Protein AF-0000000078673187 (afdb_homodimer)

Nearest PDB structures (foldseek):
  6vum-assembly1_A  TM=9.729E-01  e=5.147E-33  Homo sapiens
  6l47-assembly1_B  TM=9.658E-01  e=6.915E-33  Homo sapiens
  6l48-assembly1_B  TM=9.613E-01  e=2.951E-31  Homo sapiens
  7n6q-assembly1_A  TM=9.603E-01  e=3.105E-28  Homo sapiens
  6p2p-assembly1_B  TM=9.066E-01  e=2.370E-29  Homo sapiens

Foldseek 3Di:
DPDPDDFDFDDEPVVVVCVDVVVVVVVVVVVVVLVVLLVVQQVVCCVVVVDRDPCPVVVCQQCPPVVLLVVLLVQLVVCLLPVLQVLLLVLLVVCQVDPVCNPVSVVVSVVVSVVVLCVSLNVSLLCSCVVVVHHQNSLLSSLVLSVLSVLQSVLQCVVFVVQSNVDDDDDPGRGDGADSVQSVLSSLALASHDDSDADFAPAFDVVLLVVLVVLLVSLVSVLVSLCVPQPCVLQPPPDPDDCDPVSLVVQLLSLLVSLVSNVVSCLCNPQNSVNVNSCRVSRGRRNQQFDPLLLDLALLSNVCGSGVRVNSSCVVPQLVVVCVVVVNPCNPVSVLRSQLVVLVSVQVSNCSSLVARDSLSSCCSNPVVVVRPVVRDRVDNDVVSSVVVVVSSSSSSSVVSSVSSNLSVLCVQDPDPDPDPVSRNDRSSVPRD/DPDDDDFDFDDEPVVVVCVDVVVVVVVVVVVVVLVVLLVVQQVVCCVVVVDRDPCPVVVCQQCPPVVLLVVLLVQLVVCLLPVLQVLLLVLLVVCQVDPVCNPVSVVVSVVVSVVVLCVSLNVSLLCSCVVVVHHQNSLLSSLVLSVLSVLQSVLQCVVFVVQSVVDDDDDPGRGDGADSVQSVLSSLALASHDDSDADFAPAFDVVLLVVLVVLLVSLVSVLVSLCVPQPCVLQPCPDPDDCDPVSLVVQLLSLLVSLVSNVVSCLCNPQNSVNVNSCRVSRGRRNQQFDPLLLDLALLSNVCGSGVRVNSSCVVPQLVVVCVVVVNPCNPVSVLRSQLVVLVSVQVSNCSSLVARDSLSSCCSNPVVVVRPVVRDRVDNDVVSSVVVVVSSSSSSSVVSSVSSNLSVLCVQDPDPDPDPVSRNDRSSVPRD

Radius of gyration: 34.2 Å; Cα contacts (8 Å, |Δi|>4): 986; chains: 2; bounding box: 66×120×67 Å

Structure (mmCIF, N/CA/C/O backbone):
data_AF-0000000078673187-model_v1
#
loop_
_entity.id
_entity.type
_entity.pdbx_description
1 polymer O-acyltransferase
#
loop_
_atom_site.group_PDB
_atom_site.id
_atom_site.type_symbol
_atom_site.label_atom_id
_atom_site.label_alt_id
_atom_site.label_comp_id
_atom_site.label_asym_id
_atom_site.label_entity_id
_atom_site.label_seq_id
_atom_site.pdbx_PDB_ins_code
_atom_site.Cartn_x
_atom_site.Cartn_y
_atom_site.Cartn_z
_atom_site.occupancy
_atom_site.B_iso_or_equiv
_atom_site.auth_seq_id
_atom_site.auth_comp_id
_atom_site.auth_asym_id
_atom_site.auth_atom_id
_atom_site.pdbx_PDB_model_num
ATOM 1 N N . MET A 1 1 ? -19.969 -38.875 -0.044 1 35.66 1 MET A N 1
ATOM 2 C CA . MET A 1 1 ? -19.453 -37.531 0.221 1 35.66 1 MET A CA 1
ATOM 3 C C . MET A 1 1 ? -19.172 -36.781 -1.081 1 35.66 1 MET A C 1
ATOM 5 O O . MET A 1 1 ? -18.047 -36.812 -1.577 1 35.66 1 MET A O 1
ATOM 9 N N . ASP A 1 2 ? -19.844 -36.938 -2.135 1 49.53 2 ASP A N 1
ATOM 10 C CA . ASP A 1 2 ? -19.906 -36.812 -3.588 1 49.53 2 ASP A CA 1
ATOM 11 C C . ASP A 1 2 ? -19.766 -35.375 -4.035 1 49.53 2 ASP A C 1
ATOM 13 O O . ASP A 1 2 ? -20.328 -34.969 -5.055 1 49.53 2 ASP A O 1
ATOM 17 N N . ASN A 1 3 ? -19.406 -34.375 -3.15 1 65.19 3 ASN A N 1
ATOM 18 C CA . ASN A 1 3 ? -19.656 -33 -3.605 1 65.19 3 ASN A CA 1
ATOM 19 C C . ASN A 1 3 ? -18.594 -32.531 -4.578 1 65.19 3 ASN A C 1
ATOM 21 O O . ASN A 1 3 ? -17.453 -32.25 -4.176 1 65.19 3 ASN A O 1
ATOM 25 N N . ASP A 1 4 ? -18.625 -32.938 -5.879 1 81 4 ASP A N 1
ATOM 26 C CA . ASP A 1 4 ? -17.828 -32.469 -7.008 1 81 4 ASP A CA 1
ATOM 27 C C . ASP A 1 4 ? -17.891 -30.938 -7.137 1 81 4 ASP A C 1
ATOM 29 O O . ASP A 1 4 ? -18.828 -30.312 -6.637 1 81 4 ASP A O 1
ATOM 33 N N . LYS A 1 5 ? -16.844 -30.453 -7.637 1 87.25 5 LYS A N 1
ATOM 34 C CA . LYS A 1 5 ? -16.797 -29 -7.848 1 87.25 5 LYS A CA 1
ATOM 35 C C . LYS A 1 5 ? -17.891 -28.547 -8.805 1 87.25 5 LYS A C 1
ATOM 37 O O . LYS A 1 5 ? -18.078 -29.141 -9.867 1 87.25 5 LYS A O 1
ATOM 42 N N . VAL A 1 6 ? -18.641 -27.641 -8.375 1 90.38 6 VAL A N 1
ATOM 43 C CA . VAL A 1 6 ? -19.703 -27.062 -9.203 1 90.38 6 VAL A CA 1
ATOM 44 C C . VAL A 1 6 ? -19.281 -25.688 -9.703 1 90.38 6 VAL A C 1
ATOM 46 O O . VAL A 1 6 ? -18.922 -24.812 -8.914 1 90.38 6 VAL A O 1
ATOM 49 N N . PHE A 1 7 ? -19.25 -25.609 -11.047 1 94.75 7 PHE A N 1
ATOM 50 C CA . PHE A 1 7 ? -18.891 -24.344 -11.656 1 94.75 7 PHE A CA 1
ATOM 51 C C . PHE A 1 7 ? -20.109 -23.438 -11.82 1 94.75 7 PHE A C 1
ATOM 53 O O . PHE A 1 7 ? -21.172 -23.906 -12.227 1 94.75 7 PHE A O 1
ATOM 60 N N . MET A 1 8 ? -20 -22.25 -11.398 1 94.25 8 MET A N 1
ATOM 61 C CA . MET A 1 8 ? -21.078 -21.266 -11.508 1 94.25 8 MET A CA 1
ATOM 62 C C . MET A 1 8 ? -20.531 -19.922 -12 1 94.25 8 MET A C 1
ATOM 64 O O . MET A 1 8 ? -19.328 -19.641 -11.852 1 94.25 8 MET A O 1
ATOM 68 N N . ALA A 1 9 ? -21.422 -19.172 -12.531 1 94.62 9 ALA A N 1
ATOM 69 C CA . ALA A 1 9 ? -21.016 -17.844 -13.016 1 94.62 9 ALA A CA 1
ATOM 70 C C . ALA A 1 9 ? -20.734 -16.906 -11.852 1 94.62 9 ALA A C 1
ATOM 72 O O . ALA A 1 9 ? -21.609 -16.641 -11.031 1 94.62 9 ALA A O 1
ATOM 73 N N . ARG A 1 10 ? -19.609 -16.391 -11.75 1 95 10 ARG A N 1
ATOM 74 C CA . ARG A 1 10 ? -19.234 -15.438 -10.711 1 95 10 ARG A CA 1
ATOM 75 C C . ARG A 1 10 ? -18.031 -14.602 -11.148 1 95 10 ARG A C 1
ATOM 77 O O . ARG A 1 10 ? -17.156 -15.086 -11.859 1 95 10 ARG A O 1
ATOM 84 N N . PRO A 1 11 ? -18.016 -13.344 -10.703 1 94.19 11 PRO A N 1
ATOM 85 C CA . PRO A 1 11 ? -16.875 -12.484 -11.039 1 94.19 11 PRO A CA 1
ATOM 86 C C . PRO A 1 11 ? -15.68 -12.703 -10.117 1 94.19 11 PRO A C 1
ATOM 88 O O . PRO A 1 11 ? -15.805 -13.352 -9.078 1 94.19 11 PRO A O 1
ATOM 91 N N . SER A 1 12 ? -14.5 -12.25 -10.609 1 95.12 12 SER A N 1
ATOM 92 C CA . SER A 1 12 ? -13.32 -12.312 -9.766 1 95.12 12 SER A CA 1
ATOM 93 C C . SER A 1 12 ? -13.406 -11.328 -8.609 1 95.12 12 SER A C 1
ATOM 95 O O . SER A 1 12 ? -14.023 -10.266 -8.734 1 95.12 12 SER A O 1
ATOM 97 N N . VAL A 1 13 ? -12.836 -11.625 -7.52 1 95.06 13 VAL A N 1
ATOM 98 C CA . VAL A 1 13 ? -12.922 -10.852 -6.281 1 95.06 13 VAL A CA 1
ATOM 99 C C . VAL A 1 13 ? -12.383 -9.445 -6.508 1 95.06 13 VAL A C 1
ATOM 101 O O . VAL A 1 13 ? -13 -8.461 -6.098 1 95.06 13 VAL A O 1
ATOM 104 N N . LEU A 1 14 ? -11.312 -9.305 -7.172 1 94 14 LEU A N 1
ATOM 105 C CA . LEU A 1 14 ? -10.695 -7.996 -7.375 1 94 14 LEU A CA 1
ATOM 106 C C . LEU A 1 14 ? -11.531 -7.137 -8.312 1 94 14 LEU A C 1
ATOM 108 O O . LEU A 1 14 ? -11.562 -5.914 -8.18 1 94 14 LEU A O 1
ATOM 112 N N . ASP A 1 15 ? -12.188 -7.77 -9.273 1 94.44 15 ASP A N 1
ATOM 113 C CA . ASP A 1 15 ? -13.07 -7.004 -10.148 1 94.44 15 ASP A CA 1
ATOM 114 C C . ASP A 1 15 ? -14.203 -6.355 -9.359 1 94.44 15 ASP A C 1
ATOM 116 O O . ASP A 1 15 ? -14.602 -5.223 -9.648 1 94.44 15 ASP A O 1
ATOM 120 N N . GLU A 1 16 ? -14.664 -7.066 -8.359 1 93.69 16 GLU A N 1
ATOM 121 C CA . GLU A 1 16 ? -15.703 -6.527 -7.484 1 93.69 16 GLU A CA 1
ATOM 122 C C . GLU A 1 16 ? -15.141 -5.461 -6.551 1 93.69 16 GLU A C 1
ATOM 124 O O . GLU A 1 16 ? -15.781 -4.434 -6.316 1 93.69 16 GLU A O 1
ATOM 129 N N . LEU A 1 17 ? -14 -5.684 -6.066 1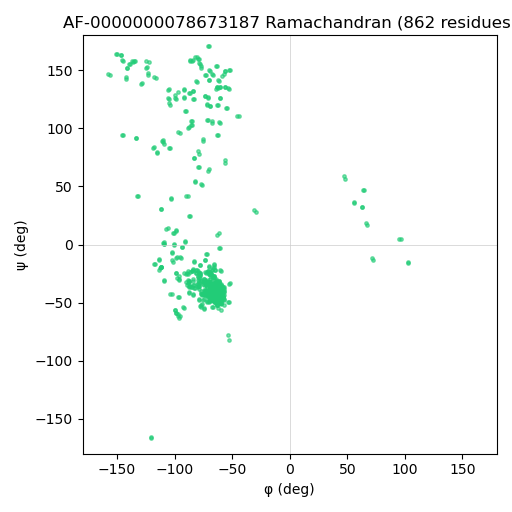 91.81 17 LEU A N 1
ATOM 130 C CA . LEU A 1 17 ? -13.383 -4.758 -5.121 1 91.81 17 LEU A CA 1
ATOM 131 C C . LEU A 1 17 ? -12.992 -3.457 -5.812 1 91.81 17 LEU A C 1
ATOM 133 O O . LEU A 1 17 ? -13.016 -2.389 -5.195 1 91.81 17 LEU A O 1
ATOM 137 N N . PHE A 1 18 ? -12.68 -3.516 -7.051 1 90.88 18 PHE A N 1
ATOM 138 C CA . PHE A 1 18 ? -12.258 -2.334 -7.793 1 90.88 18 PHE A CA 1
ATOM 139 C C . PHE A 1 18 ? -13.43 -1.396 -8.047 1 90.88 18 PHE A C 1
ATOM 141 O O . PHE A 1 18 ? -13.234 -0.247 -8.445 1 90.88 18 PHE A O 1
ATOM 148 N N . GLU A 1 19 ? -14.625 -1.847 -7.73 1 89.44 19 GLU A N 1
ATOM 149 C CA . GLU A 1 19 ? -15.789 -0.97 -7.82 1 89.44 19 GLU A CA 1
ATOM 150 C C . GLU A 1 19 ? -15.859 -0.024 -6.625 1 89.44 19 GLU A C 1
ATOM 152 O O . GLU A 1 19 ? -16.516 1.016 -6.688 1 89.44 19 GLU A O 1
ATOM 157 N N . ILE A 1 20 ? -15.125 -0.396 -5.617 1 88.5 20 ILE A N 1
ATOM 158 C CA . ILE A 1 20 ? -15.023 0.476 -4.449 1 88.5 20 ILE A CA 1
ATOM 159 C C . ILE A 1 20 ? -13.953 1.539 -4.691 1 88.5 20 ILE A C 1
ATOM 161 O O . ILE A 1 20 ? -12.797 1.214 -4.938 1 88.5 20 ILE A O 1
ATOM 165 N N . SER A 1 21 ? -14.312 2.764 -4.555 1 88.56 21 SER A N 1
ATOM 166 C CA . SER A 1 21 ? -13.445 3.877 -4.922 1 88.56 21 SER A CA 1
ATOM 167 C C . SER A 1 21 ? -12.156 3.873 -4.102 1 88.56 21 SER A C 1
ATOM 169 O O . SER A 1 21 ? -11.07 4.102 -4.641 1 88.56 21 SER A O 1
ATOM 171 N N . HIS A 1 22 ? -12.328 3.566 -2.865 1 89.44 22 HIS A N 1
ATOM 172 C CA . HIS A 1 22 ? -11.164 3.6 -1.983 1 89.44 22 HIS A CA 1
ATOM 173 C C . HIS A 1 22 ? -10.148 2.537 -2.375 1 89.44 22 HIS A C 1
ATOM 175 O O . HIS A 1 22 ? -8.938 2.748 -2.236 1 89.44 22 HIS A O 1
ATOM 181 N N . ILE A 1 23 ? -10.578 1.431 -2.924 1 89 23 ILE A N 1
ATOM 182 C CA . ILE A 1 23 ? -9.688 0.354 -3.342 1 89 23 ILE A CA 1
ATOM 183 C C . ILE A 1 23 ? -9.133 0.654 -4.73 1 89 23 ILE A C 1
ATOM 185 O O . ILE A 1 23 ? -7.973 0.349 -5.02 1 89 23 ILE A O 1
ATOM 189 N N . ARG A 1 24 ? -9.93 1.249 -5.504 1 90.44 24 ARG A N 1
ATOM 190 C CA . ARG A 1 24 ? -9.5 1.641 -6.84 1 90.44 24 ARG A CA 1
ATOM 191 C C . ARG A 1 24 ? -8.336 2.623 -6.773 1 90.44 24 ARG A C 1
ATOM 193 O O . ARG A 1 24 ? -7.453 2.604 -7.633 1 90.44 24 ARG A O 1
ATOM 200 N N . THR A 1 25 ? -8.336 3.387 -5.766 1 91.69 25 THR A N 1
ATOM 201 C CA . THR A 1 25 ? -7.262 4.359 -5.59 1 91.69 25 THR A CA 1
ATOM 202 C C . THR A 1 25 ? -5.922 3.658 -5.387 1 91.69 25 THR A C 1
ATOM 204 O O . THR A 1 25 ? -4.887 4.141 -5.848 1 91.69 25 THR A O 1
ATOM 207 N N . ILE A 1 26 ? -5.973 2.523 -4.75 1 88.75 26 ILE A N 1
ATOM 208 C CA . ILE A 1 26 ? -4.746 1.763 -4.555 1 88.75 26 ILE A CA 1
ATOM 209 C C . ILE A 1 26 ? -4.195 1.32 -5.91 1 88.75 26 ILE A C 1
ATOM 211 O O . ILE A 1 26 ? -2.986 1.394 -6.148 1 88.75 26 ILE A O 1
ATOM 215 N N . TYR A 1 27 ? -5.09 0.927 -6.738 1 89.88 27 TYR A N 1
ATOM 216 C CA . TYR A 1 27 ? -4.719 0.573 -8.102 1 89.88 27 TYR A CA 1
ATOM 217 C C . TYR A 1 27 ? -4.113 1.768 -8.836 1 89.88 27 TYR A C 1
ATOM 219 O O . TYR A 1 27 ? -3.098 1.635 -9.523 1 89.88 27 TYR A O 1
ATOM 227 N N . HIS A 1 28 ? -4.633 2.912 -8.641 1 91.75 28 HIS A N 1
ATOM 228 C CA . HIS A 1 28 ? -4.129 4.125 -9.273 1 91.75 28 HIS A CA 1
ATOM 229 C C . HIS A 1 28 ? -2.746 4.488 -8.75 1 91.75 28 HIS A C 1
ATOM 231 O O . HIS A 1 28 ? -1.896 4.969 -9.5 1 91.75 28 HIS A O 1
ATOM 237 N N . MET A 1 29 ? -2.584 4.25 -7.52 1 92.25 29 MET A N 1
ATOM 238 C CA . MET A 1 29 ? -1.275 4.523 -6.93 1 92.25 29 MET A CA 1
ATOM 239 C C . MET A 1 29 ? -0.202 3.635 -7.555 1 92.25 29 MET A C 1
ATOM 241 O O . MET A 1 29 ? 0.906 4.098 -7.832 1 92.25 29 MET A O 1
ATOM 245 N N . PHE A 1 30 ? -0.522 2.426 -7.812 1 89.44 30 PHE A N 1
ATOM 246 C CA . PHE A 1 30 ? 0.43 1.509 -8.43 1 89.44 30 PHE A CA 1
ATOM 247 C C . PHE A 1 30 ? 0.742 1.934 -9.859 1 89.44 30 PHE A C 1
ATOM 249 O O . PHE A 1 30 ? 1.886 1.828 -10.312 1 89.44 30 PHE A O 1
ATOM 256 N N . ILE A 1 31 ? -0.27 2.375 -10.531 1 90.81 31 ILE A N 1
ATOM 257 C CA . ILE A 1 31 ? -0.062 2.859 -11.898 1 90.81 31 ILE A CA 1
ATOM 258 C C . ILE A 1 31 ? 0.824 4.102 -11.867 1 90.81 31 ILE A C 1
ATOM 260 O O . ILE A 1 31 ? 1.714 4.254 -12.711 1 90.81 31 ILE A O 1
ATOM 264 N N . ALA A 1 32 ? 0.589 4.93 -10.922 1 92.69 32 ALA A N 1
ATOM 265 C CA . ALA A 1 32 ? 1.396 6.137 -10.781 1 92.69 32 ALA A CA 1
ATOM 266 C C . ALA A 1 32 ? 2.861 5.797 -10.523 1 92.69 32 ALA A C 1
ATOM 268 O O . ALA A 1 32 ? 3.76 6.418 -11.094 1 92.69 32 ALA A O 1
ATOM 269 N N . VAL A 1 33 ? 3.045 4.812 -9.719 1 90.19 33 VAL A N 1
ATOM 270 C CA . VAL A 1 33 ? 4.406 4.395 -9.406 1 90.19 33 VAL A CA 1
ATOM 271 C C . VAL A 1 33 ? 5.078 3.838 -10.656 1 90.19 33 VAL A C 1
ATOM 273 O O . VAL A 1 33 ? 6.266 4.082 -10.898 1 90.19 33 VAL A O 1
ATOM 276 N N . LEU A 1 34 ? 4.352 3.152 -11.406 1 89.38 34 LEU A N 1
ATOM 277 C CA . LEU A 1 34 ? 4.879 2.621 -12.656 1 89.38 34 LEU A CA 1
ATOM 278 C C . LEU A 1 34 ? 5.285 3.75 -13.602 1 89.38 34 LEU A C 1
ATOM 280 O O . LEU A 1 34 ? 6.348 3.695 -14.219 1 89.38 34 LEU A O 1
ATOM 284 N N . LEU A 1 35 ? 4.48 4.723 -13.664 1 88.62 35 LEU A N 1
ATOM 285 C CA . LEU A 1 35 ? 4.777 5.875 -14.508 1 88.62 35 LEU A CA 1
ATOM 286 C C . LEU A 1 35 ? 6.039 6.586 -14.039 1 88.62 35 LEU A C 1
ATOM 288 O O . LEU A 1 35 ? 6.859 7.008 -14.859 1 88.62 35 LEU A O 1
ATOM 292 N N . ILE A 1 36 ? 6.117 6.684 -12.82 1 89.62 36 ILE A N 1
ATOM 293 C CA . ILE A 1 36 ? 7.273 7.359 -12.25 1 89.62 36 ILE A CA 1
ATOM 294 C C . ILE A 1 36 ? 8.539 6.555 -12.539 1 89.62 36 ILE A C 1
ATOM 296 O O . ILE A 1 36 ? 9.586 7.125 -12.859 1 89.62 36 ILE A O 1
ATOM 300 N N . PHE A 1 37 ? 8.461 5.285 -12.438 1 84.38 37 PHE A N 1
ATOM 301 C CA . PHE A 1 37 ? 9.602 4.43 -12.758 1 84.38 37 PHE A CA 1
ATOM 302 C C . PHE A 1 37 ? 10 4.57 -14.219 1 84.38 37 PHE A C 1
ATOM 304 O O . PHE A 1 37 ? 11.188 4.59 -14.547 1 84.38 37 PHE A O 1
ATOM 311 N N . CYS A 1 38 ? 9.039 4.641 -15.039 1 84.75 38 CYS A N 1
ATOM 312 C CA . CYS A 1 38 ? 9.305 4.836 -16.469 1 84.75 38 CYS A CA 1
ATOM 313 C C . CYS A 1 38 ? 9.977 6.184 -16.719 1 84.75 38 CYS A C 1
ATOM 315 O O . CYS A 1 38 ? 10.961 6.266 -17.453 1 84.75 38 CYS A O 1
ATOM 317 N N . LEU A 1 39 ? 9.461 7.168 -16.062 1 83.44 39 LEU A N 1
ATOM 318 C CA . LEU A 1 39 ? 10.016 8.508 -16.219 1 83.44 39 LEU A CA 1
ATOM 319 C C . LEU A 1 39 ? 11.43 8.578 -15.648 1 83.44 39 LEU A C 1
ATOM 321 O O . LEU A 1 39 ? 12.297 9.25 -16.219 1 83.44 39 LEU A O 1
ATOM 325 N N . SER A 1 40 ? 11.578 7.934 -14.57 1 80.81 40 SER A N 1
ATOM 326 C CA . SER A 1 40 ? 12.906 7.914 -13.953 1 80.81 40 SER A CA 1
ATOM 327 C C . SER A 1 40 ? 13.93 7.266 -14.875 1 80.81 40 SER A C 1
ATOM 329 O O . SER A 1 40 ? 15.047 7.762 -15.016 1 80.81 40 SER A O 1
ATOM 331 N N . THR A 1 41 ? 13.609 6.242 -15.5 1 79.19 41 THR A N 1
ATOM 332 C CA . THR A 1 41 ? 14.516 5.543 -16.406 1 79.19 41 THR A CA 1
ATOM 333 C C . THR A 1 41 ? 14.789 6.383 -17.656 1 79.19 41 THR A C 1
ATOM 335 O O . THR A 1 41 ? 15.922 6.441 -18.125 1 79.19 41 THR A O 1
ATOM 338 N N . LEU A 1 42 ? 13.781 6.969 -18.109 1 82 42 LEU A N 1
ATOM 339 C CA . LEU A 1 42 ? 13.938 7.809 -19.281 1 82 42 LEU A CA 1
ATOM 340 C C . LEU A 1 42 ? 14.836 9.008 -18.984 1 82 42 LEU A C 1
ATOM 342 O O . LEU A 1 42 ? 15.672 9.375 -19.812 1 82 42 LEU A O 1
ATOM 346 N N . THR A 1 43 ? 14.672 9.547 -17.859 1 82.44 43 THR A N 1
ATOM 347 C CA . THR A 1 43 ? 15.445 10.727 -17.484 1 82.44 43 THR A CA 1
ATOM 348 C C . THR A 1 43 ? 16.906 10.367 -17.25 1 82.44 43 THR A C 1
ATOM 350 O O . THR A 1 43 ? 17.812 11.086 -17.688 1 82.44 43 THR A O 1
ATOM 353 N N . VAL A 1 44 ? 17.141 9.312 -16.578 1 78.44 44 VAL A N 1
ATOM 354 C CA . VAL A 1 44 ? 18.5 8.883 -16.297 1 78.44 44 VAL A CA 1
ATOM 355 C C . VAL A 1 44 ? 19.219 8.5 -17.594 1 78.44 44 VAL A C 1
ATOM 357 O O . VAL A 1 44 ? 20.391 8.828 -17.781 1 78.44 44 VAL A O 1
ATOM 360 N N . ASP A 1 45 ? 18.578 7.844 -18.469 1 77.69 45 ASP A N 1
ATOM 361 C CA . ASP A 1 45 ? 19.156 7.469 -19.766 1 77.69 45 ASP A CA 1
ATOM 362 C C . ASP A 1 45 ? 19.453 8.703 -20.609 1 77.69 45 ASP A C 1
ATOM 364 O O . ASP A 1 45 ? 20.453 8.742 -21.312 1 77.69 45 ASP A O 1
ATOM 368 N N . TYR A 1 46 ? 18.547 9.594 -20.516 1 81.12 46 TYR A N 1
ATOM 369 C CA . TYR A 1 46 ? 18.75 10.82 -21.281 1 81.12 46 TYR A CA 1
ATOM 370 C C . TYR A 1 46 ? 19.969 11.586 -20.781 1 81.12 46 TYR A C 1
ATOM 372 O O . TYR A 1 46 ? 20.734 12.148 -21.562 1 81.12 46 TYR A O 1
ATOM 380 N N . ILE A 1 47 ? 20.156 11.594 -19.547 1 80.56 47 ILE A N 1
ATOM 381 C CA . ILE A 1 47 ? 21.281 12.305 -18.953 1 80.56 47 ILE A CA 1
ATOM 382 C C . ILE A 1 47 ? 22.578 11.555 -19.234 1 80.56 47 ILE A C 1
ATOM 384 O O . ILE A 1 47 ? 23.609 12.172 -19.531 1 80.56 47 ILE A O 1
ATOM 388 N N . ASP A 1 48 ? 22.562 10.273 -19.172 1 75.81 48 ASP A N 1
ATOM 389 C CA . ASP A 1 48 ? 23.766 9.469 -19.359 1 75.81 48 ASP A CA 1
ATOM 390 C C . ASP A 1 48 ? 24.141 9.352 -20.828 1 75.81 48 ASP A C 1
ATOM 392 O O . ASP A 1 48 ? 25.297 9.5 -21.203 1 75.81 48 ASP A O 1
ATOM 396 N N . GLN A 1 49 ? 23.203 8.922 -21.625 1 73.31 49 GLN A N 1
ATOM 397 C CA . GLN A 1 49 ? 23.531 8.578 -23 1 73.31 49 GLN A CA 1
ATOM 398 C C . GLN A 1 49 ? 23.109 9.68 -23.969 1 73.31 49 GLN A C 1
ATOM 400 O O . GLN A 1 49 ? 23.531 9.703 -25.109 1 73.31 49 GLN A O 1
ATOM 405 N N . GLY A 1 50 ? 22.422 10.609 -23.406 1 68.12 50 GLY A N 1
ATOM 406 C CA . GLY A 1 50 ? 21.922 11.656 -24.281 1 68.12 50 GLY A CA 1
ATOM 407 C C . GLY A 1 50 ? 20.781 11.195 -25.172 1 68.12 50 GLY A C 1
ATOM 408 O O . GLY A 1 50 ? 20.266 11.977 -25.969 1 68.12 50 GLY A O 1
ATOM 409 N N . ARG A 1 51 ? 20.562 9.852 -25.25 1 65.25 51 ARG A N 1
ATOM 410 C CA . ARG A 1 51 ? 19.469 9.336 -26.062 1 65.25 51 ARG A CA 1
ATOM 411 C C . ARG A 1 51 ? 18.438 8.617 -25.203 1 65.25 51 ARG A C 1
ATOM 413 O O . ARG A 1 51 ? 18.75 8.133 -24.125 1 65.25 51 ARG A O 1
ATOM 420 N N . LEU A 1 52 ? 17.109 8.758 -25.578 1 63.41 52 LEU A N 1
ATOM 421 C CA . LEU A 1 52 ? 16 8.094 -24.922 1 63.41 52 LEU A CA 1
ATOM 422 C C . LEU A 1 52 ? 16.016 6.594 -25.203 1 63.41 52 LEU A C 1
ATOM 424 O O . LEU A 1 52 ? 15.492 6.141 -26.219 1 63.41 52 LEU A O 1
ATOM 428 N N . VAL A 1 53 ? 17 5.777 -24.781 1 61.19 53 VAL A N 1
ATOM 429 C CA . VAL A 1 53 ? 17 4.344 -25.047 1 61.19 53 VAL A CA 1
ATOM 430 C C . VAL A 1 53 ? 16.438 3.598 -23.844 1 61.19 53 VAL A C 1
ATOM 432 O O . VAL A 1 53 ? 17 3.678 -22.734 1 61.19 53 VAL A O 1
ATOM 435 N N . LEU A 1 54 ? 15.164 3.324 -24 1 62.47 54 LEU A N 1
ATOM 436 C CA . LEU A 1 54 ? 14.68 2.395 -22.984 1 62.47 54 LEU A CA 1
ATOM 437 C C . LEU A 1 54 ? 15.398 1.052 -23.094 1 62.47 54 LEU A C 1
ATOM 439 O O . LEU A 1 54 ? 15.25 0.344 -24.094 1 62.47 54 LEU A O 1
ATOM 443 N N . GLU A 1 55 ? 16.406 0.865 -22.375 1 67.12 55 GLU A N 1
ATOM 444 C CA . GLU A 1 55 ? 17.156 -0.385 -22.469 1 67.12 55 GLU A CA 1
ATOM 445 C C . GLU A 1 55 ? 16.406 -1.528 -21.781 1 67.12 55 GLU A C 1
ATOM 447 O O . GLU A 1 55 ? 16.453 -1.675 -20.562 1 67.12 55 GLU A O 1
ATOM 452 N N . PHE A 1 56 ? 15.609 -2.154 -22.641 1 76.19 56 PHE A N 1
ATOM 453 C CA . PHE A 1 56 ? 14.914 -3.346 -22.172 1 76.19 56 PHE A CA 1
ATOM 454 C C . PHE A 1 56 ? 15.75 -4.594 -22.422 1 76.19 56 PHE A C 1
ATOM 456 O O . PHE A 1 56 ? 15.219 -5.629 -22.828 1 76.19 56 PHE A O 1
ATOM 463 N N . ASP A 1 57 ? 17 -4.418 -22.156 1 78.19 57 ASP A N 1
ATOM 464 C CA . ASP A 1 57 ? 17.906 -5.52 -22.469 1 78.19 57 ASP A CA 1
ATOM 465 C C . ASP A 1 57 ? 17.609 -6.734 -21.578 1 78.19 57 ASP A C 1
ATOM 467 O O . ASP A 1 57 ? 17.594 -7.867 -22.062 1 78.19 57 ASP A O 1
ATOM 471 N N . LEU A 1 58 ? 17.344 -6.473 -20.438 1 79.31 58 LEU A N 1
ATOM 472 C CA . LEU A 1 58 ? 17.094 -7.582 -19.531 1 79.31 58 LEU A CA 1
ATOM 473 C C . LEU A 1 58 ? 15.805 -8.312 -19.891 1 79.31 58 LEU A C 1
ATOM 475 O O . LEU A 1 58 ? 15.734 -9.539 -19.797 1 79.31 58 LEU A O 1
ATOM 479 N N . LEU A 1 59 ? 14.906 -7.598 -20.344 1 81.94 59 LEU A N 1
ATOM 480 C CA . LEU A 1 59 ? 13.633 -8.203 -20.719 1 81.94 59 LEU A CA 1
ATOM 481 C C . LEU A 1 59 ? 13.789 -9.047 -21.984 1 81.94 59 LEU A C 1
ATOM 483 O O . LEU A 1 59 ? 13.25 -10.148 -22.062 1 81.94 59 LEU A O 1
ATOM 487 N N . PHE A 1 60 ? 14.508 -8.562 -22.906 1 84.44 60 PHE A N 1
ATOM 488 C CA . PHE A 1 60 ? 14.727 -9.297 -24.156 1 84.44 60 PHE A CA 1
ATOM 489 C C . PHE A 1 60 ? 15.602 -10.516 -23.906 1 84.44 60 PHE A C 1
ATOM 491 O O . PHE A 1 60 ? 15.422 -11.555 -24.547 1 84.44 60 PHE A O 1
ATOM 498 N N . TYR A 1 61 ? 16.453 -10.32 -22.984 1 85.56 61 TYR A N 1
ATOM 499 C CA . TYR A 1 61 ? 17.266 -11.469 -22.609 1 85.56 61 TYR A CA 1
ATOM 500 C C . TYR A 1 61 ? 16.422 -12.539 -21.938 1 85.56 61 TYR A C 1
ATOM 502 O O . TYR A 1 61 ? 16.531 -13.727 -22.266 1 85.56 61 TYR A O 1
ATOM 510 N N . ALA A 1 62 ? 15.617 -12.133 -21.078 1 88.31 62 ALA A N 1
ATOM 511 C CA . ALA A 1 62 ? 14.844 -13.086 -20.297 1 88.31 62 ALA A CA 1
ATOM 512 C C . ALA A 1 62 ? 13.898 -13.891 -21.188 1 88.31 62 ALA A C 1
ATOM 514 O O . ALA A 1 62 ? 13.711 -15.094 -20.969 1 88.31 62 ALA A O 1
ATOM 515 N N . PHE A 1 63 ? 13.375 -13.242 -22.25 1 91.12 63 PHE A N 1
ATOM 516 C CA . PHE A 1 63 ? 12.453 -13.906 -23.156 1 91.12 63 PHE A CA 1
ATOM 517 C C . PHE A 1 63 ? 13.156 -14.297 -24.453 1 91.12 63 PHE A C 1
ATOM 519 O O . PHE A 1 63 ? 12.562 -14.219 -25.531 1 91.12 63 PHE A O 1
ATOM 526 N N . GLY A 1 64 ? 14.336 -14.719 -24.328 1 91.62 64 GLY A N 1
ATOM 527 C CA . GLY A 1 64 ? 15.102 -15.109 -25.5 1 91.62 64 GLY A CA 1
ATOM 528 C C . GLY A 1 64 ? 14.727 -16.484 -26.016 1 91.62 64 GLY A C 1
ATOM 529 O O . GLY A 1 64 ? 14.078 -17.266 -25.328 1 91.62 64 GLY A O 1
ATOM 530 N N . LYS A 1 65 ? 14.984 -16.734 -27.281 1 95.06 65 LYS A N 1
ATOM 531 C CA . LYS A 1 65 ? 14.789 -18.031 -27.953 1 95.06 65 LYS A CA 1
ATOM 532 C C . LYS A 1 65 ? 13.32 -18.422 -27.969 1 95.06 65 LYS A C 1
ATOM 534 O O . LYS A 1 65 ? 12.977 -19.562 -27.641 1 95.06 65 LYS A O 1
ATOM 539 N N . LEU A 1 66 ? 12.523 -17.547 -28.312 1 93.19 66 LEU A N 1
ATOM 540 C CA . LEU A 1 66 ? 11.078 -17.75 -28.312 1 93.19 66 LEU A CA 1
ATOM 541 C C . LEU A 1 66 ? 10.672 -18.781 -29.359 1 93.19 66 LEU A C 1
ATOM 543 O O . LEU A 1 66 ? 9.648 -19.453 -29.234 1 93.19 66 LEU A O 1
ATOM 547 N N . GLY A 1 67 ? 11.508 -18.859 -30.391 1 95.5 67 GLY A N 1
ATOM 548 C CA . GLY A 1 67 ? 11.234 -19.875 -31.375 1 95.5 67 GLY A CA 1
ATOM 549 C C . GLY A 1 67 ? 11.273 -21.281 -30.812 1 95.5 67 GLY A C 1
ATOM 550 O O . GLY A 1 67 ? 10.383 -22.094 -31.094 1 95.5 67 GLY A O 1
ATOM 551 N N . THR A 1 68 ? 12.25 -21.516 -30.047 1 97.06 68 THR A N 1
ATOM 552 C CA . THR A 1 68 ? 12.391 -22.828 -29.406 1 97.06 68 THR A CA 1
ATOM 553 C C . THR A 1 68 ? 11.25 -23.078 -28.422 1 97.06 68 THR A C 1
ATOM 555 O O . THR A 1 68 ? 10.734 -24.188 -28.328 1 97.06 68 THR A O 1
ATOM 558 N N . VAL A 1 69 ? 10.883 -22.047 -27.75 1 97.31 69 VAL A N 1
ATOM 559 C CA . VAL A 1 69 ? 9.797 -22.156 -26.781 1 97.31 69 VAL A CA 1
ATOM 560 C C . VAL A 1 69 ? 8.492 -22.5 -27.5 1 97.31 69 VAL A C 1
ATOM 562 O O . VAL A 1 69 ? 7.734 -23.359 -27.031 1 97.31 69 VAL A O 1
ATOM 565 N N . THR A 1 70 ? 8.297 -21.922 -28.625 1 97.19 70 THR A N 1
ATOM 566 C CA . THR A 1 70 ? 7.051 -22.109 -29.359 1 97.19 70 THR A CA 1
ATOM 567 C C . THR A 1 70 ? 6.949 -23.531 -29.906 1 97.19 70 THR A C 1
ATOM 569 O O . THR A 1 70 ? 5.891 -24.156 -29.828 1 97.19 70 THR A O 1
ATOM 572 N N . TRP A 1 71 ? 7.984 -23.969 -30.438 1 96.56 71 TRP A N 1
ATOM 573 C CA . TRP A 1 71 ? 7.895 -25.312 -30.984 1 96.56 71 TRP A CA 1
ATOM 574 C C . TRP A 1 71 ? 7.824 -26.359 -29.875 1 96.56 71 TRP A C 1
ATOM 576 O O . TRP A 1 71 ? 7.121 -27.359 -29.984 1 96.56 71 TRP A O 1
ATOM 586 N N . ALA A 1 72 ? 8.602 -26.172 -28.781 1 97.75 72 ALA A N 1
ATOM 587 C CA . ALA A 1 72 ? 8.5 -27.078 -27.641 1 97.75 72 ALA A CA 1
ATOM 588 C C . ALA A 1 72 ? 7.078 -27.109 -27.094 1 97.75 72 ALA A C 1
ATOM 590 O O . ALA A 1 72 ? 6.547 -28.172 -26.781 1 97.75 72 ALA A O 1
ATOM 591 N N . TRP A 1 73 ? 6.535 -25.938 -27 1 97.81 73 TRP A N 1
ATOM 592 C CA . TRP A 1 73 ? 5.16 -25.828 -26.516 1 97.81 73 TRP A CA 1
ATOM 593 C C . TRP A 1 73 ? 4.199 -26.562 -27.453 1 97.81 73 TRP A C 1
ATOM 595 O O . TRP A 1 73 ? 3.277 -27.234 -27 1 97.81 73 TRP A O 1
ATOM 605 N N . ALA A 1 74 ? 4.422 -26.453 -28.75 1 98.06 74 ALA A N 1
ATOM 606 C CA . ALA A 1 74 ? 3.553 -27.078 -29.734 1 98.06 74 ALA A CA 1
ATOM 607 C C . ALA A 1 74 ? 3.609 -28.594 -29.625 1 98.06 74 ALA A C 1
ATOM 609 O O . ALA A 1 74 ? 2.588 -29.281 -29.766 1 98.06 74 ALA A O 1
ATOM 610 N N . VAL A 1 75 ? 4.75 -29.078 -29.391 1 97.94 75 VAL A N 1
ATOM 611 C CA . VAL A 1 75 ? 4.918 -30.531 -29.25 1 97.94 75 VAL A CA 1
ATOM 612 C C . VAL A 1 75 ? 4.203 -31 -27.984 1 97.94 75 VAL A C 1
ATOM 614 O O . VAL A 1 75 ? 3.475 -32 -28.016 1 97.94 75 VAL A O 1
ATOM 617 N N . MET A 1 76 ? 4.43 -30.312 -26.938 1 98.38 76 MET A N 1
ATOM 618 C CA . MET A 1 76 ? 3.777 -30.672 -25.688 1 98.38 76 MET A CA 1
ATOM 619 C C . MET A 1 76 ? 2.262 -30.578 -25.812 1 98.38 76 MET A C 1
ATOM 621 O O . MET A 1 76 ? 1.535 -31.438 -25.312 1 98.38 76 MET A O 1
ATOM 625 N N . PHE A 1 77 ? 1.827 -29.562 -26.484 1 98.25 77 PHE A N 1
ATOM 626 C CA . PHE A 1 77 ? 0.397 -29.344 -26.672 1 98.25 77 PHE A CA 1
ATOM 627 C C . PHE A 1 77 ? -0.211 -30.422 -27.547 1 98.25 77 PHE A C 1
ATOM 629 O O . PHE A 1 77 ? -1.28 -30.953 -27.25 1 98.25 77 PHE A O 1
ATOM 636 N N . ALA A 1 78 ? 0.443 -30.688 -28.656 1 97.94 78 ALA A N 1
ATOM 637 C CA . ALA A 1 78 ? -0.051 -31.719 -29.562 1 97.94 78 ALA A CA 1
ATOM 638 C C . ALA A 1 78 ? -0.154 -33.062 -28.859 1 97.94 78 ALA A C 1
ATOM 640 O O . ALA A 1 78 ? -1.132 -33.812 -29.047 1 97.94 78 ALA A O 1
ATOM 641 N N . TYR A 1 79 ? 0.801 -33.406 -28.156 1 97.94 79 TYR A N 1
ATOM 642 C CA . TYR A 1 79 ? 0.761 -34.625 -27.375 1 97.94 79 TYR A CA 1
ATOM 643 C C . TYR A 1 79 ? -0.418 -34.656 -26.422 1 97.94 79 TYR A C 1
ATOM 645 O O . TYR A 1 79 ? -1.179 -35.625 -26.359 1 97.94 79 TYR A O 1
ATOM 653 N N . THR A 1 80 ? -0.57 -33.562 -25.594 1 98.12 80 THR A N 1
ATOM 654 C CA . THR A 1 80 ? -1.596 -33.5 -24.562 1 98.12 80 THR A CA 1
ATOM 655 C C . THR A 1 80 ? -2.99 -33.531 -25.172 1 98.12 80 THR A C 1
ATOM 657 O O . THR A 1 80 ? -3.916 -34.094 -24.594 1 98.12 80 THR A O 1
ATOM 660 N N . LEU A 1 81 ? -3.107 -33.031 -26.344 1 97.75 81 LEU A N 1
ATOM 661 C CA . LEU A 1 81 ? -4.402 -32.969 -27.016 1 97.75 81 LEU A CA 1
ATOM 662 C C . LEU A 1 81 ? -4.762 -34.312 -27.609 1 97.75 81 LEU A C 1
ATOM 664 O O . LEU A 1 81 ? -5.906 -34.781 -27.5 1 97.75 81 LEU A O 1
ATOM 668 N N . LEU A 1 82 ? -3.807 -35.062 -28.172 1 97.56 82 LEU A N 1
ATOM 669 C CA . LEU A 1 82 ? -4.137 -36.188 -29.031 1 97.56 82 LEU A CA 1
ATOM 670 C C . LEU A 1 82 ? -3.922 -37.5 -28.297 1 97.56 82 LEU A C 1
ATOM 672 O O . LEU A 1 82 ? -4.781 -38.375 -28.328 1 97.56 82 LEU A O 1
ATOM 676 N N . VAL A 1 83 ? -2.906 -37.625 -27.609 1 96.88 83 VAL A N 1
ATOM 677 C CA . VAL A 1 83 ? -2.488 -38.938 -27.125 1 96.88 83 VAL A CA 1
ATOM 678 C C . VAL A 1 83 ? -3.41 -39.375 -25.984 1 96.88 83 VAL A C 1
ATOM 680 O O . VAL A 1 83 ? -3.992 -40.469 -26.047 1 96.88 83 VAL A O 1
ATOM 683 N N . PRO A 1 84 ? -3.557 -38.594 -24.969 1 96.19 84 PRO A N 1
ATOM 684 C CA . PRO A 1 84 ? -4.473 -39.031 -23.922 1 96.19 84 PRO A CA 1
ATOM 685 C C . PRO A 1 84 ? -5.902 -39.219 -24.438 1 96.19 84 PRO A C 1
ATOM 687 O O . PRO A 1 84 ? -6.586 -40.156 -24.016 1 96.19 84 PRO A O 1
ATOM 690 N N . TYR A 1 85 ? -6.383 -38.406 -25.281 1 95.81 85 TYR A N 1
ATOM 691 C CA . TYR A 1 85 ? -7.746 -38.469 -25.797 1 95.81 85 TYR A CA 1
ATOM 692 C C . TYR A 1 85 ? -7.969 -39.75 -26.578 1 95.81 85 TYR A C 1
ATOM 694 O O . TYR A 1 85 ? -8.906 -40.5 -26.297 1 95.81 85 TYR A O 1
ATOM 702 N N . TYR A 1 86 ? -7.09 -40.031 -27.531 1 95 86 TYR A N 1
ATOM 703 C CA . TYR A 1 86 ? -7.289 -41.188 -28.391 1 95 86 TYR A CA 1
ATOM 704 C C . TYR A 1 86 ? -6.957 -42.5 -27.656 1 95 86 TYR A C 1
ATOM 706 O O . TYR A 1 86 ? -7.531 -43.531 -27.969 1 95 86 TYR A O 1
ATOM 714 N N . THR A 1 87 ? -6.039 -42.438 -26.75 1 95 87 THR A N 1
ATOM 715 C CA . THR A 1 87 ? -5.789 -43.594 -25.922 1 95 87 THR A CA 1
ATOM 716 C C . THR A 1 87 ? -7.031 -43.969 -25.109 1 95 87 THR A C 1
ATOM 718 O O . THR A 1 87 ? -7.391 -45.125 -25 1 95 87 THR A O 1
ATOM 721 N N . MET A 1 88 ? -7.672 -43 -24.516 1 93.12 88 MET A N 1
ATOM 722 C CA . MET A 1 88 ? -8.891 -43.25 -23.734 1 93.12 88 MET A CA 1
ATOM 723 C C . MET A 1 88 ? -10.023 -43.719 -24.641 1 93.12 88 MET A C 1
ATOM 725 O O . MET A 1 88 ? -10.836 -44.562 -24.219 1 93.12 88 MET A O 1
ATOM 729 N N . LEU A 1 89 ? -10.086 -43.156 -25.797 1 91.12 89 LEU A N 1
ATOM 730 C CA . LEU A 1 89 ? -11.102 -43.594 -26.75 1 91.12 89 LEU A CA 1
ATOM 731 C C . LEU A 1 89 ? -10.922 -45.062 -27.125 1 91.12 89 LEU A C 1
ATOM 733 O O . LEU A 1 89 ? -11.891 -45.812 -27.172 1 91.12 89 LEU A O 1
ATOM 737 N N . LEU A 1 90 ? -9.688 -45.438 -27.391 1 90.69 90 LEU A N 1
ATOM 738 C CA . LEU A 1 90 ? -9.375 -46.812 -27.75 1 90.69 90 LEU A CA 1
ATOM 739 C C . LEU A 1 90 ? -9.617 -47.75 -26.562 1 90.69 90 LEU A C 1
ATOM 741 O O . LEU A 1 90 ? -10.203 -48.812 -26.719 1 90.69 90 LEU A O 1
ATOM 745 N N . TRP A 1 91 ? -9.125 -47.375 -25.453 1 92.25 91 TRP A N 1
ATOM 746 C CA . TRP A 1 91 ? -9.328 -48.156 -24.25 1 92.25 91 TRP A CA 1
ATOM 747 C C . TRP A 1 91 ? -10.812 -48.344 -23.953 1 92.25 91 TRP A C 1
ATOM 749 O O . TRP A 1 91 ? -11.25 -49.438 -23.609 1 92.25 91 TRP A O 1
ATOM 759 N N . GLY A 1 92 ? -11.602 -47.312 -24.016 1 88.56 92 GLY A N 1
ATOM 760 C CA . GLY A 1 92 ? -13.031 -47.406 -23.766 1 88.56 92 GLY A CA 1
ATOM 761 C C . GLY A 1 92 ? -13.75 -48.344 -24.719 1 88.56 92 GLY A C 1
ATOM 762 O O . GLY A 1 92 ? -14.695 -49.031 -24.328 1 88.56 92 GLY A O 1
ATOM 763 N N . SER A 1 93 ? -13.305 -48.375 -25.984 1 86.06 93 SER A N 1
ATOM 764 C CA . SER A 1 93 ? -13.922 -49.281 -26.969 1 86.06 93 SER A CA 1
ATOM 765 C C . SER A 1 93 ? -13.586 -50.719 -26.688 1 86.06 93 SER A C 1
ATOM 767 O O . SER A 1 93 ? -14.406 -51.625 -26.922 1 86.06 93 SER A O 1
ATOM 769 N N . LEU A 1 94 ? -12.391 -51 -26.172 1 87.12 94 LEU A N 1
ATOM 770 C CA . LEU A 1 94 ? -11.922 -52.344 -25.938 1 87.12 94 LEU A CA 1
ATOM 771 C C . LEU A 1 94 ? -12.367 -52.844 -24.562 1 87.12 94 LEU A C 1
ATOM 773 O O . LEU A 1 94 ? -12.469 -54.062 -24.328 1 87.12 94 LEU A O 1
ATOM 777 N N . TYR A 1 95 ? -12.625 -51.969 -23.688 1 87.75 95 TYR A N 1
ATOM 778 C CA . TYR A 1 95 ? -12.938 -52.281 -22.297 1 87.75 95 TYR A CA 1
ATOM 779 C C . TYR A 1 95 ? -14.18 -53.156 -22.203 1 87.75 95 TYR A C 1
ATOM 781 O O . TYR A 1 95 ? -14.227 -54.125 -21.422 1 87.75 95 TYR A O 1
ATOM 789 N N . HIS A 1 96 ? -15.188 -52.906 -23.031 1 83.75 96 HIS A N 1
ATOM 790 C CA . HIS A 1 96 ? -16.438 -53.656 -22.938 1 83.75 96 HIS A CA 1
ATOM 791 C C . HIS A 1 96 ? -16.438 -54.844 -23.922 1 83.75 96 HIS A C 1
ATOM 793 O O . HIS A 1 96 ? -17.281 -55.719 -23.797 1 83.75 96 HIS A O 1
ATOM 799 N N . ARG A 1 97 ? -15.508 -54.906 -24.797 1 83.25 97 ARG A N 1
ATOM 800 C CA . ARG A 1 97 ? -15.445 -56 -25.766 1 83.25 97 ARG A CA 1
ATOM 801 C C . ARG A 1 97 ? -14.766 -57.219 -25.156 1 83.25 97 ARG A C 1
ATOM 803 O O . ARG A 1 97 ? -15.094 -58.344 -25.516 1 83.25 97 ARG A O 1
ATOM 810 N N . PHE A 1 98 ? -13.758 -56.938 -24.359 1 82.25 98 PHE A N 1
ATOM 811 C CA . PHE A 1 98 ? -13.039 -58.031 -23.766 1 82.25 98 PHE A CA 1
ATOM 812 C C . PHE A 1 98 ? -13.32 -58.125 -22.266 1 82.25 98 PHE A C 1
ATOM 814 O O . PHE A 1 98 ? -12.539 -57.625 -21.453 1 82.25 98 PHE A O 1
ATOM 821 N N . PRO A 1 99 ? -14.359 -58.812 -21.875 1 76.12 99 PRO A N 1
ATOM 822 C CA . PRO A 1 99 ? -14.766 -58.844 -20.469 1 76.12 99 PRO A CA 1
ATOM 823 C C . PRO A 1 99 ? -13.805 -59.625 -19.578 1 76.12 99 PRO A C 1
ATOM 825 O O . PRO A 1 99 ? -13.719 -59.375 -18.375 1 76.12 99 PRO A O 1
ATOM 828 N N . GLN A 1 100 ? -13.078 -60.531 -20.078 1 82.81 100 GLN A N 1
ATOM 829 C CA . GLN A 1 100 ? -12.266 -61.438 -19.266 1 82.81 100 GLN A CA 1
ATOM 830 C C . GLN A 1 100 ? -10.938 -60.781 -18.891 1 82.81 100 GLN A C 1
ATOM 832 O O . GLN A 1 100 ? -10.289 -61.188 -17.922 1 82.81 100 GLN A O 1
ATOM 837 N N . SER A 1 101 ? -10.602 -59.688 -19.547 1 86.56 101 SER A N 1
ATOM 838 C CA . SER A 1 101 ? -9.273 -59.125 -19.297 1 86.56 101 SER A CA 1
ATOM 839 C C . SER A 1 101 ? -9.352 -57.625 -19.062 1 86.56 101 SER A C 1
ATOM 841 O O . SER A 1 101 ? -8.484 -56.875 -19.516 1 86.56 101 SER A O 1
ATOM 843 N N . LYS A 1 102 ? -10.312 -57.188 -18.328 1 87.31 102 LYS A N 1
ATOM 844 C CA . LYS A 1 102 ? -10.508 -55.75 -18.094 1 87.31 102 LYS A CA 1
ATOM 845 C C . LYS A 1 102 ? -9.344 -55.156 -17.312 1 87.31 102 LYS A C 1
ATOM 847 O O . LYS A 1 102 ? -8.844 -54.094 -17.656 1 87.31 102 LYS A O 1
ATOM 852 N N . LEU A 1 103 ? -8.891 -55.844 -16.375 1 88.19 103 LEU A N 1
ATOM 853 C CA . LEU A 1 103 ? -7.801 -55.375 -15.531 1 88.19 103 LEU A CA 1
ATOM 854 C C . LEU A 1 103 ? -6.488 -55.344 -16.297 1 88.19 103 LEU A C 1
ATOM 856 O O . LEU A 1 103 ? -5.734 -54.375 -16.203 1 88.19 103 LEU A O 1
ATOM 860 N N . GLY A 1 104 ? -6.285 -56.375 -17 1 89.38 104 GLY A N 1
ATOM 861 C CA . GLY A 1 104 ? -5.07 -56.406 -17.797 1 89.38 104 GLY A CA 1
ATOM 862 C C . GLY A 1 104 ? -5.012 -55.344 -18.859 1 89.38 104 GLY A C 1
ATOM 863 O O . GLY A 1 104 ? -3.961 -54.75 -19.078 1 89.38 104 GLY A O 1
ATOM 864 N N . LEU A 1 105 ? -6.102 -55.156 -19.484 1 91.19 105 LEU A N 1
ATOM 865 C CA . LEU A 1 105 ? -6.191 -54.125 -20.516 1 91.19 105 LEU A CA 1
ATOM 866 C C . LEU A 1 105 ? -5.977 -52.719 -19.922 1 91.19 105 LEU A C 1
ATOM 868 O O . LEU A 1 105 ? -5.242 -51.906 -20.484 1 91.19 105 LEU A O 1
ATOM 872 N N . SER A 1 106 ? -6.605 -52.438 -18.844 1 91.62 106 SER A N 1
ATOM 873 C CA . SER A 1 106 ? -6.496 -51.125 -18.203 1 91.62 106 SER A CA 1
ATOM 874 C C . SER A 1 106 ? -5.086 -50.906 -17.672 1 91.62 106 SER A C 1
ATOM 876 O O . SER A 1 106 ? -4.555 -49.781 -17.797 1 91.62 106 SER A O 1
ATOM 878 N N . LEU A 1 107 ? -4.438 -51.875 -17.172 1 92.69 107 LEU A N 1
ATOM 879 C CA . LEU A 1 107 ? -3.088 -51.719 -16.641 1 92.69 107 LEU A CA 1
ATOM 880 C C . LEU A 1 107 ? -2.074 -51.531 -17.75 1 92.69 107 LEU A C 1
ATOM 882 O O . LEU A 1 107 ? -1.143 -50.75 -17.625 1 92.69 107 LEU A O 1
ATOM 886 N N . SER A 1 108 ? -2.316 -52.312 -18.75 1 92.56 108 SER A N 1
ATOM 887 C CA . SER A 1 108 ? -1.385 -52.188 -19.875 1 92.56 108 SER A CA 1
ATOM 888 C C . SER A 1 108 ? -1.51 -50.812 -20.562 1 92.56 108 SER A C 1
ATOM 890 O O . SER A 1 108 ? -0.503 -50.188 -20.875 1 92.56 108 SER A O 1
ATOM 892 N N . THR A 1 109 ? -2.701 -50.375 -20.766 1 92.75 109 THR A N 1
ATOM 893 C CA . THR A 1 109 ? -2.928 -49.062 -21.391 1 92.75 109 THR A CA 1
ATOM 894 C C . THR A 1 109 ? -2.445 -47.938 -20.484 1 92.75 109 THR A C 1
ATOM 896 O O . THR A 1 109 ? -1.868 -46.969 -20.953 1 92.75 109 THR A O 1
ATOM 899 N N . GLY A 1 110 ? -2.684 -48.062 -19.234 1 93.56 110 GLY A N 1
ATOM 900 C CA . GLY A 1 110 ? -2.232 -47.094 -18.266 1 93.56 110 GLY A CA 1
ATOM 901 C C . GLY A 1 110 ? -0.723 -46.969 -18.188 1 93.56 110 GLY A C 1
ATOM 902 O O . GLY A 1 110 ? -0.181 -45.875 -18.109 1 93.56 110 GLY A O 1
ATOM 903 N N . LEU A 1 111 ? -0.086 -48.062 -18.203 1 94.81 111 LEU A N 1
ATOM 904 C CA . LEU A 1 111 ? 1.372 -48.094 -18.141 1 94.81 111 LEU A CA 1
ATOM 905 C C . LEU A 1 111 ? 1.979 -47.5 -19.406 1 94.81 111 LEU A C 1
ATOM 907 O O . LEU A 1 111 ? 2.982 -46.781 -19.344 1 94.81 111 LEU A O 1
ATOM 911 N N . LEU A 1 112 ? 1.375 -47.844 -20.469 1 93.62 112 LEU A N 1
ATOM 912 C CA . LEU A 1 112 ? 1.86 -47.312 -21.734 1 93.62 112 LEU A CA 1
ATOM 913 C C . LEU A 1 112 ? 1.669 -45.781 -21.781 1 93.62 112 LEU A C 1
ATOM 915 O O . LEU A 1 112 ? 2.568 -45.062 -22.203 1 93.62 112 LEU A O 1
ATOM 919 N N . LEU A 1 113 ? 0.516 -45.375 -21.391 1 95.25 113 LEU A N 1
ATOM 920 C CA . LEU A 1 113 ? 0.24 -43.938 -21.359 1 95.25 113 LEU A CA 1
ATOM 921 C C . LEU A 1 113 ? 1.187 -43.219 -20.406 1 95.25 113 LEU A C 1
ATOM 923 O O . LEU A 1 113 ? 1.664 -42.125 -20.719 1 95.25 113 LEU A O 1
ATOM 927 N N . SER A 1 114 ? 1.42 -43.812 -19.312 1 95.31 114 SER A N 1
ATOM 928 C CA . SER A 1 114 ? 2.33 -43.188 -18.344 1 95.31 114 SER A CA 1
ATOM 929 C C . SER A 1 114 ? 3.75 -43.125 -18.906 1 95.31 114 SER A C 1
ATOM 931 O O . SER A 1 114 ? 4.457 -42.125 -18.672 1 95.31 114 SER A O 1
ATOM 933 N N . ALA A 1 115 ? 4.188 -44.125 -19.562 1 95.69 115 ALA A N 1
ATOM 934 C CA . ALA A 1 115 ? 5.523 -44.156 -20.156 1 95.69 115 ALA A CA 1
ATOM 935 C C . ALA A 1 115 ? 5.676 -43.062 -21.203 1 95.69 115 ALA A C 1
ATOM 937 O O . ALA A 1 115 ? 6.684 -42.344 -21.234 1 95.69 115 ALA A O 1
ATOM 938 N N . VAL A 1 116 ? 4.707 -42.938 -22.031 1 95.94 116 VAL A N 1
ATOM 939 C CA . VAL A 1 116 ? 4.762 -41.938 -23.078 1 95.94 116 VAL A CA 1
ATOM 940 C C . VAL A 1 116 ? 4.688 -40.531 -22.453 1 95.94 116 VAL A C 1
ATOM 942 O O . VAL A 1 116 ? 5.359 -39.594 -22.922 1 95.94 116 VAL A O 1
ATOM 945 N N . GLN A 1 117 ? 3.879 -40.406 -21.547 1 96.12 117 GLN A N 1
ATOM 946 C CA . GLN A 1 117 ? 3.748 -39.125 -20.859 1 96.12 117 GLN A CA 1
ATOM 947 C C . GLN A 1 117 ? 5.062 -38.719 -20.203 1 96.12 117 GLN A C 1
ATOM 949 O O . GLN A 1 117 ? 5.438 -37.531 -20.234 1 96.12 117 GLN A O 1
ATOM 954 N N . ILE A 1 118 ? 5.727 -39.625 -19.594 1 96 118 ILE A N 1
ATOM 955 C CA . ILE A 1 118 ? 7 -39.344 -18.938 1 96 118 ILE A CA 1
ATOM 956 C C . ILE A 1 118 ? 8.023 -38.906 -19.984 1 96 118 ILE A C 1
ATOM 958 O O . ILE A 1 118 ? 8.852 -38.031 -19.703 1 96 118 ILE A O 1
ATOM 962 N N . CYS A 1 119 ? 7.914 -39.438 -21.094 1 95.75 119 CYS A N 1
ATOM 963 C CA . CYS A 1 119 ? 8.852 -39.062 -22.156 1 95.75 119 CYS A CA 1
ATOM 964 C C . CYS A 1 119 ? 8.547 -37.688 -22.719 1 95.75 119 CYS A C 1
ATOM 966 O O . CYS A 1 119 ? 9.43 -36.844 -22.812 1 95.75 119 CYS A O 1
ATOM 968 N N . VAL A 1 120 ? 7.297 -37.438 -23.016 1 96.88 120 VAL A N 1
ATOM 969 C CA . VAL A 1 120 ? 6.941 -36.25 -23.781 1 96.88 120 VAL A CA 1
ATOM 970 C C . VAL A 1 120 ? 6.738 -35.062 -22.812 1 96.88 120 VAL A C 1
ATOM 972 O O . VAL A 1 120 ? 7.141 -33.938 -23.109 1 96.88 120 VAL A O 1
ATOM 975 N N . LEU A 1 121 ? 6.109 -35.281 -21.703 1 97.25 121 LEU A N 1
ATOM 976 C CA . LEU A 1 121 ? 5.828 -34.188 -20.781 1 97.25 121 LEU A CA 1
ATOM 977 C C . LEU A 1 121 ? 6.809 -34.219 -19.609 1 97.25 121 LEU A C 1
ATOM 979 O O . LEU A 1 121 ? 6.91 -33.219 -18.875 1 97.25 121 LEU A O 1
ATOM 983 N N . GLY A 1 122 ? 7.492 -35.25 -19.453 1 95.81 122 GLY A N 1
ATOM 984 C CA . GLY A 1 122 ? 8.453 -35.3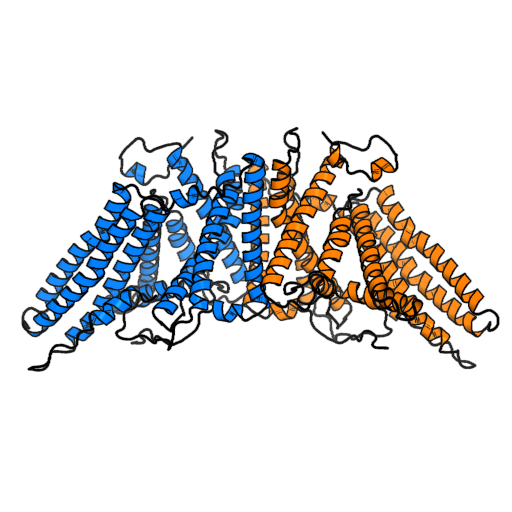44 -18.375 1 95.81 122 GLY A CA 1
ATOM 985 C C . GLY A 1 122 ? 9.875 -35 -18.797 1 95.81 122 GLY A C 1
ATOM 986 O O . GLY A 1 122 ? 10.391 -33.938 -18.484 1 95.81 122 GLY A O 1
ATOM 987 N N . GLN A 1 123 ? 10.461 -35.781 -19.719 1 96.56 123 GLN A N 1
ATOM 988 C CA . GLN A 1 123 ? 11.859 -35.656 -20.094 1 96.56 123 GLN A CA 1
ATOM 989 C C . GLN A 1 123 ? 12.039 -34.625 -21.203 1 96.56 123 GLN A C 1
ATOM 991 O O . GLN A 1 123 ? 13.039 -33.906 -21.219 1 96.56 123 GLN A O 1
ATOM 996 N N . PHE A 1 124 ? 11.156 -34.562 -22.078 1 97.56 124 PHE A N 1
ATOM 997 C CA . PHE A 1 124 ? 11.297 -33.688 -23.25 1 97.56 124 PHE A CA 1
ATOM 998 C C . PHE A 1 124 ? 11.438 -32.25 -22.828 1 97.56 124 PHE A C 1
ATOM 1000 O O . PHE A 1 124 ? 12.383 -31.562 -23.234 1 97.56 124 PHE A O 1
ATOM 1007 N N . PRO A 1 125 ? 10.531 -31.688 -22.078 1 97.5 125 PRO A N 1
ATOM 1008 C CA . PRO A 1 125 ? 10.68 -30.281 -21.688 1 97.5 125 PRO A CA 1
ATOM 1009 C C . PRO A 1 125 ? 11.977 -30.016 -20.922 1 97.5 125 PRO A C 1
ATOM 1011 O O . PRO A 1 125 ? 12.586 -28.969 -21.094 1 97.5 125 PRO A O 1
ATOM 1014 N N . VAL A 1 126 ? 12.391 -30.875 -20.094 1 96.5 126 VAL A N 1
ATOM 1015 C CA . VAL A 1 126 ? 13.633 -30.734 -19.344 1 96.5 126 VAL A CA 1
ATOM 1016 C C . VAL A 1 126 ? 14.82 -30.719 -20.312 1 96.5 126 VAL A C 1
ATOM 1018 O O . VAL A 1 126 ? 15.734 -29.906 -20.172 1 96.5 126 VAL A O 1
ATOM 1021 N N . HIS A 1 127 ? 14.75 -31.609 -21.25 1 96.38 127 HIS A N 1
ATOM 1022 C CA . HIS A 1 127 ? 15.812 -31.672 -22.25 1 96.38 127 HIS A CA 1
ATOM 1023 C C . HIS A 1 127 ? 15.875 -30.375 -23.062 1 96.38 127 HIS A C 1
ATOM 1025 O O . HIS A 1 127 ? 16.953 -29.875 -23.344 1 96.38 127 HIS A O 1
ATOM 1031 N N . VAL A 1 128 ? 14.727 -29.875 -23.453 1 96.81 128 VAL A N 1
ATOM 1032 C CA . VAL A 1 128 ? 14.664 -28.656 -24.25 1 96.81 128 VAL A CA 1
ATOM 1033 C C . VAL A 1 128 ? 15.25 -27.5 -23.453 1 96.81 128 VAL A C 1
ATOM 1035 O O . VAL A 1 128 ? 16.047 -26.703 -23.984 1 96.81 128 VAL A O 1
ATOM 1038 N N . VAL A 1 129 ? 14.891 -27.391 -22.219 1 96.31 129 VAL A N 1
ATOM 1039 C CA . VAL A 1 129 ? 15.305 -26.266 -21.391 1 96.31 129 VAL A CA 1
ATOM 1040 C C . VAL A 1 129 ? 16.812 -26.312 -21.141 1 96.31 129 VAL A C 1
ATOM 1042 O O . VAL A 1 129 ? 17.484 -25.297 -21.172 1 96.31 129 VAL A O 1
ATOM 1045 N N . VAL A 1 130 ? 17.375 -27.484 -20.922 1 93.19 130 VAL A N 1
ATOM 1046 C CA . VAL A 1 130 ? 18.781 -27.641 -20.578 1 93.19 130 VAL A CA 1
ATOM 1047 C C . VAL A 1 130 ? 19.625 -27.641 -21.844 1 93.19 130 VAL A C 1
ATOM 1049 O O . VAL A 1 130 ? 20.656 -26.969 -21.891 1 93.19 130 VAL A O 1
ATOM 1052 N N . HIS A 1 131 ? 19.188 -28.328 -22.844 1 94.5 131 HIS A N 1
ATOM 1053 C CA . HIS A 1 131 ? 19.969 -28.484 -24.062 1 94.5 131 HIS A CA 1
ATOM 1054 C C . HIS A 1 131 ? 20.062 -27.172 -24.828 1 94.5 131 HIS A C 1
ATOM 1056 O O . HIS A 1 131 ? 21.125 -26.844 -25.359 1 94.5 131 HIS A O 1
ATOM 1062 N N . TYR A 1 132 ? 19.016 -26.5 -24.922 1 95.5 132 TYR A N 1
ATOM 1063 C CA . TYR A 1 132 ? 19 -25.25 -25.688 1 95.5 132 TYR A CA 1
ATOM 1064 C C . TYR A 1 132 ? 19.328 -24.062 -24.797 1 95.5 132 TYR A C 1
ATOM 1066 O O . TYR A 1 132 ? 19.297 -22.922 -25.25 1 95.5 132 TYR A O 1
ATOM 1074 N N . GLN A 1 133 ? 19.609 -24.234 -23.547 1 93 133 GLN A N 1
ATOM 1075 C CA . GLN A 1 133 ? 19.984 -23.188 -22.609 1 93 133 GLN A CA 1
ATOM 1076 C C . GLN A 1 133 ? 19.047 -21.984 -22.719 1 93 133 GLN A C 1
ATOM 1078 O O . GLN A 1 133 ? 19.516 -20.859 -22.891 1 93 133 GLN A O 1
ATOM 1083 N N . LEU A 1 134 ? 17.875 -22.25 -22.516 1 95.31 134 LEU A N 1
ATOM 1084 C CA . LEU A 1 134 ? 16.875 -21.172 -22.578 1 95.31 134 LEU A CA 1
ATOM 1085 C C . LEU A 1 134 ? 17.078 -20.188 -21.422 1 95.31 134 LEU A C 1
ATOM 1087 O O . LEU A 1 134 ? 17.547 -20.562 -20.359 1 95.31 134 LEU A O 1
ATOM 1091 N N . PRO A 1 135 ? 16.781 -18.922 -21.703 1 94.75 135 PRO A N 1
ATOM 1092 C CA . PRO A 1 135 ? 16.844 -17.938 -20.609 1 94.75 135 PRO A CA 1
ATOM 1093 C C . PRO A 1 135 ? 15.719 -18.109 -19.594 1 94.75 135 PRO A C 1
ATOM 1095 O O . PRO A 1 135 ? 14.789 -18.891 -19.828 1 94.75 135 PRO A O 1
ATOM 1098 N N . PRO A 1 136 ? 15.797 -17.406 -18.516 1 92.81 136 PRO A N 1
ATOM 1099 C CA . PRO A 1 136 ? 14.953 -17.719 -17.359 1 92.81 136 PRO A CA 1
ATOM 1100 C C . PRO A 1 136 ? 13.461 -17.609 -17.656 1 92.81 136 PRO A C 1
ATOM 1102 O O . PRO A 1 136 ? 12.703 -18.547 -17.375 1 92.81 136 PRO A O 1
ATOM 1105 N N . ALA A 1 137 ? 13.008 -16.547 -18.234 1 94.31 137 ALA A N 1
ATOM 1106 C CA . ALA A 1 137 ? 11.586 -16.406 -18.5 1 94.31 137 ALA A CA 1
ATOM 1107 C C . ALA A 1 137 ? 11.094 -17.469 -19.469 1 94.31 137 ALA A C 1
ATOM 1109 O O . ALA A 1 137 ? 9.992 -18 -19.312 1 94.31 137 ALA A O 1
ATOM 1110 N N . SER A 1 138 ? 11.852 -17.828 -20.469 1 96.88 138 SER A N 1
ATOM 1111 C CA . SER A 1 138 ? 11.516 -18.875 -21.422 1 96.88 138 SER A CA 1
ATOM 1112 C C . SER A 1 138 ? 11.477 -20.25 -20.75 1 96.88 138 SER A C 1
ATOM 1114 O O . SER A 1 138 ? 10.625 -21.078 -21.062 1 96.88 138 SER A O 1
ATOM 1116 N N . ARG A 1 139 ? 12.398 -20.422 -19.875 1 97.25 139 ARG A N 1
ATOM 1117 C CA . ARG A 1 139 ? 12.398 -21.672 -19.109 1 97.25 139 ARG A CA 1
ATOM 1118 C C . ARG A 1 139 ? 11.109 -21.812 -18.312 1 97.25 139 ARG A C 1
ATOM 1120 O O . ARG A 1 139 ? 1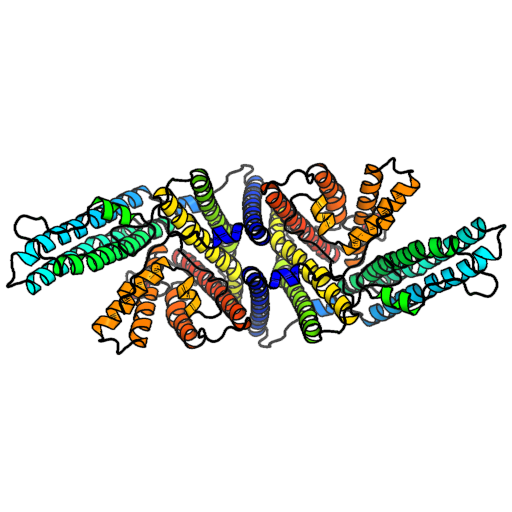0.508 -22.891 -18.281 1 97.25 139 ARG A O 1
ATOM 1127 N N . PHE A 1 140 ? 10.75 -20.75 -17.734 1 96.38 140 PHE A N 1
ATOM 1128 C CA . PHE A 1 140 ? 9.555 -20.781 -16.906 1 96.38 140 PHE A CA 1
ATOM 1129 C C . PHE A 1 140 ? 8.32 -21.078 -17.75 1 96.38 140 PHE A C 1
ATOM 1131 O O . PHE A 1 140 ? 7.418 -21.797 -17.312 1 96.38 140 PHE A O 1
ATOM 1138 N N . ILE A 1 141 ? 8.242 -20.562 -18.875 1 96.75 141 ILE A N 1
ATOM 1139 C CA . ILE A 1 141 ? 7.09 -20.781 -19.75 1 96.75 141 ILE A CA 1
ATOM 1140 C C . ILE A 1 141 ? 6.969 -22.266 -20.062 1 96.75 141 ILE A C 1
ATOM 1142 O O . ILE A 1 141 ? 5.895 -22.859 -19.906 1 96.75 141 ILE A O 1
ATOM 1146 N N . VAL A 1 142 ? 8.07 -22.844 -20.422 1 97.81 142 VAL A N 1
ATOM 1147 C CA . VAL A 1 142 ? 8.07 -24.25 -20.828 1 97.81 142 VAL A CA 1
ATOM 1148 C C . VAL A 1 142 ? 7.73 -25.141 -19.641 1 97.81 142 VAL A C 1
ATOM 1150 O O . VAL A 1 142 ? 6.887 -26.031 -19.734 1 97.81 142 VAL A O 1
ATOM 1153 N N . ILE A 1 143 ? 8.297 -24.812 -18.547 1 97.88 143 ILE A N 1
ATOM 1154 C CA . ILE A 1 143 ? 8.164 -25.672 -17.375 1 97.88 143 ILE A CA 1
ATOM 1155 C C . ILE A 1 143 ? 6.77 -25.531 -16.781 1 97.88 143 ILE A C 1
ATOM 1157 O O . ILE A 1 143 ? 6.152 -26.516 -16.359 1 97.88 143 ILE A O 1
ATOM 1161 N N . LEU A 1 144 ? 6.285 -24.359 -16.703 1 97.44 144 LEU A N 1
ATOM 1162 C CA . LEU A 1 144 ? 4.949 -24.156 -16.172 1 97.44 144 LEU A CA 1
ATOM 1163 C C . LEU A 1 144 ? 3.893 -24.781 -17.078 1 97.44 144 LEU A C 1
ATOM 1165 O O . LEU A 1 144 ? 2.893 -25.312 -16.594 1 97.44 144 LEU A O 1
ATOM 1169 N N . GLU A 1 145 ? 4.082 -24.688 -18.328 1 97.88 145 GLU A N 1
ATOM 1170 C CA . GLU A 1 145 ? 3.162 -25.344 -19.266 1 97.88 145 GLU A CA 1
ATOM 1171 C C . GLU A 1 145 ? 3.232 -26.859 -19.141 1 97.88 145 GLU A C 1
ATOM 1173 O O . GLU A 1 145 ? 2.219 -27.547 -19.281 1 97.88 145 GLU A O 1
ATOM 1178 N N . GLN A 1 146 ? 4.453 -27.344 -18.953 1 98.31 146 GLN A N 1
ATOM 1179 C CA . GLN A 1 146 ? 4.625 -28.766 -18.672 1 98.31 146 GLN A CA 1
ATOM 1180 C C . GLN A 1 146 ? 3.754 -29.203 -17.516 1 98.31 146 GLN A C 1
ATOM 1182 O O . GLN A 1 146 ? 3.021 -30.188 -17.609 1 98.31 146 GLN A O 1
ATOM 1187 N N . ILE A 1 147 ? 3.844 -28.453 -16.484 1 97.81 147 ILE A N 1
ATOM 1188 C CA . ILE A 1 147 ? 3.119 -28.797 -15.258 1 97.81 147 ILE A CA 1
ATOM 1189 C C . ILE A 1 147 ? 1.617 -28.672 -15.5 1 97.81 147 ILE A C 1
ATOM 1191 O O . ILE A 1 147 ? 0.847 -29.547 -15.102 1 97.81 147 ILE A O 1
ATOM 1195 N N . ARG A 1 148 ? 1.22 -27.656 -16.125 1 98 148 ARG A N 1
ATOM 1196 C CA . ARG A 1 148 ? -0.191 -27.438 -16.438 1 98 148 ARG A CA 1
ATOM 1197 C C . ARG A 1 148 ? -0.745 -28.594 -17.266 1 98 148 ARG A C 1
ATOM 1199 O O . ARG A 1 148 ? -1.818 -29.125 -16.969 1 98 148 ARG A O 1
ATOM 1206 N N . PHE A 1 149 ? -0.022 -29.047 -18.297 1 98.5 149 PHE A N 1
ATOM 1207 C CA . PHE A 1 149 ? -0.476 -30.109 -19.203 1 98.5 149 PHE A CA 1
ATOM 1208 C C . PHE A 1 149 ? -0.568 -31.438 -18.469 1 98.5 149 PHE A C 1
ATOM 1210 O O . PHE A 1 149 ? -1.484 -32.219 -18.703 1 98.5 149 PHE A O 1
ATOM 1217 N N . VAL A 1 150 ? 0.375 -31.656 -17.609 1 97.69 150 VAL A N 1
ATOM 1218 C CA . VAL A 1 150 ? 0.337 -32.875 -16.828 1 97.69 150 VAL A CA 1
ATOM 1219 C C . VAL A 1 150 ? -0.909 -32.875 -15.945 1 97.69 150 VAL A C 1
ATOM 1221 O O . VAL A 1 150 ? -1.616 -33.906 -15.867 1 97.69 150 VAL A O 1
ATOM 1224 N N . MET A 1 151 ? -1.194 -31.812 -15.305 1 97.81 151 MET A N 1
ATOM 1225 C CA . MET A 1 151 ? -2.344 -31.703 -14.406 1 97.81 151 MET A CA 1
ATOM 1226 C C . MET A 1 151 ? -3.65 -31.844 -15.188 1 97.81 151 MET A C 1
ATOM 1228 O O . MET A 1 151 ? -4.555 -32.562 -14.766 1 97.81 151 MET A O 1
ATOM 1232 N N . LYS A 1 152 ? -3.76 -31.25 -16.297 1 97.88 152 LYS A N 1
ATOM 1233 C CA . LYS A 1 152 ? -5 -31.266 -17.062 1 97.88 152 LYS A CA 1
ATOM 1234 C C . LYS A 1 152 ? -5.227 -32.656 -17.688 1 97.88 152 LYS A C 1
ATOM 1236 O O . LYS A 1 152 ? -6.359 -33.125 -17.75 1 97.88 152 LYS A O 1
ATOM 1241 N N . SER A 1 153 ? -4.152 -33.25 -18.219 1 97.06 153 SER A N 1
ATOM 1242 C CA . SER A 1 153 ? -4.293 -34.594 -18.781 1 97.06 153 SER A CA 1
ATOM 1243 C C . SER A 1 153 ? -4.758 -35.594 -17.734 1 97.06 153 SER A C 1
ATOM 1245 O O . SER A 1 153 ? -5.605 -36.438 -18.016 1 97.06 153 SER A O 1
ATOM 1247 N N . TYR A 1 154 ? -4.168 -35.438 -16.594 1 95.94 154 TYR A N 1
ATOM 1248 C CA . TYR A 1 154 ? -4.582 -36.312 -15.5 1 95.94 154 TYR A CA 1
ATOM 1249 C C . TYR A 1 154 ? -6.055 -36.125 -15.164 1 95.94 154 TYR A C 1
ATOM 1251 O O . TYR A 1 154 ? -6.789 -37.094 -14.945 1 95.94 154 TYR A O 1
ATOM 1259 N N . SER A 1 155 ? -6.461 -34.906 -15.023 1 97 155 SER A N 1
ATOM 1260 C CA . SER A 1 155 ? -7.848 -34.594 -14.703 1 97 155 SER A CA 1
ATOM 1261 C C . SER A 1 155 ? -8.805 -35.188 -15.734 1 97 155 SER A C 1
ATOM 1263 O O . SER A 1 155 ? -9.844 -35.75 -15.367 1 97 155 SER A O 1
ATOM 1265 N N . PHE A 1 156 ? -8.461 -35.125 -16.953 1 96.62 156 PHE A N 1
ATOM 1266 C CA . PHE A 1 156 ? -9.297 -35.656 -18.031 1 96.62 156 PHE A CA 1
ATOM 1267 C C . PHE A 1 156 ? -9.461 -37.156 -17.906 1 96.62 156 PHE A C 1
ATOM 1269 O O . PHE A 1 156 ? -10.578 -37.656 -17.969 1 96.62 156 PHE A O 1
ATOM 1276 N N . VAL A 1 157 ? -8.375 -37.875 -17.719 1 94.62 157 VAL A N 1
ATOM 1277 C CA . VAL A 1 157 ? -8.391 -39.312 -17.609 1 94.62 157 VAL A CA 1
ATOM 1278 C C . VAL A 1 157 ? -9.172 -39.75 -16.375 1 94.62 157 VAL A C 1
ATOM 1280 O O . VAL A 1 157 ? -10 -40.656 -16.422 1 94.62 157 VAL A O 1
ATOM 1283 N N . ARG A 1 158 ? -8.938 -39.062 -15.312 1 93.56 158 ARG A N 1
ATOM 1284 C CA . ARG A 1 158 ? -9.539 -39.406 -14.031 1 93.56 158 ARG A CA 1
ATOM 1285 C C . ARG A 1 158 ? -11.047 -39.188 -14.055 1 93.56 158 ARG A C 1
ATOM 1287 O O . ARG A 1 158 ? -11.797 -39.938 -13.414 1 93.56 158 ARG A O 1
ATOM 1294 N N . GLU A 1 159 ? -11.516 -38.219 -14.711 1 93.88 159 GLU A N 1
ATOM 1295 C CA . GLU A 1 159 ? -12.938 -37.875 -14.734 1 93.88 159 GLU A CA 1
ATOM 1296 C C . GLU A 1 159 ? -13.672 -38.719 -15.789 1 93.88 159 GLU A C 1
ATOM 1298 O O . GLU A 1 159 ? -14.844 -39.031 -15.625 1 93.88 159 GLU A O 1
ATOM 1303 N N . THR A 1 160 ? -13.055 -39.094 -16.859 1 93.31 160 THR A N 1
ATOM 1304 C CA . THR A 1 160 ? -13.695 -39.781 -17.984 1 93.31 160 THR A CA 1
ATOM 1305 C C . THR A 1 160 ? -13.688 -41.281 -17.797 1 93.31 160 THR A C 1
ATOM 1307 O O . THR A 1 160 ? -14.641 -41.969 -18.172 1 93.31 160 THR A O 1
ATOM 1310 N N . ALA A 1 161 ? -12.711 -41.906 -17.172 1 91.31 161 ALA A N 1
ATOM 1311 C CA . ALA A 1 161 ? -12.547 -43.344 -17.031 1 91.31 161 ALA A CA 1
ATOM 1312 C C . ALA A 1 161 ? -13.727 -43.969 -16.297 1 91.31 161 ALA A C 1
ATOM 1314 O O . ALA A 1 161 ? -14.312 -44.938 -16.766 1 91.31 161 ALA A O 1
ATOM 1315 N N . PRO A 1 162 ? -14.07 -43.375 -15.172 1 89.69 162 PRO A N 1
ATOM 1316 C CA . PRO A 1 162 ? -15.203 -44 -14.461 1 89.69 162 PRO A CA 1
ATOM 1317 C C . PRO A 1 162 ? -16.5 -43.906 -15.258 1 89.69 162 PRO A C 1
ATOM 1319 O O . PRO A 1 162 ? -17.359 -44.812 -15.148 1 89.69 162 PRO A O 1
ATOM 1322 N N . ILE A 1 163 ? -16.641 -42.906 -15.945 1 88.5 163 ILE A N 1
ATOM 1323 C CA . ILE A 1 163 ? -17.859 -42.719 -16.75 1 88.5 163 ILE A CA 1
ATOM 1324 C C . ILE A 1 163 ? -17.906 -43.812 -17.844 1 88.5 163 ILE A C 1
ATOM 1326 O O . ILE A 1 163 ? -18.953 -44.375 -18.109 1 88.5 163 ILE A O 1
ATOM 1330 N N . VAL A 1 164 ? -16.797 -44.062 -18.469 1 87.31 164 VAL A N 1
ATOM 1331 C CA . VAL A 1 164 ? -16.703 -45.062 -19.531 1 87.31 164 VAL A CA 1
ATOM 1332 C C . VAL A 1 164 ? -16.906 -46.469 -18.922 1 87.31 164 VAL A C 1
ATOM 1334 O O . VAL A 1 164 ? -17.594 -47.312 -19.531 1 87.31 164 VAL A O 1
ATOM 1337 N N . MET A 1 165 ? -16.391 -46.75 -17.781 1 87.56 165 MET A N 1
ATOM 1338 C CA . MET A 1 165 ? -16.5 -48.062 -17.141 1 87.56 165 MET A CA 1
ATOM 1339 C C . MET A 1 165 ? -17.938 -48.344 -16.734 1 87.56 165 MET A C 1
ATOM 1341 O O . MET A 1 165 ? -18.391 -49.5 -16.797 1 87.56 165 MET A O 1
ATOM 1345 N N . LYS A 1 166 ? -18.656 -47.375 -16.344 1 87.25 166 LYS A N 1
ATOM 1346 C CA . LYS A 1 166 ? -20 -47.562 -15.836 1 87.25 166 LYS A CA 1
ATOM 1347 C C . LYS A 1 166 ? -21.016 -47.625 -16.969 1 87.25 166 LYS A C 1
ATOM 1349 O O . LYS A 1 166 ? -22.125 -48.156 -16.781 1 87.25 166 LYS A O 1
ATOM 1354 N N . ASN A 1 167 ? -20.688 -47.125 -18.062 1 84.25 167 ASN A N 1
ATOM 1355 C CA . ASN A 1 167 ? -21.656 -47.062 -19.156 1 84.25 167 ASN A CA 1
ATOM 1356 C C . ASN A 1 167 ? -21.297 -48 -20.297 1 84.25 167 ASN A C 1
ATOM 1358 O O . ASN A 1 167 ? -20.656 -47.594 -21.266 1 84.25 167 ASN A O 1
ATOM 1362 N N . PRO A 1 168 ? -21.75 -49.188 -20.219 1 78.44 168 PRO A N 1
ATOM 1363 C CA . PRO A 1 168 ? -21.5 -50.094 -21.328 1 78.44 168 PRO A CA 1
ATOM 1364 C C . PRO A 1 168 ? -22.297 -49.75 -22.594 1 78.44 168 PRO A C 1
ATOM 1366 O O . PRO A 1 168 ? -23.453 -49.312 -22.484 1 78.44 168 PRO A O 1
ATOM 1369 N N . PRO A 1 169 ? -21.516 -49.625 -23.703 1 74.88 169 PRO A N 1
ATOM 1370 C CA . PRO A 1 169 ? -22.234 -49.281 -24.938 1 74.88 169 PRO A CA 1
ATOM 1371 C C . PRO A 1 169 ? -23.375 -50.25 -25.25 1 74.88 169 PRO A C 1
ATOM 1373 O O . PRO A 1 169 ? -23.219 -51.469 -25.047 1 74.88 169 PRO A O 1
ATOM 1376 N N . LYS A 1 170 ? -24.672 -49.656 -25.266 1 71.56 170 LYS A N 1
ATOM 1377 C CA . LYS A 1 170 ? -25.812 -50.469 -25.688 1 71.56 170 LYS A CA 1
ATOM 1378 C C . LYS A 1 170 ? -25.609 -51 -27.109 1 71.56 170 LYS A C 1
ATOM 1380 O O . LYS A 1 170 ? -24.828 -50.438 -27.875 1 71.56 170 LYS A O 1
ATOM 1385 N N . GLU A 1 171 ? -26.094 -52.219 -27.375 1 66.06 171 GLU A N 1
ATOM 1386 C CA . GLU A 1 171 ? -26.016 -52.844 -28.688 1 66.06 171 GLU A CA 1
ATOM 1387 C C . GLU A 1 171 ? -26.375 -51.844 -29.797 1 66.06 171 GLU A C 1
ATOM 1389 O O . GLU A 1 171 ? -27.453 -51.25 -29.781 1 66.06 171 GLU A O 1
ATOM 1394 N N . GLY A 1 172 ? -25.469 -51.281 -30.766 1 63.53 172 GLY A N 1
ATOM 1395 C CA . GLY A 1 172 ? -25.672 -50.406 -31.906 1 63.53 172 GLY A CA 1
ATOM 1396 C C . GLY A 1 172 ? -25.281 -48.969 -31.641 1 63.53 172 GLY A C 1
ATOM 1397 O O . GLY A 1 172 ? -25.203 -48.156 -32.562 1 63.53 172 GLY A O 1
ATOM 1398 N N . GLU A 1 173 ? -25.109 -48.594 -30.266 1 64.25 173 GLU A N 1
ATOM 1399 C CA . GLU A 1 173 ? -24.844 -47.188 -29.969 1 64.25 173 GLU A CA 1
ATOM 1400 C C . GLU A 1 173 ? -23.375 -46.969 -29.578 1 64.25 173 GLU A C 1
ATOM 1402 O O . GLU A 1 173 ? -22.734 -47.875 -29.031 1 64.25 173 GLU A O 1
ATOM 1407 N N . SER A 1 174 ? -22.766 -46 -30.125 1 64.06 174 SER A N 1
ATOM 1408 C CA . SER A 1 174 ? -21.406 -45.656 -29.766 1 64.06 174 SER A CA 1
ATOM 1409 C C . SER A 1 174 ? -21.312 -45.219 -28.312 1 64.06 174 SER A C 1
ATOM 1411 O O . SER A 1 174 ? -22.234 -44.625 -27.766 1 64.06 174 SER A O 1
ATOM 1413 N N . PRO A 1 175 ? -20.312 -45.719 -27.625 1 70 175 PRO A N 1
ATOM 1414 C CA . PRO A 1 175 ? -20.141 -45.344 -26.219 1 70 175 PRO A CA 1
ATOM 1415 C C . PRO A 1 175 ? -20.094 -43.812 -26.016 1 70 175 PRO A C 1
ATOM 1417 O O . PRO A 1 175 ? -19.594 -43.094 -26.875 1 70 175 PRO A O 1
ATOM 1420 N N . ARG A 1 176 ? -20.828 -43.375 -25.016 1 77.62 176 ARG A N 1
ATOM 1421 C CA . ARG A 1 176 ? -20.828 -41.969 -24.672 1 77.62 176 ARG A CA 1
ATOM 1422 C C . ARG A 1 176 ? -19.438 -41.5 -24.266 1 77.62 176 ARG A C 1
ATOM 1424 O O . ARG A 1 176 ? -18.875 -42 -23.281 1 77.62 176 ARG A O 1
ATOM 1431 N N . PHE A 1 177 ? -18.719 -40.75 -25.109 1 87.88 177 PHE A N 1
ATOM 1432 C CA . PHE A 1 177 ? -17.375 -40.219 -24.875 1 87.88 177 PHE A CA 1
ATOM 1433 C C . PHE A 1 177 ? -17.344 -38.719 -25.172 1 87.88 177 PHE A C 1
ATOM 1435 O O . PHE A 1 177 ? -18.031 -38.25 -26.078 1 87.88 177 PHE A O 1
ATOM 1442 N N . PRO A 1 178 ? -16.656 -37.969 -24.312 1 90.12 178 PRO A N 1
ATOM 1443 C CA . PRO A 1 178 ? -16.562 -36.531 -24.562 1 90.12 178 PRO A CA 1
ATOM 1444 C C . PRO A 1 178 ? -15.984 -36.219 -25.938 1 90.12 178 PRO A C 1
ATOM 1446 O O . PRO A 1 178 ? -15.172 -36.969 -26.469 1 90.12 178 PRO A O 1
ATOM 1449 N N . THR A 1 179 ? -16.406 -35.125 -26.5 1 92.44 179 THR A N 1
ATOM 1450 C CA . THR A 1 179 ? -15.945 -34.719 -27.828 1 92.44 179 THR A CA 1
ATOM 1451 C C . THR A 1 179 ? -14.539 -34.125 -27.75 1 92.44 179 THR A C 1
ATOM 1453 O O . THR A 1 179 ? -14.125 -33.656 -26.688 1 92.44 179 THR A O 1
ATOM 1456 N N . LEU A 1 180 ? -13.859 -34.281 -28.844 1 94.31 180 LEU A N 1
ATOM 1457 C CA . LEU A 1 180 ? -12.523 -33.719 -28.906 1 94.31 180 LEU A CA 1
ATOM 1458 C C . LEU A 1 180 ? -12.57 -32.188 -28.734 1 94.31 180 LEU A C 1
ATOM 1460 O O . LEU A 1 180 ? -11.664 -31.609 -28.141 1 94.31 180 LEU A O 1
ATOM 1464 N N . SER A 1 181 ? -13.602 -31.625 -29.188 1 93.44 181 SER A N 1
ATOM 1465 C CA . SER A 1 181 ? -13.773 -30.172 -29.047 1 93.44 181 SER A CA 1
ATOM 1466 C C . SER A 1 181 ? -13.914 -29.781 -27.594 1 93.44 181 SER A C 1
ATOM 1468 O O . SER A 1 181 ? -13.352 -28.766 -27.156 1 93.44 181 SER A O 1
ATOM 1470 N N . SER A 1 182 ? -14.641 -30.547 -26.922 1 93.88 182 SER A N 1
ATOM 1471 C CA . SER A 1 182 ? -14.805 -30.266 -25.5 1 93.88 182 SER A CA 1
ATOM 1472 C C . SER A 1 182 ? -13.477 -30.375 -24.766 1 93.88 182 SER A C 1
ATOM 1474 O O . SER A 1 182 ? -13.18 -29.578 -23.875 1 93.88 182 SER A O 1
ATOM 1476 N N . TYR A 1 183 ? -12.703 -31.375 -25.109 1 96.44 183 TYR A N 1
ATOM 1477 C CA . TYR A 1 183 ? -11.398 -31.562 -24.5 1 96.44 183 TYR A CA 1
ATOM 1478 C C . TYR A 1 183 ? -10.445 -30.438 -24.875 1 96.44 183 TYR A C 1
ATOM 1480 O O . TYR A 1 183 ? -9.672 -29.953 -24.031 1 96.44 183 TYR A O 1
ATOM 1488 N N . LEU A 1 184 ? -10.508 -30.062 -26.109 1 96.25 184 LEU A N 1
ATOM 1489 C CA . LEU A 1 184 ? -9.68 -28.953 -26.578 1 96.25 184 LEU A CA 1
ATOM 1490 C C . LEU A 1 184 ? -10.008 -27.672 -25.812 1 96.25 184 LEU A C 1
ATOM 1492 O O . LEU A 1 184 ? -9.102 -26.938 -25.391 1 96.25 184 LEU A O 1
ATOM 1496 N N . HIS A 1 185 ? -11.273 -27.391 -25.625 1 95.38 185 HIS A N 1
ATOM 1497 C CA . HIS A 1 185 ? -11.672 -26.219 -24.859 1 95.38 185 HIS A CA 1
ATOM 1498 C C . HIS A 1 185 ? -11.156 -26.297 -23.422 1 95.38 185 HIS A C 1
ATOM 1500 O O . HIS A 1 185 ? -10.688 -25.312 -22.875 1 95.38 185 HIS A O 1
ATOM 1506 N N . PHE A 1 186 ? -11.242 -27.438 -22.844 1 97.06 186 PHE A N 1
ATOM 1507 C CA . PHE A 1 186 ? -10.781 -27.641 -21.484 1 97.06 186 PHE A CA 1
ATOM 1508 C C . PHE A 1 186 ? -9.305 -27.281 -21.344 1 97.06 186 PHE A C 1
ATOM 1510 O O . PHE A 1 186 ? -8.891 -26.719 -20.328 1 97.06 186 PHE A O 1
ATOM 1517 N N . LEU A 1 187 ? -8.531 -27.594 -22.359 1 97.38 187 LEU A N 1
ATOM 1518 C CA . LEU A 1 187 ? -7.098 -27.359 -22.297 1 97.38 187 LEU A CA 1
ATOM 1519 C C . LEU A 1 187 ? -6.801 -25.859 -22.234 1 97.38 187 LEU A C 1
ATOM 1521 O O . LEU A 1 187 ? -5.738 -25.453 -21.75 1 97.38 187 LEU A O 1
ATOM 1525 N N . PHE A 1 188 ? -7.75 -25 -22.578 1 96.81 188 PHE A N 1
ATOM 1526 C CA . PHE A 1 188 ? -7.496 -23.562 -22.578 1 96.81 188 PHE A CA 1
ATOM 1527 C C . PHE A 1 188 ? -8.297 -22.875 -21.484 1 96.81 188 PHE A C 1
ATOM 1529 O O . PHE A 1 188 ? -8 -21.734 -21.125 1 96.81 188 PHE A O 1
ATOM 1536 N N . PHE A 1 189 ? -9.336 -23.516 -20.984 1 97 189 PHE A N 1
ATOM 1537 C CA . PHE A 1 189 ? -10.109 -22.938 -19.891 1 97 189 PHE A CA 1
ATOM 1538 C C . PHE A 1 189 ? -9.242 -22.75 -18.656 1 97 189 PHE A C 1
ATOM 1540 O O . PHE A 1 189 ? -8.375 -23.578 -18.359 1 97 189 PHE A O 1
ATOM 1547 N N . PRO A 1 190 ? -9.391 -21.703 -17.938 1 96.75 190 PRO A N 1
ATOM 1548 C CA . PRO A 1 190 ? -8.586 -21.469 -16.734 1 96.75 190 PRO A CA 1
ATOM 1549 C C . PRO A 1 190 ? -9.039 -22.312 -15.539 1 96.75 190 PRO A C 1
ATOM 1551 O O . PRO A 1 190 ? -9.375 -21.766 -14.484 1 96.75 190 PRO A O 1
ATOM 1554 N N . THR A 1 191 ? -9.172 -23.469 -15.695 1 97.31 191 THR A N 1
ATOM 1555 C CA . THR A 1 191 ? -9.453 -24.453 -14.656 1 97.31 191 THR A CA 1
ATOM 1556 C C . THR A 1 191 ? -8.633 -25.719 -14.867 1 97.31 191 THR A C 1
ATOM 1558 O O . THR A 1 191 ? -8.117 -25.953 -15.961 1 97.31 191 THR A O 1
ATOM 1561 N N . LEU A 1 192 ? -8.398 -26.438 -13.852 1 98.06 192 LEU A N 1
ATOM 1562 C CA . LEU A 1 192 ? -7.621 -27.672 -13.938 1 98.06 192 LEU A CA 1
ATOM 1563 C C . LEU A 1 192 ? -8.516 -28.891 -13.719 1 98.06 192 LEU A C 1
ATOM 1565 O O . LEU A 1 192 ? -8.039 -30.031 -13.758 1 98.06 192 LEU A O 1
ATOM 1569 N N . ILE A 1 193 ? -9.773 -28.641 -13.531 1 97.25 193 ILE A N 1
ATOM 1570 C CA . ILE A 1 193 ? -10.734 -29.719 -13.328 1 97.25 193 ILE A CA 1
ATOM 1571 C C . ILE A 1 193 ? -11.57 -29.922 -14.586 1 97.25 193 ILE A C 1
ATOM 1573 O O . ILE A 1 193 ? -12.219 -28.984 -15.062 1 97.25 193 ILE A O 1
ATOM 1577 N N . TYR A 1 194 ? -11.594 -31.109 -15.078 1 96.62 194 TYR A N 1
ATOM 1578 C CA . TYR A 1 194 ? -12.305 -31.391 -16.328 1 96.62 194 TYR A CA 1
ATOM 1579 C C . TYR A 1 194 ? -13.781 -31.625 -16.062 1 96.62 194 TYR A C 1
ATOM 1581 O O . TYR A 1 194 ? -14.148 -32.344 -15.125 1 96.62 194 TYR A O 1
ATOM 1589 N N . ARG A 1 195 ? -14.555 -30.984 -16.828 1 94 195 ARG A N 1
ATOM 1590 C CA . ARG A 1 195 ? -15.992 -31.219 -16.969 1 94 195 ARG A CA 1
ATOM 1591 C C . ARG A 1 195 ? -16.406 -31.188 -18.438 1 94 195 ARG A C 1
ATOM 1593 O O . ARG A 1 195 ? -15.703 -30.641 -19.281 1 94 195 ARG A O 1
ATOM 1600 N N . GLU A 1 196 ? -17.438 -31.766 -18.734 1 90.19 196 GLU A N 1
ATOM 1601 C CA . GLU A 1 196 ? -17.906 -31.812 -20.109 1 90.19 196 GLU A CA 1
ATOM 1602 C C . GLU A 1 196 ? -18.453 -30.453 -20.547 1 90.19 196 GLU A C 1
ATOM 1604 O O . GLU A 1 196 ? -18.359 -30.094 -21.719 1 90.19 196 GLU A O 1
ATOM 1609 N N . SER A 1 197 ? -18.984 -29.828 -19.594 1 91.62 197 SER A N 1
ATOM 1610 C CA . SER A 1 197 ? -19.531 -28.516 -19.891 1 91.62 197 SER A CA 1
ATOM 1611 C C . SER A 1 197 ? -19.297 -27.531 -18.75 1 91.62 197 SER A C 1
ATOM 1613 O O . SER A 1 197 ? -19.312 -27.938 -17.578 1 91.62 197 SER A O 1
ATOM 1615 N N . TYR A 1 198 ? -19.016 -26.266 -19.188 1 94.94 198 TYR A N 1
ATOM 1616 C CA . TYR A 1 198 ? -18.781 -25.188 -18.219 1 94.94 198 TYR A CA 1
ATOM 1617 C C . TYR A 1 198 ? -19.734 -24.031 -18.469 1 94.94 198 TYR A C 1
ATOM 1619 O O . TYR A 1 198 ? -20.219 -23.844 -19.594 1 94.94 198 TYR A O 1
ATOM 1627 N N . PRO A 1 199 ? -20.016 -23.312 -17.422 1 95.81 199 PRO A N 1
ATOM 1628 C CA . PRO A 1 199 ? -20.812 -22.109 -17.656 1 95.81 199 PRO A CA 1
ATOM 1629 C C . PRO A 1 199 ? -20.078 -21.094 -18.547 1 95.81 199 PRO A C 1
ATOM 1631 O O . PRO A 1 199 ? -18.891 -20.844 -18.359 1 95.81 199 PRO A O 1
ATOM 1634 N N . ARG A 1 200 ? -20.844 -20.547 -19.516 1 95.94 200 ARG A N 1
ATOM 1635 C CA . ARG A 1 200 ? -20.25 -19.625 -20.469 1 95.94 200 ARG A CA 1
ATOM 1636 C C . ARG A 1 200 ? -20.953 -18.281 -20.469 1 95.94 200 ARG A C 1
ATOM 1638 O O . ARG A 1 200 ? -22.172 -18.219 -20.25 1 95.94 200 ARG A O 1
ATOM 1645 N N . ASN A 1 201 ? -20.219 -17.219 -20.719 1 95.81 201 ASN A N 1
ATOM 1646 C CA . ASN A 1 201 ? -20.797 -15.883 -20.891 1 95.81 201 ASN A CA 1
ATOM 1647 C C . ASN A 1 201 ? -21.375 -15.703 -22.281 1 95.81 201 ASN A C 1
ATOM 1649 O O . ASN A 1 201 ? -21.031 -16.438 -23.219 1 95.81 201 ASN A O 1
ATOM 1653 N N . SER A 1 202 ? -22.266 -14.758 -22.484 1 94.75 202 SER A N 1
ATOM 1654 C CA . SER A 1 202 ? -22.984 -14.562 -23.734 1 94.75 202 SER A CA 1
ATOM 1655 C C . SER A 1 202 ? -22.094 -13.938 -24.797 1 94.75 202 SER A C 1
ATOM 1657 O O . SER A 1 202 ? -22.25 -14.219 -25.984 1 94.75 202 SER A O 1
ATOM 1659 N N . HIS A 1 203 ? -21.219 -13.078 -24.281 1 95.44 203 HIS A N 1
ATOM 1660 C CA . HIS A 1 203 ? -20.359 -12.391 -25.25 1 95.44 203 HIS A CA 1
ATOM 1661 C C . HIS A 1 203 ? -19 -12.047 -24.641 1 95.44 203 HIS A C 1
ATOM 1663 O O . HIS A 1 203 ? -18.828 -12.125 -23.422 1 95.44 203 HIS A O 1
ATOM 1669 N N . ILE A 1 204 ? -18.062 -11.734 -25.531 1 97.38 204 ILE A N 1
ATOM 1670 C CA . ILE A 1 204 ? -16.719 -11.312 -25.125 1 97.38 204 ILE A CA 1
ATOM 1671 C C . ILE A 1 204 ? -16.688 -9.789 -25 1 97.38 204 ILE A C 1
ATOM 1673 O O . ILE A 1 204 ? -17.094 -9.078 -25.922 1 97.38 204 ILE A O 1
ATOM 1677 N N . ARG A 1 205 ? -16.297 -9.188 -23.969 1 96.19 205 ARG A N 1
ATOM 1678 C CA . ARG A 1 205 ? -16.062 -7.758 -23.781 1 96.19 205 ARG A CA 1
ATOM 1679 C C . ARG A 1 205 ? -14.656 -7.371 -24.234 1 96.19 205 ARG A C 1
ATOM 1681 O O . ARG A 1 205 ? -13.695 -7.465 -23.469 1 96.19 205 ARG A O 1
ATOM 1688 N N . TRP A 1 206 ? -14.508 -6.824 -25.297 1 96.94 206 TRP A N 1
ATOM 1689 C CA . TRP A 1 206 ? -13.203 -6.59 -25.922 1 96.94 206 TRP A CA 1
ATOM 1690 C C . TRP A 1 206 ? -12.453 -5.469 -25.219 1 96.94 206 TRP A C 1
ATOM 1692 O O . TRP A 1 206 ? -11.227 -5.473 -25.172 1 96.94 206 TRP A O 1
ATOM 1702 N N . ASN A 1 207 ? -13.148 -4.5 -24.688 1 96 207 ASN A N 1
ATOM 1703 C CA . ASN A 1 207 ? -12.477 -3.484 -23.891 1 96 207 ASN A CA 1
ATOM 1704 C C . ASN A 1 207 ? -11.789 -4.098 -22.672 1 96 207 ASN A C 1
ATOM 1706 O O . ASN A 1 207 ? -10.672 -3.707 -22.312 1 96 207 ASN A O 1
ATOM 1710 N N . TYR A 1 208 ? -12.5 -4.992 -22.078 1 95.94 208 TYR A N 1
ATOM 1711 C CA . TYR A 1 208 ? -11.93 -5.703 -20.953 1 95.94 208 TYR A CA 1
ATOM 1712 C C . TYR A 1 208 ? -10.688 -6.484 -21.359 1 95.94 208 TYR A C 1
ATOM 1714 O O . TYR A 1 208 ? -9.703 -6.527 -20.625 1 95.94 208 TYR A O 1
ATOM 1722 N N . VAL A 1 209 ? -10.727 -7.062 -22.547 1 97.75 209 VAL A N 1
ATOM 1723 C CA . VAL A 1 209 ? -9.609 -7.848 -23.062 1 97.75 209 VAL A CA 1
ATOM 1724 C C . VAL A 1 209 ? -8.406 -6.938 -23.297 1 97.75 209 VAL A C 1
ATOM 1726 O O . VAL A 1 209 ? -7.293 -7.242 -22.875 1 97.75 209 VAL A O 1
ATOM 1729 N N . PHE A 1 210 ? -8.656 -5.836 -23.875 1 97.12 210 PHE A N 1
ATOM 1730 C CA . PHE A 1 210 ? -7.566 -4.918 -24.203 1 97.12 210 PHE A CA 1
ATOM 1731 C C . PHE A 1 210 ? -6.941 -4.352 -22.938 1 97.12 210 PHE A C 1
ATOM 1733 O O . PHE A 1 210 ? -5.719 -4.27 -22.828 1 97.12 210 PHE A O 1
ATOM 1740 N N . VAL A 1 211 ? -7.781 -4.02 -22.016 1 94.75 211 VAL A N 1
ATOM 1741 C CA . VAL A 1 211 ? -7.289 -3.449 -20.766 1 94.75 211 VAL A CA 1
ATOM 1742 C C . VAL A 1 211 ? -6.5 -4.504 -19.984 1 94.75 211 VAL A C 1
ATOM 1744 O O . VAL A 1 211 ? -5.453 -4.207 -19.406 1 94.75 211 VAL A O 1
ATOM 1747 N N . THR A 1 212 ? -7.027 -5.656 -19.984 1 97.31 212 THR A N 1
ATOM 1748 C CA . THR A 1 212 ? -6.371 -6.738 -19.266 1 97.31 212 THR A CA 1
ATOM 1749 C C . THR A 1 212 ? -5.02 -7.07 -19.891 1 97.31 212 THR A C 1
ATOM 1751 O O . THR A 1 212 ? -4.043 -7.32 -19.172 1 97.31 212 THR A O 1
ATOM 1754 N N . VAL A 1 213 ? -4.926 -7.043 -21.141 1 97.69 213 VAL A N 1
ATOM 1755 C CA . VAL A 1 213 ? -3.662 -7.285 -21.828 1 97.69 213 VAL A CA 1
ATOM 1756 C C . VAL A 1 213 ? -2.674 -6.168 -21.516 1 97.69 213 VAL A C 1
ATOM 1758 O O . VAL A 1 213 ? -1.495 -6.43 -21.266 1 97.69 213 VAL A O 1
ATOM 1761 N N . ALA A 1 214 ? -3.16 -4.992 -21.5 1 95.12 214 ALA A N 1
ATOM 1762 C CA . ALA A 1 214 ? -2.318 -3.852 -21.141 1 95.12 214 ALA A CA 1
ATOM 1763 C C . ALA A 1 214 ? -1.795 -3.977 -19.719 1 95.12 214 ALA A C 1
ATOM 1765 O O . ALA A 1 214 ? -0.647 -3.625 -19.438 1 95.12 214 ALA A O 1
ATOM 1766 N N . MET A 1 215 ? -2.646 -4.48 -18.906 1 95.5 215 MET A N 1
ATOM 1767 C CA . MET A 1 215 ? -2.246 -4.668 -17.516 1 95.5 215 MET A CA 1
ATOM 1768 C C . MET A 1 215 ? -1.155 -5.727 -17.406 1 95.5 215 MET A C 1
ATOM 1770 O O . MET A 1 215 ? -0.24 -5.594 -16.594 1 95.5 215 MET A O 1
ATOM 1774 N N . ILE A 1 216 ? -1.23 -6.715 -18.156 1 96.38 216 ILE A N 1
ATOM 1775 C CA . ILE A 1 216 ? -0.222 -7.77 -18.141 1 96.38 216 ILE A CA 1
ATOM 1776 C C . ILE A 1 216 ? 1.124 -7.199 -18.594 1 96.38 216 ILE A C 1
ATOM 1778 O O . ILE A 1 216 ? 2.148 -7.434 -17.938 1 96.38 216 ILE A O 1
ATOM 1782 N N . PHE A 1 217 ? 1.127 -6.461 -19.609 1 93.94 217 PHE A N 1
ATOM 1783 C CA . PHE A 1 217 ? 2.354 -5.828 -20.078 1 93.94 217 PHE A CA 1
ATOM 1784 C C . PHE A 1 217 ? 2.883 -4.836 -19.062 1 93.94 217 PHE A C 1
ATOM 1786 O O . PHE A 1 217 ? 4.094 -4.75 -18.828 1 93.94 217 PHE A O 1
ATOM 1793 N N . GLY A 1 218 ? 1.949 -4.102 -18.5 1 91.94 218 GLY A N 1
ATOM 1794 C CA . GLY A 1 218 ? 2.355 -3.189 -17.438 1 91.94 218 GLY A CA 1
ATOM 1795 C C . GLY A 1 218 ? 3.033 -3.889 -16.281 1 91.94 218 GLY A C 1
ATOM 1796 O O . GLY A 1 218 ? 4.023 -3.387 -15.734 1 91.94 218 GLY A O 1
ATOM 1797 N N . CYS A 1 219 ? 2.496 -5.031 -15.914 1 94.31 219 CYS A N 1
ATOM 1798 C CA . CYS A 1 219 ? 3.076 -5.801 -14.82 1 94.31 219 CYS A CA 1
ATOM 1799 C C . CYS A 1 219 ? 4.461 -6.312 -15.195 1 94.31 219 CYS A C 1
ATOM 1801 O O . CYS A 1 219 ? 5.352 -6.379 -14.344 1 94.31 219 CYS A O 1
ATOM 1803 N N . LEU A 1 220 ? 4.633 -6.676 -16.438 1 92.56 220 LEU A N 1
ATOM 1804 C CA . LEU A 1 220 ? 5.938 -7.141 -16.891 1 92.56 220 LEU A CA 1
ATOM 1805 C C . LEU A 1 220 ? 6.977 -6.023 -16.797 1 92.56 220 LEU A C 1
ATOM 1807 O O . LEU A 1 220 ? 8.094 -6.254 -16.328 1 92.56 220 LEU A O 1
ATOM 1811 N N . PHE A 1 221 ? 6.578 -4.898 -17.141 1 89.38 221 PHE A N 1
ATOM 1812 C CA . PHE A 1 221 ? 7.473 -3.752 -17.062 1 89.38 221 PHE A CA 1
ATOM 1813 C C . PHE A 1 221 ? 7.77 -3.404 -15.602 1 89.38 221 PHE A C 1
ATOM 1815 O O . PHE A 1 221 ? 8.906 -3.061 -15.266 1 89.38 221 PHE A O 1
ATOM 1822 N N . TYR A 1 222 ? 6.734 -3.449 -14.875 1 90.12 222 TYR A N 1
ATOM 1823 C CA . TYR A 1 222 ? 6.898 -3.188 -13.445 1 90.12 222 TYR A CA 1
ATOM 1824 C C . TYR A 1 222 ? 7.891 -4.16 -12.82 1 90.12 222 TYR A C 1
ATOM 1826 O O . TYR A 1 222 ? 8.75 -3.762 -12.039 1 90.12 222 TYR A O 1
ATOM 1834 N N . GLY A 1 223 ? 7.703 -5.418 -13.18 1 90.69 223 GLY A N 1
ATOM 1835 C CA . GLY A 1 223 ? 8.641 -6.418 -12.695 1 90.69 223 GLY A CA 1
ATOM 1836 C C . GLY A 1 223 ? 10.07 -6.156 -13.141 1 90.69 223 GLY A C 1
ATOM 1837 O O . GLY A 1 223 ? 11.008 -6.324 -12.367 1 90.69 223 GLY A O 1
ATOM 1838 N N . TYR A 1 224 ? 10.211 -5.727 -14.32 1 90.12 224 TYR A N 1
ATOM 1839 C CA . TYR A 1 224 ? 11.516 -5.371 -14.859 1 90.12 224 TYR A CA 1
ATOM 1840 C C . TYR A 1 224 ? 12.156 -4.242 -14.062 1 90.12 224 TYR A C 1
ATOM 1842 O O . TYR A 1 224 ? 13.328 -4.32 -13.695 1 90.12 224 TYR A O 1
ATOM 1850 N N . PHE A 1 225 ? 11.43 -3.285 -13.742 1 86.56 225 PHE A N 1
ATOM 1851 C CA . PHE A 1 225 ? 11.945 -2.129 -13.016 1 86.56 225 PHE A CA 1
ATOM 1852 C C . PHE A 1 225 ? 12.328 -2.51 -11.594 1 86.56 225 PHE A C 1
ATOM 1854 O O . PHE A 1 225 ? 13.336 -2.027 -11.07 1 86.56 225 PHE A O 1
ATOM 1861 N N . ILE A 1 226 ? 11.539 -3.289 -11.031 1 88.81 226 ILE A N 1
ATOM 1862 C CA . ILE A 1 226 ? 11.844 -3.725 -9.672 1 88.81 226 ILE A CA 1
ATOM 1863 C C . ILE A 1 226 ? 13.18 -4.465 -9.648 1 88.81 226 ILE A C 1
ATOM 1865 O O . ILE A 1 226 ? 14.016 -4.219 -8.781 1 88.81 226 ILE A O 1
ATOM 1869 N N . LEU A 1 227 ? 13.383 -5.285 -10.625 1 88.44 227 LEU A N 1
ATOM 1870 C CA . LEU A 1 227 ? 14.609 -6.082 -10.672 1 88.44 227 LEU A CA 1
ATOM 1871 C C . LEU A 1 227 ? 15.82 -5.199 -10.953 1 88.44 227 LEU A C 1
ATOM 1873 O O . LEU A 1 227 ? 16.844 -5.301 -10.281 1 88.44 227 LEU A O 1
ATOM 1877 N N . VAL A 1 228 ? 15.695 -4.316 -11.836 1 84.62 228 VAL A N 1
ATOM 1878 C CA . VAL A 1 228 ? 16.828 -3.523 -12.305 1 84.62 228 VAL A CA 1
ATOM 1879 C C . VAL A 1 228 ? 17.141 -2.416 -11.297 1 84.62 228 VAL A C 1
ATOM 1881 O O . VAL A 1 228 ? 18.297 -2.113 -11.039 1 84.62 228 VAL A O 1
ATOM 1884 N N . ARG A 1 229 ? 16.125 -1.896 -10.711 1 79.69 229 ARG A N 1
ATOM 1885 C CA . ARG A 1 229 ? 16.344 -0.699 -9.906 1 79.69 229 ARG A CA 1
ATOM 1886 C C . ARG A 1 229 ? 16.484 -1.053 -8.43 1 79.69 229 ARG A C 1
ATOM 1888 O O . ARG A 1 229 ? 17.172 -0.348 -7.68 1 79.69 229 ARG A O 1
ATOM 1895 N N . LEU A 1 230 ? 15.852 -2.115 -8.039 1 83.12 230 LEU A N 1
ATOM 1896 C CA . LEU A 1 230 ? 15.859 -2.4 -6.609 1 83.12 230 LEU A CA 1
ATOM 1897 C C . LEU A 1 230 ? 16.734 -3.615 -6.305 1 83.12 230 LEU A C 1
ATOM 1899 O O . LEU A 1 230 ? 17.359 -3.686 -5.242 1 83.12 230 LEU A O 1
ATOM 1903 N N . CYS A 1 231 ? 16.828 -4.527 -7.152 1 86.44 231 CYS A N 1
ATOM 1904 C CA . CYS A 1 231 ? 17.531 -5.766 -6.84 1 86.44 231 CYS A CA 1
ATOM 1905 C C . CYS A 1 231 ? 18.969 -5.723 -7.348 1 86.44 231 CYS A C 1
ATOM 1907 O O . CYS A 1 231 ? 19.906 -6.027 -6.605 1 86.44 231 CYS A O 1
ATOM 1909 N N . VAL A 1 232 ? 19.25 -5.297 -8.531 1 84.5 232 VAL A N 1
ATOM 1910 C CA . VAL A 1 232 ? 20.562 -5.367 -9.172 1 84.5 232 VAL A CA 1
ATOM 1911 C C . VAL A 1 232 ? 21.562 -4.508 -8.398 1 84.5 232 VAL A C 1
ATOM 1913 O O . VAL A 1 232 ? 22.672 -4.949 -8.109 1 84.5 232 VAL A O 1
ATOM 1916 N N . PRO A 1 233 ? 21.172 -3.309 -7.984 1 77.94 233 PRO A N 1
ATOM 1917 C CA . PRO A 1 233 ? 22.156 -2.486 -7.273 1 77.94 233 PRO A CA 1
ATOM 1918 C C . PRO A 1 233 ? 22.578 -3.09 -5.938 1 77.94 233 PRO A C 1
ATOM 1920 O O . PRO A 1 233 ? 23.688 -2.848 -5.465 1 77.94 233 PRO A O 1
ATOM 1923 N N . VAL A 1 234 ? 21.812 -3.928 -5.379 1 79 234 VAL A N 1
ATOM 1924 C CA . VAL A 1 234 ? 22.094 -4.5 -4.062 1 79 234 VAL A CA 1
ATOM 1925 C C . VAL A 1 234 ? 22.969 -5.738 -4.215 1 79 234 VAL A C 1
ATOM 1927 O O . VAL A 1 234 ? 23.844 -5.996 -3.383 1 79 234 VAL A O 1
ATOM 1930 N N . PHE A 1 235 ? 22.828 -6.449 -5.277 1 82.56 235 PHE A N 1
ATOM 1931 C CA . PHE A 1 235 ? 23.438 -7.77 -5.32 1 82.56 235 PHE A CA 1
ATOM 1932 C C . PHE A 1 235 ? 24.562 -7.809 -6.359 1 82.56 235 PHE A C 1
ATOM 1934 O O . PHE A 1 235 ? 25.375 -8.727 -6.359 1 82.56 235 PHE A O 1
ATOM 1941 N N . ARG A 1 236 ? 24.578 -6.754 -7.199 1 76.06 236 ARG A N 1
ATOM 1942 C CA . ARG A 1 236 ? 25.656 -6.75 -8.188 1 76.06 236 ARG A CA 1
ATOM 1943 C C . ARG A 1 236 ? 27.016 -6.527 -7.52 1 76.06 236 ARG A C 1
ATOM 1945 O O . ARG A 1 236 ? 27.156 -5.641 -6.676 1 76.06 236 ARG A O 1
ATOM 1952 N N . PRO A 1 237 ? 27.953 -7.578 -7.68 1 64.81 237 PRO A N 1
ATOM 1953 C CA . PRO A 1 237 ? 29.25 -7.539 -7.004 1 64.81 237 PRO A CA 1
ATOM 1954 C C . PRO A 1 237 ? 30.047 -6.285 -7.34 1 64.81 237 PRO A C 1
ATOM 1956 O O . PRO A 1 237 ? 30.297 -6 -8.516 1 64.81 237 PRO A O 1
ATOM 1959 N N . GLU A 1 238 ? 29.672 -5.188 -6.852 1 60.12 238 GLU A N 1
ATOM 1960 C CA . GLU A 1 238 ? 30.766 -4.258 -7.156 1 60.12 238 GLU A CA 1
ATOM 1961 C C . GLU A 1 238 ? 32.094 -4.805 -6.688 1 60.12 238 GLU A C 1
ATOM 1963 O O . GLU A 1 238 ? 33.094 -4.793 -7.438 1 60.12 238 GLU A O 1
ATOM 1968 N N . THR A 1 239 ? 32.406 -4.605 -5.277 1 53.56 239 THR A N 1
ATOM 1969 C CA . THR A 1 239 ? 33.75 -4.859 -4.727 1 53.56 239 THR A CA 1
ATOM 1970 C C . THR A 1 239 ? 33.812 -6.246 -4.098 1 53.56 239 THR A C 1
ATOM 1972 O O . THR A 1 239 ? 32.781 -6.805 -3.693 1 53.56 239 THR A O 1
ATOM 1975 N N . ASN A 1 240 ? 34.812 -7.059 -4.406 1 54.88 240 ASN A N 1
ATOM 1976 C CA . ASN A 1 240 ? 35.375 -8.281 -3.857 1 54.88 240 ASN A CA 1
ATOM 1977 C C . ASN A 1 240 ? 35.219 -8.352 -2.342 1 54.88 240 ASN A C 1
ATOM 1979 O O . ASN A 1 240 ? 36.156 -8.734 -1.629 1 54.88 240 ASN A O 1
ATOM 1983 N N . GLN A 1 241 ? 34.188 -7.754 -1.833 1 58.75 241 GLN A N 1
ATOM 1984 C CA . GLN A 1 241 ? 34.188 -7.832 -0.376 1 58.75 241 GLN A CA 1
ATOM 1985 C C . GLN A 1 241 ? 33.406 -9.062 0.106 1 58.75 241 GLN A C 1
ATOM 1987 O O . GLN A 1 241 ? 32.406 -9.43 -0.477 1 58.75 241 GLN A O 1
ATOM 1992 N N . PRO A 1 242 ? 34.031 -9.758 1.03 1 61.84 242 PRO A N 1
ATOM 1993 C CA . PRO A 1 242 ? 33.406 -10.953 1.606 1 61.84 242 PRO A CA 1
ATOM 1994 C C . PRO A 1 242 ? 32.031 -10.672 2.203 1 61.84 242 PRO A C 1
ATOM 1996 O O . PRO A 1 242 ? 31.797 -9.594 2.762 1 61.84 242 PRO A O 1
ATOM 1999 N N . VAL A 1 243 ? 31.078 -11.547 1.921 1 70.75 243 VAL A N 1
ATOM 2000 C CA . VAL A 1 243 ? 29.734 -11.445 2.471 1 70.75 243 VAL A CA 1
ATOM 2001 C C . VAL A 1 243 ? 29.781 -11.688 3.979 1 70.75 243 VAL A C 1
ATOM 2003 O O . VAL A 1 243 ? 30.156 -12.766 4.434 1 70.75 243 VAL A O 1
ATOM 2006 N N . THR A 1 244 ? 29.625 -10.633 4.832 1 76.81 244 THR A N 1
ATOM 2007 C CA . THR A 1 244 ? 29.531 -10.734 6.285 1 76.81 244 THR A CA 1
ATOM 2008 C C . THR A 1 244 ? 28.094 -11.016 6.711 1 76.81 244 THR A C 1
ATOM 2010 O O . THR A 1 244 ? 27.172 -10.906 5.902 1 76.81 244 THR A O 1
ATOM 2013 N N . THR A 1 245 ? 27.938 -11.555 7.887 1 79.06 245 THR A N 1
ATOM 2014 C CA . THR A 1 245 ? 26.609 -11.82 8.438 1 79.06 245 THR A CA 1
ATOM 2015 C C . THR A 1 245 ? 25.781 -10.539 8.508 1 79.06 245 THR A C 1
ATOM 2017 O O . THR A 1 245 ? 24.578 -10.555 8.242 1 79.06 245 THR A O 1
ATOM 2020 N N . ARG A 1 246 ? 26.469 -9.516 8.805 1 80.38 246 ARG A N 1
ATOM 2021 C CA . ARG A 1 246 ? 25.797 -8.219 8.867 1 80.38 246 ARG A CA 1
ATOM 2022 C C . ARG A 1 246 ? 25.266 -7.816 7.5 1 80.38 246 ARG A C 1
ATOM 2024 O O . ARG A 1 246 ? 24.109 -7.398 7.379 1 80.38 246 ARG A O 1
ATOM 2031 N N . SER A 1 247 ? 26.047 -8.016 6.57 1 79.5 247 SER A N 1
ATOM 2032 C CA . SER A 1 247 ? 25.656 -7.641 5.219 1 79.5 247 SER A CA 1
ATOM 2033 C C . SER A 1 247 ? 24.516 -8.523 4.711 1 79.5 247 SER A C 1
ATOM 2035 O O . SER A 1 247 ? 23.656 -8.062 3.961 1 79.5 247 SER A O 1
ATOM 2037 N N . MET A 1 248 ? 24.547 -9.727 5.16 1 83.06 248 MET A N 1
ATOM 2038 C CA . MET A 1 248 ? 23.5 -10.648 4.742 1 83.06 248 MET A CA 1
ATOM 2039 C C . MET A 1 248 ? 22.156 -10.258 5.348 1 83.06 248 MET A C 1
ATOM 2041 O O . MET A 1 248 ? 21.125 -10.266 4.656 1 83.06 248 MET A O 1
ATOM 2045 N N . VAL A 1 249 ? 22.219 -9.891 6.578 1 82.62 249 VAL A N 1
ATOM 2046 C CA . VAL A 1 249 ? 20.984 -9.492 7.262 1 82.62 249 VAL A CA 1
ATOM 2047 C C . VAL A 1 249 ? 20.438 -8.219 6.625 1 82.62 249 VAL A C 1
ATOM 2049 O O . VAL A 1 249 ? 19.234 -8.125 6.371 1 82.62 249 VAL A O 1
ATOM 2052 N N . LEU A 1 250 ? 21.266 -7.348 6.324 1 82.06 250 LEU A N 1
ATOM 2053 C CA . LEU A 1 250 ? 20.844 -6.105 5.688 1 82.06 250 LEU A CA 1
ATOM 2054 C C . LEU A 1 250 ? 20.297 -6.363 4.289 1 82.06 250 LEU A C 1
ATOM 2056 O O . LEU A 1 250 ? 19.328 -5.727 3.865 1 82.06 250 LEU A O 1
ATOM 2060 N N . ALA A 1 251 ? 20.875 -7.277 3.689 1 86.5 251 ALA A N 1
ATOM 2061 C CA . ALA A 1 251 ? 20.422 -7.621 2.344 1 86.5 251 ALA A CA 1
ATOM 2062 C C . ALA A 1 251 ? 19.031 -8.234 2.375 1 86.5 251 ALA A C 1
ATOM 2064 O O . ALA A 1 251 ? 18.203 -7.969 1.499 1 86.5 251 ALA A O 1
ATOM 2065 N N . VAL A 1 252 ? 18.812 -9.023 3.322 1 89.12 252 VAL A N 1
ATOM 2066 C CA . VAL A 1 252 ? 17.5 -9.641 3.461 1 89.12 252 VAL A CA 1
ATOM 2067 C C . VAL A 1 252 ? 16.438 -8.555 3.703 1 89.12 252 VAL A C 1
ATOM 2069 O O . VAL A 1 252 ? 15.391 -8.562 3.068 1 89.12 252 VAL A O 1
ATOM 2072 N N . PHE A 1 253 ? 16.75 -7.676 4.512 1 86 253 PHE A N 1
ATOM 2073 C CA . PHE A 1 253 ? 15.789 -6.629 4.848 1 86 253 PHE A CA 1
ATOM 2074 C C . PHE A 1 253 ? 15.562 -5.703 3.66 1 86 253 PHE A C 1
ATOM 2076 O O . PHE A 1 253 ? 14.438 -5.254 3.418 1 86 253 PHE A O 1
ATOM 2083 N N . ASN A 1 254 ? 16.578 -5.469 2.957 1 84.94 254 ASN A N 1
ATOM 2084 C CA . ASN A 1 254 ? 16.453 -4.629 1.772 1 84.94 254 ASN A CA 1
ATOM 2085 C C . ASN A 1 254 ? 15.672 -5.332 0.667 1 84.94 254 ASN A C 1
ATOM 2087 O O . ASN A 1 254 ? 15.156 -4.684 -0.244 1 84.94 254 ASN A O 1
ATOM 2091 N N . SER A 1 255 ? 15.602 -6.617 0.795 1 92.25 255 SER A N 1
ATOM 2092 C CA . SER A 1 255 ? 14.961 -7.402 -0.251 1 92.25 255 SER A CA 1
ATOM 2093 C C . SER A 1 255 ? 13.484 -7.641 0.065 1 92.25 255 SER A C 1
ATOM 2095 O O . SER A 1 255 ? 12.758 -8.227 -0.741 1 92.25 255 SER A O 1
ATOM 2097 N N . ILE A 1 256 ? 13.047 -7.16 1.192 1 92.69 256 ILE A N 1
ATOM 2098 C CA . ILE A 1 256 ? 11.664 -7.395 1.596 1 92.69 256 ILE A CA 1
ATOM 2099 C C . ILE A 1 256 ? 10.727 -6.633 0.668 1 92.69 256 ILE A C 1
ATOM 2101 O O . ILE A 1 256 ? 9.75 -7.195 0.167 1 92.69 256 ILE A O 1
ATOM 2105 N N . LEU A 1 257 ? 11.109 -5.402 0.389 1 88.19 257 LEU A N 1
ATOM 2106 C CA . LEU A 1 257 ? 10.227 -4.57 -0.425 1 88.19 257 LEU A CA 1
ATOM 2107 C C . LEU A 1 257 ? 10.133 -5.109 -1.847 1 88.19 257 LEU A C 1
ATOM 2109 O O . LEU A 1 257 ? 9.031 -5.387 -2.336 1 88.19 257 LEU A O 1
ATOM 2113 N N . PRO A 1 258 ? 11.227 -5.301 -2.488 1 91.94 258 PRO A N 1
ATOM 2114 C CA . PRO A 1 258 ? 11.109 -5.891 -3.824 1 91.94 258 PRO A CA 1
ATOM 2115 C C . PRO A 1 258 ? 10.438 -7.262 -3.809 1 91.94 258 PRO A C 1
ATOM 2117 O O . PRO A 1 258 ? 9.711 -7.605 -4.742 1 91.94 258 PRO A O 1
ATOM 2120 N N . GLY A 1 259 ? 10.695 -7.984 -2.783 1 94.44 259 GLY A N 1
ATOM 2121 C CA . GLY A 1 259 ? 10.102 -9.305 -2.686 1 94.44 259 GLY A CA 1
ATOM 2122 C C . GLY A 1 259 ? 8.586 -9.273 -2.625 1 94.44 259 GLY A C 1
ATOM 2123 O O . GLY A 1 259 ? 7.914 -10 -3.359 1 94.44 259 GLY A O 1
ATOM 2124 N N . ILE A 1 260 ? 8.039 -8.453 -1.761 1 94.31 260 ILE A N 1
ATOM 2125 C CA . ILE A 1 260 ? 6.59 -8.383 -1.624 1 94.31 260 ILE A CA 1
ATOM 2126 C C . ILE A 1 260 ? 5.98 -7.801 -2.895 1 94.31 260 ILE A C 1
ATOM 2128 O O . ILE A 1 260 ? 4.879 -8.188 -3.299 1 94.31 260 ILE A O 1
ATOM 2132 N N . MET A 1 261 ? 6.641 -6.863 -3.5 1 93.19 261 MET A N 1
ATOM 2133 C CA . MET A 1 261 ? 6.148 -6.285 -4.75 1 93.19 261 MET A CA 1
ATOM 2134 C C . MET A 1 261 ? 6.082 -7.344 -5.848 1 93.19 261 MET A C 1
ATOM 2136 O O . MET A 1 261 ? 5.121 -7.387 -6.613 1 93.19 261 MET A O 1
ATOM 2140 N N . LEU A 1 262 ? 7.051 -8.125 -5.867 1 94.69 262 LEU A N 1
ATOM 2141 C CA . LEU A 1 262 ? 7.07 -9.18 -6.875 1 94.69 262 LEU A CA 1
ATOM 2142 C C . LEU A 1 262 ? 5.969 -10.203 -6.617 1 94.69 262 LEU A C 1
ATOM 2144 O O . LEU A 1 262 ? 5.34 -10.695 -7.555 1 94.69 262 LEU A O 1
ATOM 2148 N N . LEU A 1 263 ? 5.797 -10.523 -5.363 1 95.12 263 LEU A N 1
ATOM 2149 C CA . LEU A 1 263 ? 4.715 -11.438 -5.02 1 95.12 263 LEU A CA 1
ATOM 2150 C C . LEU A 1 263 ? 3.369 -10.883 -5.469 1 95.12 263 LEU A C 1
ATOM 2152 O O . LEU A 1 263 ? 2.57 -11.594 -6.082 1 95.12 263 LEU A O 1
ATOM 2156 N N . LEU A 1 264 ? 3.098 -9.664 -5.184 1 94.62 264 LEU A N 1
ATOM 2157 C CA . LEU A 1 264 ? 1.829 -9.031 -5.535 1 94.62 264 LEU A CA 1
ATOM 2158 C C . LEU A 1 264 ? 1.678 -8.922 -7.047 1 94.62 264 LEU A C 1
ATOM 2160 O O . LEU A 1 264 ? 0.579 -9.094 -7.578 1 94.62 264 LEU A O 1
ATOM 2164 N N . LEU A 1 265 ? 2.756 -8.664 -7.664 1 95 265 LEU A N 1
ATOM 2165 C CA . LEU A 1 265 ? 2.727 -8.555 -9.117 1 95 265 LEU A CA 1
ATOM 2166 C C . LEU A 1 265 ? 2.434 -9.906 -9.758 1 95 265 LEU A C 1
ATOM 2168 O O . LEU A 1 265 ? 1.673 -9.984 -10.727 1 95 265 LEU A O 1
ATOM 2172 N N . CYS A 1 266 ? 3.066 -10.898 -9.25 1 94.81 266 CYS A N 1
ATOM 2173 C CA . CYS A 1 266 ? 2.816 -12.242 -9.75 1 94.81 266 CYS A CA 1
ATOM 2174 C C . CYS A 1 266 ? 1.359 -12.641 -9.547 1 94.81 266 CYS A C 1
ATOM 2176 O O . CYS A 1 266 ? 0.732 -13.203 -10.445 1 94.81 266 CYS A O 1
ATOM 2178 N N . PHE A 1 267 ? 0.836 -12.336 -8.414 1 96.62 267 PHE A N 1
ATOM 2179 C CA . PHE A 1 267 ? -0.569 -12.602 -8.125 1 96.62 267 PHE A CA 1
ATOM 2180 C C . PHE A 1 267 ? -1.471 -11.852 -9.102 1 96.62 267 PHE A C 1
ATOM 2182 O O . PHE A 1 267 ? -2.377 -12.445 -9.695 1 96.62 267 PHE A O 1
ATOM 2189 N N . PHE A 1 268 ? -1.216 -10.625 -9.234 1 96.88 268 PHE A N 1
ATOM 2190 C CA . PHE A 1 268 ? -2.072 -9.773 -10.055 1 96.88 268 PHE A CA 1
ATOM 2191 C C . PHE A 1 268 ? -1.939 -10.133 -11.531 1 96.88 268 PHE A C 1
ATOM 2193 O O . PHE A 1 268 ? -2.939 -10.227 -12.242 1 96.88 268 PHE A O 1
ATOM 2200 N N . ALA A 1 269 ? -0.822 -10.367 -11.977 1 96.56 269 ALA A N 1
ATOM 2201 C CA . ALA A 1 269 ? -0.576 -10.633 -13.391 1 96.56 269 ALA A CA 1
ATOM 2202 C C . ALA A 1 269 ? -1.058 -12.031 -13.773 1 96.56 269 ALA A C 1
ATOM 2204 O O . ALA A 1 269 ? -1.751 -12.195 -14.781 1 96.56 269 ALA A O 1
ATOM 2205 N N . PHE A 1 270 ? -0.777 -12.961 -12.961 1 95.75 270 PHE A N 1
ATOM 2206 C CA . PHE A 1 270 ? -1.05 -14.344 -13.336 1 95.75 270 PHE A CA 1
ATOM 2207 C C . PHE A 1 270 ? -2.436 -14.766 -12.867 1 95.75 270 PHE A C 1
ATOM 2209 O O . PHE A 1 270 ? -3.268 -15.188 -13.68 1 95.75 270 PHE A O 1
ATOM 2216 N N . LEU A 1 271 ? -2.703 -14.609 -11.586 1 95.94 271 LEU A N 1
ATOM 2217 C CA . LEU A 1 271 ? -3.939 -15.164 -11.039 1 95.94 271 LEU A CA 1
ATOM 2218 C C . LEU A 1 271 ? -5.125 -14.258 -11.352 1 95.94 271 LEU A C 1
ATOM 2220 O O . LEU A 1 271 ? -6.258 -14.727 -11.477 1 95.94 271 LEU A O 1
ATOM 2224 N N . HIS A 1 272 ? -4.82 -13.039 -11.492 1 96.94 272 HIS A N 1
ATOM 2225 C CA . HIS A 1 272 ? -5.941 -12.156 -11.781 1 96.94 272 HIS A CA 1
ATOM 2226 C C . HIS A 1 272 ? -6.035 -11.859 -13.273 1 96.94 272 HIS A C 1
ATOM 2228 O O . HIS A 1 272 ? -7.027 -12.219 -13.922 1 96.94 272 HIS A O 1
ATOM 2234 N N . CYS A 1 273 ? -5.039 -11.312 -13.859 1 97.69 273 CYS A N 1
ATOM 2235 C CA . CYS A 1 273 ? -5.125 -10.82 -15.234 1 97.69 273 CYS A CA 1
ATOM 2236 C C . CYS A 1 273 ? -5.074 -11.977 -16.234 1 97.69 273 CYS A C 1
ATOM 2238 O O . CYS A 1 273 ? -5.93 -12.078 -17.109 1 97.69 273 CYS A O 1
ATOM 2240 N N . TRP A 1 274 ? -4.129 -12.812 -16.125 1 97.56 274 TRP A N 1
ATOM 2241 C CA . TRP A 1 274 ? -3.932 -13.891 -17.094 1 97.56 274 TRP A CA 1
ATOM 2242 C C . TRP A 1 274 ? -5.137 -14.82 -17.125 1 97.56 274 TRP A C 1
ATOM 2244 O O . TRP A 1 274 ? -5.66 -15.141 -18.188 1 97.56 274 TRP A O 1
ATOM 2254 N N . LEU A 1 275 ? -5.59 -15.258 -15.984 1 98.12 275 LEU A N 1
ATOM 2255 C CA . LEU A 1 275 ? -6.723 -16.172 -15.922 1 98.12 275 LEU A CA 1
ATOM 2256 C C . LEU A 1 275 ? -8.008 -15.484 -16.375 1 98.12 275 LEU A C 1
ATOM 2258 O O . LEU A 1 275 ? -8.828 -16.094 -17.062 1 98.12 275 LEU A O 1
ATOM 2262 N N . ASN A 1 276 ? -8.148 -14.242 -16.016 1 98 276 ASN A N 1
ATOM 2263 C CA . ASN A 1 276 ? -9.336 -13.516 -16.453 1 98 276 ASN A CA 1
ATOM 2264 C C . ASN A 1 276 ? -9.32 -13.258 -17.953 1 98 276 ASN A C 1
ATOM 2266 O O . ASN A 1 276 ? -10.375 -13.242 -18.609 1 98 276 ASN A O 1
ATOM 2270 N N . LEU A 1 277 ? -8.172 -13.031 -18.469 1 97.94 277 LEU A N 1
ATOM 2271 C CA . LEU A 1 277 ? -8.047 -12.82 -19.906 1 97.94 277 LEU A CA 1
ATOM 2272 C C . LEU A 1 277 ? -8.531 -14.047 -20.672 1 97.94 277 LEU A C 1
ATOM 2274 O O . LEU A 1 277 ? -9.359 -13.93 -21.578 1 97.94 277 LEU A O 1
ATOM 2278 N N . PHE A 1 278 ? -8.078 -15.219 -20.312 1 97.56 278 PHE A N 1
ATOM 2279 C CA . PHE A 1 278 ? -8.477 -16.438 -20.984 1 97.56 278 PHE A CA 1
ATOM 2280 C C . PHE A 1 278 ? -9.938 -16.766 -20.719 1 97.56 278 PHE A C 1
ATOM 2282 O O . PHE A 1 278 ? -10.633 -17.297 -21.578 1 97.56 278 PHE A O 1
ATOM 2289 N N . ALA A 1 279 ? -10.32 -16.469 -19.5 1 98 279 ALA A N 1
ATOM 2290 C CA . ALA A 1 279 ? -11.734 -16.672 -19.203 1 98 279 ALA A CA 1
ATOM 2291 C C . ALA A 1 279 ? -12.617 -15.828 -20.094 1 98 279 ALA A C 1
ATOM 2293 O O . ALA A 1 279 ? -13.656 -16.281 -20.578 1 98 279 ALA A O 1
ATOM 2294 N N . GLU A 1 280 ? -12.18 -14.633 -20.344 1 97.69 280 GLU A N 1
ATOM 2295 C CA . GLU A 1 280 ? -12.961 -13.727 -21.188 1 97.69 280 GLU A CA 1
ATOM 2296 C C . GLU A 1 280 ? -12.93 -14.172 -22.641 1 97.69 280 GLU A C 1
ATOM 2298 O O . GLU A 1 280 ? -13.969 -14.188 -23.312 1 97.69 280 GLU A O 1
ATOM 2303 N N . LEU A 1 281 ? -11.797 -14.516 -23.125 1 97.44 281 LEU A N 1
ATOM 2304 C CA . LEU A 1 281 ? -11.633 -14.914 -24.516 1 97.44 281 LEU A CA 1
ATOM 2305 C C . LEU A 1 281 ? -12.422 -16.188 -24.812 1 97.44 281 LEU A C 1
ATOM 2307 O O . LEU A 1 281 ? -12.945 -16.359 -25.922 1 97.44 281 LEU A O 1
ATOM 2311 N N . LEU A 1 282 ? -12.555 -17.125 -23.812 1 97.06 282 LEU A N 1
ATOM 2312 C CA . LEU A 1 282 ? -13.234 -18.406 -24 1 97.06 282 LEU A CA 1
ATOM 2313 C C . LEU A 1 282 ? -14.648 -18.359 -23.438 1 97.06 282 LEU A C 1
ATOM 2315 O O . LEU A 1 282 ? -15.336 -19.375 -23.406 1 97.06 282 LEU A O 1
ATOM 2319 N N . ARG A 1 283 ? -15.008 -17.266 -22.922 1 97.19 283 ARG A N 1
ATOM 2320 C CA . ARG A 1 283 ? -16.328 -17.047 -22.359 1 97.19 283 ARG A CA 1
ATOM 2321 C C . ARG A 1 283 ? -16.594 -17.969 -21.172 1 97.19 283 ARG A C 1
ATOM 2323 O O . ARG A 1 283 ? -17.688 -18.484 -21.016 1 97.19 283 ARG A O 1
ATOM 2330 N N . PHE A 1 284 ? -15.539 -18.25 -20.484 1 97 284 PHE A N 1
ATOM 2331 C CA . PHE A 1 284 ? -15.641 -19.016 -19.234 1 97 284 PHE A CA 1
ATOM 2332 C C . PHE A 1 284 ? -16.219 -18.156 -18.125 1 97 284 PHE A C 1
ATOM 2334 O O . PHE A 1 284 ? -15.664 -17.109 -17.781 1 97 284 PHE A O 1
ATOM 2341 N N . ALA A 1 285 ? -17.203 -18.5 -17.422 1 97 285 ALA A N 1
ATOM 2342 C CA . ALA A 1 285 ? -17.984 -17.609 -16.562 1 97 285 ALA A CA 1
ATOM 2343 C C . ALA A 1 285 ? -17.531 -17.719 -15.109 1 97 285 ALA A C 1
ATOM 2345 O O . ALA A 1 285 ? -17.797 -16.828 -14.297 1 97 285 ALA A O 1
ATOM 2346 N N . ASP A 1 286 ? -16.953 -18.812 -14.719 1 96.62 286 ASP A N 1
ATOM 2347 C CA . ASP A 1 286 ? -16.531 -18.984 -13.328 1 96.62 286 ASP A CA 1
ATOM 2348 C C . ASP A 1 286 ? -15.156 -18.391 -13.102 1 96.62 286 ASP A C 1
ATOM 2350 O O . ASP A 1 286 ? -14.141 -19.031 -13.375 1 96.62 286 ASP A O 1
ATOM 2354 N N . ARG A 1 287 ? -15.094 -17.234 -12.422 1 96.62 287 ARG A N 1
ATOM 2355 C CA . ARG A 1 287 ? -13.82 -16.531 -12.281 1 96.62 287 ARG A CA 1
ATOM 2356 C C . ARG A 1 287 ? -13.344 -16.562 -10.836 1 96.62 287 ARG A C 1
ATOM 2358 O O . ARG A 1 287 ? -12.758 -15.594 -10.344 1 96.62 287 ARG A O 1
ATOM 2365 N N . MET A 1 288 ? -13.664 -17.562 -10.133 1 96.06 288 MET A N 1
ATOM 2366 C CA . MET A 1 288 ? -13.148 -17.734 -8.781 1 96.06 288 MET A CA 1
ATOM 2367 C C . MET A 1 288 ? -11.758 -18.359 -8.805 1 96.06 288 MET A C 1
ATOM 2369 O O . MET A 1 288 ? -11.578 -19.5 -8.375 1 96.06 288 MET A O 1
ATOM 2373 N N . PHE A 1 289 ? -10.828 -17.594 -9.156 1 97.62 289 PHE A N 1
ATOM 2374 C CA . PHE A 1 289 ? -9.461 -18.078 -9.281 1 97.62 289 PHE A CA 1
ATOM 2375 C C . PHE A 1 289 ? -8.727 -17.953 -7.953 1 97.62 289 PHE A C 1
ATOM 2377 O O . PHE A 1 289 ? -7.758 -18.688 -7.711 1 97.62 289 PHE A O 1
ATOM 2384 N N . TYR A 1 290 ? -9.102 -16.984 -7.203 1 97.38 290 TYR A N 1
ATOM 2385 C CA . TYR A 1 290 ? -8.57 -16.703 -5.871 1 97.38 290 TYR A CA 1
ATOM 2386 C C . TYR A 1 290 ? -9.648 -16.125 -4.969 1 97.38 290 TYR A C 1
ATOM 2388 O O . TYR A 1 290 ? -10.734 -15.766 -5.438 1 97.38 290 TYR A O 1
ATOM 2396 N N . LYS A 1 291 ? -9.406 -16.156 -3.762 1 96.5 291 LYS A N 1
ATOM 2397 C CA . LYS A 1 291 ? -10.281 -15.523 -2.781 1 96.5 291 LYS A CA 1
ATOM 2398 C C . LYS A 1 291 ? -9.531 -14.469 -1.979 1 96.5 291 LYS A C 1
ATOM 2400 O O . LYS A 1 291 ? -8.523 -13.93 -2.439 1 96.5 291 LYS A O 1
ATOM 2405 N N . ASP A 1 292 ? -10.047 -13.984 -0.896 1 94.12 292 ASP A N 1
ATOM 2406 C CA . ASP A 1 292 ? -9.461 -12.875 -0.145 1 94.12 292 ASP A CA 1
ATOM 2407 C C . ASP A 1 292 ? -8.297 -13.359 0.718 1 94.12 292 ASP A C 1
ATOM 2409 O O . ASP A 1 292 ? -8.32 -13.203 1.941 1 94.12 292 ASP A O 1
ATOM 2413 N N . TRP A 1 293 ? -7.238 -13.781 0.075 1 95.12 293 TRP A N 1
ATOM 2414 C CA . TRP A 1 293 ? -6.09 -14.352 0.776 1 95.12 293 TRP A CA 1
ATOM 2415 C C . TRP A 1 293 ? -5.387 -13.289 1.617 1 95.12 293 TRP A C 1
ATOM 2417 O O . TRP A 1 293 ? -4.703 -13.609 2.59 1 95.12 293 TRP A O 1
ATOM 2427 N N . TRP A 1 294 ? -5.535 -12.008 1.327 1 94.19 294 TRP A N 1
ATOM 2428 C CA . TRP A 1 294 ? -4.859 -10.938 2.053 1 94.19 294 TRP A CA 1
ATOM 2429 C C . TRP A 1 294 ? -5.488 -10.734 3.428 1 94.19 294 TRP A C 1
ATOM 2431 O O . TRP A 1 294 ? -4.898 -10.086 4.297 1 94.19 294 TRP A O 1
ATOM 2441 N N . ASN A 1 295 ? -6.684 -11.32 3.676 1 93.44 295 ASN A N 1
ATOM 2442 C CA . ASN A 1 295 ? -7.344 -11.234 4.973 1 93.44 295 ASN A CA 1
ATOM 2443 C C . ASN A 1 295 ? -7.141 -12.5 5.797 1 93.44 295 ASN A C 1
ATOM 2445 O O . ASN A 1 295 ? -7.734 -12.656 6.863 1 93.44 295 ASN A O 1
ATOM 2449 N N . SER A 1 296 ? -6.281 -13.336 5.316 1 91.75 296 SER A N 1
ATOM 2450 C CA . SER A 1 296 ? -6.109 -14.625 5.988 1 91.75 296 SER A CA 1
ATOM 2451 C C . SER A 1 296 ? -5.426 -14.445 7.344 1 91.75 296 SER A C 1
ATOM 2453 O O . SER A 1 296 ? -4.523 -13.625 7.488 1 91.75 296 SER A O 1
ATOM 2455 N N . THR A 1 297 ? -5.914 -15.258 8.352 1 89.62 297 THR A N 1
ATOM 2456 C CA . THR A 1 297 ? -5.352 -15.203 9.695 1 89.62 297 THR A CA 1
ATOM 2457 C C . THR A 1 297 ? -4.551 -16.469 9.992 1 89.62 297 THR A C 1
ATOM 2459 O O . THR A 1 297 ? -4.059 -16.641 11.109 1 89.62 297 THR A O 1
ATOM 2462 N N . SER A 1 298 ? -4.488 -17.375 9.023 1 88 298 SER A N 1
ATOM 2463 C CA . SER A 1 298 ? -3.717 -18.594 9.133 1 88 298 SER A CA 1
ATOM 2464 C C . SER A 1 298 ? -3.113 -19 7.793 1 88 298 SER A C 1
ATOM 2466 O O . SER A 1 298 ? -3.611 -18.594 6.738 1 88 298 SER A O 1
ATOM 2468 N N . PHE A 1 299 ? -2.078 -19.797 7.879 1 86.56 299 PHE A N 1
ATOM 2469 C CA . PHE A 1 299 ? -1.423 -20.25 6.656 1 86.56 299 PHE A CA 1
ATOM 2470 C C . PHE A 1 299 ? -2.283 -21.266 5.922 1 86.56 299 PHE A C 1
ATOM 2472 O O . PHE A 1 299 ? -2.266 -21.328 4.691 1 86.56 299 PHE A O 1
ATOM 2479 N N . SER A 1 300 ? -3.02 -22 6.672 1 85.75 300 SER A N 1
ATOM 2480 C CA . SER A 1 300 ? -3.916 -22.953 6.035 1 85.75 300 SER A CA 1
ATOM 2481 C C . SER A 1 300 ? -4.945 -22.25 5.156 1 85.75 300 SER A C 1
ATOM 2483 O O . SER A 1 300 ? -5.191 -22.672 4.023 1 85.75 300 SER A O 1
ATOM 2485 N N . ASN A 1 301 ? -5.434 -21.188 5.738 1 90.06 301 ASN A N 1
ATOM 2486 C CA . ASN A 1 301 ? -6.387 -20.406 4.961 1 90.06 301 ASN A CA 1
ATOM 2487 C C . ASN A 1 301 ? -5.719 -19.719 3.773 1 90.06 301 ASN A C 1
ATOM 2489 O O . ASN A 1 301 ? -6.312 -19.625 2.697 1 90.06 301 ASN A O 1
ATOM 2493 N N . TYR A 1 302 ? -4.594 -19.312 4.008 1 91.12 302 TYR A N 1
ATOM 2494 C CA . TYR A 1 302 ? -3.84 -18.672 2.938 1 91.12 302 TYR A CA 1
ATOM 2495 C C . TYR A 1 302 ? -3.625 -19.625 1.768 1 91.12 302 TYR A C 1
ATOM 2497 O O . TYR A 1 302 ? -3.855 -19.25 0.612 1 91.12 302 TYR A O 1
ATOM 2505 N N . TYR A 1 303 ? -3.25 -20.812 1.974 1 88.81 303 TYR A N 1
ATOM 2506 C CA . TYR A 1 303 ? -2.961 -21.797 0.928 1 88.81 303 TYR A CA 1
ATOM 2507 C C . TYR A 1 303 ? -4.234 -22.203 0.194 1 88.81 303 TYR A C 1
ATOM 2509 O O . TYR A 1 303 ? -4.199 -22.5 -1.002 1 88.81 303 TYR A O 1
ATOM 2517 N N . ARG A 1 304 ? -5.301 -22.062 0.873 1 90.25 304 ARG A N 1
ATOM 2518 C CA . ARG A 1 304 ? -6.574 -22.453 0.277 1 90.25 304 ARG A CA 1
ATOM 2519 C C . ARG A 1 304 ? -7.148 -21.328 -0.579 1 90.25 304 ARG A C 1
ATOM 2521 O O . ARG A 1 304 ? -7.914 -21.594 -1.512 1 90.25 304 ARG A O 1
ATOM 2528 N N . THR A 1 305 ? -6.703 -20.141 -0.278 1 94.44 305 THR A N 1
ATOM 2529 C CA . THR A 1 305 ? -7.418 -19.031 -0.896 1 94.44 305 THR A CA 1
ATOM 2530 C C . THR A 1 305 ? -6.531 -18.297 -1.908 1 94.44 305 THR A C 1
ATOM 2532 O O . THR A 1 305 ? -7.031 -17.594 -2.783 1 94.44 305 THR A O 1
ATOM 2535 N N . TRP A 1 306 ? -5.27 -18.422 -1.826 1 94 306 TRP A N 1
ATOM 2536 C CA . TRP A 1 306 ? -4.355 -17.688 -2.691 1 94 306 TRP A CA 1
ATOM 2537 C C . TRP A 1 306 ? -4.457 -18.172 -4.133 1 94 306 TRP A C 1
ATOM 2539 O O . TRP A 1 306 ? -4.516 -17.359 -5.062 1 94 306 TRP A O 1
ATOM 2549 N N . ASN A 1 307 ? -4.488 -19.391 -4.34 1 95.75 307 ASN A N 1
ATOM 2550 C CA . ASN A 1 307 ? -4.617 -20.047 -5.641 1 95.75 307 ASN A CA 1
ATOM 2551 C C . ASN A 1 307 ? -5.656 -21.172 -5.605 1 95.75 307 ASN A C 1
ATOM 2553 O O . ASN A 1 307 ? -5.312 -22.328 -5.379 1 95.75 307 ASN A O 1
ATOM 2557 N N . VAL A 1 308 ? -6.883 -20.812 -5.93 1 97 308 VAL A N 1
ATOM 2558 C CA . VAL A 1 308 ? -8 -21.734 -5.812 1 97 308 VAL A CA 1
ATOM 2559 C C . VAL A 1 308 ? -7.941 -22.766 -6.941 1 97 308 VAL A C 1
ATOM 2561 O O . VAL A 1 308 ? -8.32 -23.922 -6.754 1 97 308 VAL A O 1
ATOM 2564 N N . VAL A 1 309 ? -7.414 -22.391 -8.047 1 96.88 309 VAL A N 1
ATOM 2565 C CA . VAL A 1 309 ? -7.359 -23.266 -9.219 1 96.88 309 VAL A CA 1
ATOM 2566 C C . VAL A 1 309 ? -6.5 -24.484 -8.914 1 96.88 309 VAL A C 1
ATOM 2568 O O . VAL A 1 309 ? -6.938 -25.625 -9.102 1 96.88 309 VAL A O 1
ATOM 2571 N N . VAL A 1 310 ? -5.301 -24.266 -8.438 1 96.56 310 VAL A N 1
ATOM 2572 C CA . VAL A 1 310 ? -4.387 -25.359 -8.141 1 96.56 310 VAL A CA 1
ATOM 2573 C C . VAL A 1 310 ? -4.855 -26.094 -6.887 1 96.56 310 VAL A C 1
ATOM 2575 O O . VAL A 1 310 ? -4.738 -27.312 -6.793 1 96.56 310 VAL A O 1
ATOM 2578 N N . HIS A 1 311 ? -5.402 -25.359 -5.977 1 94.81 311 HIS A N 1
ATOM 2579 C CA . HIS A 1 311 ? -5.898 -25.969 -4.754 1 94.81 311 HIS A CA 1
ATOM 2580 C C . HIS A 1 311 ? -7.008 -26.984 -5.055 1 94.81 311 HIS A C 1
ATOM 2582 O O . HIS A 1 311 ? -7.043 -28.062 -4.469 1 94.81 311 HIS A O 1
ATOM 2588 N N . ASP A 1 312 ? -7.906 -26.625 -5.898 1 96.06 312 ASP A N 1
ATOM 2589 C CA . ASP A 1 312 ? -9.008 -27.516 -6.266 1 96.06 312 ASP A CA 1
ATOM 2590 C C . ASP A 1 312 ? -8.484 -28.812 -6.871 1 96.06 312 ASP A C 1
ATOM 2592 O O . ASP A 1 312 ? -8.977 -29.891 -6.551 1 96.06 312 ASP A O 1
ATOM 2596 N N . TRP A 1 313 ? -7.551 -28.672 -7.715 1 97.12 313 TRP A N 1
ATOM 2597 C CA . TRP A 1 313 ? -6.984 -29.859 -8.352 1 97.12 313 TRP A CA 1
ATOM 2598 C C . TRP A 1 313 ? -6.344 -30.781 -7.316 1 97.12 313 TRP A C 1
ATOM 2600 O O . TRP A 1 313 ? -6.559 -32 -7.332 1 97.12 313 TRP A O 1
ATOM 2610 N N . LEU A 1 314 ? -5.559 -30.203 -6.406 1 95.69 314 LEU A N 1
ATOM 2611 C CA . LEU A 1 314 ? -4.883 -30.984 -5.375 1 95.69 314 LEU A CA 1
ATOM 2612 C C . LEU A 1 314 ? -5.887 -31.578 -4.398 1 95.69 314 LEU A C 1
ATOM 2614 O O . LEU A 1 314 ? -5.68 -32.688 -3.885 1 95.69 314 LEU A O 1
ATOM 2618 N N . PHE A 1 315 ? -6.91 -30.844 -4.176 1 94 315 PHE A N 1
ATOM 2619 C CA . PHE A 1 315 ? -7.938 -31.328 -3.26 1 94 315 PHE A CA 1
ATOM 2620 C C . PHE A 1 315 ? -8.695 -32.5 -3.863 1 94 315 PHE A C 1
ATOM 2622 O O . PHE A 1 315 ? -8.844 -33.531 -3.23 1 94 315 PHE A O 1
ATOM 2629 N N . TYR A 1 316 ? -9.141 -32.438 -5.078 1 93.69 316 TYR A N 1
ATOM 2630 C CA . TYR A 1 316 ? -10.008 -33.438 -5.691 1 93.69 316 TYR A CA 1
ATOM 2631 C C . TYR A 1 316 ? -9.211 -34.625 -6.156 1 93.69 316 TYR A C 1
ATOM 2633 O O . TYR A 1 316 ? -9.695 -35.781 -6.082 1 93.69 316 TYR A O 1
ATOM 2641 N N . TYR A 1 317 ? -7.992 -34.406 -6.605 1 94.06 317 TYR A N 1
ATOM 2642 C CA . TYR A 1 317 ? -7.258 -35.531 -7.207 1 94.06 317 TYR A CA 1
ATOM 2643 C C . TYR A 1 317 ? -6.082 -35.938 -6.328 1 94.06 317 TYR A C 1
ATOM 2645 O O . TYR A 1 317 ? -5.535 -37.031 -6.492 1 94.06 317 TYR A O 1
ATOM 2653 N N . GLY A 1 318 ? -5.645 -35.125 -5.465 1 92.75 318 GLY A N 1
ATOM 2654 C CA . GLY A 1 318 ? -4.586 -35.469 -4.531 1 92.75 318 GLY A CA 1
ATOM 2655 C C . GLY A 1 318 ? -5.105 -35.938 -3.184 1 92.75 318 GLY A C 1
ATOM 2656 O O . GLY A 1 318 ? -4.957 -37.094 -2.826 1 92.75 318 GLY A O 1
ATOM 2657 N N . TYR A 1 319 ? -5.781 -35.094 -2.566 1 92.81 319 TYR A N 1
ATOM 2658 C CA . TYR A 1 319 ? -6.258 -35.344 -1.213 1 92.81 319 TYR A CA 1
ATOM 2659 C C . TYR A 1 319 ? -7.348 -36.406 -1.216 1 92.81 319 TYR A C 1
ATOM 2661 O O . TYR A 1 319 ? -7.238 -37.406 -0.509 1 92.81 319 TYR A O 1
ATOM 2669 N N . ARG A 1 320 ? -8.336 -36.312 -2.059 1 91.12 320 ARG A N 1
ATOM 2670 C CA . ARG A 1 320 ? -9.477 -37.219 -2.084 1 91.12 320 ARG A CA 1
ATOM 2671 C C . ARG A 1 320 ? -9.062 -38.594 -2.568 1 91.12 320 ARG A C 1
ATOM 2673 O O . ARG A 1 320 ? -9.547 -39.625 -2.057 1 91.12 320 ARG A O 1
ATOM 2680 N N . ASP A 1 321 ? -8.258 -38.656 -3.58 1 90.44 321 ASP A N 1
ATOM 2681 C CA . ASP A 1 321 ? -7.797 -39.938 -4.086 1 90.44 321 ASP A CA 1
ATOM 2682 C C . ASP A 1 321 ? -6.949 -40.656 -3.043 1 90.44 321 ASP A C 1
ATOM 2684 O O . ASP A 1 321 ? -7.047 -41.875 -2.9 1 90.44 321 ASP A O 1
ATOM 2688 N N . PHE A 1 322 ? -6.125 -39.875 -2.383 1 91.12 322 PHE A N 1
ATOM 2689 C CA . PHE A 1 322 ? -5.336 -40.469 -1.314 1 91.12 322 PHE A CA 1
ATOM 2690 C C . PHE A 1 322 ? -6.238 -40.969 -0.203 1 91.12 322 PHE A C 1
ATOM 2692 O O . PHE A 1 322 ? -6 -42.062 0.335 1 91.12 322 PHE A O 1
ATOM 2699 N N . LEU A 1 323 ? -7.246 -40.281 0.128 1 90.56 323 LEU A N 1
ATOM 2700 C CA . LEU A 1 323 ? -8.188 -40.688 1.165 1 90.56 323 LEU A CA 1
ATOM 2701 C C . LEU A 1 323 ? -8.984 -41.906 0.723 1 90.56 323 LEU A C 1
ATOM 2703 O O . LEU A 1 323 ? -9.281 -42.781 1.535 1 90.56 323 LEU A O 1
ATOM 2707 N N . TRP A 1 324 ? -9.328 -41.906 -0.493 1 88.19 324 TRP A N 1
ATOM 2708 C CA . TRP A 1 324 ? -10.062 -43.031 -1.039 1 88.19 324 TRP A CA 1
ATOM 2709 C C . TRP A 1 324 ? -9.211 -44.312 -0.995 1 88.19 324 TRP A C 1
ATOM 2711 O O . TRP A 1 324 ? -9.695 -45.375 -0.619 1 88.19 324 TRP A O 1
ATOM 2721 N N . LEU A 1 325 ? -7.969 -44.219 -1.342 1 87.81 325 LEU A N 1
ATOM 2722 C CA . LEU A 1 325 ? -7.062 -45.375 -1.377 1 87.81 325 LEU A CA 1
ATOM 2723 C C . LEU A 1 325 ? -6.754 -45.875 0.033 1 87.81 325 LEU A C 1
ATOM 2725 O O . LEU A 1 325 ? -6.504 -47.062 0.24 1 87.81 325 LEU A O 1
ATOM 2729 N N . SER A 1 326 ? -6.863 -44.938 0.998 1 89.5 326 SER A N 1
ATOM 2730 C CA . SER A 1 326 ? -6.539 -45.312 2.373 1 89.5 326 SER A CA 1
ATOM 2731 C C . SER A 1 326 ? -7.801 -45.625 3.17 1 89.5 326 SER A C 1
ATOM 2733 O O . SER A 1 326 ? -7.746 -45.781 4.391 1 89.5 326 SER A O 1
ATOM 2735 N N . ASN A 1 327 ? -8.906 -45.781 2.625 1 87.75 327 ASN A N 1
ATOM 2736 C CA . ASN A 1 327 ? -10.188 -46.062 3.268 1 87.75 327 ASN A CA 1
ATOM 2737 C C . ASN A 1 327 ? -10.516 -45 4.324 1 87.75 327 ASN A C 1
ATOM 2739 O O . ASN A 1 327 ? -10.938 -45.344 5.43 1 87.75 327 ASN A O 1
ATOM 2743 N N . ARG A 1 328 ? -10.164 -43.688 4.094 1 80.94 328 ARG A N 1
ATOM 2744 C CA . ARG A 1 328 ? -10.523 -42.469 4.848 1 80.94 328 ARG A CA 1
ATOM 2745 C C . ARG A 1 328 ? -9.891 -42.5 6.234 1 80.94 328 ARG A C 1
ATOM 2747 O O . ARG A 1 328 ? -10.398 -41.875 7.16 1 80.94 328 ARG A O 1
ATOM 2754 N N . ARG A 1 329 ? -8.891 -43.25 6.57 1 81.56 329 ARG A N 1
ATOM 2755 C CA . ARG A 1 329 ? -8.359 -43.406 7.926 1 81.56 329 ARG A CA 1
ATOM 2756 C C . ARG A 1 329 ? -7.242 -42.406 8.18 1 81.56 329 ARG A C 1
ATOM 2758 O O . ARG A 1 329 ? -7.047 -41.938 9.312 1 81.56 329 ARG A O 1
ATOM 2765 N N . PHE A 1 330 ? -6.598 -41.969 7.062 1 87.06 330 PHE A N 1
ATOM 2766 C CA . PHE A 1 330 ? -5.414 -41.156 7.285 1 87.06 330 PHE A CA 1
ATOM 2767 C C . PHE A 1 330 ? -5.598 -39.75 6.699 1 87.06 330 PHE A C 1
ATOM 2769 O O . PHE A 1 330 ? -4.969 -39.406 5.695 1 87.06 330 PHE A O 1
ATOM 2776 N N . ARG A 1 331 ? -6.215 -38.812 7.379 1 86.88 331 ARG A N 1
ATOM 2777 C CA . ARG A 1 331 ? -6.488 -37.469 6.906 1 86.88 331 ARG A CA 1
ATOM 2778 C C . ARG A 1 331 ? -5.23 -36.625 6.953 1 86.88 331 ARG A C 1
ATOM 2780 O O . ARG A 1 331 ? -4.941 -35.875 6.008 1 86.88 331 ARG A O 1
ATOM 2787 N N . THR A 1 332 ? -4.488 -36.75 8.047 1 85.94 332 THR A N 1
ATOM 2788 C CA . THR A 1 332 ? -3.27 -35.969 8.219 1 85.94 332 THR A CA 1
ATOM 2789 C C . THR A 1 332 ? -2.217 -36.375 7.191 1 85.94 332 THR A C 1
ATOM 2791 O O . THR A 1 332 ? -1.504 -35.5 6.656 1 85.94 332 THR A O 1
ATOM 2794 N N . ALA A 1 333 ? -2.154 -37.562 6.965 1 88.06 333 ALA A N 1
ATOM 2795 C CA . ALA A 1 333 ? -1.198 -38.062 5.973 1 88.06 333 ALA A CA 1
ATOM 2796 C C . ALA A 1 333 ? -1.56 -37.562 4.578 1 88.06 333 ALA A C 1
ATOM 2798 O O . ALA A 1 333 ? -0.676 -37.281 3.768 1 88.06 333 ALA A O 1
ATOM 2799 N N . ALA A 1 334 ? -2.799 -37.531 4.258 1 90.81 334 ALA A N 1
ATOM 2800 C CA . ALA A 1 334 ? -3.256 -37 2.969 1 90.81 334 ALA A CA 1
ATOM 2801 C C . ALA A 1 334 ? -2.889 -35.531 2.799 1 90.81 334 ALA A C 1
ATOM 2803 O O . ALA A 1 334 ? -2.395 -35.125 1.745 1 90.81 334 ALA A O 1
ATOM 2804 N N . MET A 1 335 ? -3.105 -34.844 3.85 1 87.5 335 MET A N 1
ATOM 2805 C CA . MET A 1 335 ? -2.781 -33.406 3.805 1 87.5 335 MET A CA 1
ATOM 2806 C C . MET A 1 335 ? -1.281 -33.219 3.641 1 87.5 335 MET A C 1
ATOM 2808 O O . MET A 1 335 ? -0.852 -32.375 2.84 1 87.5 335 MET A O 1
ATOM 2812 N N . LEU A 1 336 ? -0.542 -33.938 4.395 1 86.31 336 LEU A N 1
ATOM 2813 C CA . LEU A 1 336 ? 0.911 -33.812 4.328 1 86.31 336 LEU A CA 1
ATOM 2814 C C . LEU A 1 336 ? 1.425 -34.219 2.949 1 86.31 336 LEU A C 1
ATOM 2816 O O . LEU A 1 336 ? 2.379 -33.625 2.441 1 86.31 336 LEU A O 1
ATOM 2820 N N . SER A 1 337 ? 0.799 -35.156 2.393 1 89.06 337 SER A N 1
ATOM 2821 C CA . SER A 1 337 ? 1.207 -35.594 1.058 1 89.06 337 SER A CA 1
ATOM 2822 C C . SER A 1 337 ? 0.975 -34.5 0.028 1 89.06 337 SER A C 1
ATOM 2824 O O . SER A 1 337 ? 1.801 -34.281 -0.863 1 89.06 337 SER A O 1
ATOM 2826 N N . VAL A 1 338 ? -0.107 -33.844 0.122 1 90.5 338 VAL A N 1
ATOM 2827 C CA . VAL A 1 338 ? -0.418 -32.75 -0.792 1 90.5 338 VAL A CA 1
ATOM 2828 C C . VAL A 1 338 ? 0.602 -31.609 -0.62 1 90.5 338 VAL A C 1
ATOM 2830 O O . VAL A 1 338 ? 1.062 -31.031 -1.603 1 90.5 338 VAL A O 1
ATOM 2833 N N . PHE A 1 339 ? 1.043 -31.375 0.575 1 88.06 339 PHE A N 1
ATOM 2834 C CA . PHE A 1 339 ? 2.023 -30.328 0.856 1 88.06 339 PHE A CA 1
ATOM 2835 C C . PHE A 1 339 ? 3.387 -30.703 0.288 1 88.06 339 PHE A C 1
ATOM 2837 O O . PHE A 1 339 ? 4.078 -29.859 -0.281 1 88.06 339 PHE A O 1
ATOM 2844 N N . ILE A 1 340 ? 3.662 -31.891 0.455 1 88.06 340 ILE A N 1
ATOM 2845 C CA . ILE A 1 340 ? 4.969 -32.344 -0.001 1 88.06 340 ILE A CA 1
ATOM 2846 C C . ILE A 1 340 ? 5.02 -32.344 -1.526 1 88.06 340 ILE A C 1
ATOM 2848 O O . ILE A 1 340 ? 6.008 -31.891 -2.113 1 88.06 340 ILE A O 1
ATOM 2852 N N . VAL A 1 341 ? 3.992 -32.812 -2.145 1 91.06 341 VAL A N 1
ATOM 2853 C CA . VAL A 1 341 ? 3.943 -32.812 -3.604 1 91.06 341 VAL A CA 1
ATOM 2854 C C . VAL A 1 341 ? 3.998 -31.375 -4.117 1 91.06 341 VAL A C 1
ATOM 2856 O O . VAL A 1 341 ? 4.715 -31.078 -5.078 1 91.06 341 VAL A O 1
ATOM 2859 N N . SER A 1 342 ? 3.254 -30.562 -3.484 1 91.38 342 SER A N 1
ATOM 2860 C CA . SER A 1 342 ? 3.252 -29.141 -3.869 1 91.38 342 SER A CA 1
ATOM 2861 C C . SER A 1 342 ? 4.637 -28.531 -3.705 1 91.38 342 SER A C 1
ATOM 2863 O O . SER A 1 342 ? 5.102 -27.797 -4.582 1 91.38 342 SER A O 1
ATOM 2865 N N . ALA A 1 343 ? 5.297 -28.781 -2.625 1 90.56 343 ALA A N 1
ATOM 2866 C CA . ALA A 1 343 ? 6.629 -28.234 -2.367 1 90.56 343 ALA A CA 1
ATOM 2867 C C . ALA A 1 343 ? 7.633 -28.734 -3.404 1 90.56 343 ALA A C 1
ATOM 2869 O O . ALA A 1 343 ? 8.469 -27.969 -3.885 1 90.56 343 ALA A O 1
ATOM 2870 N N . ILE A 1 344 ? 7.5 -29.953 -3.75 1 91.81 344 ILE A N 1
ATOM 2871 C CA . ILE A 1 344 ? 8.414 -30.562 -4.707 1 91.81 344 ILE A CA 1
ATOM 2872 C C . ILE A 1 344 ? 8.211 -29.938 -6.09 1 91.81 344 ILE A C 1
ATOM 2874 O O . ILE A 1 344 ? 9.172 -29.625 -6.789 1 91.81 344 ILE A O 1
ATOM 2878 N N . VAL A 1 345 ? 7.016 -29.766 -6.434 1 94.06 345 VAL A N 1
ATOM 2879 C CA . VAL A 1 345 ? 6.719 -29.203 -7.75 1 94.06 345 VAL A CA 1
ATOM 2880 C C . VAL A 1 345 ? 7.184 -27.75 -7.816 1 94.06 345 VAL A C 1
ATOM 2882 O O . VAL A 1 345 ? 7.688 -27.297 -8.852 1 94.06 345 VAL A O 1
ATOM 2885 N N . HIS A 1 346 ? 7.023 -27.062 -6.758 1 92.44 346 HIS A N 1
ATOM 2886 C CA . HIS A 1 346 ? 7.504 -25.688 -6.734 1 92.44 346 HIS A CA 1
ATOM 2887 C C . HIS A 1 346 ? 9.023 -25.625 -6.855 1 92.44 346 HIS A C 1
ATOM 2889 O O . HIS A 1 346 ? 9.562 -24.781 -7.574 1 92.44 346 HIS A O 1
ATOM 2895 N N . GLU A 1 347 ? 9.641 -26.453 -6.168 1 91.5 347 GLU A N 1
ATOM 2896 C CA . GLU A 1 347 ? 11.102 -26.516 -6.258 1 91.5 347 GLU A CA 1
ATOM 2897 C C . GLU A 1 347 ? 11.555 -26.906 -7.656 1 91.5 347 GLU A C 1
ATOM 2899 O O . GLU A 1 347 ? 12.531 -26.359 -8.18 1 91.5 347 GLU A O 1
ATOM 2904 N N . TYR A 1 348 ? 10.859 -27.812 -8.18 1 93.88 348 TYR A N 1
ATOM 2905 C CA . TYR A 1 348 ? 11.156 -28.234 -9.539 1 93.88 348 TYR A CA 1
ATOM 2906 C C . TYR A 1 348 ? 11.008 -27.078 -10.516 1 93.88 348 TYR A C 1
ATOM 2908 O O . TYR A 1 348 ? 11.883 -26.828 -11.344 1 93.88 348 TYR A O 1
ATOM 2916 N N . ALA A 1 349 ? 9.953 -26.391 -10.375 1 94.88 349 ALA A N 1
ATOM 2917 C CA . ALA A 1 349 ? 9.68 -25.281 -11.273 1 94.88 349 ALA A CA 1
ATOM 2918 C C . ALA A 1 349 ? 10.742 -24.188 -11.125 1 94.88 349 ALA A C 1
ATOM 2920 O O . ALA A 1 349 ? 11.234 -23.656 -12.125 1 94.88 349 ALA A O 1
ATOM 2921 N N . LEU A 1 350 ? 11.102 -23.906 -9.906 1 93.62 350 LEU A N 1
ATOM 2922 C CA . LEU A 1 350 ? 12.062 -22.844 -9.664 1 93.62 350 LEU A CA 1
ATOM 2923 C C . LEU A 1 350 ? 13.469 -23.266 -10.07 1 93.62 350 LEU A C 1
ATOM 2925 O O . LEU A 1 350 ? 14.227 -22.484 -10.641 1 93.62 350 LEU A O 1
ATOM 2929 N N . SER A 1 351 ? 13.781 -24.516 -9.773 1 92.44 351 SER A N 1
ATOM 2930 C CA . SER A 1 351 ? 15.102 -25.016 -10.125 1 92.44 351 SER A CA 1
ATOM 2931 C C . SER A 1 351 ? 15.297 -25.047 -11.641 1 92.44 351 SER A C 1
ATOM 2933 O O . SER A 1 351 ? 16.344 -24.656 -12.148 1 92.44 351 SER A O 1
ATOM 2935 N N . MET A 1 352 ? 14.312 -25.5 -12.312 1 93.69 352 MET A N 1
ATOM 2936 C CA . MET A 1 352 ? 14.406 -25.562 -13.766 1 93.69 352 MET A CA 1
ATOM 2937 C C . MET A 1 352 ? 14.281 -24.172 -14.375 1 93.69 352 MET A C 1
ATOM 2939 O O . MET A 1 352 ? 14.883 -23.891 -15.414 1 93.69 352 MET A O 1
ATOM 2943 N N . GLY A 1 353 ? 13.531 -23.344 -13.75 1 93.06 353 GLY A N 1
ATOM 2944 C CA . GLY A 1 353 ? 13.344 -21.984 -14.266 1 93.06 353 GLY A CA 1
ATOM 2945 C C . GLY A 1 353 ? 14.594 -21.141 -14.156 1 93.06 353 GLY A C 1
ATOM 2946 O O . GLY A 1 353 ? 14.945 -20.422 -15.094 1 93.06 353 GLY A O 1
ATOM 2947 N N . PHE A 1 354 ? 15.258 -21.188 -13.055 1 91.56 354 PHE A N 1
ATOM 2948 C CA . PHE A 1 354 ? 16.453 -20.375 -12.836 1 91.56 354 PHE A CA 1
ATOM 2949 C C . PHE A 1 354 ? 17.703 -21.094 -13.32 1 91.56 354 PHE A C 1
ATOM 2951 O O . PHE A 1 354 ? 18.719 -20.469 -13.602 1 91.56 354 PHE A O 1
ATOM 2958 N N . GLY A 1 355 ? 17.656 -22.391 -13.359 1 88.25 355 GLY A N 1
ATOM 2959 C CA . GLY A 1 355 ? 18.781 -23.172 -13.867 1 88.25 355 GLY A CA 1
ATOM 2960 C C . GLY A 1 355 ? 19.719 -23.656 -12.773 1 88.25 355 GLY A C 1
ATOM 2961 O O . GLY A 1 355 ? 20.812 -24.141 -13.062 1 88.25 355 GLY A O 1
ATOM 2962 N N . PHE A 1 356 ? 19.328 -23.391 -11.531 1 88.38 356 PHE A N 1
ATOM 2963 C CA . PHE A 1 356 ? 20.141 -23.891 -10.422 1 88.38 356 PHE A CA 1
ATOM 2964 C C . PHE A 1 356 ? 19.25 -24.375 -9.281 1 88.38 356 PHE A C 1
ATOM 2966 O O . PHE A 1 356 ? 18.109 -23.922 -9.141 1 88.38 356 PHE A O 1
ATOM 2973 N N . PHE A 1 357 ? 19.797 -25.297 -8.586 1 86.88 357 PHE A N 1
ATOM 2974 C CA . PHE A 1 357 ? 19.062 -25.875 -7.469 1 86.88 357 PHE A CA 1
ATOM 2975 C C . PHE A 1 357 ? 19.344 -25.109 -6.18 1 86.88 357 PHE A C 1
ATOM 2977 O O . PHE A 1 357 ? 20.5 -24.969 -5.777 1 86.88 357 PHE A O 1
ATOM 2984 N N . TYR A 1 358 ? 18.391 -24.469 -5.621 1 88 358 TYR A N 1
ATOM 2985 C CA . TYR A 1 358 ? 18.438 -23.766 -4.348 1 88 358 TYR A CA 1
ATOM 2986 C C . TYR A 1 358 ? 17.109 -23.875 -3.611 1 88 358 TYR A C 1
ATOM 2988 O O . TYR A 1 358 ? 16.219 -23.031 -3.795 1 88 358 TYR A O 1
ATOM 2996 N N . PRO A 1 359 ? 16.984 -24.844 -2.723 1 86.81 359 PRO A N 1
ATOM 2997 C CA . PRO A 1 359 ? 15.672 -25.219 -2.197 1 86.81 359 PRO A CA 1
ATOM 2998 C C . PRO A 1 359 ? 15.211 -24.297 -1.061 1 86.81 359 PRO A C 1
ATOM 3000 O O . PRO A 1 359 ? 14.758 -24.797 -0.022 1 86.81 359 PRO A O 1
ATOM 3003 N N . VAL A 1 360 ? 15.203 -23.078 -1.318 1 85.5 360 VAL A N 1
ATOM 3004 C CA . VAL A 1 360 ? 14.727 -22.125 -0.31 1 85.5 360 VAL A CA 1
ATOM 3005 C C . VAL A 1 360 ? 13.211 -22.25 -0.166 1 85.5 360 VAL A C 1
ATOM 3007 O O . VAL A 1 360 ? 12.695 -22.391 0.946 1 85.5 360 VAL A O 1
ATOM 3010 N N . MET A 1 361 ? 12.555 -22.25 -1.237 1 84.25 361 MET A N 1
ATOM 3011 C CA . MET A 1 361 ? 11.102 -22.312 -1.2 1 84.25 361 MET A CA 1
ATOM 3012 C C . MET A 1 361 ? 10.625 -23.641 -0.613 1 84.25 361 MET A C 1
ATOM 3014 O O . MET A 1 361 ? 9.625 -23.688 0.097 1 84.25 361 MET A O 1
ATOM 3018 N N . PHE A 1 362 ? 11.367 -24.609 -0.912 1 84.75 362 PHE A N 1
ATOM 3019 C CA . PHE A 1 362 ? 11.023 -25.922 -0.376 1 84.75 362 PHE A CA 1
ATOM 3020 C C . PHE A 1 362 ? 11.125 -25.938 1.145 1 84.75 362 PHE A C 1
ATOM 3022 O O . PHE A 1 362 ? 10.203 -26.391 1.829 1 84.75 362 PHE A O 1
ATOM 3029 N N . CYS A 1 363 ? 12.164 -25.359 1.594 1 82.25 363 CYS A N 1
ATOM 3030 C CA . CYS A 1 363 ? 12.367 -25.328 3.037 1 82.25 363 CYS A CA 1
ATOM 3031 C C . CYS A 1 363 ? 11.352 -24.422 3.717 1 82.25 363 CYS A C 1
ATOM 3033 O O . CYS A 1 363 ? 10.797 -24.781 4.762 1 82.25 363 CYS A O 1
ATOM 3035 N N . LEU A 1 364 ? 11.086 -23.391 3.08 1 82.62 364 LEU A N 1
ATOM 3036 C CA . LEU A 1 364 ? 10.141 -22.453 3.674 1 82.62 364 LEU A CA 1
ATOM 3037 C C . LEU A 1 364 ? 8.727 -23.016 3.654 1 82.62 364 LEU A C 1
ATOM 3039 O O . LEU A 1 364 ? 7.992 -22.906 4.641 1 82.62 364 LEU A O 1
ATOM 3043 N N . PHE A 1 365 ? 8.398 -23.594 2.607 1 79.06 365 PHE A N 1
ATOM 3044 C CA . PHE A 1 365 ? 7.051 -24.125 2.449 1 79.06 365 PHE A CA 1
ATOM 3045 C C . PHE A 1 365 ? 6.891 -25.422 3.23 1 79.06 365 PHE A C 1
ATOM 3047 O O . PHE A 1 365 ? 5.902 -25.609 3.943 1 79.06 365 PHE A O 1
ATOM 3054 N N . ALA A 1 366 ? 7.871 -26.266 3.17 1 75.62 366 ALA A N 1
ATOM 3055 C CA . ALA A 1 366 ? 7.758 -27.609 3.758 1 75.62 366 ALA A CA 1
ATOM 3056 C C . ALA A 1 366 ? 7.961 -27.562 5.27 1 75.62 366 ALA A C 1
ATOM 3058 O O . ALA A 1 366 ? 7.32 -28.297 6.012 1 75.62 366 ALA A O 1
ATOM 3059 N N . VAL A 1 367 ? 8.773 -26.625 5.688 1 76.69 367 VAL A N 1
ATOM 3060 C CA . VAL A 1 367 ? 9.055 -26.594 7.117 1 76.69 367 VAL A CA 1
ATOM 3061 C C . VAL A 1 367 ? 8.195 -25.516 7.789 1 76.69 367 VAL A C 1
ATOM 3063 O O . VAL A 1 367 ? 7.234 -25.844 8.492 1 76.69 367 VAL A O 1
ATOM 3066 N N . PHE A 1 368 ? 8.336 -24.391 7.301 1 74.38 368 PHE A N 1
ATOM 3067 C CA . PHE A 1 368 ? 7.641 -23.312 7.973 1 74.38 368 PHE A CA 1
ATOM 3068 C C . PHE A 1 368 ? 6.164 -23.297 7.602 1 74.38 368 PHE A C 1
ATOM 3070 O O . PHE A 1 368 ? 5.309 -23.016 8.445 1 74.38 368 PHE A O 1
ATOM 3077 N N . GLY A 1 369 ? 5.934 -23.672 6.445 1 73.31 369 GLY A N 1
ATOM 3078 C CA . GLY A 1 369 ? 4.543 -23.719 6.031 1 73.31 369 GLY A CA 1
ATOM 3079 C C . GLY A 1 369 ? 3.742 -24.797 6.754 1 73.31 369 GLY A C 1
ATOM 3080 O O . GLY A 1 369 ? 2.619 -24.547 7.195 1 73.31 369 GLY A O 1
ATOM 3081 N N . VAL A 1 370 ? 4.406 -25.875 6.922 1 75.38 370 VAL A N 1
ATOM 3082 C CA . VAL A 1 370 ? 3.719 -26.984 7.582 1 75.38 370 VAL A CA 1
ATOM 3083 C C . VAL A 1 370 ? 3.584 -26.688 9.078 1 75.38 370 VAL A C 1
ATOM 3085 O O . VAL A 1 370 ? 2.518 -26.891 9.664 1 75.38 370 VAL A O 1
ATOM 3088 N N . VAL A 1 371 ? 4.621 -26.156 9.641 1 74.06 371 VAL A N 1
ATOM 3089 C CA . VAL A 1 371 ? 4.605 -25.844 11.07 1 74.06 371 VAL A CA 1
ATOM 3090 C C . VAL A 1 371 ? 3.535 -24.797 11.359 1 74.06 371 VAL A C 1
ATOM 3092 O O . VAL A 1 371 ? 2.752 -24.953 12.297 1 74.06 371 VAL A O 1
ATOM 3095 N N . PHE A 1 372 ? 3.443 -23.938 10.469 1 73.81 372 PHE A N 1
ATOM 3096 C CA . PHE A 1 372 ? 2.506 -22.844 10.703 1 73.81 372 PHE A CA 1
ATOM 3097 C C . PHE A 1 372 ? 1.083 -23.266 10.359 1 73.81 372 PHE A C 1
ATOM 3099 O O . PHE A 1 372 ? 0.118 -22.703 10.875 1 73.81 372 PHE A O 1
ATOM 3106 N N . ASN A 1 373 ? 1.013 -24.203 9.531 1 71.31 373 ASN A N 1
ATOM 3107 C CA . ASN A 1 373 ? -0.305 -24.75 9.211 1 71.31 373 ASN A CA 1
ATOM 3108 C C . ASN A 1 373 ? -0.934 -25.438 10.414 1 71.31 373 ASN A C 1
ATOM 3110 O O . ASN A 1 373 ? -2.145 -25.359 10.617 1 71.31 373 ASN A O 1
ATOM 3114 N N . PHE A 1 374 ? -0.075 -25.891 11.195 1 68.38 374 PHE A N 1
ATOM 3115 C CA . PHE A 1 374 ? -0.578 -26.641 12.344 1 68.38 374 PHE A CA 1
ATOM 3116 C C . PHE A 1 374 ? -0.675 -25.75 13.57 1 68.38 374 PHE A C 1
ATOM 3118 O O . PHE A 1 374 ? -1.52 -25.984 14.445 1 68.38 374 PHE A O 1
ATOM 3125 N N . THR A 1 375 ? 0.186 -24.766 13.617 1 65.88 375 THR A N 1
ATOM 3126 C CA . THR A 1 375 ? 0.208 -23.938 14.82 1 65.88 375 THR A CA 1
ATOM 3127 C C . THR A 1 375 ? -0.8 -22.797 14.719 1 65.88 375 THR A C 1
ATOM 3129 O O . THR A 1 375 ? -1.391 -22.391 15.719 1 65.88 375 THR A O 1
ATOM 3132 N N . LEU A 1 376 ? -0.882 -22.359 13.508 1 65.5 376 LEU A N 1
ATOM 3133 C CA . LEU A 1 376 ? -1.796 -21.234 13.297 1 65.5 376 LEU A CA 1
ATOM 3134 C C . LEU A 1 376 ? -3.084 -21.703 12.625 1 65.5 376 LEU A C 1
ATOM 3136 O O . LEU A 1 376 ? -3.197 -21.672 11.398 1 65.5 376 LEU A O 1
ATOM 3140 N N . THR A 1 377 ? -3.955 -22.188 13.445 1 65.75 377 THR A N 1
ATOM 3141 C CA . THR A 1 377 ? -5.18 -22.812 12.953 1 65.75 377 THR A CA 1
ATOM 3142 C C . THR A 1 377 ? -6.266 -21.766 12.727 1 65.75 377 THR A C 1
ATOM 3144 O O . THR A 1 377 ? -6.16 -20.641 13.219 1 65.75 377 THR A O 1
ATOM 3147 N N . ASP A 1 378 ? -7.211 -22.031 11.938 1 68.44 378 ASP A N 1
ATOM 3148 C CA . ASP A 1 378 ? -8.312 -21.172 11.508 1 68.44 378 ASP A CA 1
ATOM 3149 C C . ASP A 1 378 ? -9.164 -20.734 12.703 1 68.44 378 ASP A C 1
ATOM 3151 O O . ASP A 1 378 ? -9.992 -19.828 12.578 1 68.44 378 ASP A O 1
ATOM 3155 N N . LYS A 1 379 ? -8.836 -21.203 13.766 1 72.5 379 LYS A N 1
ATOM 3156 C CA . LYS A 1 379 ? -9.641 -20.844 14.93 1 72.5 379 LYS A CA 1
ATOM 3157 C C . LYS A 1 379 ? -9.234 -19.469 15.469 1 72.5 379 LYS A C 1
ATOM 3159 O O . LYS A 1 379 ? -10.031 -18.797 16.125 1 72.5 379 LYS A O 1
ATOM 3164 N N . ARG A 1 380 ? -8.109 -19.156 15.125 1 68.31 380 ARG A N 1
ATOM 3165 C CA . ARG A 1 380 ? -7.633 -17.875 15.609 1 68.31 380 ARG A CA 1
ATOM 3166 C C . ARG A 1 380 ? -8.023 -16.75 14.648 1 68.31 380 ARG A C 1
ATOM 3168 O O . ARG A 1 380 ? -7.41 -16.594 13.594 1 68.31 380 ARG A O 1
ATOM 3175 N N . GLN A 1 381 ? -9.016 -16.078 14.969 1 76.31 381 GLN A N 1
ATOM 3176 C CA . GLN A 1 381 ? -9.562 -15.07 14.062 1 76.31 381 GLN A CA 1
ATOM 3177 C C . GLN A 1 381 ? -9.219 -13.656 14.531 1 76.31 381 GLN A C 1
ATOM 3179 O O . GLN A 1 381 ? -9.68 -12.68 13.945 1 76.31 381 GLN A O 1
ATOM 3184 N N . SER A 1 382 ? -8.305 -13.609 15.43 1 82.38 382 SER A N 1
ATOM 3185 C CA . SER A 1 382 ? -7.945 -12.281 15.906 1 82.38 382 SER A CA 1
ATOM 3186 C C . SER A 1 382 ? -7.129 -11.523 14.867 1 82.38 382 SER A C 1
ATOM 3188 O O . SER A 1 382 ? -6.375 -12.125 14.102 1 82.38 382 SER A O 1
ATOM 3190 N N . PRO A 1 383 ? -7.316 -10.219 14.797 1 86.19 383 PRO A N 1
ATOM 3191 C CA . PRO A 1 383 ? -6.605 -9.391 13.82 1 86.19 383 PRO A CA 1
ATOM 3192 C C . PRO A 1 383 ? -5.09 -9.461 13.977 1 86.19 383 PRO A C 1
ATOM 3194 O O . PRO A 1 383 ? -4.352 -9.203 13.023 1 86.19 383 PRO A O 1
ATOM 3197 N N . VAL A 1 384 ? -4.664 -9.812 15.109 1 88.06 384 VAL A N 1
ATOM 3198 C CA . VAL A 1 384 ? -3.227 -9.883 15.359 1 88.06 384 VAL A CA 1
ATOM 3199 C C . VAL A 1 384 ? -2.602 -10.977 14.5 1 88.06 384 VAL A C 1
ATOM 3201 O O . VAL A 1 384 ? -1.462 -10.844 14.047 1 88.06 384 VAL A O 1
ATOM 3204 N N . PHE A 1 385 ? -3.395 -11.945 14.172 1 89.81 385 PHE A N 1
ATOM 3205 C CA . PHE A 1 385 ? -2.869 -13.055 13.391 1 89.81 385 PHE A CA 1
ATOM 3206 C C . PHE A 1 385 ? -2.74 -12.68 11.922 1 89.81 385 PHE A C 1
ATOM 3208 O O . PHE A 1 385 ? -1.937 -13.266 11.195 1 89.81 385 PHE A O 1
ATOM 3215 N N . ASN A 1 386 ? -3.553 -11.742 11.516 1 92.5 386 ASN A N 1
ATOM 3216 C CA . ASN A 1 386 ? -3.361 -11.219 10.164 1 92.5 386 ASN A CA 1
ATOM 3217 C C . ASN A 1 386 ? -2.068 -10.414 10.047 1 92.5 386 ASN A C 1
ATOM 3219 O O . ASN A 1 386 ? -1.387 -10.477 9.023 1 92.5 386 ASN A O 1
ATOM 3223 N N . VAL A 1 387 ? -1.729 -9.742 11.117 1 93.12 387 VAL A N 1
ATOM 3224 C CA . VAL A 1 387 ? -0.482 -8.984 11.141 1 93.12 387 VAL A CA 1
ATOM 3225 C C . VAL A 1 387 ? 0.706 -9.945 11.094 1 93.12 387 VAL A C 1
ATOM 3227 O O . VAL A 1 387 ? 1.666 -9.719 10.352 1 93.12 387 VAL A O 1
ATOM 3230 N N . ILE A 1 388 ? 0.557 -10.969 11.797 1 89.62 388 ILE A N 1
ATOM 3231 C CA . ILE A 1 388 ? 1.627 -11.953 11.852 1 89.62 388 ILE A CA 1
ATOM 3232 C C . ILE A 1 388 ? 1.769 -12.633 10.484 1 89.62 388 ILE A C 1
ATOM 3234 O O . ILE A 1 388 ? 2.885 -12.883 10.023 1 89.62 388 ILE A O 1
ATOM 3238 N N . MET A 1 389 ? 0.675 -12.906 9.883 1 91.31 389 MET A N 1
ATOM 3239 C CA . MET A 1 389 ? 0.702 -13.523 8.555 1 91.31 389 MET A CA 1
ATOM 3240 C C . MET A 1 389 ? 1.443 -12.633 7.562 1 91.31 389 MET A C 1
ATOM 3242 O O . MET A 1 389 ? 2.287 -13.117 6.801 1 91.31 389 MET A O 1
ATOM 3246 N N . TRP A 1 390 ? 1.18 -11.375 7.609 1 93.94 390 TRP A N 1
ATOM 3247 C CA . TRP A 1 390 ? 1.824 -10.453 6.676 1 93.94 390 TRP A CA 1
ATOM 3248 C C . TRP A 1 390 ? 3.297 -10.266 7.027 1 93.94 390 TRP A C 1
ATOM 3250 O O . TRP A 1 390 ? 4.141 -10.141 6.137 1 93.94 390 TRP A O 1
ATOM 3260 N N . ALA A 1 391 ? 3.605 -10.25 8.312 1 93.31 391 ALA A N 1
ATOM 3261 C CA . ALA A 1 391 ? 5.012 -10.172 8.703 1 93.31 391 ALA A CA 1
ATOM 3262 C C . ALA A 1 391 ? 5.797 -11.375 8.18 1 93.31 391 ALA A C 1
ATOM 3264 O O . ALA A 1 391 ? 6.91 -11.219 7.676 1 93.31 391 ALA A O 1
ATOM 3265 N N . CYS A 1 392 ? 5.16 -12.5 8.219 1 91.19 392 CYS A N 1
ATOM 3266 C CA . CYS A 1 392 ? 5.801 -13.711 7.734 1 91.19 392 CYS A CA 1
ATOM 3267 C C . CYS A 1 392 ? 5.945 -13.68 6.215 1 91.19 392 CYS A C 1
ATOM 3269 O O . CYS A 1 392 ? 6.965 -14.109 5.676 1 91.19 392 CYS A O 1
ATOM 3271 N N . LEU A 1 393 ? 4.969 -13.227 5.57 1 92.88 393 LEU A N 1
ATOM 3272 C CA . LEU A 1 393 ? 5.031 -13.125 4.117 1 92.88 393 LEU A CA 1
ATOM 3273 C C . LEU A 1 393 ? 6.109 -12.133 3.684 1 92.88 393 LEU A C 1
ATOM 3275 O O . LEU A 1 393 ? 6.832 -12.383 2.717 1 92.88 393 LEU A O 1
ATOM 3279 N N . PHE A 1 394 ? 6.227 -11.031 4.449 1 94.62 394 PHE A N 1
ATOM 3280 C CA . PHE A 1 394 ? 7.242 -10.031 4.148 1 94.62 394 PHE A CA 1
ATOM 3281 C C . PHE A 1 394 ? 8.641 -10.617 4.316 1 94.62 394 PHE A C 1
ATOM 3283 O O . PHE A 1 394 ? 9.461 -10.555 3.395 1 94.62 394 PHE A O 1
ATOM 3290 N N . VAL A 1 395 ? 8.836 -11.234 5.414 1 92.25 395 VAL A N 1
ATOM 3291 C CA . VAL A 1 395 ? 10.148 -11.797 5.703 1 92.25 395 VAL A CA 1
ATOM 3292 C C . VAL A 1 395 ? 10.438 -12.953 4.75 1 92.25 395 VAL A C 1
ATOM 3294 O O . VAL A 1 395 ? 11.547 -13.078 4.234 1 92.25 395 VAL A O 1
ATOM 3297 N N . GLY A 1 396 ? 9.461 -13.781 4.516 1 92 396 GLY A N 1
ATOM 3298 C CA . GLY A 1 396 ? 9.633 -14.906 3.607 1 92 396 GLY A CA 1
ATOM 3299 C C . GLY A 1 396 ? 10.016 -14.477 2.203 1 92 396 GLY A C 1
ATOM 3300 O O . GLY A 1 396 ? 10.914 -15.062 1.595 1 92 396 GLY A O 1
ATOM 3301 N N . GLN A 1 397 ? 9.336 -13.492 1.694 1 94 397 GLN A N 1
ATOM 3302 C CA . GLN A 1 397 ? 9.641 -13.016 0.352 1 94 397 GLN A CA 1
ATOM 3303 C C . GLN A 1 397 ? 11.023 -12.359 0.304 1 94 397 GLN A C 1
ATOM 3305 O O . GLN A 1 397 ? 11.719 -12.445 -0.706 1 94 397 GLN A O 1
ATOM 3310 N N . GLY A 1 398 ? 11.375 -11.648 1.385 1 93 398 GLY A N 1
ATOM 3311 C CA . GLY A 1 398 ? 12.711 -11.07 1.451 1 93 398 GLY A CA 1
ATOM 3312 C C . GLY A 1 398 ? 13.812 -12.109 1.415 1 93 398 GLY A C 1
ATOM 3313 O O . GLY A 1 398 ? 14.797 -11.945 0.69 1 93 398 GLY A O 1
ATOM 3314 N N . VAL A 1 399 ? 13.586 -13.141 2.141 1 92.25 399 VAL A N 1
ATOM 3315 C CA . VAL A 1 399 ? 14.57 -14.219 2.193 1 92.25 399 VAL A CA 1
ATOM 3316 C C . VAL A 1 399 ? 14.688 -14.883 0.823 1 92.25 399 VAL A C 1
ATOM 3318 O O . VAL A 1 399 ? 15.789 -15.164 0.353 1 92.25 399 VAL A O 1
ATOM 3321 N N . GLN A 1 400 ? 13.617 -15.062 0.187 1 92.94 400 GLN A N 1
ATOM 3322 C CA . GLN A 1 400 ? 13.609 -15.711 -1.122 1 92.94 400 GLN A CA 1
ATOM 3323 C C . GLN A 1 400 ? 14.352 -14.859 -2.154 1 92.94 400 GLN A C 1
ATOM 3325 O O . GLN A 1 400 ? 15.25 -15.352 -2.844 1 92.94 400 GLN A O 1
ATOM 3330 N N . VAL A 1 401 ? 14.008 -13.641 -2.195 1 93.44 401 VAL A N 1
ATOM 3331 C CA . VAL A 1 401 ? 14.609 -12.773 -3.205 1 93.44 401 VAL A CA 1
ATOM 3332 C C . VAL A 1 401 ? 16.094 -12.586 -2.916 1 93.44 401 VAL A C 1
ATOM 3334 O O . VAL A 1 401 ? 16.922 -12.609 -3.834 1 93.44 401 VAL A O 1
ATOM 3337 N N . CYS A 1 402 ? 16.453 -12.453 -1.694 1 92.5 402 CYS A N 1
ATOM 3338 C CA . CYS A 1 402 ? 17.844 -12.266 -1.314 1 92.5 402 CYS A CA 1
ATOM 3339 C C . CYS A 1 402 ? 18.672 -13.484 -1.668 1 92.5 402 CYS A C 1
ATOM 3341 O O . CYS A 1 402 ? 19.688 -13.375 -2.352 1 92.5 402 CYS A O 1
ATOM 3343 N N . LEU A 1 403 ? 18.188 -14.648 -1.31 1 91.19 403 LEU A N 1
ATOM 3344 C CA . LEU A 1 403 ? 18.969 -15.867 -1.485 1 91.19 403 LEU A CA 1
ATOM 3345 C C . LEU A 1 403 ? 19.031 -16.266 -2.955 1 91.19 403 LEU A C 1
ATOM 3347 O O . LEU A 1 403 ? 20.078 -16.703 -3.445 1 91.19 403 LEU A O 1
ATOM 3351 N N . TYR A 1 404 ? 18 -16.141 -3.668 1 92.19 404 TYR A N 1
ATOM 3352 C CA . TYR A 1 404 ? 18.016 -16.484 -5.082 1 92.19 404 TYR A CA 1
ATOM 3353 C C . TYR A 1 404 ? 18.875 -15.523 -5.883 1 92.19 404 TYR A C 1
ATOM 3355 O O . TYR A 1 404 ? 19.578 -15.93 -6.812 1 92.19 404 TYR A O 1
ATOM 3363 N N . CYS A 1 405 ? 18.828 -14.273 -5.547 1 90.44 405 CYS A N 1
ATOM 3364 C CA . CYS A 1 405 ? 19.656 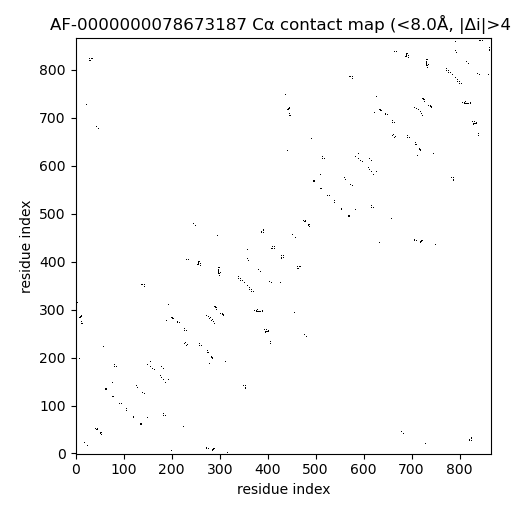-13.305 -6.254 1 90.44 405 CYS A CA 1
ATOM 3365 C C . CYS A 1 405 ? 21.141 -13.539 -5.945 1 90.44 405 CYS A C 1
ATOM 3367 O O . CYS A 1 405 ? 21.984 -13.445 -6.84 1 90.44 405 CYS A O 1
ATOM 3369 N N . GLN A 1 406 ? 21.391 -13.836 -4.727 1 88.56 406 GLN A N 1
ATOM 3370 C CA . GLN A 1 406 ? 22.781 -14.117 -4.355 1 88.56 406 GLN A CA 1
ATOM 3371 C C . GLN A 1 406 ? 23.297 -15.352 -5.082 1 88.56 406 GLN A C 1
ATOM 3373 O O . GLN A 1 406 ? 24.438 -15.375 -5.539 1 88.56 406 GLN A O 1
ATOM 3378 N N . GLU A 1 407 ? 22.453 -16.344 -5.137 1 89 407 GLU A N 1
ATOM 3379 C CA . GLU A 1 407 ? 22.859 -17.562 -5.82 1 89 407 GLU A CA 1
ATOM 3380 C C . GLU A 1 407 ? 23.031 -17.328 -7.316 1 89 407 GLU A C 1
ATOM 3382 O O . GLU A 1 407 ? 23.938 -17.891 -7.934 1 89 407 GLU A O 1
ATOM 3387 N N . TRP A 1 408 ? 22.219 -16.547 -7.871 1 87.94 408 TRP A N 1
ATOM 3388 C CA . TRP A 1 408 ? 22.312 -16.234 -9.289 1 87.94 408 TRP A CA 1
ATOM 3389 C C . TRP A 1 408 ? 23.672 -15.602 -9.609 1 87.94 408 TRP A C 1
ATOM 3391 O O . TRP A 1 408 ? 24.344 -15.992 -10.562 1 87.94 408 TRP A O 1
ATOM 3401 N N . TYR A 1 409 ? 24.156 -14.695 -8.844 1 87.44 409 TYR A N 1
ATOM 3402 C CA . TYR A 1 409 ? 25.422 -14.008 -9.094 1 87.44 409 TYR A CA 1
ATOM 3403 C C . TYR A 1 409 ? 26.609 -14.883 -8.703 1 87.44 409 TYR A C 1
ATOM 3405 O O . TYR A 1 409 ? 27.672 -14.781 -9.297 1 87.44 409 TYR A O 1
ATOM 3413 N N . ALA A 1 410 ? 26.312 -15.75 -7.707 1 86.06 410 ALA A N 1
ATOM 3414 C CA . ALA A 1 410 ? 27.359 -16.688 -7.332 1 86.06 410 ALA A CA 1
ATOM 3415 C C . ALA A 1 410 ? 27.641 -17.688 -8.461 1 86.06 410 ALA A C 1
ATOM 3417 O O . ALA A 1 410 ? 28.797 -18.078 -8.68 1 86.06 410 ALA A O 1
ATOM 3418 N N . GLN A 1 411 ? 26.562 -18.047 -9.164 1 86.25 411 GLN A N 1
ATOM 3419 C CA . GLN A 1 411 ? 26.719 -18.984 -10.281 1 86.25 411 GLN A CA 1
ATOM 3420 C C . GLN A 1 411 ? 27.469 -18.344 -11.438 1 86.25 411 GLN A C 1
ATOM 3422 O O . GLN A 1 411 ? 28.188 -19.016 -12.172 1 86.25 411 GLN A O 1
ATOM 3427 N N . ILE A 1 412 ? 27.453 -17.047 -11.523 1 83.06 412 ILE A N 1
ATOM 3428 C CA . ILE A 1 412 ? 28.125 -16.328 -12.586 1 83.06 412 ILE A CA 1
ATOM 3429 C C . ILE A 1 412 ? 29.594 -16.094 -12.203 1 83.06 412 ILE A C 1
ATOM 3431 O O . ILE A 1 412 ? 30.484 -16.234 -13.039 1 83.06 412 ILE A O 1
ATOM 3435 N N . ARG A 1 413 ? 29.844 -15.859 -11.008 1 83.06 413 ARG A N 1
ATOM 3436 C CA . ARG A 1 413 ? 31.188 -15.539 -10.539 1 83.06 413 ARG A CA 1
ATOM 3437 C C . ARG A 1 413 ? 32.031 -16.797 -10.414 1 83.06 413 ARG A C 1
ATOM 3439 O O . ARG A 1 413 ? 33.219 -16.797 -10.758 1 83.06 413 ARG A O 1
ATOM 3446 N N . CYS A 1 414 ? 31.391 -17.797 -9.766 1 83.38 414 CYS A N 1
ATOM 3447 C CA . CYS A 1 414 ? 32.094 -19.062 -9.555 1 83.38 414 CYS A CA 1
ATOM 3448 C C . CYS A 1 414 ? 31.422 -20.188 -10.312 1 83.38 414 CYS A C 1
ATOM 3450 O O . CYS A 1 414 ? 30.719 -21.016 -9.727 1 83.38 414 CYS A O 1
ATOM 3452 N N . PRO A 1 415 ? 31.75 -20.203 -11.617 1 79.56 415 PRO A N 1
ATOM 3453 C CA . PRO A 1 415 ? 31.078 -21.25 -12.406 1 79.56 415 PRO A CA 1
ATOM 3454 C C . PRO A 1 415 ? 31.484 -22.656 -11.961 1 79.56 415 PRO A C 1
ATOM 3456 O O . PRO A 1 415 ? 32.531 -22.844 -11.367 1 79.56 415 PRO A O 1
ATOM 3459 N N . ARG A 1 416 ? 30.625 -23.547 -12.18 1 76.81 416 ARG A N 1
ATOM 3460 C CA . ARG A 1 416 ? 30.828 -24.953 -11.805 1 76.81 416 ARG A CA 1
ATOM 3461 C C . ARG A 1 416 ? 32 -25.547 -12.539 1 76.81 416 ARG A C 1
ATOM 3463 O O . ARG A 1 416 ? 32.219 -25.281 -13.727 1 76.81 416 ARG A O 1
ATOM 3470 N N . THR A 1 417 ? 33 -26 -11.734 1 69.19 417 THR A N 1
ATOM 3471 C CA . THR A 1 417 ? 34.188 -26.609 -12.328 1 69.19 417 THR A CA 1
ATOM 3472 C C . THR A 1 417 ? 33.906 -28.062 -12.711 1 69.19 417 THR A C 1
ATOM 3474 O O . THR A 1 417 ? 34.5 -28.578 -13.656 1 69.19 417 THR A O 1
ATOM 3477 N N . GLY A 1 418 ? 33.062 -28.734 -11.812 1 65.5 418 GLY A N 1
ATOM 3478 C CA . GLY A 1 418 ? 32.938 -30.156 -12.086 1 65.5 418 GLY A CA 1
ATOM 3479 C C . GLY A 1 418 ? 31.5 -30.609 -12.32 1 65.5 418 GLY A C 1
ATOM 3480 O O . GLY A 1 418 ? 30.578 -29.797 -12.203 1 65.5 418 GLY A O 1
ATOM 3481 N N . ASN A 1 419 ? 31.281 -31.75 -13.031 1 66.06 419 ASN A N 1
ATOM 3482 C CA . ASN A 1 419 ? 30 -32.344 -13.383 1 66.06 419 ASN A CA 1
ATOM 3483 C C . ASN A 1 419 ? 29.5 -33.281 -12.289 1 66.06 419 ASN A C 1
ATOM 3485 O O . ASN A 1 419 ? 28.719 -34.219 -12.555 1 66.06 419 ASN A O 1
ATOM 3489 N N . SER A 1 420 ? 29.953 -33.062 -11.031 1 71.81 420 SER A N 1
ATOM 3490 C CA . SER A 1 420 ? 29.469 -33.969 -10 1 71.81 420 SER A CA 1
ATOM 3491 C C . SER A 1 420 ? 28.078 -33.594 -9.523 1 71.81 420 SER A C 1
ATOM 3493 O O . SER A 1 420 ? 27.703 -32.438 -9.547 1 71.81 420 SER A O 1
ATOM 3495 N N . PHE A 1 421 ? 27.234 -34.562 -9.297 1 76.81 421 PHE A N 1
ATOM 3496 C CA . PHE A 1 421 ? 25.875 -34.438 -8.82 1 76.81 421 PHE A CA 1
ATOM 3497 C C . PHE A 1 421 ? 25.812 -33.594 -7.547 1 76.81 421 PHE A C 1
ATOM 3499 O O . PHE A 1 421 ? 24.906 -32.781 -7.367 1 76.81 421 PHE A O 1
ATOM 3506 N N . LEU A 1 422 ? 26.828 -33.719 -6.793 1 75.44 422 LEU A N 1
ATOM 3507 C CA . LEU A 1 422 ? 26.844 -32.969 -5.527 1 75.44 422 LEU A CA 1
ATOM 3508 C C . LEU A 1 422 ? 27.047 -31.484 -5.758 1 75.44 422 LEU A C 1
ATOM 3510 O O . LEU A 1 422 ? 26.516 -30.656 -5.023 1 75.44 422 LEU A O 1
ATOM 3514 N N . GLU A 1 423 ? 27.734 -31.234 -6.73 1 76.81 423 GLU A N 1
ATOM 3515 C CA . GLU A 1 423 ? 27.984 -29.828 -7.039 1 76.81 423 GLU A CA 1
ATOM 3516 C C . GLU A 1 423 ? 26.719 -29.156 -7.566 1 76.81 423 GLU A C 1
ATOM 3518 O O . GLU A 1 423 ? 26.531 -27.938 -7.41 1 76.81 423 GLU A O 1
ATOM 3523 N N . LEU A 1 424 ? 25.906 -30.047 -8.062 1 75.88 424 LEU A N 1
ATOM 3524 C CA . LEU A 1 424 ? 24.672 -29.5 -8.602 1 75.88 424 LEU A CA 1
ATOM 3525 C C . LEU A 1 424 ? 23.672 -29.203 -7.484 1 75.88 424 LEU A C 1
ATOM 3527 O O . LEU A 1 424 ? 22.859 -28.281 -7.609 1 75.88 424 LEU A O 1
ATOM 3531 N N . LEU A 1 425 ? 23.875 -29.891 -6.402 1 79 425 LEU A N 1
ATOM 3532 C CA . LEU A 1 425 ? 22.906 -29.766 -5.32 1 79 425 LEU A CA 1
ATOM 3533 C C . LEU A 1 425 ? 23.391 -28.781 -4.262 1 79 425 LEU A C 1
ATOM 3535 O O . LEU A 1 425 ? 22.609 -28.344 -3.408 1 79 425 LEU A O 1
ATOM 3539 N N . THR A 1 426 ? 24.656 -28.406 -4.379 1 79.12 426 THR A N 1
ATOM 3540 C CA . THR A 1 426 ? 25.203 -27.484 -3.389 1 79.12 426 THR A CA 1
ATOM 3541 C C . THR A 1 426 ? 25.203 -26.047 -3.924 1 79.12 426 THR A C 1
ATOM 3543 O O . THR A 1 426 ? 25.75 -25.781 -4.992 1 79.12 426 THR A O 1
ATOM 3546 N N . PRO A 1 427 ? 24.562 -25.203 -3.105 1 81.62 427 PRO A N 1
ATOM 3547 C CA . PRO A 1 427 ? 24.562 -23.797 -3.527 1 81.62 427 PRO A CA 1
ATOM 3548 C C . PRO A 1 427 ? 25.969 -23.219 -3.643 1 81.62 427 PRO A C 1
ATOM 3550 O O . PRO A 1 427 ? 26.812 -23.438 -2.77 1 81.62 427 PRO A O 1
ATOM 3553 N N . ARG A 1 428 ? 26.234 -22.531 -4.625 1 82.06 428 ARG A N 1
ATOM 3554 C CA . ARG A 1 428 ? 27.531 -21.922 -4.891 1 82.06 428 ARG A CA 1
ATOM 3555 C C . ARG A 1 428 ? 27.781 -20.734 -3.975 1 82.06 428 ARG A C 1
ATOM 3557 O O . ARG A 1 428 ? 28.922 -20.391 -3.693 1 82.06 428 ARG A O 1
ATOM 3564 N N . SER A 1 429 ? 26.734 -20.172 -3.504 1 81.19 429 SER A N 1
ATOM 3565 C CA . SER A 1 429 ? 26.844 -18.969 -2.674 1 81.19 429 SER A CA 1
ATOM 3566 C C . SER A 1 429 ? 27.531 -19.281 -1.344 1 81.19 429 SER A C 1
ATOM 3568 O O . SER A 1 429 ? 28.078 -18.391 -0.696 1 81.19 429 SER A O 1
ATOM 3570 N N . TRP A 1 430 ? 27.5 -20.547 -1.027 1 79.44 430 TRP A N 1
ATOM 3571 C CA . TRP A 1 430 ? 28.109 -20.938 0.241 1 79.44 430 TRP A CA 1
ATOM 3572 C C . TRP A 1 430 ? 29.625 -21 0.13 1 79.44 430 TRP A C 1
ATOM 3574 O O . TRP A 1 430 ? 30.328 -20.812 1.123 1 79.44 430 TRP A O 1
ATOM 3584 N N . THR A 1 431 ? 30.078 -21.203 -1.066 1 75.56 431 THR A N 1
ATOM 3585 C CA . THR A 1 431 ? 31.516 -21.422 -1.212 1 75.56 431 THR A CA 1
ATOM 3586 C C . THR A 1 431 ? 32.156 -20.312 -2.047 1 75.56 431 THR A C 1
ATOM 3588 O O . THR A 1 431 ? 33.375 -20.203 -2.092 1 75.56 431 THR A O 1
ATOM 3591 N N . CYS A 1 432 ? 31.359 -19.594 -2.742 1 75.81 432 CYS A N 1
ATOM 3592 C CA . CYS A 1 432 ? 31.922 -18.594 -3.646 1 75.81 432 CYS A CA 1
ATOM 3593 C C . CYS A 1 432 ? 32.5 -17.422 -2.865 1 75.81 432 CYS A C 1
ATOM 3595 O O . CYS A 1 432 ? 31.812 -16.781 -2.072 1 75.81 432 CYS A O 1
ATOM 3597 N N . ARG A 1 433 ? 33.969 -17.312 -2.807 1 63.47 433 ARG A N 1
ATOM 3598 C CA . ARG A 1 433 ? 34.719 -16.219 -2.191 1 63.47 433 ARG A CA 1
ATOM 3599 C C . ARG A 1 433 ? 35.188 -15.234 -3.244 1 63.47 433 ARG A C 1
ATOM 3601 O O . ARG A 1 433 ? 35.531 -15.625 -4.359 1 63.47 433 ARG A O 1
ATOM 3608 N N . MET B 1 1 ? -25.984 35.031 2.574 1 35.47 1 MET B N 1
ATOM 3609 C CA . MET B 1 1 ? -25.234 33.812 2.236 1 35.47 1 MET B CA 1
ATOM 3610 C C . MET B 1 1 ? -24.703 33.125 3.494 1 35.47 1 MET B C 1
ATOM 3612 O O . MET B 1 1 ? -23.547 33.312 3.869 1 35.47 1 MET B O 1
ATOM 3616 N N . ASP B 1 2 ? -25.312 33.188 4.598 1 48.97 2 ASP B N 1
ATOM 3617 C CA . ASP B 1 2 ? -25.188 33.094 6.051 1 48.97 2 ASP B CA 1
ATOM 3618 C C . ASP B 1 2 ? -24.75 31.672 6.469 1 48.97 2 ASP B C 1
ATOM 3620 O O . ASP B 1 2 ? -25.078 31.219 7.566 1 48.97 2 ASP B O 1
ATOM 3624 N N . ASN B 1 3 ? -24.359 30.719 5.551 1 65.31 3 ASN B N 1
ATOM 3625 C CA . ASN B 1 3 ? -24.344 29.359 6.055 1 65.31 3 ASN B CA 1
ATOM 3626 C C . ASN B 1 3 ? -23.078 29.078 6.871 1 65.31 3 ASN B C 1
ATOM 3628 O O . ASN B 1 3 ? -22 28.953 6.312 1 65.31 3 ASN B O 1
ATOM 3632 N N . ASP B 1 4 ? -23 29.484 8.164 1 80.88 4 ASP B N 1
ATOM 3633 C CA . ASP B 1 4 ? -22 29.172 9.172 1 80.88 4 ASP B CA 1
ATOM 3634 C C . ASP B 1 4 ? -21.797 27.656 9.297 1 80.88 4 ASP B C 1
ATOM 3636 O O . ASP B 1 4 ? -22.688 26.875 8.922 1 80.88 4 ASP B O 1
ATOM 3640 N N . LYS B 1 5 ? -20.625 27.359 9.656 1 87.44 5 LYS B N 1
ATOM 3641 C CA . LYS B 1 5 ? -20.312 25.953 9.844 1 87.44 5 LYS B CA 1
ATOM 3642 C C . LYS B 1 5 ? -21.188 25.328 10.93 1 87.44 5 LYS B C 1
ATOM 3644 O O . LYS B 1 5 ? -21.328 25.906 12.016 1 87.44 5 LYS B O 1
ATOM 3649 N N . VAL B 1 6 ? -21.812 24.297 10.594 1 90.31 6 VAL B N 1
ATOM 3650 C CA . VAL B 1 6 ? -22.641 23.578 11.547 1 90.31 6 VAL B CA 1
ATOM 3651 C C . VAL B 1 6 ? -21.938 22.297 11.977 1 90.31 6 VAL B C 1
ATOM 3653 O O . VAL B 1 6 ? -21.531 21.484 11.133 1 90.31 6 VAL B O 1
ATOM 3656 N N . PHE B 1 7 ? -21.734 22.234 13.297 1 94.75 7 PHE B N 1
ATOM 3657 C CA . PHE B 1 7 ? -21.078 21.047 13.844 1 94.75 7 PHE B CA 1
ATOM 3658 C C . PHE B 1 7 ? -22.109 19.969 14.156 1 94.75 7 PHE B C 1
ATOM 3660 O O . PHE B 1 7 ? -23.172 20.25 14.703 1 94.75 7 PHE B O 1
ATOM 3667 N N . MET B 1 8 ? -21.859 18.797 13.703 1 94.25 8 MET B N 1
ATOM 3668 C CA . MET B 1 8 ? -22.719 17.641 13.945 1 94.25 8 MET B CA 1
ATOM 3669 C C . MET B 1 8 ? -21.906 16.422 14.344 1 94.25 8 MET B C 1
ATOM 3671 O O . MET B 1 8 ? -20.703 16.344 14.039 1 94.25 8 MET B O 1
ATOM 3675 N N . ALA B 1 9 ? -22.562 15.531 14.977 1 94.62 9 ALA B N 1
ATOM 3676 C CA . ALA B 1 9 ? -21.891 14.305 15.391 1 94.62 9 ALA B CA 1
ATOM 3677 C C . ALA B 1 9 ? -21.609 13.398 14.195 1 94.62 9 ALA B C 1
ATOM 3679 O O . ALA B 1 9 ? -22.531 12.992 13.492 1 94.62 9 ALA B O 1
ATOM 3680 N N . ARG B 1 10 ? -20.438 13.102 13.938 1 95 10 ARG B N 1
ATOM 3681 C CA . ARG B 1 10 ? -20.047 12.211 12.844 1 95 10 ARG B CA 1
ATOM 3682 C C . ARG B 1 10 ? -18.672 11.586 13.117 1 95 10 ARG B C 1
ATOM 3684 O O . ARG B 1 10 ? -17.812 12.219 13.719 1 95 10 ARG B O 1
ATOM 3691 N N . PRO B 1 11 ? -18.516 10.344 12.664 1 94.12 11 PRO B N 1
ATOM 3692 C CA . PRO B 1 11 ? -17.219 9.68 12.836 1 94.12 11 PRO B CA 1
ATOM 3693 C C . PRO B 1 11 ? -16.188 10.094 11.773 1 94.12 11 PRO B C 1
ATOM 3695 O O . PRO B 1 11 ? -16.562 10.711 10.766 1 94.12 11 PRO B O 1
ATOM 3698 N N . SER B 1 12 ? -14.914 9.844 12.102 1 95.06 12 SER B N 1
ATOM 3699 C CA . SER B 1 12 ? -13.875 10.102 11.109 1 95.06 12 SER B CA 1
ATOM 3700 C C . SER B 1 12 ? -13.945 9.102 9.961 1 95.06 12 SER B C 1
ATOM 3702 O O . SER B 1 12 ? -14.359 7.957 10.156 1 95.06 12 SER B O 1
ATOM 3704 N N . VAL B 1 13 ? -13.562 9.492 8.82 1 95.06 13 VAL B N 1
ATOM 3705 C CA . VAL B 1 13 ? -13.68 8.703 7.59 1 95.06 13 VAL B CA 1
ATOM 3706 C C . VAL B 1 13 ? -12.883 7.41 7.73 1 95.06 13 VAL B C 1
ATOM 3708 O O . VAL B 1 13 ? -13.375 6.332 7.387 1 95.06 13 VAL B O 1
ATOM 3711 N N . LEU B 1 14 ? -11.734 7.441 8.242 1 94 14 LEU B N 1
ATOM 3712 C CA . LEU B 1 14 ? -10.883 6.262 8.352 1 94 14 LEU B CA 1
ATOM 3713 C C . LEU B 1 14 ? -11.438 5.281 9.375 1 94 14 LEU B C 1
ATOM 3715 O O . LEU B 1 14 ? -11.289 4.066 9.227 1 94 14 LEU B O 1
ATOM 3719 N N . ASP B 1 15 ? -12.055 5.812 10.43 1 94.44 15 ASP B N 1
ATOM 3720 C CA . ASP B 1 15 ? -12.672 4.918 11.398 1 94.44 15 ASP B CA 1
ATOM 3721 C C . ASP B 1 15 ? -13.773 4.082 10.758 1 94.44 15 ASP B C 1
ATOM 3723 O O . ASP B 1 15 ? -13.938 2.904 11.078 1 94.44 15 ASP B O 1
ATOM 3727 N N . GLU B 1 16 ? -14.484 4.695 9.836 1 93.75 16 GLU B N 1
ATOM 3728 C CA . GLU B 1 16 ? -15.523 3.979 9.102 1 93.75 16 GLU B CA 1
ATOM 3729 C C . GLU B 1 16 ? -14.922 3.012 8.086 1 93.75 16 GLU B C 1
ATOM 3731 O O . GLU B 1 16 ? -15.398 1.887 7.93 1 93.75 16 GLU B O 1
ATOM 3736 N N . LEU B 1 17 ? -13.891 3.418 7.449 1 91.81 17 LEU B N 1
ATOM 3737 C CA . LEU B 1 17 ? -13.258 2.602 6.422 1 91.81 17 LEU B CA 1
ATOM 3738 C C . LEU B 1 17 ? -12.57 1.39 7.039 1 91.81 17 LEU B C 1
ATOM 3740 O O . LEU B 1 17 ? -12.5 0.326 6.418 1 91.81 17 LEU B O 1
ATOM 3744 N N . PHE B 1 18 ? -12.117 1.51 8.227 1 90.88 18 PHE B N 1
ATOM 3745 C CA . PHE B 1 18 ? -11.398 0.425 8.891 1 90.88 18 PHE B CA 1
ATOM 3746 C C . PHE B 1 18 ? -12.359 -0.692 9.281 1 90.88 18 PHE B C 1
ATOM 3748 O O . PHE B 1 18 ? -11.922 -1.788 9.648 1 90.88 18 PHE B O 1
ATOM 3755 N N . GLU B 1 19 ? -13.648 -0.453 9.133 1 89.5 19 GLU B N 1
ATOM 3756 C CA . GLU B 1 19 ? -14.625 -1.511 9.367 1 89.5 19 GLU B CA 1
ATOM 3757 C C . GLU B 1 19 ? -14.695 -2.471 8.188 1 89.5 19 GLU B C 1
ATOM 3759 O O . GLU B 1 19 ? -15.156 -3.605 8.328 1 89.5 19 GLU B O 1
ATOM 3764 N N . ILE B 1 20 ? -14.172 -1.989 7.09 1 88.5 20 ILE B N 1
ATOM 3765 C CA . ILE B 1 20 ? -14.078 -2.846 5.914 1 88.5 20 ILE B CA 1
ATOM 3766 C C . ILE B 1 20 ? -12.828 -3.713 5.996 1 88.5 20 ILE B C 1
ATOM 3768 O O . ILE B 1 20 ? -11.711 -3.195 6.09 1 88.5 20 ILE B O 1
ATOM 3772 N N . SER B 1 21 ? -12.984 -4.98 5.891 1 88.5 21 SER B N 1
ATOM 3773 C CA . SER B 1 21 ? -11.898 -5.93 6.129 1 88.5 21 SER B CA 1
ATOM 3774 C C . SER B 1 21 ? -10.75 -5.715 5.148 1 88.5 21 SER B C 1
ATOM 3776 O O . SER B 1 21 ? -9.586 -5.742 5.539 1 88.5 21 SER B O 1
ATOM 3778 N N . HIS B 1 22 ? -11.141 -5.465 3.947 1 89.31 22 HIS B N 1
ATOM 3779 C CA . HIS B 1 22 ? -10.117 -5.309 2.922 1 89.31 22 HIS B CA 1
ATOM 3780 C C . HIS B 1 22 ? -9.25 -4.082 3.189 1 89.31 22 HIS B C 1
ATOM 3782 O O . HIS B 1 22 ? -8.047 -4.09 2.9 1 89.31 22 HIS B O 1
ATOM 3788 N N . ILE B 1 23 ? -9.797 -3.061 3.805 1 89 23 ILE B N 1
ATOM 3789 C CA . ILE B 1 23 ? -9.055 -1.843 4.113 1 89 23 ILE B CA 1
ATOM 3790 C C . ILE B 1 23 ? -8.273 -2.025 5.41 1 89 23 ILE B C 1
ATOM 3792 O O . ILE B 1 23 ? -7.156 -1.525 5.551 1 89 23 ILE B O 1
ATOM 3796 N N . ARG B 1 24 ? -8.852 -2.74 6.277 1 90.44 24 ARG B N 1
ATOM 3797 C CA . ARG B 1 24 ? -8.188 -3.037 7.539 1 90.44 24 ARG B CA 1
ATOM 3798 C C . ARG B 1 24 ? -6.891 -3.809 7.309 1 90.44 24 ARG B C 1
ATOM 3800 O O . ARG B 1 24 ? -5.914 -3.627 8.039 1 90.44 24 ARG B O 1
ATOM 3807 N N . THR B 1 25 ? -6.895 -4.57 6.301 1 91.69 25 THR B N 1
ATOM 3808 C CA . THR B 1 25 ? -5.703 -5.348 5.973 1 91.69 25 THR B CA 1
ATOM 3809 C C . THR B 1 25 ? -4.543 -4.43 5.605 1 91.69 25 THR B C 1
ATOM 3811 O O . THR B 1 25 ? -3.387 -4.727 5.922 1 91.69 25 THR B O 1
ATOM 3814 N N . ILE B 1 26 ? -4.863 -3.328 5 1 88.69 26 ILE B N 1
ATOM 3815 C CA . ILE B 1 26 ? -3.818 -2.369 4.656 1 88.69 26 ILE B CA 1
ATOM 3816 C C . ILE B 1 26 ? -3.178 -1.825 5.93 1 88.69 26 ILE B C 1
ATOM 3818 O O . ILE B 1 26 ? -1.955 -1.688 6.012 1 88.69 26 ILE B O 1
ATOM 3822 N N . TYR B 1 27 ? -4.016 -1.582 6.883 1 89.81 27 TYR B N 1
ATOM 3823 C CA . TYR B 1 27 ? -3.531 -1.155 8.195 1 89.81 27 TYR B CA 1
ATOM 3824 C C . TYR B 1 27 ? -2.643 -2.221 8.82 1 89.81 27 TYR B C 1
ATOM 3826 O O . TYR B 1 27 ? -1.584 -1.91 9.375 1 89.81 27 TYR B O 1
ATOM 3834 N N . HIS B 1 28 ? -2.979 -3.438 8.68 1 91.88 28 HIS B N 1
ATOM 3835 C CA . HIS B 1 28 ? -2.195 -4.539 9.227 1 91.88 28 HIS B CA 1
ATOM 3836 C C . HIS B 1 28 ? -0.852 -4.664 8.516 1 91.88 28 HIS B C 1
ATOM 3838 O O . HIS B 1 28 ? 0.16 -4.988 9.141 1 91.88 28 HIS B O 1
ATOM 3844 N N . MET B 1 29 ? -0.891 -4.422 7.281 1 92.25 29 MET B N 1
ATOM 3845 C CA . MET B 1 29 ? 0.355 -4.473 6.523 1 92.25 29 MET B CA 1
ATOM 3846 C C . MET B 1 29 ? 1.334 -3.412 7.008 1 92.25 29 MET B C 1
ATOM 3848 O O . MET B 1 29 ? 2.531 -3.674 7.129 1 92.25 29 MET B O 1
ATOM 3852 N N . PHE B 1 30 ? 0.848 -2.266 7.324 1 89.5 30 PHE B N 1
ATOM 3853 C CA . PHE B 1 30 ? 1.703 -1.194 7.824 1 89.5 30 PHE B CA 1
ATOM 3854 C C . PHE B 1 30 ? 2.27 -1.546 9.195 1 89.5 30 PHE B C 1
ATOM 3856 O O . PHE B 1 30 ? 3.428 -1.243 9.484 1 89.5 30 PHE B O 1
ATOM 3863 N N . ILE B 1 31 ? 1.449 -2.146 9.992 1 90.88 31 ILE B N 1
ATOM 3864 C CA . ILE B 1 31 ? 1.913 -2.572 11.305 1 90.88 31 ILE B CA 1
ATOM 3865 C C . ILE B 1 31 ? 2.986 -3.648 11.156 1 90.88 31 ILE B C 1
ATOM 3867 O O . ILE B 1 31 ? 3.99 -3.641 11.867 1 90.88 31 ILE B O 1
ATOM 3871 N N . ALA B 1 32 ? 2.77 -4.508 10.227 1 92.75 32 ALA B N 1
ATOM 3872 C CA . ALA B 1 32 ? 3.744 -5.566 9.969 1 92.75 32 ALA B CA 1
ATOM 3873 C C . ALA B 1 32 ? 5.082 -4.98 9.531 1 92.75 32 ALA B C 1
ATOM 3875 O O . ALA B 1 32 ? 6.141 -5.438 9.977 1 92.75 32 ALA B O 1
ATOM 3876 N N . VAL B 1 33 ? 4.996 -3.988 8.719 1 90.19 33 VAL B N 1
ATOM 3877 C CA . VAL B 1 33 ? 6.215 -3.346 8.234 1 90.19 33 VAL B CA 1
ATOM 3878 C C . VAL B 1 33 ? 6.938 -2.676 9.398 1 90.19 33 VAL B C 1
ATOM 3880 O O . VAL B 1 33 ? 8.172 -2.711 9.477 1 90.19 33 VAL B O 1
ATOM 3883 N N . LEU B 1 34 ? 6.207 -2.115 10.258 1 89.44 34 LEU B N 1
ATOM 3884 C CA . LEU B 1 34 ? 6.793 -1.496 11.438 1 89.44 34 LEU B CA 1
ATOM 3885 C C . LEU B 1 34 ? 7.5 -2.535 12.305 1 89.44 34 LEU B C 1
ATOM 3887 O O . LEU B 1 34 ? 8.609 -2.297 12.781 1 89.44 34 LEU B O 1
ATOM 3891 N N . LEU B 1 35 ? 6.891 -3.633 12.445 1 88.69 35 LEU B N 1
ATOM 3892 C CA . LEU B 1 35 ? 7.48 -4.711 13.234 1 88.69 35 LEU B CA 1
ATOM 3893 C C . LEU B 1 35 ? 8.773 -5.203 12.594 1 88.69 35 LEU B C 1
ATOM 3895 O O . LEU B 1 35 ? 9.758 -5.473 13.297 1 88.69 35 LEU B O 1
ATOM 3899 N N . ILE B 1 36 ? 8.719 -5.293 11.375 1 89.62 36 ILE B N 1
ATOM 3900 C CA . ILE B 1 36 ? 9.891 -5.766 10.648 1 89.62 36 ILE B CA 1
ATOM 3901 C C . ILE B 1 36 ? 11.023 -4.758 10.789 1 89.62 36 ILE B C 1
ATOM 3903 O O . ILE B 1 36 ? 12.188 -5.141 10.961 1 89.62 36 ILE B O 1
ATOM 3907 N N . PHE B 1 37 ? 10.719 -3.525 10.711 1 84.31 37 PHE B N 1
ATOM 3908 C CA . PHE B 1 37 ? 11.734 -2.488 10.883 1 84.31 37 PHE B CA 1
ATOM 3909 C C . PHE B 1 37 ? 12.328 -2.545 12.289 1 84.31 37 PHE B C 1
ATOM 3911 O O . PHE B 1 37 ? 13.531 -2.359 12.461 1 84.31 37 PHE B O 1
ATOM 3918 N N . CYS B 1 38 ? 11.516 -2.77 13.219 1 84.69 38 CYS B N 1
ATOM 3919 C CA . CYS B 1 38 ? 11.984 -2.904 14.594 1 84.69 38 CYS B CA 1
ATOM 3920 C C . CYS B 1 38 ? 12.898 -4.113 14.742 1 84.69 38 CYS B C 1
ATOM 3922 O O . CYS B 1 38 ? 13.969 -4.02 15.344 1 84.69 38 CYS B O 1
ATOM 3924 N N . LEU B 1 39 ? 12.477 -5.176 14.141 1 83.44 39 LEU B N 1
ATOM 3925 C CA . LEU B 1 39 ? 13.266 -6.402 14.211 1 83.44 39 LEU B CA 1
ATOM 3926 C C . LEU B 1 39 ? 14.586 -6.238 13.469 1 83.44 39 LEU B C 1
ATOM 3928 O O . LEU B 1 39 ? 15.617 -6.75 13.914 1 83.44 39 LEU B O 1
ATOM 3932 N N . SER B 1 40 ? 14.484 -5.594 12.383 1 80.75 40 SER B N 1
ATOM 3933 C CA . SER B 1 40 ? 15.695 -5.355 11.602 1 80.75 40 SER B CA 1
ATOM 3934 C C . SER B 1 40 ? 16.703 -4.535 12.391 1 80.75 40 SER B C 1
ATOM 3936 O O . SER B 1 40 ? 17.906 -4.836 12.375 1 80.75 40 SER B O 1
ATOM 3938 N N . THR B 1 41 ? 16.297 -3.572 13.062 1 79 41 THR B N 1
ATOM 3939 C CA . THR B 1 41 ? 17.188 -2.723 13.852 1 79 41 THR B CA 1
ATOM 3940 C C . THR B 1 41 ? 17.766 -3.49 15.039 1 79 41 THR B C 1
ATOM 3942 O O . THR B 1 41 ? 18.938 -3.357 15.359 1 79 41 THR B O 1
ATOM 3945 N N . LEU B 1 42 ? 16.938 -4.234 15.625 1 81.94 42 LEU B N 1
ATOM 3946 C CA . LEU B 1 42 ? 17.391 -5.023 16.766 1 81.94 42 LEU B CA 1
ATOM 3947 C C . LEU B 1 42 ? 18.422 -6.055 16.344 1 81.94 42 LEU B C 1
ATOM 3949 O O . LEU B 1 42 ? 19.422 -6.27 17.031 1 81.94 42 LEU B O 1
ATOM 3953 N N . THR B 1 43 ? 18.219 -6.625 15.227 1 82.31 43 THR B N 1
ATOM 3954 C CA . THR B 1 43 ? 19.125 -7.664 14.742 1 82.31 43 THR B CA 1
ATOM 3955 C C . THR B 1 43 ? 20.453 -7.059 14.312 1 82.31 43 THR B C 1
ATOM 3957 O O . THR B 1 43 ? 21.516 -7.613 14.617 1 82.31 43 THR B O 1
ATOM 3960 N N . VAL B 1 44 ? 20.422 -5.988 13.641 1 78.31 44 VAL B N 1
ATOM 3961 C CA . VAL B 1 44 ? 21.641 -5.336 13.18 1 78.31 44 VAL B CA 1
ATOM 3962 C C . VAL B 1 44 ? 22.438 -4.828 14.375 1 78.31 44 VAL B C 1
ATOM 3964 O O . VAL B 1 44 ? 23.672 -4.949 14.414 1 78.31 44 VAL B O 1
ATOM 3967 N N . ASP B 1 45 ? 21.828 -4.281 15.336 1 77.62 45 ASP B N 1
ATOM 3968 C CA . ASP B 1 45 ? 22.484 -3.797 16.547 1 77.62 45 ASP B CA 1
ATOM 3969 C C . ASP B 1 45 ? 23.109 -4.953 17.328 1 77.62 45 ASP B C 1
ATOM 3971 O O . ASP B 1 45 ? 24.188 -4.82 17.891 1 77.62 45 ASP B O 1
ATOM 3975 N N . TYR B 1 46 ? 22.359 -5.984 17.359 1 80.94 46 TYR B N 1
ATOM 3976 C CA . TYR B 1 46 ? 22.875 -7.148 18.078 1 80.94 46 TYR B CA 1
ATOM 3977 C C . TYR B 1 46 ? 24.125 -7.703 17.391 1 80.94 46 TYR B C 1
ATOM 3979 O O . TYR B 1 46 ? 25.062 -8.117 18.062 1 80.94 46 TYR B O 1
ATOM 3987 N N . ILE B 1 47 ? 24.141 -7.688 16.141 1 80.44 47 ILE B N 1
ATOM 3988 C CA . ILE B 1 47 ? 25.281 -8.203 15.391 1 80.44 47 ILE B CA 1
ATOM 3989 C C . ILE B 1 47 ? 26.453 -7.242 15.516 1 80.44 47 ILE B C 1
ATOM 3991 O O . ILE B 1 47 ? 27.594 -7.672 15.664 1 80.44 47 ILE B O 1
ATOM 3995 N N . ASP B 1 48 ? 26.203 -5.98 15.461 1 75.69 48 ASP B N 1
ATOM 3996 C CA . ASP B 1 48 ? 27.281 -4.988 15.477 1 75.69 48 ASP B CA 1
ATOM 3997 C C . ASP B 1 48 ? 27.812 -4.781 16.891 1 75.69 48 ASP B C 1
ATOM 3999 O O . ASP B 1 48 ? 29.016 -4.73 17.109 1 75.69 48 ASP B O 1
ATOM 4003 N N . GLN B 1 49 ? 26.938 -4.508 17.812 1 73.19 49 GLN B N 1
ATOM 4004 C CA . GLN B 1 49 ? 27.391 -4.094 19.141 1 73.19 49 GLN B CA 1
ATOM 4005 C C . GLN B 1 49 ? 27.281 -5.242 20.141 1 73.19 49 GLN B C 1
ATOM 4007 O O . GLN B 1 49 ? 27.859 -5.18 21.234 1 73.19 49 GLN B O 1
ATOM 4012 N N . GLY B 1 50 ? 26.703 -6.281 19.672 1 68.12 50 GLY B N 1
ATOM 4013 C CA . GLY B 1 50 ? 26.5 -7.387 20.594 1 68.12 50 GLY B CA 1
ATOM 4014 C C . GLY B 1 50 ? 25.438 -7.109 21.641 1 68.12 50 GLY B C 1
ATOM 4015 O O . GLY B 1 50 ? 25.156 -7.957 22.484 1 68.12 50 GLY B O 1
ATOM 4016 N N . ARG B 1 51 ? 25 -5.82 21.75 1 65.06 51 ARG B N 1
ATOM 4017 C CA . ARG B 1 51 ? 23.953 -5.484 22.703 1 65.06 51 ARG B CA 1
ATOM 4018 C C . ARG B 1 51 ? 22.719 -4.953 22 1 65.06 51 ARG B C 1
ATOM 4020 O O . ARG B 1 51 ? 22.812 -4.434 20.875 1 65.06 51 ARG B O 1
ATOM 4027 N N . LEU B 1 52 ? 21.516 -5.297 22.531 1 63.44 52 LEU B N 1
ATOM 4028 C CA . LEU B 1 52 ? 20.219 -4.836 22.016 1 63.44 52 LEU B CA 1
ATOM 4029 C C . LEU B 1 52 ? 20.016 -3.352 22.312 1 63.44 52 LEU B C 1
ATOM 4031 O O . LEU B 1 52 ? 19.531 -2.988 23.391 1 63.44 52 LEU B O 1
ATOM 4035 N N . VAL B 1 53 ? 20.797 -2.4 21.797 1 60.62 53 VAL B N 1
ATOM 4036 C CA . VAL B 1 53 ? 20.594 -0.983 22.078 1 60.62 53 VAL B CA 1
ATOM 4037 C C . VAL B 1 53 ? 19.75 -0.354 20.969 1 60.62 53 VAL B C 1
ATOM 4039 O O . VAL B 1 53 ? 20.156 -0.349 19.797 1 60.62 53 VAL B O 1
ATOM 4042 N N . LEU B 1 54 ? 18.484 -0.308 21.297 1 61.94 54 LEU B N 1
ATOM 4043 C CA . LEU B 1 54 ? 17.719 0.516 20.375 1 61.94 54 LEU B CA 1
ATOM 4044 C C . LEU B 1 54 ? 18.203 1.963 20.406 1 61.94 54 LEU B C 1
ATOM 4046 O O . LEU B 1 54 ? 18.062 2.648 21.422 1 61.94 54 LEU B O 1
ATOM 4050 N N . GLU B 1 55 ? 19.047 2.311 19.578 1 66.69 55 GLU B N 1
ATOM 4051 C CA . GLU B 1 55 ? 19.578 3.67 19.594 1 66.69 55 GLU B CA 1
ATOM 4052 C C . GLU B 1 55 ? 18.578 4.664 19.031 1 66.69 55 GLU B C 1
ATOM 4054 O O . GLU B 1 55 ? 18.453 4.828 17.812 1 66.69 55 GLU B O 1
ATOM 4059 N N . PHE B 1 56 ? 17.781 5.129 19.969 1 76.19 56 PHE B N 1
ATOM 4060 C CA . PHE B 1 56 ? 16.828 6.18 19.609 1 76.19 56 PHE B CA 1
ATOM 4061 C C . PHE B 1 56 ? 17.469 7.555 19.781 1 76.19 56 PHE B C 1
ATOM 4063 O O . PHE B 1 56 ? 16.828 8.484 20.266 1 76.19 56 PHE B O 1
ATOM 4070 N N . ASP B 1 57 ? 18.688 7.598 19.359 1 78 57 ASP B N 1
ATOM 4071 C CA . ASP B 1 57 ? 19.422 8.844 19.562 1 78 57 ASP B CA 1
ATOM 4072 C C . ASP B 1 57 ? 18.812 9.977 18.734 1 78 57 ASP B C 1
ATOM 4074 O O . ASP B 1 57 ? 18.672 11.102 19.234 1 78 57 ASP B O 1
ATOM 4078 N N . LEU B 1 58 ? 18.453 9.656 17.641 1 79.38 58 LEU B N 1
ATOM 4079 C CA . LEU B 1 58 ? 17.906 10.695 16.781 1 79.38 58 LEU B CA 1
ATOM 4080 C C . LEU B 1 58 ? 16.562 11.203 17.328 1 79.38 58 LEU B C 1
ATOM 4082 O O . LEU B 1 58 ? 16.266 12.398 17.234 1 79.38 58 LEU B O 1
ATOM 4086 N N . LEU B 1 59 ? 15.867 10.344 17.875 1 82 59 LEU B N 1
ATOM 4087 C CA . LEU B 1 59 ? 14.57 10.734 18.438 1 82 59 LEU B CA 1
ATOM 4088 C C . LEU B 1 59 ? 14.75 11.602 19.672 1 82 59 LEU B C 1
ATOM 4090 O O . LEU B 1 59 ? 14.047 12.602 19.844 1 82 59 LEU B O 1
ATOM 4094 N N . PHE B 1 60 ? 15.648 11.266 20.484 1 84.5 60 PHE B N 1
ATOM 4095 C CA . PHE B 1 60 ? 15.906 12.031 21.703 1 84.5 60 PHE B CA 1
ATOM 4096 C C . PHE B 1 60 ? 16.531 13.383 21.359 1 84.5 60 PHE B C 1
ATOM 4098 O O . PHE B 1 60 ? 16.266 14.383 22.031 1 84.5 60 PHE B O 1
ATOM 4105 N N . TYR B 1 61 ? 17.266 13.32 20.328 1 85.56 61 TYR B N 1
ATOM 4106 C CA . TYR B 1 61 ? 17.828 14.586 19.859 1 85.56 61 TYR B CA 1
ATOM 4107 C C . TYR B 1 61 ? 16.734 15.492 19.312 1 85.56 61 TYR B C 1
ATOM 4109 O O . TYR B 1 61 ? 16.672 16.672 19.641 1 85.56 61 TYR B O 1
ATOM 4117 N N . ALA B 1 62 ? 15.906 14.945 18.562 1 88.38 62 ALA B N 1
ATOM 4118 C CA . ALA B 1 62 ? 14.883 15.75 17.891 1 88.38 62 ALA B CA 1
ATOM 4119 C C . ALA B 1 62 ? 13.945 16.391 18.906 1 88.38 62 ALA B C 1
ATOM 4121 O O . ALA B 1 62 ? 13.523 17.531 18.75 1 88.38 62 ALA B O 1
ATOM 4122 N N . PHE B 1 63 ? 13.68 15.672 20.016 1 91.25 63 PHE B N 1
ATOM 4123 C CA . PHE B 1 63 ? 12.781 16.188 21.047 1 91.25 63 PHE B CA 1
ATOM 4124 C C . PHE B 1 63 ? 13.57 16.688 22.234 1 91.25 63 PHE B C 1
ATOM 4126 O O . PHE B 1 63 ? 13.141 16.531 23.391 1 91.25 63 PHE B O 1
ATOM 4133 N N . GLY B 1 64 ? 14.641 17.312 21.969 1 91.75 64 GLY B N 1
ATOM 4134 C CA . GLY B 1 64 ? 15.477 17.844 23.031 1 91.75 64 GLY B CA 1
ATOM 4135 C C . GLY B 1 64 ? 14.953 19.141 23.625 1 91.75 64 GLY B C 1
ATOM 4136 O O . GLY B 1 64 ? 14.102 19.797 23.016 1 91.75 64 GLY B O 1
ATOM 4137 N N . LYS B 1 65 ? 15.312 19.438 24.844 1 95.06 65 LYS B N 1
ATOM 4138 C CA . LYS B 1 65 ? 15 20.688 25.547 1 95.06 65 LYS B CA 1
ATOM 4139 C C . LYS B 1 65 ? 13.5 20.828 25.766 1 95.06 65 LYS B C 1
ATOM 4141 O O . LYS B 1 65 ? 12.93 21.891 25.484 1 95.06 65 LYS B O 1
ATOM 4146 N N . LEU B 1 66 ? 12.906 19.844 26.203 1 93.12 66 LEU B N 1
ATOM 4147 C CA . LEU B 1 66 ? 11.461 19.797 26.391 1 93.12 66 LEU B CA 1
ATOM 4148 C C . LEU B 1 66 ? 11.039 20.766 27.5 1 93.12 66 LEU B C 1
ATOM 4150 O O . LEU B 1 66 ? 9.906 21.25 27.5 1 93.12 66 LEU B O 1
ATOM 4154 N N . GLY B 1 67 ? 11.977 20.984 28.406 1 95.56 67 GLY B N 1
ATOM 4155 C CA . GLY B 1 67 ? 11.672 21.969 29.438 1 95.56 67 GLY B CA 1
ATOM 4156 C C . GLY B 1 67 ? 11.391 23.344 28.891 1 95.56 67 GLY B C 1
ATOM 4157 O O . GLY B 1 67 ? 10.43 24 29.297 1 95.56 67 GLY B O 1
ATOM 4158 N N . THR B 1 68 ? 12.203 23.734 27.984 1 97.06 68 THR B N 1
ATOM 4159 C CA . THR B 1 68 ? 12.031 25.047 27.359 1 97.06 68 THR B CA 1
ATOM 4160 C C . THR B 1 68 ? 10.75 25.078 26.531 1 97.06 68 THR B C 1
ATOM 4162 O O . THR B 1 68 ? 10.047 26.094 26.516 1 97.06 68 THR B O 1
ATOM 4165 N N . VAL B 1 69 ? 10.484 23.984 25.906 1 97.38 69 VAL B N 1
ATOM 4166 C CA . VAL B 1 69 ? 9.273 23.906 25.078 1 97.38 69 VAL B CA 1
ATOM 4167 C C . VAL B 1 69 ? 8.039 24.047 25.969 1 97.38 69 VAL B C 1
ATOM 4169 O O . VAL B 1 69 ? 7.09 24.75 25.609 1 97.38 69 VAL B O 1
ATOM 4172 N N . THR B 1 70 ? 8.094 23.453 27.109 1 97.25 70 THR B N 1
ATOM 4173 C CA . THR B 1 70 ? 6.938 23.438 28.016 1 97.25 70 THR B CA 1
ATOM 4174 C C . THR B 1 70 ? 6.668 24.828 28.578 1 97.25 70 THR B C 1
ATOM 4176 O O . THR B 1 70 ? 5.516 25.266 28.641 1 97.25 70 THR B O 1
ATOM 4179 N N . TRP B 1 71 ? 7.664 25.438 28.969 1 96.56 71 TRP B N 1
ATOM 4180 C CA . TRP B 1 71 ? 7.414 26.766 29.547 1 96.56 71 TRP B CA 1
ATOM 4181 C C . TRP B 1 71 ? 7.035 27.766 28.453 1 96.56 71 TRP B C 1
ATOM 4183 O O . TRP B 1 71 ? 6.191 28.625 28.672 1 96.56 71 TRP B O 1
ATOM 4193 N N . ALA B 1 72 ? 7.691 27.703 27.266 1 97.81 72 ALA B N 1
ATOM 4194 C CA . ALA B 1 72 ? 7.293 28.562 26.156 1 97.81 72 ALA B CA 1
ATOM 4195 C C . ALA B 1 72 ? 5.824 28.344 25.797 1 97.81 72 ALA B C 1
ATOM 4197 O O . ALA B 1 72 ? 5.09 29.297 25.562 1 97.81 72 ALA B O 1
ATOM 4198 N N . TRP B 1 73 ? 5.484 27.094 25.766 1 97.88 73 TRP B N 1
ATOM 4199 C CA . TRP B 1 73 ? 4.098 26.75 25.469 1 97.88 73 TRP B CA 1
ATOM 4200 C C . TRP B 1 73 ? 3.154 27.312 26.516 1 97.88 73 TRP B C 1
ATOM 4202 O O . TRP B 1 73 ? 2.076 27.812 26.188 1 97.88 73 TRP B O 1
ATOM 4212 N N . ALA B 1 74 ? 3.553 27.266 27.781 1 98.06 74 ALA B N 1
ATOM 4213 C CA . ALA B 1 74 ? 2.723 27.75 28.875 1 98.06 74 ALA B CA 1
ATOM 4214 C C . ALA B 1 74 ? 2.508 29.266 28.781 1 98.06 74 ALA B C 1
ATOM 4216 O O . ALA B 1 74 ? 1.414 29.75 29.062 1 98.06 74 ALA B O 1
ATOM 4217 N N . VAL B 1 75 ? 3.51 29.922 28.406 1 98 75 VAL B N 1
ATOM 4218 C CA . VAL B 1 75 ? 3.412 31.375 28.25 1 98 75 VAL B CA 1
ATOM 4219 C C . VAL B 1 75 ? 2.471 31.703 27.094 1 98 75 VAL B C 1
ATOM 4221 O O . VAL B 1 75 ? 1.596 32.562 27.219 1 98 75 VAL B O 1
ATOM 4224 N N . MET B 1 76 ? 2.672 31.047 26.016 1 98.44 76 MET B N 1
ATOM 4225 C CA . MET B 1 76 ? 1.811 31.281 24.859 1 98.44 76 MET B CA 1
ATOM 4226 C C . MET B 1 76 ? 0.361 30.938 25.172 1 98.44 76 MET B C 1
ATOM 4228 O O . MET B 1 76 ? -0.558 31.656 24.781 1 98.44 76 MET B O 1
ATOM 4232 N N . PHE B 1 77 ? 0.2 29.859 25.906 1 98.25 77 PHE B N 1
ATOM 4233 C CA . PHE B 1 77 ? -1.138 29.406 26.266 1 98.25 77 PHE B CA 1
ATOM 4234 C C . PHE B 1 77 ? -1.799 30.375 27.234 1 98.25 77 PHE B C 1
ATOM 4236 O O . PHE B 1 77 ? -2.973 30.719 27.078 1 98.25 77 PHE B O 1
ATOM 4243 N N . ALA B 1 78 ? -1.062 30.781 28.25 1 97.94 78 ALA B N 1
ATOM 4244 C CA . ALA B 1 78 ? -1.599 31.719 29.219 1 97.94 78 ALA B CA 1
ATOM 4245 C C . ALA B 1 78 ? -2.02 33.031 28.547 1 97.94 78 ALA B C 1
ATOM 4247 O O . ALA B 1 78 ? -3.072 33.594 28.875 1 97.94 78 ALA B O 1
ATOM 4248 N N . TYR B 1 79 ? -1.232 33.5 27.719 1 98 79 TYR B N 1
ATOM 4249 C CA . TYR B 1 79 ? -1.582 34.719 26.969 1 98 79 TYR B CA 1
ATOM 4250 C C . TYR B 1 79 ? -2.859 34.5 26.156 1 98 79 TYR B C 1
ATOM 4252 O O . TYR B 1 79 ? -3.775 35.312 26.203 1 98 79 TYR B O 1
ATOM 4260 N N . THR B 1 80 ? -2.928 33.406 25.359 1 98.12 80 THR B N 1
ATOM 4261 C CA . THR B 1 80 ? -4.051 33.156 24.469 1 98.12 80 THR B CA 1
ATOM 4262 C C . THR B 1 80 ? -5.344 32.969 25.25 1 98.12 80 THR B C 1
ATOM 4264 O O . THR B 1 80 ? -6.418 33.344 24.797 1 98.12 80 THR B O 1
ATOM 4267 N N . LEU B 1 81 ? -5.215 32.438 26.438 1 97.81 81 LEU B N 1
ATOM 4268 C CA . LEU B 1 81 ? -6.387 32.188 27.266 1 97.81 81 LEU B CA 1
ATOM 4269 C C . LEU B 1 81 ? -6.891 33.469 27.906 1 97.81 81 LEU B C 1
ATOM 4271 O O . LEU B 1 81 ? -8.102 33.719 27.953 1 97.81 81 LEU B O 1
ATOM 4275 N N . LEU B 1 82 ? -6.004 34.344 28.359 1 97.56 82 LEU B N 1
ATOM 4276 C CA . LEU B 1 82 ? -6.406 35.438 29.25 1 97.56 82 LEU B CA 1
ATOM 4277 C C . LEU B 1 82 ? -6.512 36.75 28.516 1 97.56 82 LEU B C 1
ATOM 4279 O O . LEU B 1 82 ? -7.492 37.469 28.672 1 97.56 82 LEU B O 1
ATOM 4283 N N . VAL B 1 83 ? -5.629 37.031 27.703 1 96.94 83 VAL B N 1
ATOM 4284 C CA . VAL B 1 83 ? -5.508 38.406 27.172 1 96.94 83 VAL B CA 1
ATOM 4285 C C . VAL B 1 83 ? -6.629 38.656 26.172 1 96.94 83 VAL B C 1
ATOM 4287 O O . VAL B 1 83 ? -7.371 39.656 26.312 1 96.94 83 VAL B O 1
ATOM 4290 N N . PRO B 1 84 ? -6.77 37.844 25.172 1 96.25 84 PRO B N 1
ATOM 4291 C CA . PRO B 1 84 ? -7.875 38.125 24.25 1 96.25 84 PRO B CA 1
ATOM 4292 C C . PRO B 1 84 ? -9.242 38.062 24.938 1 96.25 84 PRO B C 1
ATOM 4294 O O . PRO B 1 84 ? -10.117 38.875 24.641 1 96.25 84 PRO B O 1
ATOM 4297 N N . TYR B 1 85 ? -9.461 37.188 25.859 1 95.81 85 TYR B N 1
ATOM 4298 C CA . TYR B 1 85 ? -10.742 37.031 26.547 1 95.81 85 TYR B CA 1
ATOM 4299 C C . TYR B 1 85 ? -11.078 38.25 27.359 1 95.81 85 TYR B C 1
ATOM 4301 O O . TYR B 1 85 ? -12.156 38.844 27.219 1 95.81 85 TYR B O 1
ATOM 4309 N N . TYR B 1 86 ? -10.141 38.719 28.172 1 95.12 86 TYR B N 1
ATOM 4310 C CA . TYR B 1 86 ? -10.414 39.844 29.078 1 95.12 86 TYR B CA 1
ATOM 4311 C C . TYR B 1 86 ? -10.406 41.156 28.312 1 95.12 86 TYR B C 1
ATOM 4313 O O . TYR B 1 86 ? -11.102 42.094 28.688 1 95.12 86 TYR B O 1
ATOM 4321 N N . THR B 1 87 ? -9.609 41.219 27.281 1 95.12 87 THR B N 1
ATOM 4322 C CA . THR B 1 87 ? -9.68 42.406 26.438 1 95.12 87 THR B CA 1
ATOM 4323 C C . THR B 1 87 ? -11.055 42.562 25.797 1 95.12 87 THR B C 1
ATOM 4325 O O . THR B 1 87 ? -11.625 43.656 25.75 1 95.12 87 THR B O 1
ATOM 4328 N N . MET B 1 88 ? -11.602 41.5 25.281 1 93.25 88 MET B N 1
ATOM 4329 C CA . MET B 1 88 ? -12.93 41.5 24.672 1 93.25 88 MET B CA 1
ATOM 4330 C C . MET B 1 88 ? -14 41.812 25.719 1 93.25 88 MET B C 1
ATOM 4332 O O . MET B 1 88 ? -14.992 42.469 25.422 1 93.25 88 MET B O 1
ATOM 4336 N N . LEU B 1 89 ? -13.812 41.281 26.891 1 91.12 89 LEU B N 1
ATOM 4337 C CA . LEU B 1 89 ? -14.758 41.531 27.969 1 91.12 89 LEU B CA 1
ATOM 4338 C C . LEU B 1 89 ? -14.781 43 28.328 1 91.12 89 LEU B C 1
ATOM 4340 O O . LEU B 1 89 ? -15.852 43.594 28.516 1 91.12 89 LEU B O 1
ATOM 4344 N N . LEU B 1 90 ? -13.609 43.562 28.422 1 90.75 90 LEU B N 1
ATOM 4345 C CA . LEU B 1 90 ? -13.492 45 28.75 1 90.75 90 LEU B CA 1
ATOM 4346 C C . LEU B 1 90 ? -14.039 45.844 27.609 1 90.75 90 LEU B C 1
ATOM 4348 O O . LEU B 1 90 ? -14.773 46.812 27.844 1 90.75 90 LEU B O 1
ATOM 4352 N N . TRP B 1 91 ? -13.641 45.531 26.453 1 92.44 91 TRP B N 1
ATOM 4353 C CA . TRP B 1 91 ? -14.125 46.25 25.281 1 92.44 91 TRP B CA 1
ATOM 4354 C C . TRP B 1 91 ? -15.648 46.188 25.188 1 92.44 91 TRP B C 1
ATOM 4356 O O . TRP B 1 91 ? -16.297 47.188 24.906 1 92.44 91 TRP B O 1
ATOM 4366 N N . GLY B 1 92 ? -16.234 45.031 25.344 1 88.69 92 GLY B N 1
ATOM 4367 C CA . GLY B 1 92 ? -17.672 44.875 25.281 1 88.69 92 GLY B CA 1
ATOM 4368 C C . GLY B 1 92 ? -18.422 45.688 26.328 1 88.69 92 GLY B C 1
ATOM 4369 O O . GLY B 1 92 ? -19.516 46.188 26.062 1 88.69 92 GLY B O 1
ATOM 4370 N N . SER B 1 93 ? -17.812 45.844 27.516 1 86.12 93 SER B N 1
ATOM 4371 C CA . SER B 1 93 ? -18.438 46.594 28.594 1 86.12 93 SER B CA 1
ATOM 4372 C C . SER B 1 93 ? -18.391 48.094 28.281 1 86.12 93 SER B C 1
ATOM 4374 O O . SER B 1 93 ? -19.328 48.844 28.641 1 86.12 93 SER B O 1
ATOM 4376 N N . LEU B 1 94 ? -17.344 48.562 27.609 1 87.38 94 LEU B N 1
ATOM 4377 C CA . LEU B 1 94 ? -17.156 49.969 27.328 1 87.38 94 LEU B CA 1
ATOM 4378 C C . LEU B 1 94 ? -17.844 50.375 26.016 1 87.38 94 LEU B C 1
ATOM 4380 O O . LEU B 1 94 ? -18.188 51.531 25.828 1 87.38 94 LEU B O 1
ATOM 4384 N N . TYR B 1 95 ? -18.062 49.438 25.172 1 87.94 95 TYR B N 1
ATOM 4385 C CA . TYR B 1 95 ? -18.594 49.688 23.844 1 87.94 95 TYR B CA 1
ATOM 4386 C C . TYR B 1 95 ? -19.969 50.344 23.922 1 87.94 95 TYR B C 1
ATOM 4388 O O . TYR B 1 95 ? -20.266 51.281 23.172 1 87.94 95 TYR B O 1
ATOM 4396 N N . HIS B 1 96 ? -20.797 49.938 24.859 1 83.94 96 HIS B N 1
ATOM 4397 C CA . HIS B 1 96 ? -22.156 50.469 24.953 1 83.94 96 HIS B CA 1
ATOM 4398 C C . HIS B 1 96 ? -22.25 51.625 25.922 1 83.94 96 HIS B C 1
ATOM 4400 O O . HIS B 1 96 ? -23.219 52.375 25.906 1 83.94 96 HIS B O 1
ATOM 4406 N N . ARG B 1 97 ? -21.234 51.844 26.688 1 83.25 97 ARG B N 1
ATOM 4407 C CA . ARG B 1 97 ? -21.234 52.938 27.641 1 83.25 97 ARG B CA 1
ATOM 4408 C C . ARG B 1 97 ? -20.859 54.25 26.969 1 83.25 97 ARG B C 1
ATOM 4410 O O . ARG B 1 97 ? -21.312 55.312 27.391 1 83.25 97 ARG B O 1
ATOM 4417 N N . PHE B 1 98 ? -19.938 54.125 26.047 1 82.69 98 PHE B N 1
ATOM 4418 C CA . PHE B 1 98 ? -19.5 55.344 25.359 1 82.69 98 PHE B CA 1
ATOM 4419 C C . PHE B 1 98 ? -19.969 55.344 23.922 1 82.69 98 PHE B C 1
ATOM 4421 O O . PHE B 1 98 ? -19.219 55 23 1 82.69 98 PHE B O 1
ATOM 4428 N N . PRO B 1 99 ? -21.156 55.844 23.672 1 76.62 99 PRO B N 1
ATOM 4429 C CA . PRO B 1 99 ? -21.734 55.781 22.328 1 76.62 99 PRO B CA 1
ATOM 4430 C C . PRO B 1 99 ? -21.047 56.719 21.344 1 76.62 99 PRO B C 1
ATOM 4432 O O . PRO B 1 99 ? -21.062 56.469 20.141 1 76.62 99 PRO B O 1
ATOM 4435 N N . GLN B 1 100 ? -20.438 57.719 21.75 1 83.12 100 GLN B N 1
ATOM 4436 C CA . GLN B 1 100 ? -19.906 58.75 20.844 1 83.12 100 GLN B CA 1
ATOM 4437 C C . GLN B 1 100 ? -18.547 58.312 20.297 1 83.12 100 GLN B C 1
ATOM 4439 O O . GLN B 1 100 ? -18.094 58.812 19.266 1 83.12 100 GLN B O 1
ATOM 4444 N N . SER B 1 101 ? -17.953 57.312 20.922 1 86.81 101 SER B N 1
ATOM 4445 C CA . SER B 1 101 ? -16.594 57 20.5 1 86.81 101 SER B CA 1
ATOM 4446 C C . SER B 1 101 ? -16.438 55.5 20.25 1 86.81 101 SER B C 1
ATOM 4448 O O . SER B 1 101 ? -15.406 54.906 20.594 1 86.81 101 SER B O 1
ATOM 4450 N N . LYS B 1 102 ? -17.391 54.906 19.641 1 87.44 102 LYS B N 1
ATOM 4451 C CA . LYS B 1 102 ? -17.359 53.469 19.422 1 87.44 102 LYS B CA 1
ATOM 4452 C C . LYS B 1 102 ? -16.219 53.062 18.484 1 87.44 102 LYS B C 1
ATOM 4454 O O . LYS B 1 102 ? -15.508 52.094 18.75 1 87.44 102 LYS B O 1
ATOM 4459 N N . LEU B 1 103 ? -16.016 53.812 17.5 1 88.31 103 LEU B N 1
ATOM 4460 C CA . LEU B 1 103 ? -14.984 53.531 16.516 1 88.31 103 LEU B CA 1
ATOM 4461 C C . LEU B 1 103 ? -13.594 53.719 17.125 1 88.31 103 LEU B C 1
ATOM 4463 O O . LEU B 1 103 ? -12.703 52.906 16.906 1 88.31 103 LEU B O 1
ATOM 4467 N N . GLY B 1 104 ? -13.477 54.781 17.781 1 89.5 104 GLY B N 1
ATOM 4468 C CA . GLY B 1 104 ? -12.195 55.031 18.422 1 89.5 104 GLY B CA 1
ATOM 4469 C C . GLY B 1 104 ? -11.82 54 19.453 1 89.5 104 GLY B C 1
ATOM 4470 O O . GLY B 1 104 ? -10.664 53.594 19.547 1 89.5 104 GLY B O 1
ATOM 4471 N N . LEU B 1 105 ? -12.773 53.625 20.219 1 91.31 105 LEU B N 1
ATOM 4472 C CA . LEU B 1 105 ? -12.555 52.594 21.234 1 91.31 105 LEU B CA 1
ATOM 4473 C C . LEU B 1 105 ? -12.188 51.281 20.609 1 91.31 105 LEU B C 1
ATOM 4475 O O . LEU B 1 105 ? -11.266 50.594 21.062 1 91.31 105 LEU B O 1
ATOM 4479 N N . SER B 1 106 ? -12.898 50.875 19.609 1 91.69 106 SER B N 1
ATOM 4480 C CA . SER B 1 106 ? -12.648 49.594 18.938 1 91.69 106 SER B CA 1
ATOM 4481 C C . SER B 1 106 ? -11.297 49.594 18.234 1 91.69 106 SER B C 1
ATOM 4483 O O . SER B 1 106 ? -10.578 48.594 18.281 1 91.69 106 SER B O 1
ATOM 4485 N N . LEU B 1 107 ? -10.891 50.656 17.672 1 92.75 107 LEU B N 1
ATOM 4486 C CA . LEU B 1 107 ? -9.617 50.75 16.969 1 92.75 107 LEU B CA 1
ATOM 4487 C C . LEU B 1 107 ? -8.453 50.75 17.953 1 92.75 107 LEU B C 1
ATOM 4489 O O . LEU B 1 107 ? -7.426 50.125 17.688 1 92.75 107 LEU B O 1
ATOM 4493 N N . SER B 1 108 ? -8.695 51.469 18.984 1 92.69 108 SER B N 1
ATOM 4494 C CA . SER B 1 108 ? -7.621 51.531 19.969 1 92.69 108 SER B CA 1
ATOM 4495 C C . SER B 1 108 ? -7.422 50.188 20.656 1 92.69 108 SER B C 1
ATOM 4497 O O . SER B 1 108 ? -6.289 49.719 20.828 1 92.69 108 SER B O 1
ATOM 4499 N N . THR B 1 109 ? -8.484 49.531 21 1 92.88 109 THR B N 1
ATOM 4500 C CA . THR B 1 109 ? -8.398 48.219 21.641 1 92.88 109 THR B CA 1
ATOM 4501 C C . THR B 1 109 ? -7.855 47.188 20.656 1 92.88 109 THR B C 1
ATOM 4503 O O . THR B 1 109 ? -7.062 46.312 21.047 1 92.88 109 THR B O 1
ATOM 4506 N N . GLY B 1 110 ? -8.266 47.25 19.453 1 93.62 110 GLY B N 1
ATOM 4507 C CA . GLY B 1 110 ? -7.785 46.344 18.438 1 93.62 110 GLY B CA 1
ATOM 4508 C C . GLY B 1 110 ? -6.297 46.469 18.156 1 93.62 110 GLY B C 1
ATOM 4509 O O . GLY B 1 110 ? -5.59 45.469 18 1 93.62 110 GLY B O 1
ATOM 4510 N N . LEU B 1 111 ? -5.852 47.656 18.094 1 94.88 111 LEU B N 1
ATOM 4511 C CA . LEU B 1 111 ? -4.441 47.938 17.844 1 94.88 111 LEU B CA 1
ATOM 4512 C C . LEU B 1 111 ? -3.582 47.469 19.016 1 94.88 111 LEU B C 1
ATOM 4514 O O . LEU B 1 111 ? -2.486 46.938 18.812 1 94.88 111 LEU B O 1
ATOM 4518 N N . LEU B 1 112 ? -4.098 47.75 20.156 1 93.62 112 LEU B N 1
ATOM 4519 C CA . LEU B 1 112 ? -3.367 47.312 21.344 1 93.62 112 LEU B CA 1
ATOM 4520 C C . LEU B 1 112 ? -3.289 45.781 21.406 1 93.62 112 LEU B C 1
ATOM 4522 O O 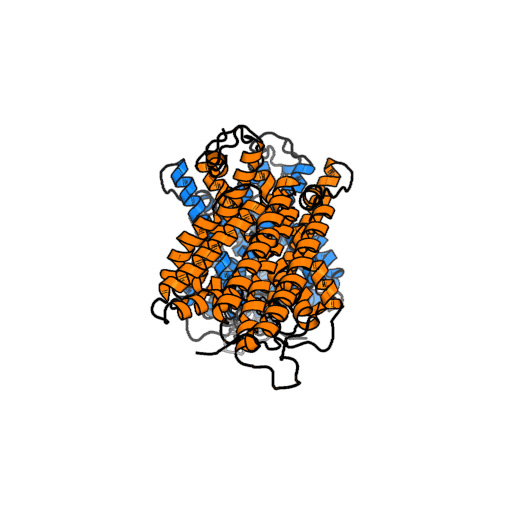. LEU B 1 112 ? -2.232 45.219 21.703 1 93.62 112 LEU B O 1
ATOM 4526 N N . LEU B 1 113 ? -4.406 45.188 21.156 1 95.38 113 LEU B N 1
ATOM 4527 C CA . LEU B 1 113 ? -4.434 43.719 21.156 1 95.38 113 LEU B CA 1
ATOM 4528 C C . LEU B 1 113 ? -3.508 43.156 20.078 1 95.38 113 LEU B C 1
ATOM 4530 O O . LEU B 1 113 ? -2.816 42.156 20.312 1 95.38 113 LEU B O 1
ATOM 4534 N N . SER B 1 114 ? -3.516 43.75 18.984 1 95.38 114 SER B N 1
ATOM 4535 C CA . SER B 1 114 ? -2.65 43.312 17.891 1 95.38 114 SER B CA 1
ATOM 4536 C C . SER B 1 114 ? -1.178 43.469 18.25 1 95.38 114 SER B C 1
ATOM 4538 O O . SER B 1 114 ? -0.351 42.625 17.922 1 95.38 114 SER B O 1
ATOM 4540 N N . ALA B 1 115 ? -0.834 44.531 18.859 1 95.69 115 ALA B N 1
ATOM 4541 C CA . ALA B 1 115 ? 0.546 44.781 19.266 1 95.69 115 ALA B CA 1
ATOM 4542 C C . ALA B 1 115 ? 1.015 43.75 20.281 1 95.69 115 ALA B C 1
ATOM 4544 O O . ALA B 1 115 ? 2.125 43.219 20.172 1 95.69 115 ALA B O 1
ATOM 4545 N N . VAL B 1 116 ? 0.196 43.469 21.219 1 95.94 116 VAL B N 1
ATOM 4546 C CA . VAL B 1 116 ? 0.554 42.5 22.25 1 95.94 116 VAL B CA 1
ATOM 4547 C C . VAL B 1 116 ? 0.634 41.094 21.625 1 95.94 116 VAL B C 1
ATOM 4549 O O . VAL B 1 116 ? 1.506 40.312 21.984 1 95.94 116 VAL B O 1
ATOM 4552 N N . GLN B 1 117 ? -0.253 40.844 20.812 1 96.19 117 GLN B N 1
ATOM 4553 C CA . GLN B 1 117 ? -0.254 39.531 20.156 1 96.19 117 GLN B CA 1
ATOM 4554 C C . GLN B 1 117 ? 1.015 39.344 19.328 1 96.19 117 GLN B C 1
ATOM 4556 O O . GLN B 1 117 ? 1.58 38.25 19.297 1 96.19 117 GLN B O 1
ATOM 4561 N N . ILE B 1 118 ? 1.434 40.344 18.641 1 96.06 118 ILE B N 1
ATOM 4562 C CA . ILE B 1 118 ? 2.645 40.281 17.828 1 96.06 118 ILE B CA 1
ATOM 4563 C C . ILE B 1 118 ? 3.852 40.031 18.734 1 96.06 118 ILE B C 1
ATOM 4565 O O . ILE B 1 118 ? 4.773 39.312 18.344 1 96.06 118 ILE B O 1
ATOM 4569 N N . CYS B 1 119 ? 3.801 40.531 19.844 1 95.81 119 CYS B N 1
ATOM 4570 C CA . CYS B 1 119 ? 4.91 40.375 20.781 1 95.81 119 CYS B CA 1
ATOM 4571 C C . CYS B 1 119 ? 4.914 38.969 21.375 1 95.81 119 CYS B C 1
ATOM 4573 O O . CYS B 1 119 ? 5.93 38.281 21.328 1 95.81 119 CYS B O 1
ATOM 4575 N N . VAL B 1 120 ? 3.775 38.5 21.828 1 96.94 120 VAL B N 1
ATOM 4576 C CA . VAL B 1 120 ? 3.725 37.281 22.609 1 96.94 120 VAL B CA 1
ATOM 4577 C C . VAL B 1 120 ? 3.598 36.062 21.672 1 96.94 120 VAL B C 1
ATOM 4579 O O . VAL B 1 120 ? 4.219 35.031 21.906 1 96.94 120 VAL B O 1
ATOM 4582 N N . LEU B 1 121 ? 2.805 36.156 20.656 1 97.25 121 LEU B N 1
ATOM 4583 C CA . LEU B 1 121 ? 2.596 35.031 19.766 1 97.25 121 LEU B CA 1
ATOM 4584 C C . LEU B 1 121 ? 3.402 35.188 18.484 1 97.25 121 LEU B C 1
ATOM 4586 O O . LEU B 1 121 ? 3.582 34.219 17.734 1 97.25 121 LEU B O 1
ATOM 4590 N N . GLY B 1 122 ? 3.871 36.344 18.25 1 95.88 122 GLY B N 1
ATOM 4591 C CA . GLY B 1 122 ? 4.664 36.562 17.047 1 95.88 122 GLY B CA 1
ATOM 4592 C C . GLY B 1 122 ? 6.156 36.5 17.297 1 95.88 122 GLY B C 1
ATOM 4593 O O . GLY B 1 122 ? 6.801 35.531 16.891 1 95.88 122 GLY B O 1
ATOM 4594 N N . GLN B 1 123 ? 6.719 37.375 18.141 1 96.62 123 GLN B N 1
ATOM 4595 C CA . GLN B 1 123 ? 8.156 37.469 18.328 1 96.62 123 GLN B CA 1
ATOM 4596 C C . GLN B 1 123 ? 8.648 36.5 19.391 1 96.62 123 GLN B C 1
ATOM 4598 O O . GLN B 1 123 ? 9.75 35.969 19.281 1 96.62 123 GLN B O 1
ATOM 4603 N N . PHE B 1 124 ? 7.91 36.281 20.375 1 97.56 124 PHE B N 1
ATOM 4604 C CA . PHE B 1 124 ? 8.344 35.5 21.516 1 97.56 124 PHE B CA 1
ATOM 4605 C C . PHE B 1 124 ? 8.664 34.062 21.062 1 97.56 124 PHE B C 1
ATOM 4607 O O . PHE B 1 124 ? 9.758 33.562 21.344 1 97.56 124 PHE B O 1
ATOM 4614 N N . PRO B 1 125 ? 7.777 33.375 20.422 1 97.5 125 PRO B N 1
ATOM 4615 C CA . PRO B 1 125 ? 8.109 32 20 1 97.5 125 PRO B CA 1
ATOM 4616 C C . PRO B 1 125 ? 9.32 31.953 19.078 1 97.5 125 PRO B C 1
ATOM 4618 O O . PRO B 1 125 ? 10.117 31.016 19.156 1 97.5 125 PRO B O 1
ATOM 4621 N N . VAL B 1 126 ? 9.477 32.875 18.219 1 96.56 126 VAL B N 1
ATOM 4622 C CA . VAL B 1 126 ? 10.625 32.906 17.312 1 96.56 126 VAL B CA 1
ATOM 4623 C C . VAL B 1 126 ? 11.906 33.094 18.109 1 96.56 126 VAL B C 1
ATOM 4625 O O . VAL B 1 126 ? 12.922 32.469 17.844 1 96.56 126 VAL B O 1
ATOM 4628 N N . HIS B 1 127 ? 11.812 34 19.062 1 96.44 127 HIS B N 1
ATOM 4629 C CA . HIS B 1 127 ? 12.961 34.25 19.922 1 96.44 127 HIS B CA 1
ATOM 4630 C C . HIS B 1 127 ? 13.344 33 20.703 1 96.44 127 HIS B C 1
ATOM 4632 O O . HIS B 1 127 ? 14.531 32.688 20.844 1 96.44 127 HIS B O 1
ATOM 4638 N N . VAL B 1 128 ? 12.359 32.312 21.219 1 96.81 128 VAL B N 1
ATOM 4639 C CA . VAL B 1 128 ? 12.609 31.109 22 1 96.81 128 VAL B CA 1
ATOM 4640 C C . VAL B 1 128 ? 13.266 30.047 21.141 1 96.81 128 VAL B C 1
ATOM 4642 O O . VAL B 1 128 ? 14.242 29.422 21.547 1 96.81 128 VAL B O 1
ATOM 4645 N N . VAL B 1 129 ? 12.781 29.859 19.969 1 96.31 129 VAL B N 1
ATOM 4646 C CA . VAL B 1 129 ? 13.258 28.812 19.078 1 96.31 129 VAL B CA 1
ATOM 4647 C C . VAL B 1 129 ? 14.688 29.109 18.625 1 96.31 129 VAL B C 1
ATOM 4649 O O . VAL B 1 129 ? 15.531 28.219 18.562 1 96.31 129 VAL B O 1
ATOM 4652 N N . VAL B 1 130 ? 15.016 30.359 18.359 1 93.19 130 VAL B N 1
ATOM 4653 C CA . VAL B 1 130 ? 16.328 30.75 17.828 1 93.19 130 VAL B CA 1
ATOM 4654 C C . VAL B 1 130 ? 17.328 30.906 18.969 1 93.19 130 VAL B C 1
ATOM 4656 O O . VAL B 1 130 ? 18.453 30.406 18.891 1 93.19 130 VAL B O 1
ATOM 4659 N N . HIS B 1 131 ? 16.891 31.516 20.031 1 94.56 131 HIS B N 1
ATOM 4660 C CA . HIS B 1 131 ? 17.797 31.812 21.141 1 94.56 131 HIS B CA 1
ATOM 4661 C C . HIS B 1 131 ? 18.203 30.547 21.875 1 94.56 131 HIS B C 1
ATOM 4663 O O . HIS B 1 131 ? 19.375 30.391 22.266 1 94.56 131 HIS B O 1
ATOM 4669 N N . TYR B 1 132 ? 17.297 29.703 22.109 1 95.56 132 TYR B N 1
ATOM 4670 C CA . TYR B 1 132 ? 17.609 28.484 22.844 1 95.56 132 TYR B CA 1
ATOM 4671 C C . TYR B 1 132 ? 18 27.359 21.906 1 95.56 132 TYR B C 1
ATOM 4673 O O . TYR B 1 132 ? 18.219 26.219 22.344 1 95.56 132 TYR B O 1
ATOM 4681 N N . GLN B 1 133 ? 18.078 27.562 20.625 1 93.06 133 GLN B N 1
ATOM 4682 C CA . GLN B 1 133 ? 18.516 26.578 19.641 1 93.06 133 GLN B CA 1
ATOM 4683 C C . GLN B 1 133 ? 17.812 25.234 19.844 1 93.06 133 GLN B C 1
ATOM 4685 O O . GLN B 1 133 ? 18.469 24.203 19.969 1 93.06 133 GLN B O 1
ATOM 4690 N N . LEU B 1 134 ? 16.578 25.297 19.812 1 95.31 134 LEU B N 1
ATOM 4691 C CA . LEU B 1 134 ? 15.797 24.078 19.984 1 95.31 134 LEU B CA 1
ATOM 4692 C C . LEU B 1 134 ? 16 23.125 18.812 1 95.31 134 LEU B C 1
ATOM 4694 O O . LEU B 1 134 ? 16.266 23.562 17.688 1 95.31 134 LEU B O 1
ATOM 4698 N N . PRO B 1 135 ? 15.977 21.828 19.094 1 94.81 135 PRO B N 1
ATOM 4699 C CA . PRO B 1 135 ? 16.062 20.859 18 1 94.81 135 PRO B CA 1
ATOM 4700 C C . PRO B 1 135 ? 14.797 20.828 17.141 1 94.81 135 PRO B C 1
ATOM 4702 O O . PRO B 1 135 ? 13.789 21.453 17.484 1 94.81 135 PRO B O 1
ATOM 4705 N N . PRO B 1 136 ? 14.859 20.141 16.047 1 92.88 136 PRO B N 1
ATOM 4706 C CA . PRO B 1 136 ? 13.836 20.281 15.008 1 92.88 136 PRO B CA 1
ATOM 4707 C C . PRO B 1 136 ? 12.438 19.938 15.508 1 92.88 136 PRO B C 1
ATOM 4709 O O . PRO B 1 136 ? 11.5 20.719 15.328 1 92.88 136 PRO B O 1
ATOM 4712 N N . ALA B 1 137 ? 12.25 18.812 16.141 1 94.38 137 ALA B N 1
ATOM 4713 C CA . ALA B 1 137 ? 10.914 18.438 16.578 1 94.38 137 ALA B CA 1
ATOM 4714 C C . ALA B 1 137 ? 10.375 19.422 17.625 1 94.38 137 ALA B C 1
ATOM 4716 O O . ALA B 1 137 ? 9.188 19.766 17.609 1 94.38 137 ALA B O 1
ATOM 4717 N N . SER B 1 138 ? 11.188 19.906 18.516 1 96.94 138 SER B N 1
ATOM 4718 C CA . SER B 1 138 ? 10.812 20.906 19.516 1 96.94 138 SER B CA 1
ATOM 4719 C C . SER B 1 138 ? 10.461 22.234 18.859 1 96.94 138 SER B C 1
ATOM 4721 O O . SER B 1 138 ? 9.531 22.922 19.297 1 96.94 138 SER B O 1
ATOM 4723 N N . ARG B 1 139 ? 11.219 22.562 17.875 1 97.25 139 ARG B N 1
ATOM 4724 C CA . ARG B 1 139 ? 10.906 23.781 17.125 1 97.25 139 ARG B CA 1
ATOM 4725 C C . ARG B 1 139 ? 9.516 23.703 16.516 1 97.25 139 ARG B C 1
ATOM 4727 O O . ARG B 1 139 ? 8.742 24.656 16.578 1 97.25 139 ARG B O 1
ATOM 4734 N N . PHE B 1 140 ? 9.273 22.578 15.961 1 96.38 140 PHE B N 1
ATOM 4735 C CA . PHE B 1 140 ? 7.992 22.391 15.297 1 96.38 140 PHE B CA 1
ATOM 4736 C C . PHE B 1 140 ? 6.848 22.484 16.297 1 96.38 140 PHE B C 1
ATOM 4738 O O . PHE B 1 140 ? 5.789 23.047 15.992 1 96.38 140 PHE B O 1
ATOM 4745 N N . ILE B 1 141 ? 7 21.969 17.438 1 96.81 141 ILE B N 1
ATOM 4746 C CA . ILE B 1 141 ? 5.953 22.016 18.453 1 96.81 141 ILE B CA 1
ATOM 4747 C C . ILE B 1 141 ? 5.625 23.469 18.797 1 96.81 141 ILE B C 1
ATOM 4749 O O . ILE B 1 141 ? 4.457 23.859 18.797 1 96.81 141 ILE B O 1
ATOM 4753 N N . VAL B 1 142 ? 6.645 24.219 19.016 1 97.88 142 VAL B N 1
ATOM 4754 C CA . VAL B 1 142 ? 6.465 25.609 19.438 1 97.88 142 VAL B CA 1
ATOM 4755 C C . VAL B 1 142 ? 5.828 26.422 18.297 1 97.88 142 VAL B C 1
ATOM 4757 O O . VAL B 1 142 ? 4.867 27.156 18.531 1 97.88 142 VAL B O 1
ATOM 4760 N N . ILE B 1 143 ? 6.297 26.188 17.141 1 97.88 143 ILE B N 1
ATOM 4761 C CA . ILE B 1 143 ? 5.875 27 16 1 97.88 143 ILE B CA 1
ATOM 4762 C C . ILE B 1 143 ? 4.457 26.609 15.594 1 97.88 143 ILE B C 1
ATOM 4764 O O . ILE B 1 143 ? 3.637 27.469 15.273 1 97.88 143 ILE B O 1
ATOM 4768 N N . LEU B 1 144 ? 4.172 25.375 15.57 1 97.44 144 LEU B N 1
ATOM 4769 C CA . LEU B 1 144 ? 2.83 24.938 15.211 1 97.44 144 LEU B CA 1
ATOM 4770 C C . LEU B 1 144 ? 1.812 25.375 16.25 1 97.44 144 LEU B C 1
ATOM 4772 O O . LEU B 1 144 ? 0.68 25.734 15.914 1 97.44 144 LEU B O 1
ATOM 4776 N N . GLU B 1 145 ? 2.17 25.344 17.484 1 97.88 145 GLU B N 1
ATOM 4777 C CA . GLU B 1 145 ? 1.284 25.844 18.531 1 97.88 145 GLU B CA 1
ATOM 4778 C C . GLU B 1 145 ? 1.081 27.344 18.422 1 97.88 145 GLU B C 1
ATOM 4780 O O . GLU B 1 145 ? -0.007 27.859 18.703 1 97.88 145 GLU B O 1
ATOM 4785 N N . GLN B 1 146 ? 2.162 28.016 18.078 1 98.31 146 GLN B N 1
ATOM 4786 C CA . GLN B 1 146 ? 2.057 29.438 17.797 1 98.31 146 GLN B CA 1
ATOM 4787 C C . GLN B 1 146 ? 0.978 29.719 16.75 1 98.31 146 GLN B C 1
ATOM 4789 O O . GLN B 1 146 ? 0.109 30.562 16.953 1 98.31 146 GLN B O 1
ATOM 4794 N N . ILE B 1 147 ? 1.061 28.984 15.711 1 97.81 147 ILE B N 1
ATOM 4795 C CA . ILE B 1 147 ? 0.138 29.172 14.594 1 97.81 147 ILE B CA 1
ATOM 4796 C C . ILE B 1 147 ? -1.28 28.812 15.031 1 97.81 147 ILE B C 1
ATOM 4798 O O . ILE B 1 147 ? -2.232 29.547 14.742 1 97.81 147 ILE B O 1
ATOM 4802 N N . ARG B 1 148 ? -1.408 27.75 15.695 1 98 148 ARG B N 1
ATOM 4803 C CA . ARG B 1 148 ? -2.711 27.312 16.188 1 98 148 ARG B CA 1
ATOM 4804 C C . ARG B 1 148 ? -3.338 28.359 17.094 1 98 148 ARG B C 1
ATOM 4806 O O . ARG B 1 148 ? -4.516 28.703 16.953 1 98 148 ARG B O 1
ATOM 4813 N N . PHE B 1 149 ? -2.576 28.953 18.031 1 98.5 149 PHE B N 1
ATOM 4814 C CA . PHE B 1 149 ? -3.08 29.922 18.984 1 98.5 149 PHE B CA 1
ATOM 4815 C C . PHE B 1 149 ? -3.492 31.219 18.281 1 98.5 149 PHE B C 1
ATOM 4817 O O . PHE B 1 149 ? -4.488 31.844 18.656 1 98.5 149 PHE B O 1
ATOM 4824 N N . VAL B 1 150 ? -2.723 31.562 17.312 1 97.75 150 VAL B N 1
ATOM 4825 C CA . VAL B 1 150 ? -3.068 32.75 16.547 1 97.75 150 VAL B CA 1
ATOM 4826 C C . VAL B 1 150 ? -4.402 32.531 15.836 1 97.75 150 VAL B C 1
ATOM 4828 O O . VAL B 1 150 ? -5.273 33.406 15.859 1 97.75 150 VAL B O 1
ATOM 4831 N N . MET B 1 151 ? -4.574 31.438 15.227 1 97.81 151 MET B N 1
ATOM 4832 C CA . MET B 1 151 ? -5.797 31.125 14.492 1 97.81 151 MET B CA 1
ATOM 4833 C C . MET B 1 151 ? -6.996 31.047 15.43 1 97.81 151 MET B C 1
ATOM 4835 O O . MET B 1 151 ? -8.055 31.609 15.133 1 97.81 151 MET B O 1
ATOM 4839 N N . LYS B 1 152 ? -6.863 30.453 16.547 1 97.88 152 LYS B N 1
ATOM 4840 C CA . LYS B 1 152 ? -7.98 30.281 17.469 1 97.88 152 LYS B CA 1
ATOM 4841 C C . LYS B 1 152 ? -8.352 31.594 18.125 1 97.88 152 LYS B C 1
ATOM 4843 O O . LYS B 1 152 ? -9.531 31.875 18.344 1 97.88 152 LYS B O 1
ATOM 4848 N N . SER B 1 153 ? -7.336 32.406 18.516 1 97.06 153 SER B N 1
ATOM 4849 C CA . SER B 1 153 ? -7.629 33.688 19.109 1 97.06 153 SER B CA 1
ATOM 4850 C C . SER B 1 153 ? -8.383 34.594 18.141 1 97.06 153 SER B C 1
ATOM 4852 O O . SER B 1 153 ? -9.32 35.281 18.531 1 97.06 153 SER B O 1
ATOM 4854 N N . TYR B 1 154 ? -7.938 34.531 16.922 1 96 154 TYR B N 1
ATOM 4855 C CA . TYR B 1 154 ? -8.625 35.312 15.898 1 96 154 TYR B CA 1
ATOM 4856 C C . TYR B 1 154 ? -10.078 34.844 15.75 1 96 154 TYR B C 1
ATOM 4858 O O . TYR B 1 154 ? -10.984 35.688 15.641 1 96 154 TYR B O 1
ATOM 4866 N N . SER B 1 155 ? -10.289 33.594 15.664 1 97 155 SER B N 1
ATOM 4867 C CA . SER B 1 155 ? -11.633 33.031 15.523 1 97 155 SER B CA 1
ATOM 4868 C C . SER B 1 155 ? -12.531 33.469 16.672 1 97 155 SER B C 1
ATOM 4870 O O . SER B 1 155 ? -13.695 33.844 16.453 1 97 155 SER B O 1
ATOM 4872 N N . PHE B 1 156 ? -12.016 33.5 17.844 1 96.69 156 PHE B N 1
ATOM 4873 C CA . PHE B 1 156 ? -12.789 33.875 19.016 1 96.69 156 PHE B CA 1
ATOM 4874 C C . PHE B 1 156 ? -13.219 35.344 18.922 1 96.69 156 PHE B C 1
ATOM 4876 O O . PHE B 1 156 ? -14.391 35.656 19.141 1 96.69 156 PHE B O 1
ATOM 4883 N N . VAL B 1 157 ? -12.305 36.219 18.609 1 94.69 157 VAL B N 1
ATOM 4884 C CA . VAL B 1 157 ? -12.586 37.656 18.531 1 94.69 157 VAL B CA 1
ATOM 4885 C C . VAL B 1 157 ? -13.578 37.906 17.391 1 94.69 157 VAL B C 1
ATOM 4887 O O . VAL B 1 157 ? -14.531 38.688 17.562 1 94.69 157 VAL B O 1
ATOM 4890 N N . ARG B 1 158 ? -13.375 37.25 16.312 1 93.62 158 ARG B N 1
ATOM 4891 C CA . ARG B 1 158 ? -14.18 37.5 15.117 1 93.62 158 ARG B CA 1
ATOM 4892 C C . ARG B 1 158 ? -15.617 37.031 15.328 1 93.62 158 ARG B C 1
ATOM 4894 O O . ARG B 1 158 ? -16.562 37.625 14.797 1 93.62 158 ARG B O 1
ATOM 4901 N N . GLU B 1 159 ? -15.812 35.969 16.047 1 93.88 159 GLU B N 1
ATOM 4902 C CA . GLU B 1 159 ? -17.141 35.406 16.25 1 93.88 159 GLU B CA 1
ATOM 4903 C C . GLU B 1 159 ? -17.859 36.125 17.406 1 93.88 159 GLU B C 1
ATOM 4905 O O . GLU B 1 159 ? -19.094 36.219 17.391 1 93.88 159 GLU B O 1
ATOM 4910 N N . THR B 1 160 ? -17.188 36.625 18.375 1 93.38 160 THR B N 1
ATOM 4911 C CA . THR B 1 160 ? -17.781 37.188 19.578 1 93.38 160 THR B CA 1
ATOM 4912 C C . THR B 1 160 ? -18.062 38.688 19.406 1 93.38 160 THR B C 1
ATOM 4914 O O . THR B 1 160 ? -19.047 39.188 19.922 1 93.38 160 THR B O 1
ATOM 4917 N N . ALA B 1 161 ? -17.281 39.438 18.656 1 91.38 161 ALA B N 1
ATOM 4918 C CA . ALA B 1 161 ? -17.375 40.875 18.516 1 91.38 161 ALA B CA 1
ATOM 4919 C C . ALA B 1 161 ? -18.734 41.281 17.938 1 91.38 161 ALA B C 1
ATOM 4921 O O . ALA B 1 161 ? -19.422 42.156 18.484 1 91.38 161 ALA B O 1
ATOM 4922 N N . PRO B 1 162 ? -19.125 40.656 16.859 1 89.69 162 PRO B N 1
ATOM 4923 C CA . PRO B 1 162 ? -20.422 41.031 16.297 1 89.69 162 PRO B CA 1
ATOM 4924 C C . PRO B 1 162 ? -21.578 40.75 17.25 1 89.69 162 PRO B C 1
ATOM 4926 O O . PRO B 1 162 ? -22.562 41.469 17.266 1 89.69 162 PRO B O 1
ATOM 4929 N N . ILE B 1 163 ? -21.453 39.719 17.969 1 88.44 163 ILE B N 1
ATOM 4930 C CA . ILE B 1 163 ? -22.5 39.375 18.906 1 88.44 163 ILE B CA 1
ATOM 4931 C C . ILE B 1 163 ? -22.578 40.438 20.016 1 88.44 163 ILE B C 1
ATOM 4933 O O . ILE B 1 163 ? -23.672 40.812 20.422 1 88.44 163 ILE B O 1
ATOM 4937 N N . VAL B 1 164 ? -21.469 40.875 20.5 1 87.5 164 VAL B N 1
ATOM 4938 C CA . VAL B 1 164 ? -21.422 41.906 21.547 1 87.5 164 VAL B CA 1
ATOM 4939 C C . VAL B 1 164 ? -21.938 43.219 20.984 1 87.5 164 VAL B C 1
ATOM 4941 O O . VAL B 1 164 ? -22.656 43.969 21.672 1 87.5 164 VAL B O 1
ATOM 4944 N N . MET B 1 165 ? -21.625 43.594 19.781 1 87.62 165 MET B N 1
ATOM 4945 C CA . MET B 1 165 ? -22.031 44.844 19.156 1 87.62 165 MET B CA 1
ATOM 4946 C C . MET B 1 165 ? -23.547 44.875 18.938 1 87.62 165 MET B C 1
ATOM 4948 O O . MET B 1 165 ? -24.172 45.938 19.078 1 87.62 165 MET B O 1
ATOM 4952 N N . LYS B 1 166 ? -24.141 43.781 18.656 1 87.19 166 LYS B N 1
ATOM 4953 C CA . LYS B 1 166 ? -25.547 43.719 18.312 1 87.19 166 LYS B CA 1
ATOM 4954 C C . LYS B 1 166 ? -26.406 43.656 19.578 1 87.19 166 LYS B C 1
ATOM 4956 O O . LYS B 1 166 ? -27.609 43.938 19.531 1 87.19 166 LYS B O 1
ATOM 4961 N N . ASN B 1 167 ? -25.844 43.219 20.625 1 84.44 167 ASN B N 1
ATOM 4962 C CA . ASN B 1 167 ? -26.641 43.031 21.828 1 84.44 167 ASN B CA 1
ATOM 4963 C C . ASN B 1 167 ? -26.312 44.031 22.922 1 84.44 167 ASN B C 1
ATOM 4965 O O . ASN B 1 167 ? -25.5 43.75 23.812 1 84.44 167 ASN B O 1
ATOM 4969 N N . PRO B 1 168 ? -26.969 45.094 22.906 1 78.62 168 PRO B N 1
ATOM 4970 C CA . PRO B 1 168 ? -26.75 46.094 23.984 1 78.62 168 PRO B CA 1
ATOM 4971 C C . PRO B 1 168 ? -27.297 45.625 25.328 1 78.62 168 PRO B C 1
ATOM 4973 O O . PRO B 1 168 ? -28.359 45 25.375 1 78.62 168 PRO B O 1
ATOM 4976 N N . PRO B 1 169 ? -26.375 45.656 26.328 1 75 169 PRO B N 1
ATOM 4977 C CA . PRO B 1 169 ? -26.859 45.219 27.641 1 75 169 PRO B CA 1
ATOM 4978 C C . PRO B 1 169 ? -28.094 46 28.094 1 75 169 PRO B C 1
ATOM 4980 O O . PRO B 1 169 ? -28.188 47.188 27.875 1 75 169 PRO B O 1
ATOM 4983 N N . LYS B 1 170 ? -29.281 45.188 28.266 1 71.69 170 LYS B N 1
ATOM 4984 C CA . LYS B 1 170 ? -30.469 45.812 28.844 1 71.69 170 LYS B CA 1
ATOM 4985 C C . LYS B 1 170 ? -30.172 46.406 30.219 1 71.69 170 LYS B C 1
ATOM 4987 O O . LYS B 1 170 ? -29.219 45.969 30.891 1 71.69 170 LYS B O 1
ATOM 4992 N N . GLU B 1 171 ? -30.828 47.5 30.547 1 66.38 171 GLU B N 1
ATOM 4993 C CA . GLU B 1 171 ? -30.688 48.188 31.844 1 66.38 171 GLU B CA 1
ATOM 4994 C C . GLU B 1 171 ? -30.734 47.156 32.969 1 66.38 171 GLU B C 1
ATOM 4996 O O . GLU B 1 171 ? -31.688 46.406 33.094 1 66.38 171 GLU B O 1
ATOM 5001 N N . GLY B 1 172 ? -29.609 46.781 33.812 1 63.78 172 GLY B N 1
ATOM 5002 C CA . GLY B 1 172 ? -29.516 45.906 35 1 63.78 172 GLY B CA 1
ATOM 5003 C C . GLY B 1 172 ? -28.922 44.531 34.656 1 63.78 172 GLY B C 1
ATOM 5004 O O . GLY B 1 172 ? -28.594 43.781 35.562 1 63.78 172 GLY B O 1
ATOM 5005 N N . GLU B 1 173 ? -28.859 44.156 33.281 1 64.31 173 GLU B N 1
ATOM 5006 C CA . GLU B 1 173 ? -28.391 42.812 32.938 1 64.31 173 GLU B CA 1
ATOM 5007 C C . GLU B 1 173 ? -26.969 42.844 32.375 1 64.31 173 GLU B C 1
ATOM 5009 O O . GLU B 1 173 ? -26.578 43.844 31.75 1 64.31 173 GLU B O 1
ATOM 5014 N N . SER B 1 174 ? -26.141 42 32.812 1 64.25 174 SER B N 1
ATOM 5015 C CA . SER B 1 174 ? -24.797 41.875 32.281 1 64.25 174 SER B CA 1
ATOM 5016 C C . SER B 1 174 ? -24.812 41.438 30.828 1 64.25 174 SER B C 1
ATOM 5018 O O . SER B 1 174 ? -25.703 40.688 30.406 1 64.25 174 SER B O 1
ATOM 5020 N N . PRO B 1 175 ? -24.031 42.094 30.016 1 70.5 175 PRO B N 1
ATOM 5021 C CA . PRO B 1 175 ? -23.969 41.719 28.594 1 70.5 175 PRO B CA 1
ATOM 5022 C C . PRO B 1 175 ? -23.688 40.25 28.391 1 70.5 175 PRO B C 1
ATOM 5024 O O . PRO B 1 175 ? -22.969 39.625 29.172 1 70.5 175 PRO B O 1
ATOM 5027 N N . ARG B 1 176 ? -24.469 39.656 27.5 1 77.81 176 ARG B N 1
ATOM 5028 C CA . ARG B 1 176 ? -24.266 38.281 27.156 1 77.81 176 ARG B CA 1
ATOM 5029 C C . ARG B 1 176 ? -22.875 38.031 26.562 1 77.81 176 ARG B C 1
ATOM 5031 O O . ARG B 1 176 ? -22.531 38.625 25.516 1 77.81 176 ARG B O 1
ATOM 5038 N N . PHE B 1 177 ? -21.938 37.438 27.297 1 87.88 177 PHE B N 1
ATOM 5039 C CA . PHE B 1 177 ? -20.562 37.125 26.891 1 87.88 177 PHE B CA 1
ATOM 5040 C C . PHE B 1 177 ? -20.25 35.656 27.172 1 87.88 177 PHE B C 1
ATOM 5042 O O . PHE B 1 177 ? -20.719 35.094 28.156 1 87.88 177 PHE B O 1
ATOM 5049 N N . PRO B 1 178 ? -19.547 35.031 26.219 1 90.12 178 PRO B N 1
ATOM 5050 C CA . PRO B 1 178 ? -19.172 33.625 26.438 1 90.12 178 PRO B CA 1
ATOM 5051 C C . PRO B 1 178 ? -18.391 33.438 27.734 1 90.12 178 PRO B C 1
ATOM 5053 O O . PRO B 1 178 ? -17.641 34.312 28.156 1 90.12 178 PRO B O 1
ATOM 5056 N N . THR B 1 179 ? -18.547 32.281 28.328 1 92.44 179 THR B N 1
ATOM 5057 C CA . THR B 1 179 ? -17.844 31.984 29.578 1 92.44 179 THR B CA 1
ATOM 5058 C C . THR B 1 179 ? -16.375 31.641 29.312 1 92.44 179 THR B C 1
ATOM 5060 O O . THR B 1 179 ? -16.031 31.219 28.203 1 92.44 179 THR B O 1
ATOM 5063 N N . LEU B 1 180 ? -15.609 31.906 30.312 1 94.38 180 LEU B N 1
ATOM 5064 C CA . LEU B 1 180 ? -14.195 31.562 30.203 1 94.38 180 LEU B CA 1
ATOM 5065 C C . LEU B 1 180 ? -14.016 30.062 30.016 1 94.38 180 LEU B C 1
ATOM 5067 O O . LEU B 1 180 ? -13.102 29.625 29.312 1 94.38 180 LEU B O 1
ATOM 5071 N N . SER B 1 181 ? -14.867 29.328 30.594 1 93.44 181 SER B N 1
ATOM 5072 C CA . SER B 1 181 ? -14.812 27.875 30.453 1 93.44 181 SER B CA 1
ATOM 5073 C C . SER B 1 181 ? -15.07 27.438 29.016 1 93.44 181 SER B C 1
ATOM 5075 O O . SER B 1 181 ? -14.406 26.531 28.516 1 93.44 181 SER B O 1
ATOM 5077 N N . SER B 1 182 ? -15.984 28.078 28.469 1 94 182 SER B N 1
ATOM 5078 C CA . SER B 1 182 ? -16.281 27.75 27.078 1 94 182 SER B CA 1
ATOM 5079 C C . SER B 1 182 ? -15.102 28.078 26.172 1 94 182 SER B C 1
ATOM 5081 O O . SER B 1 182 ? -14.789 27.328 25.25 1 94 182 SER B O 1
ATOM 5083 N N . TYR B 1 183 ? -14.461 29.203 26.438 1 96.5 183 TYR B N 1
ATOM 5084 C CA . TYR B 1 183 ? -13.297 29.594 25.656 1 96.5 183 TYR B CA 1
ATOM 5085 C C . TYR B 1 183 ? -12.125 28.641 25.891 1 96.5 183 TYR B C 1
ATOM 5087 O O . TYR B 1 183 ? -11.398 28.297 24.969 1 96.5 183 TYR B O 1
ATOM 5095 N N . LEU B 1 184 ? -11.969 28.266 27.141 1 96.25 184 LEU B N 1
ATOM 5096 C CA . LEU B 1 184 ? -10.914 27.328 27.469 1 96.25 184 LEU B CA 1
ATOM 5097 C C . LEU B 1 184 ? -11.117 26 26.75 1 96.25 184 LEU B C 1
ATOM 5099 O O . LEU B 1 184 ? -10.164 25.422 26.219 1 96.25 184 LEU B O 1
ATOM 5103 N N . HIS B 1 185 ? -12.336 25.516 26.719 1 95.38 185 HIS B N 1
ATOM 5104 C CA . HIS B 1 185 ? -12.633 24.281 26 1 95.38 185 HIS B CA 1
ATOM 5105 C C . HIS B 1 185 ? -12.32 24.422 24.516 1 95.38 185 HIS B C 1
ATOM 5107 O O . HIS B 1 185 ? -11.773 23.516 23.906 1 95.38 185 HIS B O 1
ATOM 5113 N N . PHE B 1 186 ? -12.664 25.516 23.953 1 97.12 186 PHE B N 1
ATOM 5114 C CA . PHE B 1 186 ? -12.43 25.797 22.547 1 97.12 186 PHE B CA 1
ATOM 5115 C C . PHE B 1 186 ? -10.945 25.672 22.219 1 97.12 186 PHE B C 1
ATOM 5117 O O . PHE B 1 186 ? -10.57 25.172 21.156 1 97.12 186 PHE B O 1
ATOM 5124 N N . LEU B 1 187 ? -10.109 26.125 23.141 1 97.38 187 LEU B N 1
ATOM 5125 C CA . LEU B 1 187 ? -8.672 26.125 22.891 1 97.38 187 LEU B CA 1
ATOM 5126 C C . LEU B 1 187 ? -8.141 24.703 22.766 1 97.38 187 LEU B C 1
ATOM 5128 O O . LEU B 1 187 ? -7.102 24.469 22.141 1 97.38 187 LEU B O 1
ATOM 5132 N N . PHE B 1 188 ? -8.891 23.688 23.234 1 96.88 188 PHE B N 1
ATOM 5133 C CA . PHE B 1 188 ? -8.398 22.312 23.188 1 96.88 188 PHE B CA 1
ATOM 5134 C C . PHE B 1 188 ? -9.211 21.484 22.188 1 96.88 188 PHE B C 1
ATOM 5136 O O . PHE B 1 188 ? -8.781 20.406 21.781 1 96.88 188 PHE B O 1
ATOM 5143 N N . PHE B 1 189 ? -10.398 21.938 21.828 1 97.06 189 PHE B N 1
ATOM 5144 C CA . PHE B 1 189 ? -11.195 21.219 20.844 1 97.06 189 PHE B CA 1
ATOM 5145 C C . PHE B 1 189 ? -10.484 21.172 19.5 1 97.06 189 PHE B C 1
ATOM 5147 O O . PHE B 1 189 ? -9.812 22.141 19.109 1 97.06 189 PHE B O 1
ATOM 5154 N N . PRO B 1 190 ? -10.555 20.125 18.797 1 96.75 190 PRO B N 1
ATOM 5155 C CA . PRO B 1 190 ? -9.883 20.016 17.5 1 96.75 190 PRO B CA 1
ATOM 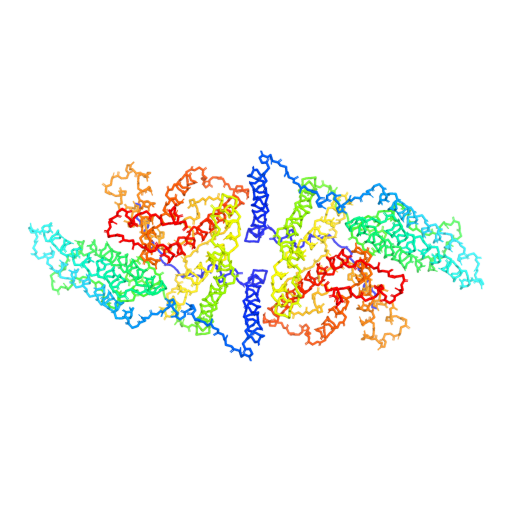5156 C C . PRO B 1 190 ? -10.617 20.75 16.391 1 96.75 190 PRO B C 1
ATOM 5158 O O . PRO B 1 190 ? -10.992 20.141 15.375 1 96.75 190 PRO B O 1
ATOM 5161 N N . THR B 1 191 ? -10.914 21.891 16.562 1 97.38 191 THR B N 1
ATOM 5162 C CA . THR B 1 191 ? -11.492 22.781 15.578 1 97.38 191 THR B CA 1
ATOM 5163 C C . THR B 1 191 ? -10.875 24.172 15.695 1 97.38 191 THR B C 1
ATOM 5165 O O . THR B 1 191 ? -10.266 24.516 16.719 1 97.38 191 THR B O 1
ATOM 5168 N N . LEU B 1 192 ? -10.891 24.906 14.664 1 98.06 192 LEU B N 1
ATOM 5169 C CA . LEU B 1 192 ? -10.328 26.266 14.656 1 98.06 192 LEU B CA 1
ATOM 5170 C C . LEU B 1 192 ? -11.43 27.312 14.57 1 98.06 192 LEU B C 1
ATOM 5172 O O . LEU B 1 192 ? -11.156 28.516 14.562 1 98.06 192 LEU B O 1
ATOM 5176 N N . ILE B 1 193 ? -12.664 26.844 14.555 1 97.25 193 ILE B N 1
ATOM 5177 C CA . ILE B 1 193 ? -13.805 27.75 14.492 1 97.25 193 ILE B CA 1
ATOM 5178 C C . ILE B 1 193 ? -14.492 27.812 15.852 1 97.25 193 ILE B C 1
ATOM 5180 O O . ILE B 1 193 ? -14.906 26.781 16.391 1 97.25 193 ILE B O 1
ATOM 5184 N N . TYR B 1 194 ? -14.648 28.984 16.359 1 96.62 194 TYR B N 1
ATOM 5185 C CA . TYR B 1 194 ? -15.227 29.156 17.688 1 96.62 194 TYR B CA 1
ATOM 5186 C C . TYR B 1 194 ? -16.75 29.141 17.625 1 96.62 194 TYR B C 1
ATOM 5188 O O . TYR B 1 194 ? -17.344 29.75 16.734 1 96.62 194 TYR B O 1
ATOM 5196 N N . ARG B 1 195 ? -17.297 28.391 18.469 1 93.94 195 ARG B N 1
ATOM 5197 C CA . ARG B 1 195 ? -18.719 28.375 18.797 1 93.94 195 ARG B CA 1
ATOM 5198 C C . ARG B 1 195 ? -18.938 28.297 20.297 1 93.94 195 ARG B C 1
ATOM 5200 O O . ARG B 1 195 ? -18.047 27.891 21.047 1 93.94 195 ARG B O 1
ATOM 5207 N N . GLU B 1 196 ? -20 28.703 20.719 1 90 196 GLU B N 1
ATOM 5208 C CA . GLU B 1 196 ? -20.297 28.672 22.156 1 90 196 GLU B CA 1
ATOM 5209 C C . GLU B 1 196 ? -20.547 27.25 22.641 1 90 196 GLU B C 1
ATOM 5211 O O . GLU B 1 196 ? -20.25 26.922 23.797 1 90 196 GLU B O 1
ATOM 5216 N N . SER B 1 197 ? -21.078 26.547 21.75 1 91.5 197 SER B N 1
ATOM 5217 C CA . SER B 1 197 ? -21.344 25.156 22.109 1 91.5 197 SER B CA 1
ATOM 5218 C C . SER B 1 197 ? -21.094 24.219 20.938 1 91.5 197 SER B C 1
ATOM 5220 O O . SER B 1 197 ? -21.328 24.594 19.781 1 91.5 197 SER B O 1
ATOM 5222 N N . TYR B 1 198 ? -20.562 23.016 21.328 1 94.94 198 TYR B N 1
ATOM 5223 C CA . TYR B 1 198 ? -20.281 21.984 20.344 1 94.94 198 TYR B CA 1
ATOM 5224 C C . TYR B 1 198 ? -20.984 20.688 20.703 1 94.94 198 TYR B C 1
ATOM 5226 O O . TYR B 1 198 ? -21.281 20.438 21.875 1 94.94 198 TYR B O 1
ATOM 5234 N N . PRO B 1 199 ? -21.281 19.922 19.688 1 95.81 199 PRO B N 1
ATOM 5235 C CA . PRO B 1 199 ? -21.812 18.594 20.016 1 95.81 199 PRO B CA 1
ATOM 5236 C C . PRO B 1 199 ? -20.828 17.734 20.797 1 95.81 199 PRO B C 1
ATOM 5238 O O . PRO B 1 199 ? -19.641 17.672 20.438 1 95.81 199 PRO B O 1
ATOM 5241 N N . ARG B 1 200 ? -21.328 17.078 21.844 1 95.94 200 ARG B N 1
ATOM 5242 C CA . ARG B 1 200 ? -20.469 16.281 22.719 1 95.94 200 ARG B CA 1
ATOM 5243 C C . ARG B 1 200 ? -20.938 14.836 22.797 1 95.94 200 ARG B C 1
ATOM 5245 O O . ARG B 1 200 ? -22.141 14.57 22.719 1 95.94 200 ARG B O 1
ATOM 5252 N N . ASN B 1 201 ? -20.016 13.914 22.922 1 95.88 201 ASN B N 1
ATOM 5253 C CA . ASN B 1 201 ? -20.328 12.516 23.156 1 95.88 201 ASN B CA 1
ATOM 5254 C C . ASN B 1 201 ? -20.688 12.25 24.625 1 95.88 201 ASN B C 1
ATOM 5256 O O . ASN B 1 201 ? -20.344 13.047 25.5 1 95.88 201 ASN B O 1
ATOM 5260 N N . SER B 1 202 ? -21.359 11.172 24.922 1 94.69 202 SER B N 1
ATOM 5261 C CA . SER B 1 202 ? -21.875 10.875 26.25 1 94.69 202 SER B CA 1
ATOM 5262 C C . SER B 1 202 ? -20.75 10.414 27.188 1 94.69 202 SER B C 1
ATOM 5264 O O . SER B 1 202 ? -20.797 10.688 28.391 1 94.69 202 SER B O 1
ATOM 5266 N N . HIS B 1 203 ? -19.812 9.719 26.547 1 95.44 203 HIS B N 1
ATOM 5267 C CA . HIS B 1 203 ? -18.734 9.188 27.391 1 95.44 203 HIS B CA 1
ATOM 5268 C C . HIS B 1 203 ? -17.438 9.07 26.609 1 95.44 203 HIS B C 1
ATOM 5270 O O . HIS B 1 203 ? -17.438 9.156 25.375 1 95.44 203 HIS B O 1
ATOM 5276 N N . ILE B 1 204 ? -16.344 8.922 27.359 1 97.38 204 ILE B N 1
ATOM 5277 C CA . ILE B 1 204 ? -15.023 8.727 26.781 1 97.38 204 ILE B CA 1
ATOM 5278 C C . ILE B 1 204 ? -14.734 7.23 26.641 1 97.38 204 ILE B C 1
ATOM 5280 O O . ILE B 1 204 ? -14.906 6.465 27.594 1 97.38 204 ILE B O 1
ATOM 5284 N N . ARG B 1 205 ? -14.383 6.691 25.547 1 96.31 205 ARG B N 1
ATOM 5285 C CA . ARG B 1 205 ? -13.938 5.324 25.328 1 96.31 205 ARG B CA 1
ATOM 5286 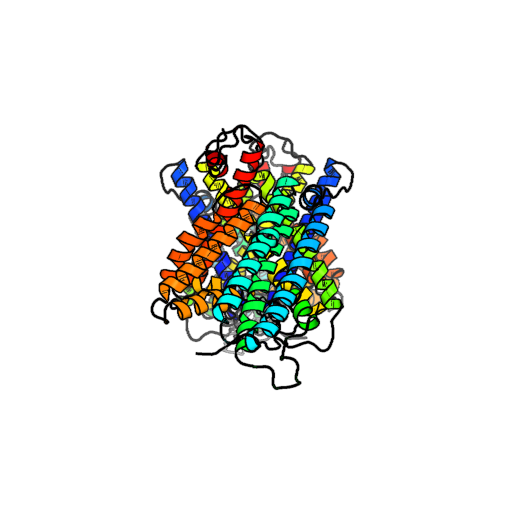C C . ARG B 1 205 ? -12.445 5.18 25.594 1 96.31 205 ARG B C 1
ATOM 5288 O O . ARG B 1 205 ? -11.625 5.43 24.703 1 96.31 205 ARG B O 1
ATOM 5295 N N . TRP B 1 206 ? -12.062 4.68 26.609 1 96.94 206 TRP B N 1
ATOM 5296 C CA . TRP B 1 206 ? -10.672 4.676 27.047 1 96.94 206 TRP B CA 1
ATOM 5297 C C . TRP B 1 206 ? -9.844 3.688 26.234 1 96.94 206 TRP B C 1
ATOM 5299 O O . TRP B 1 206 ? -8.648 3.898 26.031 1 96.94 206 TRP B O 1
ATOM 5309 N N . ASN B 1 207 ? -10.438 2.605 25.797 1 96.06 207 ASN B N 1
ATOM 5310 C CA . ASN B 1 207 ? -9.711 1.709 24.906 1 96.06 207 ASN B CA 1
ATOM 5311 C C . ASN B 1 207 ? -9.297 2.418 23.609 1 96.06 207 ASN B C 1
ATOM 5313 O O . ASN B 1 207 ? -8.195 2.213 23.125 1 96.06 207 ASN B O 1
ATOM 5317 N N . TYR B 1 208 ? -10.227 3.174 23.141 1 96 208 TYR B N 1
ATOM 5318 C CA . TYR B 1 208 ? -9.93 3.957 21.953 1 96 208 TYR B CA 1
ATOM 5319 C C . TYR B 1 208 ? -8.797 4.941 22.203 1 96 208 TYR B C 1
ATOM 5321 O O . TYR B 1 208 ? -7.934 5.137 21.344 1 96 208 TYR B O 1
ATOM 5329 N N . VAL B 1 209 ? -8.773 5.52 23.391 1 97.75 209 VAL B N 1
ATOM 5330 C CA . VAL B 1 209 ? -7.746 6.488 23.766 1 97.75 209 VAL B CA 1
ATOM 5331 C C . VAL B 1 209 ? -6.387 5.797 23.844 1 97.75 209 VAL B C 1
ATOM 5333 O O . VAL B 1 209 ? -5.402 6.277 23.266 1 97.75 209 VAL B O 1
ATOM 5336 N N . PHE B 1 210 ? -6.371 4.672 24.438 1 97.12 210 PHE B N 1
ATOM 5337 C CA . PHE B 1 210 ? -5.113 3.951 24.609 1 97.12 210 PHE B CA 1
ATOM 5338 C C . PHE B 1 210 ? -4.578 3.484 23.25 1 97.12 210 PHE B C 1
ATOM 5340 O O . PHE B 1 210 ? -3.381 3.607 22.984 1 97.12 210 PHE B O 1
ATOM 5347 N N . VAL B 1 211 ? -5.457 3.004 22.438 1 94.75 211 VAL B N 1
ATOM 5348 C CA . VAL B 1 211 ? -5.043 2.51 21.125 1 94.75 211 VAL B CA 1
ATOM 5349 C C . VAL B 1 211 ? -4.551 3.674 20.281 1 94.75 211 VAL B C 1
ATOM 5351 O O . VAL B 1 211 ? -3.555 3.549 19.562 1 94.75 211 VAL B O 1
ATOM 5354 N N . THR B 1 212 ? -5.258 4.723 20.359 1 97.31 212 THR B N 1
ATOM 5355 C CA . THR B 1 212 ? -4.895 5.891 19.562 1 97.31 212 THR B CA 1
ATOM 5356 C C . THR B 1 212 ? -3.547 6.449 20.016 1 97.31 212 THR B C 1
ATOM 5358 O O . THR B 1 212 ? -2.73 6.855 19.188 1 97.31 212 THR B O 1
ATOM 5361 N N . VAL B 1 213 ? -3.289 6.457 21.25 1 97.69 213 VAL B N 1
ATOM 5362 C CA . VAL B 1 213 ? -2.006 6.918 21.781 1 97.69 213 VAL B CA 1
ATOM 5363 C C . VAL B 1 213 ? -0.894 5.98 21.312 1 97.69 213 VAL B C 1
ATOM 5365 O O . VAL B 1 213 ? 0.182 6.43 20.906 1 97.69 213 VAL B O 1
ATOM 5368 N N . ALA B 1 214 ? -1.178 4.734 21.344 1 95.12 214 ALA B N 1
ATOM 5369 C CA . ALA B 1 214 ? -0.208 3.75 20.875 1 95.12 214 ALA B CA 1
ATOM 5370 C C . ALA B 1 214 ? 0.095 3.945 19.391 1 95.12 214 ALA B C 1
ATOM 5372 O O . ALA B 1 214 ? 1.239 3.787 18.953 1 95.12 214 ALA B O 1
ATOM 5373 N N . MET B 1 215 ? -0.928 4.289 18.703 1 95.56 215 MET B N 1
ATOM 5374 C CA . MET B 1 215 ? -0.75 4.527 17.266 1 95.56 215 MET B CA 1
ATOM 5375 C C . MET B 1 215 ? 0.125 5.754 17.031 1 95.56 215 MET B C 1
ATOM 5377 O O . MET B 1 215 ? 0.935 5.766 16.094 1 95.56 215 MET B O 1
ATOM 5381 N N . ILE B 1 216 ? -0.016 6.727 17.797 1 96.44 216 ILE B N 1
ATOM 5382 C CA . ILE B 1 216 ? 0.79 7.934 17.672 1 96.44 216 ILE B CA 1
ATOM 5383 C C . ILE B 1 216 ? 2.258 7.605 17.922 1 96.44 216 ILE B C 1
ATOM 5385 O O . ILE B 1 216 ? 3.135 8 17.156 1 96.44 216 ILE B O 1
ATOM 5389 N N . PHE B 1 217 ? 2.52 6.887 18.922 1 93.94 217 PHE B N 1
ATOM 5390 C CA . PHE B 1 217 ? 3.885 6.477 19.234 1 93.94 217 PHE B CA 1
ATOM 5391 C C . PHE B 1 217 ? 4.438 5.574 18.141 1 93.94 217 PHE B C 1
ATOM 5393 O O . PHE B 1 217 ? 5.605 5.691 17.766 1 93.94 217 PHE B O 1
ATOM 5400 N N . GLY B 1 218 ? 3.578 4.688 17.688 1 92 218 GLY B N 1
ATOM 5401 C CA . GLY B 1 218 ? 3.994 3.844 16.578 1 92 218 GLY B CA 1
ATOM 5402 C C . GLY B 1 218 ? 4.387 4.637 15.344 1 92 218 GLY B C 1
ATOM 5403 O O . GLY B 1 218 ? 5.367 4.301 14.672 1 92 218 GLY B O 1
ATOM 5404 N N . CYS B 1 219 ? 3.629 5.668 15.078 1 94.31 219 CYS B N 1
ATOM 5405 C CA . CYS B 1 219 ? 3.924 6.512 13.922 1 94.31 219 CYS B CA 1
ATOM 5406 C C . CYS B 1 219 ? 5.238 7.258 14.117 1 94.31 219 CYS B C 1
ATOM 5408 O O . CYS B 1 219 ? 5.984 7.465 13.164 1 94.31 219 CYS B O 1
ATOM 5410 N N . LEU B 1 220 ? 5.504 7.656 15.32 1 92.62 220 LEU B N 1
ATOM 5411 C CA . LEU B 1 220 ? 6.762 8.336 15.609 1 92.62 220 LEU B CA 1
ATOM 5412 C C . LEU B 1 220 ? 7.949 7.41 15.367 1 92.62 220 LEU B C 1
ATOM 5414 O O . LEU B 1 220 ? 8.945 7.816 14.773 1 92.62 220 LEU B O 1
ATOM 5418 N N . PHE B 1 221 ? 7.785 6.238 15.758 1 89.31 221 PHE B N 1
ATOM 5419 C CA . PHE B 1 221 ? 8.844 5.254 15.547 1 89.31 221 PHE B CA 1
ATOM 5420 C C . PHE B 1 221 ? 9 4.945 14.062 1 89.31 221 PHE B C 1
ATOM 5422 O O . PHE B 1 221 ? 10.125 4.793 13.57 1 89.31 221 PHE B O 1
ATOM 5429 N N . TYR B 1 222 ? 7.887 4.812 13.469 1 90.06 222 TYR B N 1
ATOM 5430 C CA . TYR B 1 222 ? 7.906 4.566 12.031 1 90.06 222 TYR B CA 1
ATOM 5431 C C . TYR B 1 222 ? 8.633 5.688 11.297 1 90.06 222 TYR B C 1
ATOM 5433 O O . TYR B 1 222 ? 9.445 5.43 10.398 1 90.06 222 TYR B O 1
ATOM 5441 N N . GLY B 1 223 ? 8.297 6.906 11.688 1 90.62 223 GLY B N 1
ATOM 5442 C CA . GLY B 1 223 ? 8.984 8.039 11.109 1 90.62 223 GLY B CA 1
ATOM 5443 C C . GLY B 1 223 ? 10.484 8.023 11.359 1 90.62 223 GLY B C 1
ATOM 5444 O O . GLY B 1 223 ? 11.273 8.352 10.469 1 90.62 223 GLY B O 1
ATOM 5445 N N . TYR B 1 224 ? 10.844 7.641 12.5 1 90.12 224 TYR B N 1
ATOM 5446 C CA . TYR B 1 224 ? 12.25 7.512 12.867 1 90.12 224 TYR B CA 1
ATOM 5447 C C . TYR B 1 224 ? 12.953 6.5 11.977 1 90.12 224 TYR B C 1
ATOM 5449 O O . TYR B 1 224 ? 14.047 6.77 11.461 1 90.12 224 TYR B O 1
ATOM 5457 N N . PHE B 1 225 ? 12.367 5.426 11.734 1 86.5 225 PHE B N 1
ATOM 5458 C CA . PHE B 1 225 ? 12.961 4.367 10.93 1 86.5 225 PHE B CA 1
ATOM 5459 C C . PHE B 1 225 ? 13.094 4.797 9.477 1 86.5 225 PHE B C 1
ATOM 5461 O O . PHE B 1 225 ? 14.086 4.488 8.82 1 86.5 225 PHE B O 1
ATOM 5468 N N . ILE B 1 226 ? 12.109 5.438 9.039 1 88.81 226 ILE B N 1
ATOM 5469 C CA . ILE B 1 226 ? 12.156 5.91 7.656 1 88.81 226 ILE B CA 1
ATOM 5470 C C . ILE B 1 226 ? 13.336 6.859 7.477 1 88.81 226 ILE B C 1
ATOM 5472 O O . ILE B 1 226 ? 14.086 6.75 6.504 1 88.81 226 ILE B O 1
ATOM 5476 N N . LEU B 1 227 ? 13.531 7.703 8.414 1 88.44 227 LEU B N 1
ATOM 5477 C CA . LEU B 1 227 ? 14.602 8.688 8.312 1 88.44 227 LEU B CA 1
ATOM 5478 C C . LEU B 1 227 ? 15.969 8.023 8.43 1 88.44 227 LEU B C 1
ATOM 5480 O O . LEU B 1 227 ? 16.875 8.289 7.633 1 88.44 227 LEU B O 1
ATOM 5484 N N . VAL B 1 228 ? 16.109 7.145 9.305 1 84.56 228 VAL B N 1
ATOM 5485 C CA . VAL B 1 228 ? 17.406 6.559 9.609 1 84.56 228 VAL B CA 1
ATOM 5486 C C . VAL B 1 228 ? 17.766 5.508 8.562 1 84.56 228 VAL B C 1
ATOM 5488 O O . VAL B 1 228 ? 18.922 5.398 8.156 1 84.56 228 VAL B O 1
ATOM 5491 N N . ARG B 1 229 ? 16.797 4.82 8.109 1 79.56 229 ARG B N 1
ATOM 5492 C CA . ARG B 1 229 ? 17.094 3.67 7.27 1 79.56 229 ARG B CA 1
ATOM 5493 C C . ARG B 1 229 ? 17 4.031 5.789 1 79.56 229 ARG B C 1
ATOM 5495 O O . ARG B 1 229 ? 17.688 3.449 4.953 1 79.56 229 ARG B O 1
ATOM 5502 N N . LEU B 1 230 ? 16.141 4.965 5.504 1 83.12 230 LEU B N 1
ATOM 5503 C CA . LEU B 1 230 ? 15.914 5.23 4.09 1 83.12 230 LEU B CA 1
ATOM 5504 C C . LEU B 1 230 ? 16.516 6.57 3.686 1 83.12 230 LEU B C 1
ATOM 5506 O O . LEU B 1 230 ? 16.984 6.73 2.555 1 83.12 230 LEU B O 1
ATOM 5510 N N . CYS B 1 231 ? 16.578 7.5 4.527 1 86.44 231 CYS B N 1
ATOM 5511 C CA . CYS B 1 231 ? 17.016 8.836 4.141 1 86.44 231 CYS B CA 1
ATOM 5512 C C . CYS B 1 231 ? 18.5 9.039 4.457 1 86.44 231 CYS B C 1
ATOM 5514 O O . CYS B 1 231 ? 19.266 9.492 3.604 1 86.44 231 CYS B O 1
ATOM 5516 N N . VAL B 1 232 ? 18.984 8.672 5.594 1 84.56 232 VAL B N 1
ATOM 5517 C CA . VAL B 1 232 ? 20.344 8.977 6.059 1 84.56 232 VAL B CA 1
ATOM 5518 C C . VAL B 1 232 ? 21.359 8.281 5.156 1 84.56 232 VAL B C 1
ATOM 5520 O O . VAL B 1 232 ? 22.344 8.891 4.734 1 84.56 232 VAL B O 1
ATOM 5523 N N . PRO B 1 233 ? 21.141 7.035 4.785 1 77.88 233 PRO B N 1
ATOM 5524 C CA . PRO B 1 233 ? 22.141 6.379 3.949 1 77.88 233 PRO B CA 1
ATOM 5525 C C . PRO B 1 233 ? 22.281 7.027 2.574 1 77.88 233 PRO B C 1
ATOM 5527 O O . PRO B 1 233 ? 23.344 6.965 1.964 1 77.88 233 PRO B O 1
ATOM 5530 N N . VAL B 1 234 ? 21.328 7.719 2.121 1 78.75 234 VAL B N 1
ATOM 5531 C CA . VAL B 1 234 ? 21.328 8.312 0.787 1 78.75 234 VAL B CA 1
ATOM 5532 C C . VAL B 1 234 ? 22 9.68 0.834 1 78.75 234 VAL B C 1
ATOM 5534 O O . VAL B 1 234 ? 22.703 10.07 -0.1 1 78.75 234 VAL B O 1
ATOM 5537 N N . PHE B 1 235 ? 21.875 10.367 1.904 1 82.12 235 PHE B N 1
ATOM 5538 C CA . PHE B 1 235 ? 22.266 11.773 1.877 1 82.12 235 PHE B CA 1
ATOM 5539 C C . PHE B 1 235 ? 23.484 12.016 2.764 1 82.12 235 PHE B C 1
ATOM 5541 O O . PHE B 1 235 ? 24.125 13.055 2.664 1 82.12 235 PHE B O 1
ATOM 5548 N N . ARG B 1 236 ? 23.797 11 3.584 1 76.06 236 ARG B N 1
ATOM 5549 C CA . ARG B 1 236 ? 24.969 11.195 4.422 1 76.06 236 ARG B CA 1
ATOM 5550 C C . ARG B 1 236 ? 26.25 11.188 3.582 1 76.06 236 ARG B C 1
ATOM 5552 O O . ARG B 1 236 ? 26.422 10.32 2.723 1 76.06 236 ARG B O 1
ATOM 5559 N N . PRO B 1 237 ? 27 12.383 3.631 1 64.75 237 PRO B N 1
ATOM 5560 C CA . PRO B 1 237 ? 28.188 12.555 2.795 1 64.75 237 PRO B CA 1
ATOM 5561 C C . PRO B 1 237 ? 29.234 11.461 3.01 1 64.75 237 PRO B C 1
ATOM 5563 O O . PRO B 1 237 ? 29.688 11.242 4.141 1 64.75 237 PRO B O 1
ATOM 5566 N N . GLU B 1 238 ? 28.984 10.305 2.6 1 59.91 238 GLU B N 1
ATOM 5567 C CA . GLU B 1 238 ? 30.234 9.57 2.756 1 59.91 238 GLU B CA 1
ATOM 5568 C C . GLU B 1 238 ? 31.391 10.305 2.07 1 59.91 238 GLU B C 1
ATOM 5570 O O . GLU B 1 238 ? 32.469 10.461 2.652 1 59.91 238 GLU B O 1
ATOM 5575 N N . THR B 1 239 ? 31.469 10.172 0.63 1 53.53 239 THR B N 1
ATOM 5576 C CA . THR B 1 239 ? 32.656 10.609 -0.113 1 53.53 239 THR B CA 1
ATOM 5577 C C . THR B 1 239 ? 32.406 11.992 -0.728 1 53.53 239 THR B C 1
ATOM 5579 O O . THR B 1 239 ? 31.266 12.383 -0.979 1 53.53 239 THR B O 1
ATOM 5582 N N . ASN B 1 240 ? 33.281 12.938 -0.532 1 55.09 240 ASN B N 1
ATOM 5583 C CA . ASN B 1 240 ? 33.594 14.227 -1.135 1 55.09 240 ASN B CA 1
ATOM 5584 C C . ASN B 1 240 ? 33.219 14.258 -2.619 1 55.09 240 ASN B C 1
ATOM 5586 O O . ASN B 1 240 ? 34 14.773 -3.438 1 55.09 240 ASN B O 1
ATOM 5590 N N . GLN B 1 241 ? 32.25 13.492 -2.996 1 58.81 241 GLN B N 1
ATOM 5591 C CA . GLN B 1 241 ? 32.062 13.562 -4.441 1 58.81 241 GLN B CA 1
ATOM 5592 C C . GLN B 1 241 ? 31.047 14.641 -4.809 1 58.81 241 GLN B C 1
ATOM 5594 O O . GLN B 1 241 ? 30.062 14.852 -4.094 1 58.81 241 GLN B O 1
ATOM 5599 N N . PRO B 1 242 ? 31.406 15.422 -5.785 1 62.19 242 PRO B N 1
ATOM 5600 C CA . PRO B 1 242 ? 30.531 16.5 -6.266 1 62.19 242 PRO B CA 1
ATOM 5601 C C . PRO B 1 242 ? 29.156 15.984 -6.684 1 62.19 242 PRO B C 1
ATOM 5603 O O . PRO B 1 242 ? 29.031 14.875 -7.215 1 62.19 242 PRO B O 1
ATOM 5606 N N . VAL B 1 243 ? 28.141 16.703 -6.277 1 70.69 243 VAL B N 1
ATOM 5607 C CA . VAL B 1 243 ? 26.766 16.375 -6.648 1 70.69 243 VAL B CA 1
ATOM 5608 C C . VAL B 1 243 ? 26.562 16.594 -8.148 1 70.69 243 VAL B C 1
ATOM 5610 O O . VAL B 1 243 ? 26.703 17.719 -8.633 1 70.69 243 VAL B O 1
ATOM 5613 N N . THR B 1 244 ? 26.5 15.523 -8.984 1 76.81 244 THR B N 1
ATOM 5614 C CA . THR B 1 244 ? 26.188 15.594 -10.406 1 76.81 244 THR B CA 1
ATOM 5615 C C . THR B 1 244 ? 24.688 15.625 -10.641 1 76.81 244 THR B C 1
ATOM 5617 O O . THR B 1 244 ? 23.906 15.375 -9.719 1 76.81 244 THR B O 1
ATOM 5620 N N . THR B 1 245 ? 24.281 16.109 -11.789 1 79.06 245 THR B N 1
ATOM 5621 C CA . THR B 1 245 ? 22.875 16.141 -12.156 1 79.06 245 THR B CA 1
ATOM 5622 C C . THR B 1 245 ? 22.266 14.742 -12.125 1 79.06 245 THR B C 1
ATOM 5624 O O . THR B 1 245 ? 21.125 14.562 -11.711 1 79.06 245 THR B O 1
ATOM 5627 N N . ARG B 1 246 ? 23.062 13.844 -12.523 1 80.38 246 ARG B N 1
ATOM 5628 C CA . ARG B 1 246 ? 22.625 12.453 -12.508 1 80.38 246 ARG B CA 1
ATOM 5629 C C . ARG B 1 246 ? 22.344 11.984 -11.086 1 80.38 246 ARG B C 1
ATOM 5631 O O . ARG B 1 246 ? 21.297 11.383 -10.82 1 80.38 246 ARG B O 1
ATOM 5638 N N . SER B 1 247 ? 23.188 12.328 -10.273 1 79.44 247 SER B N 1
ATOM 5639 C CA . SER B 1 247 ? 23.047 11.898 -8.883 1 79.44 247 SER B CA 1
ATOM 5640 C C . SER B 1 247 ? 21.859 12.586 -8.227 1 79.44 247 SER B C 1
ATOM 5642 O O . SER B 1 247 ? 21.188 11.992 -7.375 1 79.44 247 SER B O 1
ATOM 5644 N N . MET B 1 248 ? 21.625 13.766 -8.664 1 83 248 MET B N 1
ATOM 5645 C CA . MET B 1 248 ? 20.516 14.516 -8.102 1 83 248 MET B CA 1
ATOM 5646 C C . MET B 1 248 ? 19.188 13.898 -8.531 1 83 248 MET B C 1
ATOM 5648 O O . MET B 1 248 ? 18.266 13.742 -7.711 1 83 248 MET B O 1
ATOM 5652 N N . VAL B 1 249 ? 19.141 13.539 -9.766 1 82.62 249 VAL B N 1
ATOM 5653 C CA . VAL B 1 249 ? 17.922 12.938 -10.281 1 82.62 249 VAL B CA 1
ATOM 5654 C C . VAL B 1 249 ? 17.672 11.594 -9.594 1 82.62 249 VAL B C 1
ATOM 5656 O O . VAL B 1 249 ? 16.547 11.297 -9.188 1 82.62 249 VAL B O 1
ATOM 5659 N N . LEU B 1 250 ? 18.672 10.875 -9.422 1 82.12 250 LEU B N 1
ATOM 5660 C CA . LEU B 1 250 ? 18.547 9.586 -8.758 1 82.12 250 LEU B CA 1
ATOM 5661 C C . LEU B 1 250 ? 18.156 9.766 -7.293 1 82.12 250 LEU B C 1
ATOM 5663 O O . LEU B 1 250 ? 17.375 8.977 -6.754 1 82.12 250 LEU B O 1
ATOM 5667 N N . ALA B 1 251 ? 18.641 10.773 -6.758 1 86.44 251 ALA B N 1
ATOM 5668 C CA . ALA B 1 251 ? 18.328 11.047 -5.359 1 86.44 251 ALA B CA 1
ATOM 5669 C C . ALA B 1 251 ? 16.859 11.422 -5.199 1 86.44 251 ALA B C 1
ATOM 5671 O O . ALA B 1 251 ? 16.219 11.023 -4.223 1 86.44 251 ALA B O 1
ATOM 5672 N N . VAL B 1 252 ? 16.391 12.141 -6.094 1 89.12 252 VAL B N 1
ATOM 5673 C CA . VAL B 1 252 ? 14.977 12.523 -6.051 1 89.12 252 VAL B CA 1
ATOM 5674 C C . VAL B 1 252 ? 14.102 11.281 -6.164 1 89.12 252 VAL B C 1
ATOM 5676 O O . VAL B 1 252 ? 13.148 11.109 -5.395 1 89.12 252 VAL B O 1
ATOM 5679 N N . PHE B 1 253 ? 14.438 10.461 -7.012 1 86.06 253 PHE B N 1
ATOM 5680 C CA . PHE B 1 253 ? 13.633 9.258 -7.227 1 86.06 253 PHE B CA 1
ATOM 5681 C C . PHE B 1 253 ? 13.727 8.32 -6.027 1 86.06 253 PHE B C 1
ATOM 5683 O O . PHE B 1 253 ? 12.742 7.699 -5.641 1 86.06 253 PHE B O 1
ATOM 5690 N N . ASN B 1 254 ? 14.859 8.273 -5.465 1 85 254 ASN B N 1
ATOM 5691 C CA . ASN B 1 254 ? 15.039 7.438 -4.285 1 85 254 ASN B CA 1
ATOM 5692 C C . ASN B 1 254 ? 14.297 8.016 -3.076 1 85 254 ASN B C 1
ATOM 5694 O O . ASN B 1 254 ? 14.023 7.297 -2.113 1 85 254 ASN B O 1
ATOM 5698 N N . SER B 1 255 ? 13.992 9.266 -3.188 1 92.31 255 SER B N 1
ATOM 5699 C CA . SER B 1 255 ? 13.367 9.938 -2.057 1 92.31 255 SER B CA 1
ATOM 5700 C C . SER B 1 255 ? 11.852 9.922 -2.174 1 92.31 255 SER B C 1
ATOM 5702 O O . SER B 1 255 ? 11.148 10.383 -1.271 1 92.31 255 SER B O 1
ATOM 5704 N N . ILE B 1 256 ? 11.359 9.367 -3.24 1 92.75 256 ILE B N 1
ATOM 5705 C CA . ILE B 1 256 ? 9.914 9.359 -3.455 1 92.75 256 ILE B CA 1
ATOM 5706 C C . ILE B 1 256 ? 9.242 8.453 -2.418 1 92.75 256 ILE B C 1
ATOM 5708 O O . ILE B 1 256 ? 8.258 8.852 -1.789 1 92.75 256 ILE B O 1
ATOM 5712 N N . LEU B 1 257 ? 9.867 7.309 -2.203 1 88.38 257 LEU B N 1
ATOM 5713 C CA . LEU B 1 257 ? 9.258 6.348 -1.289 1 88.38 257 LEU B CA 1
ATOM 5714 C C . LEU B 1 257 ? 9.258 6.883 0.139 1 88.38 257 LEU B C 1
ATOM 5716 O O . LEU B 1 257 ? 8.203 6.973 0.77 1 88.38 257 LEU B O 1
ATOM 5720 N N . PRO B 1 258 ? 10.375 7.266 0.631 1 92.06 258 PRO B N 1
ATOM 5721 C CA . PRO B 1 258 ? 10.344 7.844 1.976 1 92.06 258 PRO B CA 1
ATOM 5722 C C . PRO B 1 258 ? 9.445 9.078 2.062 1 92.06 258 PRO B C 1
ATOM 5724 O O . PRO B 1 258 ? 8.797 9.305 3.086 1 92.06 258 PRO B O 1
ATOM 5727 N N . GLY B 1 259 ? 9.438 9.828 1.022 1 94.5 259 GLY B N 1
ATOM 5728 C CA . GLY B 1 259 ? 8.617 11.023 1.017 1 94.5 259 GLY B CA 1
ATOM 5729 C C . GLY B 1 259 ? 7.133 10.734 1.155 1 94.5 259 GLY B C 1
ATOM 5730 O O . GLY B 1 259 ? 6.449 11.352 1.976 1 94.5 259 GLY B O 1
ATOM 5731 N N . ILE B 1 260 ? 6.633 9.82 0.356 1 94.38 260 ILE B N 1
ATOM 5732 C CA . ILE B 1 260 ? 5.211 9.508 0.409 1 94.38 260 ILE B CA 1
ATOM 5733 C C . ILE B 1 260 ? 4.879 8.844 1.743 1 94.38 260 ILE B C 1
ATOM 5735 O O . ILE B 1 260 ? 3.791 9.039 2.289 1 94.38 260 ILE B O 1
ATOM 5739 N N . MET B 1 261 ? 5.762 8.047 2.25 1 93.25 261 MET B N 1
ATOM 5740 C CA . MET B 1 261 ? 5.539 7.41 3.547 1 93.25 261 MET B CA 1
ATOM 5741 C C . MET B 1 261 ? 5.441 8.453 4.656 1 93.25 261 MET B C 1
ATOM 5743 O O . MET B 1 261 ? 4.594 8.336 5.543 1 93.25 261 MET B O 1
ATOM 5747 N N . LEU B 1 262 ? 6.246 9.391 4.555 1 94.75 262 LEU B N 1
ATOM 5748 C CA . LEU B 1 262 ? 6.219 10.445 5.562 1 94.75 262 LEU B CA 1
ATOM 5749 C C . LEU B 1 262 ? 4.934 11.258 5.461 1 94.75 262 LEU B C 1
ATOM 5751 O O . LEU B 1 262 ? 4.359 11.648 6.48 1 94.75 262 LEU B O 1
ATOM 5755 N N . LEU B 1 263 ? 4.551 11.523 4.242 1 95.19 263 LEU B N 1
ATOM 5756 C CA . LEU B 1 263 ? 3.295 12.242 4.055 1 95.19 263 LEU B CA 1
ATOM 5757 C C . LEU B 1 263 ? 2.129 11.469 4.664 1 95.19 263 LEU B C 1
ATOM 5759 O O . LEU B 1 263 ? 1.308 12.047 5.383 1 95.19 263 LEU B O 1
ATOM 5763 N N . LEU B 1 264 ? 2.039 10.227 4.402 1 94.69 264 LEU B N 1
ATOM 5764 C CA . LEU B 1 264 ? 0.951 9.391 4.906 1 94.69 264 LEU B CA 1
ATOM 5765 C C . LEU B 1 264 ? 1.016 9.273 6.426 1 94.69 264 LEU B C 1
ATOM 5767 O O . LEU B 1 264 ? -0.019 9.258 7.098 1 94.69 264 LEU B O 1
ATOM 5771 N N . LEU B 1 265 ? 2.189 9.203 6.891 1 95 265 LEU B N 1
ATOM 5772 C CA . LEU B 1 265 ? 2.367 9.109 8.336 1 95 265 LEU B CA 1
ATOM 5773 C C . LEU B 1 265 ? 1.935 10.398 9.023 1 95 265 LEU B C 1
ATOM 5775 O O . LEU B 1 265 ? 1.303 10.352 10.086 1 95 265 LEU B O 1
ATOM 5779 N N . CYS B 1 266 ? 2.316 11.477 8.445 1 94.75 266 CYS B N 1
ATOM 5780 C CA . CYS B 1 266 ? 1.908 12.766 9 1 94.75 266 CYS B CA 1
ATOM 5781 C C . CYS B 1 266 ? 0.391 12.906 8.984 1 94.75 266 CYS B C 1
ATOM 5783 O O . CYS B 1 266 ? -0.202 13.367 9.961 1 94.75 266 CYS B O 1
ATOM 5785 N N . PHE B 1 267 ? -0.208 12.516 7.926 1 96.62 267 PHE B N 1
ATOM 5786 C CA . PHE B 1 267 ? -1.663 12.531 7.828 1 96.62 267 PHE B CA 1
ATOM 5787 C C . PHE B 1 267 ? -2.293 11.656 8.898 1 96.62 267 PHE B C 1
ATOM 5789 O O . PHE B 1 267 ? -3.203 12.086 9.609 1 96.62 267 PHE B O 1
ATOM 5796 N N . PHE B 1 268 ? -1.819 10.484 8.992 1 96.94 268 PHE B N 1
ATOM 5797 C CA . PHE B 1 268 ? -2.408 9.508 9.906 1 96.94 268 PHE B CA 1
ATOM 5798 C C . PHE B 1 268 ? -2.146 9.898 11.352 1 96.94 268 PHE B C 1
ATOM 5800 O O . PHE B 1 268 ? -3.047 9.828 12.195 1 96.94 268 PHE B O 1
ATOM 5807 N N . ALA B 1 269 ? -1.04 10.32 11.656 1 96.62 269 ALA B N 1
ATOM 5808 C CA . ALA B 1 269 ? -0.66 10.641 13.031 1 96.62 269 ALA B CA 1
ATOM 5809 C C . ALA B 1 269 ? -1.316 11.938 13.492 1 96.62 269 ALA B C 1
ATOM 5811 O O . ALA B 1 269 ? -1.887 11.992 14.586 1 96.62 269 ALA B O 1
ATOM 5812 N N . PHE B 1 270 ? -1.313 12.898 12.648 1 95.69 270 PHE B N 1
ATOM 5813 C CA . PHE B 1 270 ? -1.764 14.211 13.078 1 95.69 270 PHE B CA 1
ATOM 5814 C C . PHE B 1 270 ? -3.25 14.398 12.797 1 95.69 270 PHE B C 1
ATOM 5816 O O . PHE B 1 270 ? -4.031 14.672 13.711 1 95.69 270 PHE B O 1
ATOM 5823 N N . LEU B 1 271 ? -3.648 14.188 11.555 1 95.88 271 LEU B N 1
ATOM 5824 C CA . LEU B 1 271 ? -5.02 14.516 11.18 1 95.88 271 LEU B CA 1
ATOM 5825 C C . LEU B 1 271 ? -5.984 13.422 11.633 1 95.88 271 LEU B C 1
ATOM 5827 O O . LEU B 1 271 ? -7.156 13.703 11.906 1 95.88 271 LEU B O 1
ATOM 5831 N N . HIS B 1 272 ? -5.457 12.281 11.727 1 96.88 272 HIS B N 1
ATOM 5832 C CA . HIS B 1 272 ? -6.363 11.219 12.148 1 96.88 272 HIS B CA 1
ATOM 5833 C C . HIS B 1 272 ? -6.219 10.93 13.641 1 96.88 272 HIS B C 1
ATOM 5835 O O . HIS B 1 272 ? -7.164 11.109 14.406 1 96.88 272 HIS B O 1
ATOM 5841 N N . CYS B 1 273 ? -5.074 10.57 14.086 1 97.69 273 CYS B N 1
ATOM 5842 C CA . CYS B 1 273 ? -4.902 10.086 15.453 1 97.69 273 CYS B CA 1
ATOM 5843 C C . CYS B 1 273 ? -4.914 11.242 16.438 1 97.69 273 CYS B C 1
ATOM 5845 O O . CYS B 1 273 ? -5.664 11.211 17.422 1 97.69 273 CYS B O 1
ATOM 5847 N N . TRP B 1 274 ? -4.148 12.219 16.234 1 97.56 274 TRP B N 1
ATOM 5848 C CA . TRP B 1 274 ? -4.012 13.328 17.172 1 97.56 274 TRP B CA 1
ATOM 5849 C C . TRP B 1 274 ? -5.344 14.047 17.359 1 97.56 274 TRP B C 1
ATOM 5851 O O . TRP B 1 274 ? -5.77 14.281 18.5 1 97.56 274 TRP B O 1
ATOM 5861 N N . LEU B 1 275 ? -6.004 14.383 16.312 1 98.12 275 LEU B N 1
ATOM 5862 C CA . LEU B 1 275 ? -7.273 15.102 16.391 1 98.12 275 LEU B CA 1
ATOM 5863 C C . LEU B 1 275 ? -8.352 14.211 17 1 98.12 275 LEU B C 1
ATOM 5865 O O . LEU B 1 275 ? -9.164 14.68 17.812 1 98.12 275 LEU B O 1
ATOM 5869 N N . ASN B 1 276 ? -8.328 12.961 16.656 1 98 276 ASN B N 1
ATOM 5870 C CA . ASN B 1 276 ? -9.312 12.047 17.234 1 98 276 ASN B CA 1
ATOM 5871 C C . ASN B 1 276 ? -9.055 11.82 18.734 1 98 276 ASN B C 1
ATOM 5873 O O . ASN B 1 276 ? -9.992 11.633 19.5 1 98 276 ASN B O 1
ATOM 5877 N N . LEU B 1 277 ? -7.828 11.781 19.062 1 97.94 277 LEU B N 1
ATOM 5878 C CA . LEU B 1 277 ? -7.488 11.617 20.484 1 97.94 277 LEU B CA 1
ATOM 5879 C C . LEU B 1 277 ? -8.062 12.75 21.312 1 97.94 277 LEU B C 1
ATOM 5881 O O . LEU B 1 277 ? -8.734 12.5 22.328 1 97.94 277 LEU B O 1
ATOM 5885 N N . PHE B 1 278 ? -7.863 13.977 20.906 1 97.56 278 PHE B N 1
ATOM 5886 C CA . PHE B 1 278 ? -8.367 15.125 21.656 1 97.56 278 PHE B CA 1
ATOM 5887 C C . PHE B 1 278 ? -9.891 15.195 21.578 1 97.56 278 PHE B C 1
ATOM 5889 O O . PHE B 1 278 ? -10.547 15.609 22.531 1 97.56 278 PHE B O 1
ATOM 5896 N N . ALA B 1 279 ? -10.375 14.828 20.406 1 98 279 ALA B N 1
ATOM 5897 C CA . ALA B 1 279 ? -11.828 14.789 20.297 1 98 279 ALA B CA 1
ATOM 5898 C C . ALA B 1 279 ? -12.43 13.812 21.297 1 98 279 ALA B C 1
ATOM 5900 O O . ALA B 1 279 ? -13.469 14.094 21.906 1 98 279 ALA B O 1
ATOM 5901 N N . GLU B 1 280 ? -11.766 12.711 21.484 1 97.69 280 GLU B N 1
ATOM 5902 C CA . GLU B 1 280 ? -12.273 11.695 22.406 1 97.69 280 GLU B CA 1
ATOM 5903 C C . GLU B 1 280 ? -12.125 12.148 23.844 1 97.69 280 GLU B C 1
ATOM 5905 O O . GLU B 1 280 ? -13.055 12 24.641 1 97.69 280 GLU B O 1
ATOM 5910 N N . LEU B 1 281 ? -11.016 12.695 24.172 1 97.44 281 LEU B N 1
ATOM 5911 C CA . LEU B 1 281 ? -10.742 13.133 25.547 1 97.44 281 LEU B CA 1
ATOM 5912 C C . LEU B 1 281 ? -11.688 14.258 25.953 1 97.44 281 LEU B C 1
ATOM 5914 O O . LEU B 1 281 ? -12.086 14.344 27.125 1 97.44 281 LEU B O 1
ATOM 5918 N N . LEU B 1 282 ? -12.109 15.141 25 1 97.06 282 LEU B N 1
ATOM 5919 C CA . LEU B 1 282 ? -12.961 16.297 25.281 1 97.06 282 LEU B CA 1
ATOM 5920 C C . LEU B 1 282 ? -14.406 16 24.906 1 97.06 282 LEU B C 1
ATOM 5922 O O . LEU B 1 282 ? -15.266 16.891 24.969 1 97.06 282 LEU B O 1
ATOM 5926 N N . ARG B 1 283 ? -14.648 14.867 24.422 1 97.25 283 ARG B N 1
ATOM 5927 C CA . ARG B 1 283 ? -15.977 14.406 24.031 1 97.25 283 ARG B CA 1
ATOM 5928 C C . ARG B 1 283 ? -16.531 15.258 22.906 1 97.25 283 ARG B C 1
ATOM 5930 O O . ARG B 1 283 ? -17.719 15.594 22.891 1 97.25 283 ARG B O 1
ATOM 5937 N N . PHE B 1 284 ? -15.648 15.719 22.078 1 97 284 PHE B N 1
ATOM 5938 C CA . PHE B 1 284 ? -16.031 16.438 20.875 1 97 284 PHE B CA 1
ATOM 5939 C C . PHE B 1 284 ? -16.594 15.477 19.844 1 97 284 PHE B C 1
ATOM 5941 O O . PHE B 1 284 ? -15.922 14.539 19.422 1 97 284 PHE B O 1
ATOM 5948 N N . ALA B 1 285 ? -17.719 15.648 19.266 1 97 285 ALA B N 1
ATOM 5949 C CA . ALA B 1 285 ? -18.438 14.625 18.516 1 97 285 ALA B CA 1
ATOM 5950 C C . ALA B 1 285 ? -18.203 14.789 17.016 1 97 285 ALA B C 1
ATOM 5952 O O . ALA B 1 285 ? -18.406 13.852 16.234 1 97 285 ALA B O 1
ATOM 5953 N N . ASP B 1 286 ? -17.875 15.953 16.562 1 96.5 286 ASP B N 1
ATOM 5954 C CA . ASP B 1 286 ? -17.672 16.172 15.133 1 96.5 286 ASP B CA 1
ATOM 5955 C C . ASP B 1 286 ? -16.25 15.812 14.719 1 96.5 286 ASP B C 1
ATOM 5957 O O . ASP B 1 286 ? -15.328 16.625 14.867 1 96.5 286 ASP B O 1
ATOM 5961 N N . ARG B 1 287 ? -16.094 14.68 14.023 1 96.62 287 ARG B N 1
ATOM 5962 C CA . ARG B 1 287 ? -14.742 14.211 13.711 1 96.62 287 ARG B CA 1
ATOM 5963 C C . ARG B 1 287 ? -14.461 14.305 12.219 1 96.62 287 ARG B C 1
ATOM 5965 O O . ARG B 1 287 ? -13.805 13.43 11.648 1 96.62 287 ARG B O 1
ATOM 5972 N N . MET B 1 288 ? -15.031 15.227 11.57 1 96.06 288 MET B N 1
ATOM 5973 C CA . MET B 1 288 ? -14.734 15.461 10.164 1 96.06 288 MET B CA 1
ATOM 5974 C C . MET B 1 288 ? -13.484 16.312 10.008 1 96.06 288 MET B C 1
ATOM 5976 O O . MET B 1 288 ? -13.562 17.469 9.57 1 96.06 288 MET B O 1
ATOM 5980 N N . PHE B 1 289 ? -12.398 15.727 10.234 1 97.56 289 PHE B N 1
ATOM 5981 C CA . PHE B 1 289 ? -11.125 16.422 10.188 1 97.56 289 PHE B CA 1
ATOM 5982 C C . PHE B 1 289 ? -10.562 16.422 8.773 1 97.56 289 PHE B C 1
ATOM 5984 O O . PHE B 1 289 ? -9.766 17.297 8.414 1 97.56 289 PHE B O 1
ATOM 5991 N N . TYR B 1 290 ? -10.859 15.398 8.07 1 97.31 290 TYR B N 1
ATOM 5992 C CA . TYR B 1 290 ? -10.469 15.195 6.68 1 97.31 290 TYR B CA 1
ATOM 5993 C C . TYR B 1 290 ? -11.539 14.422 5.918 1 97.31 290 TYR B C 1
ATOM 5995 O O . TYR B 1 290 ? -12.477 13.891 6.523 1 97.31 290 TYR B O 1
ATOM 6003 N N . LYS B 1 291 ? -11.469 14.477 4.688 1 96.56 291 LYS B N 1
ATOM 6004 C CA . LYS B 1 291 ? -12.344 13.688 3.822 1 96.56 291 LYS B CA 1
ATOM 6005 C C . LYS B 1 291 ? -11.531 12.766 2.918 1 96.56 291 LYS B C 1
ATOM 6007 O O . LYS B 1 291 ? -10.391 12.422 3.234 1 96.56 291 LYS B O 1
ATOM 6012 N N . ASP B 1 292 ? -12.094 12.203 1.901 1 94.19 292 ASP B N 1
ATOM 6013 C CA . ASP B 1 292 ? -11.438 11.203 1.064 1 94.19 292 ASP B CA 1
ATOM 6014 C C . ASP B 1 292 ? -10.492 11.867 0.065 1 94.19 292 ASP B C 1
ATOM 6016 O O . ASP B 1 292 ? -10.648 11.703 -1.147 1 94.19 292 ASP B O 1
ATOM 6020 N N . TRP B 1 293 ? -9.438 12.469 0.574 1 95.19 293 TRP B N 1
ATOM 6021 C CA . TRP B 1 293 ? -8.508 13.219 -0.262 1 95.19 293 TRP B CA 1
ATOM 6022 C C . TRP B 1 293 ? -7.746 12.281 -1.198 1 95.19 293 TRP B C 1
ATOM 6024 O O . TRP B 1 293 ? -7.258 12.711 -2.248 1 95.19 293 TRP B O 1
ATOM 6034 N N . TRP B 1 294 ? -7.637 10.992 -0.91 1 94.25 294 TRP B N 1
ATOM 6035 C CA . TRP B 1 294 ? -6.891 10.039 -1.729 1 94.25 294 TRP B CA 1
ATOM 6036 C C . TRP B 1 294 ? -7.645 9.719 -3.014 1 94.25 294 TRP B C 1
ATOM 6038 O O . TRP B 1 294 ? -7.074 9.164 -3.957 1 94.25 294 TRP B O 1
ATOM 6048 N N . ASN B 1 295 ? -8.938 10.094 -3.1 1 93.56 295 ASN B N 1
ATOM 6049 C CA . ASN B 1 295 ? -9.734 9.883 -4.301 1 93.56 295 ASN B CA 1
ATOM 6050 C C . ASN B 1 295 ? -9.867 11.156 -5.129 1 93.56 295 ASN B C 1
ATOM 6052 O O . ASN B 1 295 ? -10.609 11.195 -6.109 1 93.56 295 ASN B O 1
ATOM 6056 N N . SER B 1 296 ? -9.109 12.141 -4.754 1 91.88 296 SER B N 1
ATOM 6057 C CA . SER B 1 296 ? -9.25 13.422 -5.43 1 91.88 296 SER B CA 1
ATOM 6058 C C . SER B 1 296 ? -8.727 13.359 -6.859 1 91.88 296 SER B C 1
ATOM 6060 O O . SER B 1 296 ? -7.723 12.703 -7.129 1 91.88 296 SER B O 1
ATOM 6062 N N . THR B 1 297 ? -9.469 14.062 -7.789 1 89.69 297 THR B N 1
ATOM 6063 C CA . THR B 1 297 ? -9.086 14.094 -9.195 1 89.69 297 THR B CA 1
ATOM 6064 C C . THR B 1 297 ? -8.562 15.477 -9.578 1 89.69 297 THR B C 1
ATOM 6066 O O . THR B 1 297 ? -8.25 15.719 -10.75 1 89.69 297 THR B O 1
ATOM 6069 N N . SER B 1 298 ? -8.539 16.375 -8.609 1 88 298 SER B N 1
ATOM 6070 C CA . SER B 1 298 ? -8.008 17.719 -8.805 1 88 298 SER B CA 1
ATOM 6071 C C . SER B 1 298 ? -7.312 18.234 -7.543 1 88 298 SER B C 1
ATOM 6073 O O . SER B 1 298 ? -7.598 17.766 -6.438 1 88 298 SER B O 1
ATOM 6075 N N . PHE B 1 299 ? -6.445 19.188 -7.766 1 86.5 299 PHE B N 1
ATOM 6076 C CA . PHE B 1 299 ? -5.723 19.75 -6.629 1 86.5 299 PHE B CA 1
ATOM 6077 C C . PHE B 1 299 ? -6.637 20.625 -5.781 1 86.5 299 PHE B C 1
ATOM 6079 O O . PHE B 1 299 ? -6.477 20.703 -4.562 1 86.5 299 PHE B O 1
ATOM 6086 N N . SER B 1 300 ? -7.57 21.219 -6.418 1 85.75 300 SER B N 1
ATOM 6087 C CA . SER B 1 300 ? -8.531 22.016 -5.66 1 85.75 300 SER B CA 1
ATOM 6088 C C . SER B 1 300 ? -9.305 21.156 -4.664 1 85.75 300 SER B C 1
ATOM 6090 O O . SER B 1 300 ? -9.469 21.547 -3.504 1 85.75 300 SER B O 1
ATOM 6092 N N . ASN B 1 301 ? -9.672 20.031 -5.191 1 90.12 301 ASN B N 1
ATOM 6093 C CA . ASN B 1 301 ? -10.375 19.109 -4.309 1 90.12 301 ASN B CA 1
ATOM 6094 C C . ASN B 1 301 ? -9.453 18.562 -3.225 1 90.12 301 ASN B C 1
ATOM 6096 O O . ASN B 1 301 ? -9.875 18.359 -2.084 1 90.12 301 ASN B O 1
ATOM 6100 N N . TYR B 1 302 ? -8.312 18.344 -3.604 1 91.12 302 TYR B N 1
ATOM 6101 C CA . TYR B 1 302 ? -7.328 17.844 -2.648 1 91.12 302 TYR B CA 1
ATOM 6102 C C . TYR B 1 302 ? -7.129 18.828 -1.505 1 91.12 302 TYR B C 1
ATOM 6104 O O . TYR B 1 302 ? -7.145 18.438 -0.333 1 91.12 302 TYR B O 1
ATOM 6112 N N . TYR B 1 303 ? -6.988 20.062 -1.75 1 88.75 303 TYR B N 1
ATOM 6113 C CA . TYR B 1 303 ? -6.734 21.094 -0.739 1 88.75 303 TYR B CA 1
ATOM 6114 C C . TYR B 1 303 ? -7.953 21.281 0.155 1 88.75 303 TYR B C 1
ATOM 6116 O O . TYR B 1 303 ? -7.82 21.594 1.34 1 88.75 303 TYR B O 1
ATOM 6124 N N . ARG B 1 304 ? -9.062 20.953 -0.379 1 90.38 304 ARG B N 1
ATOM 6125 C CA . ARG B 1 304 ? -10.297 21.125 0.379 1 90.38 304 ARG B CA 1
ATOM 6126 C C . ARG B 1 304 ? -10.555 19.938 1.289 1 90.38 304 ARG B C 1
ATOM 6128 O O . ARG B 1 304 ? -11.227 20.062 2.316 1 90.38 304 ARG B O 1
ATOM 6135 N N . THR B 1 305 ? -9.945 18.828 0.926 1 94.56 305 THR B N 1
ATOM 6136 C CA . THR B 1 305 ? -10.383 17.625 1.617 1 94.56 305 THR B CA 1
ATOM 6137 C C . THR B 1 305 ? -9.258 17.078 2.498 1 94.56 305 THR B C 1
ATOM 6139 O O . THR B 1 305 ? -9.516 16.297 3.418 1 94.56 305 THR B O 1
ATOM 6142 N N . TRP B 1 306 ? -8.062 17.391 2.256 1 94.06 306 TRP B N 1
ATOM 6143 C CA . TRP B 1 306 ? -6.93 16.828 2.986 1 94.06 306 TRP B CA 1
ATOM 6144 C C . TRP B 1 306 ? -6.926 17.297 4.434 1 94.06 306 TRP B C 1
ATOM 6146 O O . TRP B 1 306 ? -6.719 16.5 5.355 1 94.06 306 TRP B O 1
ATOM 6156 N N . ASN B 1 307 ? -7.141 18.516 4.652 1 95.81 307 ASN B N 1
ATOM 6157 C CA . ASN B 1 307 ? -7.207 19.156 5.961 1 95.81 307 ASN B CA 1
ATOM 6158 C C . ASN B 1 307 ? -8.414 20.078 6.074 1 95.81 307 ASN B C 1
ATOM 6160 O O . ASN B 1 307 ? -8.297 21.281 5.84 1 95.81 307 ASN B O 1
ATOM 6164 N N . VAL B 1 308 ? -9.508 19.516 6.551 1 97 308 VAL B N 1
ATOM 6165 C CA . VAL B 1 308 ? -10.773 20.25 6.594 1 97 308 VAL B CA 1
ATOM 6166 C C . VAL B 1 308 ? -10.734 21.281 7.711 1 97 308 VAL B C 1
ATOM 6168 O O . VAL B 1 308 ? -11.32 22.359 7.586 1 97 308 VAL B O 1
ATOM 6171 N N . VAL B 1 309 ? -10.016 21.016 8.734 1 96.88 309 VAL B N 1
ATOM 6172 C CA . VAL B 1 309 ? -9.953 21.891 9.898 1 96.88 309 VAL B CA 1
ATOM 6173 C C . VAL B 1 309 ? -9.359 23.234 9.5 1 96.88 309 VAL B C 1
ATOM 6175 O O . VAL B 1 309 ? -9.945 24.281 9.758 1 96.88 309 VAL B O 1
ATOM 6178 N N . VAL B 1 310 ? -8.211 23.203 8.867 1 96.56 310 VAL B N 1
ATOM 6179 C CA . VAL B 1 310 ? -7.539 24.438 8.461 1 96.56 310 VAL B CA 1
ATOM 6180 C C . VAL B 1 310 ? -8.281 25.078 7.281 1 96.56 310 VAL B C 1
ATOM 6182 O O . VAL B 1 310 ? -8.375 26.297 7.191 1 96.56 310 VAL B O 1
ATOM 6185 N N . HIS B 1 311 ? -8.812 24.25 6.445 1 94.88 311 HIS B N 1
ATOM 6186 C CA . HIS B 1 311 ? -9.562 24.766 5.305 1 94.88 311 HIS B CA 1
ATOM 6187 C C . HIS B 1 311 ? -10.773 25.562 5.758 1 94.88 311 HIS B C 1
ATOM 6189 O O . HIS B 1 311 ? -11.062 26.625 5.195 1 94.88 311 HIS B O 1
ATOM 6195 N N . ASP B 1 312 ? -11.484 25.078 6.711 1 96.12 312 ASP B N 1
ATOM 6196 C CA . ASP B 1 312 ? -12.656 25.781 7.23 1 96.12 312 ASP B CA 1
ATOM 6197 C C . ASP B 1 312 ? -12.281 27.156 7.777 1 96.12 312 ASP B C 1
ATOM 6199 O O . ASP B 1 312 ? -12.992 28.141 7.535 1 96.12 312 ASP B O 1
ATOM 6203 N N . TRP B 1 313 ? -11.242 27.188 8.492 1 97.12 313 TRP B N 1
ATOM 6204 C CA . TRP B 1 313 ? -10.805 28.453 9.062 1 97.12 313 TRP B CA 1
ATOM 6205 C C . TRP B 1 313 ? -10.461 29.453 7.961 1 97.12 313 TRP B C 1
ATOM 6207 O O . TRP B 1 313 ? -10.875 30.609 8.023 1 97.12 313 TRP B O 1
ATOM 6217 N N . LEU B 1 314 ? -9.719 29 6.949 1 95.75 314 LEU B N 1
ATOM 6218 C CA . LEU B 1 314 ? -9.32 29.875 5.852 1 95.75 314 LEU B CA 1
ATOM 6219 C C . LEU B 1 314 ? -10.523 30.297 5.02 1 95.75 314 LEU B C 1
ATOM 6221 O O . LEU B 1 314 ? -10.57 31.406 4.496 1 95.75 314 LEU B O 1
ATOM 6225 N N . PHE B 1 315 ? -11.438 29.391 4.922 1 94.06 315 PHE B N 1
ATOM 6226 C CA . PHE B 1 315 ? -12.633 29.672 4.152 1 94.06 315 PHE B CA 1
ATOM 6227 C C . PHE B 1 315 ? -13.5 30.719 4.863 1 94.06 315 PHE B C 1
ATOM 6229 O O . PHE B 1 315 ? -13.891 31.719 4.262 1 94.06 315 PHE B O 1
ATOM 6236 N N . TYR B 1 316 ? -13.766 30.578 6.121 1 93.69 316 TYR B N 1
ATOM 6237 C CA . TYR B 1 316 ? -14.703 31.422 6.852 1 93.69 316 TYR B CA 1
ATOM 6238 C C . TYR B 1 316 ? -14.062 32.75 7.223 1 93.69 316 TYR B C 1
ATOM 6240 O O . TYR B 1 316 ? -14.734 33.781 7.234 1 93.69 316 TYR B O 1
ATOM 6248 N N . TYR B 1 317 ? -12.773 32.75 7.508 1 94.12 317 TYR B N 1
ATOM 6249 C CA . TYR B 1 317 ? -12.164 33.969 8.023 1 94.12 317 TYR B CA 1
ATOM 6250 C C . TYR B 1 317 ? -11.195 34.562 7.004 1 94.12 317 TYR B C 1
ATOM 6252 O O . TYR B 1 317 ? -10.82 35.75 7.105 1 94.12 317 TYR B O 1
ATOM 6260 N N . GLY B 1 318 ? -10.75 33.812 6.074 1 92.81 318 GLY B N 1
ATOM 6261 C CA . GLY B 1 318 ? -9.891 34.344 5.016 1 92.81 318 GLY B CA 1
ATOM 6262 C C . GLY B 1 318 ? -10.648 34.688 3.752 1 92.81 318 GLY B C 1
ATOM 6263 O O . GLY B 1 318 ? -10.742 35.875 3.387 1 92.81 318 GLY B O 1
ATOM 6264 N N . TYR B 1 319 ? -11.25 33.75 3.217 1 92.88 319 TYR B N 1
ATOM 6265 C CA . TYR B 1 319 ? -11.938 33.906 1.94 1 92.88 319 TYR B CA 1
ATOM 6266 C C . TYR B 1 319 ? -13.18 34.781 2.098 1 92.88 319 TYR B C 1
ATOM 6268 O O . TYR B 1 319 ? -13.336 35.781 1.394 1 92.88 319 TYR B O 1
ATOM 6276 N N . ARG B 1 320 ? -14.016 34.5 3.062 1 91.19 320 ARG B N 1
ATOM 6277 C CA . ARG B 1 320 ? -15.281 35.219 3.248 1 91.19 320 ARG B CA 1
ATOM 6278 C C . ARG B 1 320 ? -15.047 36.656 3.689 1 91.19 320 ARG B C 1
ATOM 6280 O O . ARG B 1 320 ? -15.758 37.562 3.264 1 91.19 320 ARG B O 1
ATOM 6287 N N . ASP B 1 321 ? -14.133 36.844 4.586 1 90.5 321 ASP B N 1
ATOM 6288 C CA . ASP B 1 321 ? -13.828 38.188 5.043 1 90.5 321 ASP B CA 1
ATOM 6289 C C . ASP B 1 321 ? -13.266 39.062 3.904 1 90.5 321 ASP B C 1
ATOM 6291 O O . ASP B 1 321 ? -13.578 40.219 3.789 1 90.5 321 ASP B O 1
ATOM 6295 N N . PHE B 1 322 ? -12.414 38.375 3.127 1 91.25 322 PHE B N 1
ATOM 6296 C CA . PHE B 1 322 ? -11.883 39.094 1.971 1 91.25 322 PHE B CA 1
ATOM 6297 C C . PHE B 1 322 ? -13 39.469 0.994 1 91.25 322 PHE B C 1
ATOM 6299 O O . PHE B 1 322 ? -13.023 40.562 0.443 1 91.25 322 PHE B O 1
ATOM 6306 N N . LEU B 1 323 ? -13.914 38.594 0.802 1 90.62 323 LEU B N 1
ATOM 6307 C CA . LEU B 1 323 ? -15.031 38.812 -0.098 1 90.62 323 LEU B CA 1
ATOM 6308 C C . LEU B 1 323 ? -15.961 39.906 0.461 1 90.62 323 LEU B C 1
ATOM 6310 O O . LEU B 1 323 ? -16.5 40.688 -0.294 1 90.62 323 LEU B O 1
ATOM 6314 N N . TRP B 1 324 ? -16.141 39.844 1.705 1 88.38 324 TRP B N 1
ATOM 6315 C CA . TRP B 1 324 ? -16.984 40.844 2.355 1 88.38 324 TRP B CA 1
ATOM 6316 C C . TRP B 1 324 ? -16.359 42.25 2.219 1 88.38 324 TRP B C 1
ATOM 6318 O O . TRP B 1 324 ? -17.078 43.219 1.926 1 88.38 324 TRP B O 1
ATOM 6328 N N . LEU B 1 325 ? -15.094 42.375 2.4 1 87.88 325 LEU B N 1
ATOM 6329 C CA . LEU B 1 325 ? -14.398 43.656 2.332 1 87.88 325 LEU B CA 1
ATOM 6330 C C . LEU B 1 325 ? -14.367 44.156 0.901 1 87.88 325 LEU B C 1
ATOM 6332 O O . LEU B 1 325 ? -14.359 45.375 0.681 1 87.88 325 LEU B O 1
ATOM 6336 N N . SER B 1 326 ? -14.453 43.219 -0.055 1 89.56 326 SER B N 1
ATOM 6337 C CA . SER B 1 326 ? -14.383 43.625 -1.456 1 89.56 326 SER B CA 1
ATOM 6338 C C . SER B 1 326 ? -15.773 43.719 -2.074 1 89.56 326 SER B C 1
ATOM 6340 O O . SER B 1 326 ? -15.906 43.875 -3.291 1 89.56 326 SER B O 1
ATOM 6342 N N . ASN B 1 327 ? -16.797 43.688 -1.389 1 88 327 ASN B N 1
ATOM 6343 C CA . ASN B 1 327 ? -18.172 43.75 -1.854 1 88 327 ASN B CA 1
ATOM 6344 C C . ASN B 1 327 ? -18.469 42.656 -2.871 1 88 327 ASN B C 1
ATOM 6346 O O . ASN B 1 327 ? -19.078 42.906 -3.91 1 88 327 ASN B O 1
ATOM 6350 N N . ARG B 1 328 ? -17.844 41.406 -2.697 1 81 328 ARG B N 1
ATOM 6351 C CA . ARG B 1 328 ? -18.078 40.156 -3.412 1 81 328 ARG B CA 1
ATOM 6352 C C . ARG B 1 328 ? -17.656 40.25 -4.871 1 81 328 ARG B C 1
ATOM 6354 O O . ARG B 1 328 ? -18.156 39.531 -5.73 1 81 328 ARG B O 1
ATOM 6361 N N . ARG B 1 329 ? -16.859 41.188 -5.336 1 82 329 ARG B N 1
ATOM 6362 C CA . ARG B 1 329 ? -16.531 41.406 -6.742 1 82 329 ARG B CA 1
ATOM 6363 C C . ARG B 1 329 ? -15.297 40.594 -7.148 1 82 329 ARG B C 1
ATOM 6365 O O . ARG B 1 329 ? -15.172 40.188 -8.297 1 82 329 ARG B O 1
ATOM 6372 N N . PHE B 1 330 ? -14.453 40.281 -6.121 1 87.12 330 PHE B N 1
ATOM 6373 C CA . PHE B 1 330 ? -13.188 39.688 -6.5 1 87.12 330 PHE B CA 1
ATOM 6374 C C . PHE B 1 330 ? -13.055 38.281 -5.91 1 87.12 330 PHE B C 1
ATOM 6376 O O . PHE B 1 330 ? -12.258 38.062 -5 1 87.12 330 PHE B O 1
ATOM 6383 N N . ARG B 1 331 ? -13.586 37.281 -6.52 1 86.81 331 ARG B N 1
ATOM 6384 C CA . ARG B 1 331 ? -13.57 35.906 -6.031 1 86.81 331 ARG B CA 1
ATOM 6385 C C . ARG B 1 331 ? -12.203 35.25 -6.25 1 86.81 331 ARG B C 1
ATOM 6387 O O . ARG B 1 331 ? -11.68 34.594 -5.359 1 86.81 331 ARG B O 1
ATOM 6394 N N . THR B 1 332 ? -11.641 35.5 -7.426 1 85.88 332 THR B N 1
ATOM 6395 C CA . THR B 1 332 ? -10.344 34.906 -7.762 1 85.88 332 THR B CA 1
ATOM 6396 C C . THR B 1 332 ? -9.25 35.5 -6.875 1 85.88 332 THR B C 1
ATOM 6398 O O . THR B 1 332 ? -8.336 34.781 -6.449 1 85.88 332 THR B O 1
ATOM 6401 N N . ALA B 1 333 ? -9.367 36.719 -6.645 1 88.25 333 ALA B N 1
ATOM 6402 C CA . ALA B 1 333 ? -8.383 37.375 -5.781 1 88.25 333 ALA B CA 1
ATOM 6403 C C . ALA B 1 333 ? -8.469 36.812 -4.355 1 88.25 333 ALA B C 1
ATOM 6405 O O . ALA B 1 333 ? -7.453 36.688 -3.668 1 88.25 333 ALA B O 1
ATOM 6406 N N . ALA B 1 334 ? -9.633 36.562 -3.883 1 90.88 334 ALA B N 1
ATOM 6407 C CA . ALA B 1 334 ? -9.828 36 -2.551 1 90.88 334 ALA B CA 1
ATOM 6408 C C . ALA B 1 334 ? -9.203 34.625 -2.447 1 90.88 334 ALA B C 1
ATOM 6410 O O . ALA B 1 334 ? -8.516 34.312 -1.472 1 90.88 334 ALA B O 1
ATOM 6411 N N . MET B 1 335 ? -9.422 33.875 -3.469 1 87.44 335 MET B N 1
ATOM 6412 C CA . MET B 1 335 ? -8.859 32.531 -3.486 1 87.44 335 MET B CA 1
ATOM 6413 C C . MET B 1 335 ? -7.34 32.562 -3.518 1 87.44 335 MET B C 1
ATOM 6415 O O . MET B 1 335 ? -6.676 31.828 -2.797 1 87.44 335 MET B O 1
ATOM 6419 N N . LEU B 1 336 ? -6.84 33.406 -4.352 1 86.38 336 LEU B N 1
ATOM 6420 C CA . LEU B 1 336 ? -5.391 33.531 -4.477 1 86.38 336 LEU B CA 1
ATOM 6421 C C . LEU B 1 336 ? -4.777 34.031 -3.168 1 86.38 336 LEU B C 1
ATOM 6423 O O . LEU B 1 336 ? -3.68 33.594 -2.797 1 86.38 336 LEU B O 1
ATOM 6427 N N . SER B 1 337 ? -5.484 34.875 -2.523 1 89.19 337 SER B N 1
ATOM 6428 C CA . SER B 1 337 ? -4.984 35.375 -1.248 1 89.19 337 SER B CA 1
ATOM 6429 C C . SER B 1 337 ? -4.895 34.281 -0.211 1 89.19 337 SER B C 1
ATOM 6431 O O . SER B 1 337 ? -3.936 34.219 0.562 1 89.19 337 SER B O 1
ATOM 6433 N N . VAL B 1 338 ? -5.848 33.438 -0.183 1 90.56 338 VAL B N 1
ATOM 6434 C CA . VAL B 1 338 ? -5.848 32.312 0.749 1 90.56 338 VAL B CA 1
ATOM 6435 C C . VAL B 1 338 ? -4.684 31.359 0.434 1 90.56 338 VAL B C 1
ATOM 6437 O O . VAL B 1 338 ? -4.008 30.875 1.343 1 90.56 338 VAL B O 1
ATOM 6440 N N . PHE B 1 339 ? -4.363 31.188 -0.81 1 88 339 PHE B N 1
ATOM 6441 C CA . PHE B 1 339 ? -3.266 30.328 -1.227 1 88 339 PHE B CA 1
ATOM 6442 C C . PHE B 1 339 ? -1.922 30.938 -0.834 1 88 339 PHE B C 1
ATOM 6444 O O . PHE B 1 339 ? -1.026 30.219 -0.374 1 88 339 PHE B O 1
ATOM 6451 N N . ILE B 1 340 ? -1.883 32.156 -1.026 1 88.06 340 ILE B N 1
ATOM 6452 C CA . ILE B 1 340 ? -0.625 32.844 -0.739 1 88.06 340 ILE B CA 1
ATOM 6453 C C . ILE B 1 340 ? -0.374 32.844 0.767 1 88.06 340 ILE B C 1
ATOM 6455 O O . ILE B 1 340 ? 0.744 32.562 1.217 1 88.06 340 ILE B O 1
ATOM 6459 N N . VAL B 1 341 ? -1.379 33.156 1.516 1 91.12 341 VAL B N 1
ATOM 6460 C CA . VAL B 1 341 ? -1.238 33.156 2.969 1 91.12 341 VAL B CA 1
ATOM 6461 C C . VAL B 1 341 ? -0.875 31.75 3.459 1 91.12 341 VAL B C 1
ATOM 6463 O O . VAL B 1 341 ? -0.005 31.594 4.316 1 91.12 341 VAL B O 1
ATOM 6466 N N . SER B 1 342 ? -1.547 30.812 2.92 1 91.44 342 SER B N 1
ATOM 6467 C CA . SER B 1 342 ? -1.26 29.422 3.287 1 91.44 342 SER B CA 1
ATOM 6468 C C . SER B 1 342 ? 0.176 29.047 2.938 1 91.44 342 SER B C 1
ATOM 6470 O O . SER B 1 342 ? 0.868 28.422 3.738 1 91.44 342 SER B O 1
ATOM 6472 N N . ALA B 1 343 ? 0.642 29.391 1.788 1 90.56 343 ALA B N 1
ATOM 6473 C CA . ALA B 1 343 ? 2.004 29.094 1.356 1 90.56 343 ALA B CA 1
ATOM 6474 C C . ALA B 1 343 ? 3.031 29.766 2.262 1 90.56 343 ALA B C 1
ATOM 6476 O O . ALA B 1 343 ? 4.043 29.156 2.617 1 90.56 343 ALA B O 1
ATOM 6477 N N . ILE B 1 344 ? 2.738 30.938 2.631 1 91.75 344 ILE B N 1
ATOM 6478 C CA . ILE B 1 344 ? 3.654 31.703 3.469 1 91.75 344 ILE B CA 1
ATOM 6479 C C . ILE B 1 344 ? 3.73 31.078 4.859 1 91.75 344 ILE B C 1
ATOM 6481 O O . ILE B 1 344 ? 4.816 30.953 5.43 1 91.75 344 ILE B O 1
ATOM 6485 N N . VAL B 1 345 ? 2.637 30.703 5.359 1 94.06 345 VAL B N 1
ATOM 6486 C CA . VAL B 1 345 ? 2.607 30.109 6.695 1 94.06 345 VAL B CA 1
ATOM 6487 C C . VAL B 1 345 ? 3.318 28.766 6.684 1 94.06 345 VAL B C 1
ATOM 6489 O O . VAL B 1 345 ? 4.02 28.406 7.637 1 94.06 345 VAL B O 1
ATOM 6492 N N . HIS B 1 346 ? 3.146 28.047 5.648 1 92.38 346 HIS B N 1
ATOM 6493 C CA . HIS B 1 346 ? 3.846 26.766 5.547 1 92.38 346 HIS B CA 1
ATOM 6494 C C . HIS B 1 346 ? 5.355 26.969 5.473 1 92.38 346 HIS B C 1
ATOM 6496 O O . HIS B 1 346 ? 6.117 26.234 6.102 1 92.38 346 HIS B O 1
ATOM 6502 N N . GLU B 1 347 ? 5.734 27.891 4.719 1 91.56 347 GLU B N 1
ATOM 6503 C CA . GLU B 1 347 ? 7.16 28.188 4.617 1 91.56 347 GLU B CA 1
ATOM 6504 C C . GLU B 1 347 ? 7.719 28.672 5.949 1 91.56 347 GLU B C 1
ATOM 6506 O O . GLU B 1 347 ? 8.828 28.297 6.336 1 91.56 347 GLU B O 1
ATOM 6511 N N . TYR B 1 348 ? 6.949 29.453 6.562 1 93.88 348 TYR B N 1
ATOM 6512 C CA . TYR B 1 348 ? 7.348 29.938 7.883 1 93.88 348 TYR B CA 1
ATOM 6513 C C . TYR B 1 348 ? 7.516 28.766 8.859 1 93.88 348 TYR B C 1
ATOM 6515 O O . TYR B 1 348 ? 8.523 28.688 9.562 1 93.88 348 TYR B O 1
ATOM 6523 N N . ALA B 1 349 ? 6.586 27.922 8.844 1 94.81 349 ALA B N 1
ATOM 6524 C CA . ALA B 1 349 ? 6.625 26.781 9.758 1 94.81 349 ALA B CA 1
ATOM 6525 C C . ALA B 1 349 ? 7.824 25.891 9.461 1 94.81 349 ALA B C 1
ATOM 6527 O O . ALA B 1 349 ? 8.523 25.453 10.383 1 94.81 349 ALA B O 1
ATOM 6528 N N . LEU B 1 350 ? 8.07 25.656 8.203 1 93.62 350 LEU B N 1
ATOM 6529 C CA . LEU B 1 350 ? 9.156 24.766 7.828 1 93.62 350 LEU B CA 1
ATOM 6530 C C . LEU B 1 350 ? 10.516 25.422 8.055 1 93.62 350 LEU B C 1
ATOM 6532 O O . LEU B 1 350 ? 11.453 24.781 8.516 1 93.62 350 LEU B O 1
ATOM 6536 N N . SER B 1 351 ? 10.578 26.703 7.727 1 92.44 351 SER B N 1
ATOM 6537 C CA . SER B 1 351 ? 11.828 27.422 7.914 1 92.44 351 SER B CA 1
ATOM 6538 C C . SER B 1 351 ? 12.203 27.5 9.391 1 92.44 351 SER B C 1
ATOM 6540 O O . SER B 1 351 ? 13.367 27.297 9.75 1 92.44 351 SER B O 1
ATOM 6542 N N . MET B 1 352 ? 11.258 27.781 10.18 1 93.75 352 MET B N 1
ATOM 6543 C CA . MET B 1 352 ? 11.523 27.891 11.617 1 93.75 352 MET B CA 1
ATOM 6544 C C . MET B 1 352 ? 11.719 26.5 12.227 1 93.75 352 MET B C 1
ATOM 6546 O O . MET B 1 352 ? 12.484 26.344 13.172 1 93.75 352 MET B O 1
ATOM 6550 N N . GLY B 1 353 ? 11.039 25.547 11.695 1 93 353 GLY B N 1
ATOM 6551 C CA . GLY B 1 353 ? 11.141 24.188 12.219 1 93 353 GLY B CA 1
ATOM 6552 C C . GLY B 1 353 ? 12.492 23.547 11.938 1 93 353 GLY B C 1
ATOM 6553 O O . GLY B 1 353 ? 13.07 22.906 12.812 1 93 353 GLY B O 1
ATOM 6554 N N . PHE B 1 354 ? 12.984 23.719 10.758 1 91.56 354 PHE B N 1
ATOM 6555 C CA . PHE B 1 354 ? 14.258 23.094 10.383 1 91.56 354 PHE B CA 1
ATOM 6556 C C . PHE B 1 354 ? 15.422 24.031 10.711 1 91.56 354 PHE B C 1
ATOM 6558 O O . PHE B 1 354 ? 16.562 23.578 10.844 1 91.56 354 PHE B O 1
ATOM 6565 N N . GLY B 1 355 ? 15.18 25.297 10.758 1 88.31 355 GLY B N 1
ATOM 6566 C CA . GLY B 1 355 ? 16.219 26.25 11.133 1 88.31 355 GLY B CA 1
ATOM 6567 C C . GLY B 1 355 ? 16.906 26.875 9.938 1 88.31 355 GLY B C 1
ATOM 6568 O O . GLY B 1 355 ? 17.922 27.562 10.086 1 88.31 355 GLY B O 1
ATOM 6569 N N . PHE B 1 356 ? 16.406 26.547 8.742 1 88.38 356 PHE B N 1
ATOM 6570 C CA . PHE B 1 356 ? 16.969 27.156 7.547 1 88.38 356 PHE B CA 1
ATOM 6571 C C . PHE B 1 356 ? 15.875 27.469 6.539 1 88.38 356 PHE B C 1
ATOM 6573 O O . PHE B 1 356 ? 14.82 26.828 6.539 1 88.38 356 PHE B O 1
ATOM 6580 N N . PHE B 1 357 ? 16.172 28.469 5.785 1 86.94 357 PHE B N 1
ATOM 6581 C CA . PHE B 1 357 ? 15.203 28.906 4.781 1 86.94 357 PHE B CA 1
ATOM 6582 C C . PHE B 1 357 ? 15.445 28.188 3.457 1 86.94 357 PHE B C 1
ATOM 6584 O O . PHE B 1 357 ? 16.547 28.25 2.902 1 86.94 357 PHE B O 1
ATOM 6591 N N . TYR B 1 358 ? 14.547 27.391 3.014 1 88.12 358 TYR B N 1
ATOM 6592 C CA . TYR B 1 358 ? 14.547 26.688 1.736 1 88.12 358 TYR B CA 1
ATOM 6593 C C . TYR B 1 358 ? 13.133 26.562 1.183 1 88.12 358 TYR B C 1
ATOM 6595 O O . TYR B 1 358 ? 12.438 25.578 1.462 1 88.12 358 TYR B O 1
ATOM 6603 N N . PRO B 1 359 ? 12.734 27.484 0.339 1 86.94 359 PRO B N 1
ATOM 6604 C CA . PRO B 1 359 ? 11.32 27.625 -0.006 1 86.94 359 PRO B CA 1
ATOM 6605 C C . PRO B 1 359 ? 10.875 26.641 -1.083 1 86.94 359 PRO B C 1
ATOM 6607 O O . PRO B 1 359 ? 10.211 27.031 -2.049 1 86.94 359 PRO B O 1
ATOM 6610 N N . VAL B 1 360 ? 11.102 25.422 -0.839 1 85.62 360 VAL B N 1
ATOM 6611 C CA . VAL B 1 360 ? 10.664 24.406 -1.787 1 85.62 360 VAL B CA 1
ATOM 6612 C C . VAL B 1 360 ? 9.141 24.281 -1.734 1 85.62 360 VAL B C 1
ATOM 6614 O O . VAL B 1 360 ? 8.477 24.297 -2.771 1 85.62 360 VAL B O 1
ATOM 6617 N N . MET B 1 361 ? 8.641 24.156 -0.59 1 84.38 361 MET B N 1
ATOM 6618 C CA . MET B 1 361 ? 7.203 23.984 -0.438 1 84.38 361 MET B CA 1
ATOM 6619 C C . MET B 1 361 ? 6.441 25.203 -0.945 1 84.38 361 MET B C 1
ATOM 6621 O O . MET B 1 361 ? 5.359 25.078 -1.52 1 84.38 361 MET B O 1
ATOM 6625 N N . PHE B 1 362 ? 7.047 26.297 -0.741 1 84.88 362 PHE B N 1
ATOM 6626 C CA . PHE B 1 362 ? 6.426 27.531 -1.215 1 84.88 362 PHE B CA 1
ATOM 6627 C C . PHE B 1 362 ? 6.324 27.547 -2.736 1 84.88 362 PHE B C 1
ATOM 6629 O O . PHE B 1 362 ? 5.266 27.844 -3.293 1 84.88 362 PHE B O 1
ATOM 6636 N N . CYS B 1 363 ? 7.375 27.141 -3.324 1 82.31 363 CYS B N 1
ATOM 6637 C CA . CYS B 1 363 ? 7.398 27.125 -4.781 1 82.31 363 CYS B CA 1
ATOM 6638 C C . CYS B 1 363 ? 6.465 26.062 -5.336 1 82.31 363 CYS B C 1
ATOM 6640 O O . CYS B 1 363 ? 5.734 26.312 -6.297 1 82.31 363 CYS B O 1
ATOM 6642 N N . LEU B 1 364 ? 6.461 25 -4.676 1 82.56 364 LEU B N 1
ATOM 6643 C CA . LEU B 1 364 ? 5.621 23.922 -5.156 1 82.56 364 LEU B CA 1
ATOM 6644 C C . LEU B 1 364 ? 4.145 24.234 -4.941 1 82.56 364 LEU B C 1
ATOM 6646 O O . LEU B 1 364 ? 3.32 24 -5.828 1 82.56 364 LEU B O 1
ATOM 6650 N N . PHE B 1 365 ? 3.857 24.766 -3.846 1 79.06 365 PHE B N 1
ATOM 6651 C CA . PHE B 1 365 ? 2.473 25.062 -3.504 1 79.06 365 PHE B CA 1
ATOM 6652 C C . PHE B 1 365 ? 1.992 26.312 -4.23 1 79.06 365 PHE B C 1
ATOM 6654 O O . PHE B 1 365 ? 0.894 26.328 -4.789 1 79.06 365 PHE B O 1
ATOM 6661 N N . ALA B 1 366 ? 2.822 27.297 -4.285 1 75.38 366 ALA B N 1
ATOM 6662 C CA . ALA B 1 366 ? 2.402 28.578 -4.832 1 75.38 366 ALA B CA 1
ATOM 6663 C C . ALA B 1 366 ? 2.412 28.562 -6.359 1 75.38 366 ALA B C 1
ATOM 6665 O O . ALA B 1 366 ? 1.558 29.172 -7 1 75.38 366 ALA B O 1
ATOM 6666 N N . VAL B 1 367 ? 3.309 27.781 -6.898 1 76.69 367 VAL B N 1
ATOM 6667 C CA . VAL B 1 367 ? 3.406 27.797 -8.352 1 76.69 367 VAL B CA 1
ATOM 6668 C C . VAL B 1 367 ? 2.658 26.594 -8.93 1 76.69 367 VAL B C 1
ATOM 6670 O O . VAL B 1 367 ? 1.575 26.734 -9.5 1 76.69 367 VAL B O 1
ATOM 6673 N N . PHE B 1 368 ? 3.055 25.516 -8.477 1 74.5 368 PHE B N 1
ATOM 6674 C CA . PHE B 1 368 ? 2.469 24.312 -9.07 1 74.5 368 PHE B CA 1
ATOM 6675 C C . PHE B 1 368 ? 1.074 24.062 -8.516 1 74.5 368 PHE B C 1
ATOM 6677 O O . PHE B 1 368 ? 0.178 23.625 -9.242 1 74.5 368 PHE B O 1
ATOM 6684 N N . GLY B 1 369 ? 0.938 24.406 -7.34 1 73.25 369 GLY B N 1
ATOM 6685 C CA . GLY B 1 369 ? -0.377 24.219 -6.746 1 73.25 369 GLY B CA 1
ATOM 6686 C C . GLY B 1 369 ? -1.433 25.125 -7.344 1 73.25 369 GLY B C 1
ATOM 6687 O O . GLY B 1 369 ? -2.545 24.688 -7.641 1 73.25 369 GLY B O 1
ATOM 6688 N N . VAL B 1 370 ? -0.985 26.312 -7.578 1 75.38 370 VAL B N 1
ATOM 6689 C CA . VAL B 1 370 ? -1.927 27.281 -8.133 1 75.38 370 VAL B CA 1
ATOM 6690 C C . VAL B 1 370 ? -2.203 26.953 -9.594 1 75.38 370 VAL B C 1
ATOM 6692 O O . VAL B 1 370 ? -3.355 26.969 -10.039 1 75.38 370 VAL B O 1
ATOM 6695 N N . VAL B 1 371 ? -1.17 26.594 -10.305 1 74.25 371 VAL B N 1
ATOM 6696 C CA . VAL B 1 371 ? -1.321 26.266 -11.719 1 74.25 371 VAL B CA 1
ATOM 6697 C C . VAL B 1 371 ? -2.229 25.047 -11.875 1 74.25 371 VAL B C 1
ATOM 6699 O O . VAL B 1 371 ? -3.143 25.047 -12.703 1 74.25 371 VAL B O 1
ATOM 6702 N N . PHE B 1 372 ? -2.062 24.203 -10.992 1 74 372 PHE B N 1
ATOM 6703 C CA . PHE B 1 372 ? -2.824 22.953 -11.109 1 74 372 PHE B CA 1
ATOM 6704 C C . PHE B 1 372 ? -4.242 23.141 -10.586 1 74 372 PHE B C 1
ATOM 6706 O O . PHE B 1 372 ? -5.16 22.438 -10.992 1 74 372 PHE B O 1
ATOM 6713 N N . ASN B 1 373 ? -4.367 24.062 -9.75 1 71.75 373 ASN B N 1
ATOM 6714 C CA . ASN B 1 373 ? -5.707 24.375 -9.258 1 71.75 373 ASN B CA 1
ATOM 6715 C C . ASN B 1 373 ? -6.59 24.953 -10.359 1 71.75 373 ASN B C 1
ATOM 6717 O O . ASN B 1 373 ? -7.789 24.672 -10.414 1 71.75 373 ASN B O 1
ATOM 6721 N N . PHE B 1 374 ? -5.918 25.547 -11.234 1 68.56 374 PHE B N 1
ATOM 6722 C CA . PHE B 1 374 ? -6.676 26.188 -12.297 1 68.56 374 PHE B CA 1
ATOM 6723 C C . PHE B 1 374 ? -6.781 25.297 -13.516 1 68.56 374 PHE B C 1
ATOM 6725 O O . PHE B 1 374 ? -7.75 25.375 -14.281 1 68.56 374 PHE B O 1
ATOM 6732 N N . THR B 1 375 ? -5.789 24.422 -13.68 1 66.44 375 THR B N 1
ATOM 6733 C CA . THR B 1 375 ? -5.781 23.609 -14.891 1 66.44 375 THR B CA 1
ATOM 6734 C C . THR B 1 375 ? -6.559 22.312 -14.672 1 66.44 375 THR B C 1
ATOM 6736 O O . THR B 1 375 ? -7.199 21.812 -15.594 1 66.44 375 THR B O 1
ATOM 6739 N N . LEU B 1 376 ? -6.406 21.875 -13.461 1 65.94 376 LEU B N 1
ATOM 6740 C CA . LEU B 1 376 ? -7.082 20.625 -13.156 1 65.94 376 LEU B CA 1
ATOM 6741 C C . LEU B 1 376 ? -8.328 20.875 -12.312 1 65.94 376 LEU B C 1
ATOM 6743 O O . LEU B 1 376 ? -8.266 20.828 -11.078 1 65.94 376 LEU B O 1
ATOM 6747 N N . THR B 1 377 ? -9.367 21.203 -12.984 1 65.88 377 THR B N 1
ATOM 6748 C CA . THR B 1 377 ? -10.602 21.609 -12.328 1 65.88 377 THR B CA 1
ATOM 6749 C C . THR B 1 377 ? -11.461 20.391 -11.984 1 65.88 377 THR B C 1
ATOM 6751 O O . THR B 1 377 ? -11.234 19.297 -12.5 1 65.88 377 THR B O 1
ATOM 6754 N N . ASP B 1 378 ? -12.328 20.5 -11.094 1 68.94 378 ASP B N 1
ATOM 6755 C CA . ASP B 1 378 ? -13.211 19.469 -10.547 1 68.94 378 ASP B CA 1
ATOM 6756 C C . ASP B 1 378 ? -14.117 18.891 -11.625 1 68.94 378 ASP B C 1
ATOM 6758 O O . ASP B 1 378 ? -14.766 17.859 -11.414 1 68.94 378 ASP B O 1
ATOM 6762 N N . LYS B 1 379 ? -14.016 19.391 -12.719 1 73 379 LYS B N 1
ATOM 6763 C CA . LYS B 1 379 ? -14.883 18.891 -13.781 1 73 379 LYS B CA 1
ATOM 6764 C C . LYS B 1 379 ? -14.328 17.594 -14.375 1 73 379 LYS B C 1
ATOM 6766 O O . LYS B 1 379 ? -15.07 16.797 -14.945 1 73 379 LYS B O 1
ATOM 6771 N N . ARG B 1 380 ? -13.141 17.484 -14.18 1 68.62 380 ARG B N 1
ATOM 6772 C CA . ARG B 1 380 ? -12.516 16.297 -14.727 1 68.62 380 ARG B CA 1
ATOM 6773 C C . ARG B 1 380 ? -12.602 15.133 -13.734 1 68.62 380 ARG B C 1
ATOM 6775 O O . ARG B 1 380 ? -11.844 15.094 -12.758 1 68.62 380 ARG B O 1
ATOM 6782 N N . GLN B 1 381 ? -13.484 14.281 -13.945 1 76.88 381 GLN B N 1
ATOM 6783 C CA . GLN B 1 381 ? -13.742 13.211 -12.984 1 76.88 381 GLN B CA 1
ATOM 6784 C C . GLN B 1 381 ? -13.227 11.875 -13.508 1 76.88 381 GLN B C 1
ATOM 6786 O O . GLN B 1 381 ? -13.43 10.836 -12.875 1 76.88 381 GLN B O 1
ATOM 6791 N N . SER B 1 382 ? -12.453 11.977 -14.523 1 82.38 382 SER B N 1
ATOM 6792 C CA . SER B 1 382 ? -11.93 10.719 -15.062 1 82.38 382 SER B CA 1
ATOM 6793 C C . SER B 1 382 ? -10.875 10.125 -14.141 1 82.38 382 SER B C 1
ATOM 6795 O O . SER B 1 382 ? -10.141 10.852 -13.469 1 82.38 382 SER B O 1
ATOM 6797 N N . PRO B 1 383 ? -10.82 8.797 -14.07 1 86.31 383 PRO B N 1
ATOM 6798 C CA . PRO B 1 383 ? -9.859 8.109 -13.195 1 86.31 383 PRO B CA 1
ATOM 6799 C C . PRO B 1 383 ? -8.414 8.43 -13.547 1 86.31 383 PRO B C 1
ATOM 6801 O O . PRO B 1 383 ? -7.523 8.312 -12.703 1 86.31 383 PRO B O 1
ATOM 6804 N N . VAL B 1 384 ? -8.203 8.844 -14.719 1 88.31 384 VAL B N 1
ATOM 6805 C CA . VAL B 1 384 ? -6.844 9.156 -15.148 1 88.31 384 VAL B CA 1
ATOM 6806 C C . VAL B 1 384 ? -6.309 10.344 -14.359 1 88.31 384 VAL B C 1
ATOM 6808 O O . VAL B 1 384 ? -5.113 10.414 -14.062 1 88.31 384 VAL B O 1
ATOM 6811 N N . PHE B 1 385 ? -7.203 11.172 -13.914 1 89.94 385 PHE B N 1
ATOM 6812 C CA . PHE B 1 385 ? -6.777 12.367 -13.195 1 89.94 385 PHE B CA 1
ATOM 6813 C C . PHE B 1 385 ? -6.395 12.023 -11.758 1 89.94 385 PHE B C 1
ATOM 6815 O O . PHE B 1 385 ? -5.617 12.742 -11.133 1 89.94 385 PHE B O 1
ATOM 6822 N N . ASN B 1 386 ? -6.977 10.961 -11.266 1 92.62 386 ASN B N 1
ATOM 6823 C CA . ASN B 1 386 ? -6.523 10.492 -9.961 1 92.62 386 ASN B CA 1
ATOM 6824 C C . ASN B 1 386 ? -5.109 9.93 -10.023 1 92.62 386 ASN B C 1
ATOM 6826 O O . ASN B 1 386 ? -4.316 10.109 -9.102 1 92.62 386 ASN B O 1
ATOM 6830 N N . VAL B 1 387 ? -4.801 9.312 -11.133 1 93.12 387 VAL B N 1
ATOM 6831 C CA . VAL B 1 387 ? -3.457 8.781 -11.336 1 93.12 387 VAL B CA 1
ATOM 6832 C C . VAL B 1 387 ? -2.455 9.93 -11.438 1 93.12 387 VAL B C 1
ATOM 6834 O O . VAL B 1 387 ? -1.381 9.883 -10.828 1 93.12 387 VAL B O 1
ATOM 6837 N N . ILE B 1 388 ? -2.873 10.906 -12.094 1 89.69 388 ILE B N 1
ATOM 6838 C CA . ILE B 1 388 ? -2.004 12.062 -12.273 1 89.69 388 ILE B CA 1
ATOM 6839 C C . ILE B 1 388 ? -1.802 12.766 -10.93 1 89.69 388 ILE B C 1
ATOM 6841 O O . ILE B 1 388 ? -0.695 13.211 -10.617 1 89.69 388 ILE B O 1
ATOM 6845 N N . MET B 1 389 ? -2.838 12.852 -10.18 1 91.31 389 MET B N 1
ATOM 6846 C CA . MET B 1 389 ? -2.74 13.477 -8.859 1 91.31 389 MET B CA 1
ATOM 6847 C C . MET B 1 389 ? -1.733 12.734 -7.984 1 91.31 389 MET B C 1
ATOM 6849 O O . MET B 1 389 ? -0.891 13.359 -7.336 1 91.31 389 MET B O 1
ATOM 6853 N N . TRP B 1 390 ? -1.782 11.445 -8.016 1 93.94 390 TRP B N 1
ATOM 6854 C CA . TRP B 1 390 ? -0.873 10.656 -7.191 1 93.94 390 TRP B CA 1
ATOM 6855 C C . TRP B 1 390 ? 0.55 10.727 -7.734 1 93.94 390 TRP B C 1
ATOM 6857 O O . TRP B 1 390 ? 1.515 10.75 -6.965 1 93.94 390 TRP B O 1
ATOM 6867 N N . ALA B 1 391 ? 0.685 10.75 -9.047 1 93.31 391 ALA B N 1
ATOM 6868 C CA . ALA B 1 391 ? 2.018 10.906 -9.625 1 93.31 391 ALA B CA 1
ATOM 6869 C C . ALA B 1 391 ? 2.65 12.227 -9.188 1 93.31 391 ALA B C 1
ATOM 6871 O O . ALA B 1 391 ? 3.832 12.273 -8.836 1 93.31 391 ALA B O 1
ATOM 6872 N N . CYS B 1 392 ? 1.839 13.227 -9.133 1 91.19 392 CYS B N 1
ATOM 6873 C CA . CYS B 1 392 ? 2.322 14.539 -8.711 1 91.19 392 CYS B CA 1
ATOM 6874 C C . CYS B 1 392 ? 2.664 14.547 -7.227 1 91.19 392 CYS B C 1
ATOM 6876 O O . CYS B 1 392 ? 3.662 15.148 -6.816 1 91.19 392 CYS B O 1
ATOM 6878 N N . LEU B 1 393 ? 1.868 13.93 -6.465 1 92.81 393 LEU B N 1
ATOM 6879 C CA . LEU B 1 393 ? 2.135 13.852 -5.035 1 92.81 393 LEU B CA 1
ATOM 6880 C C . LEU B 1 393 ? 3.41 13.062 -4.758 1 92.81 393 LEU B C 1
ATOM 6882 O O . LEU B 1 393 ? 4.203 13.438 -3.891 1 92.81 393 LEU B O 1
ATOM 6886 N N . PHE B 1 394 ? 3.617 11.992 -5.543 1 94.56 394 PHE B N 1
ATOM 6887 C CA . PHE B 1 394 ? 4.816 11.18 -5.391 1 94.56 394 PHE B CA 1
ATOM 6888 C C . PHE B 1 394 ? 6.062 11.992 -5.73 1 94.56 394 PHE B C 1
ATOM 6890 O O . PHE B 1 394 ? 6.996 12.07 -4.93 1 94.56 394 PHE B O 1
ATOM 6897 N N . VAL B 1 395 ? 6.004 12.617 -6.844 1 92.19 395 VAL B N 1
ATOM 6898 C CA . VAL B 1 395 ? 7.156 13.391 -7.293 1 92.19 395 VAL B CA 1
ATOM 6899 C C . VAL B 1 395 ? 7.367 14.586 -6.367 1 92.19 395 VAL B C 1
ATOM 6901 O O . VAL B 1 395 ? 8.5 14.906 -6 1 92.19 395 VAL B O 1
ATOM 6904 N N . GLY B 1 396 ? 6.309 15.25 -6 1 92.06 396 GLY B N 1
ATOM 6905 C CA . GLY B 1 396 ? 6.406 16.391 -5.105 1 92.06 396 GLY B CA 1
ATOM 6906 C C . GLY B 1 396 ? 7.039 16.047 -3.768 1 92.06 396 GLY B C 1
ATOM 6907 O O . GLY B 1 396 ? 7.895 16.781 -3.275 1 92.06 396 GLY B O 1
ATOM 6908 N N . GLN B 1 397 ? 6.605 14.969 -3.195 1 93.94 397 GLN B N 1
ATOM 6909 C CA . GLN B 1 397 ? 7.16 14.562 -1.909 1 93.94 397 GLN B CA 1
ATOM 6910 C C . GLN B 1 397 ? 8.625 14.148 -2.049 1 93.94 397 GLN B C 1
ATOM 6912 O O . GLN B 1 397 ? 9.422 14.367 -1.138 1 93.94 397 GLN B O 1
ATOM 6917 N N . GLY B 1 398 ? 8.945 13.492 -3.174 1 93 398 GLY B N 1
ATOM 6918 C CA . GLY B 1 398 ? 10.336 13.148 -3.42 1 93 398 GLY B CA 1
ATOM 6919 C C . GLY B 1 398 ? 11.25 14.352 -3.516 1 93 398 GLY B C 1
ATOM 6920 O O . GLY B 1 398 ? 12.336 14.367 -2.928 1 93 398 GLY B O 1
ATOM 6921 N N . VAL B 1 399 ? 10.766 15.336 -4.188 1 92.19 399 VAL B N 1
ATOM 6922 C CA . VAL B 1 399 ? 11.539 16.562 -4.355 1 92.19 399 VAL B CA 1
ATOM 6923 C C . VAL B 1 399 ? 11.719 17.25 -3.002 1 92.19 399 VAL B C 1
ATOM 6925 O O . VAL B 1 399 ? 12.812 17.719 -2.674 1 92.19 399 VAL B O 1
ATOM 6928 N N . GLN B 1 400 ? 10.727 17.25 -2.236 1 92.94 400 GLN B N 1
ATOM 6929 C CA . GLN B 1 400 ? 10.781 17.906 -0.93 1 92.94 400 GLN B CA 1
ATOM 6930 C C . GLN B 1 400 ? 11.781 17.203 -0.011 1 92.94 400 GLN B C 1
ATOM 6932 O O . GLN B 1 400 ? 12.656 17.844 0.565 1 92.94 400 GLN B O 1
ATOM 6937 N N . VAL B 1 401 ? 11.656 15.938 0.063 1 93.44 401 VAL B N 1
ATOM 6938 C CA . VAL B 1 401 ? 12.516 15.195 0.976 1 93.44 401 VAL B CA 1
ATOM 6939 C C . VAL B 1 401 ? 13.961 15.258 0.494 1 93.44 401 VAL B C 1
ATOM 6941 O O . VAL B 1 401 ? 14.883 15.422 1.296 1 93.44 401 VAL B O 1
ATOM 6944 N N . CYS B 1 402 ? 14.164 15.172 -0.768 1 92.5 402 CYS B N 1
ATOM 6945 C CA . CYS B 1 402 ? 15.516 15.219 -1.328 1 92.5 402 CYS B CA 1
ATOM 6946 C C . CYS B 1 402 ? 16.172 16.562 -1.068 1 92.5 402 CYS B C 1
ATOM 6948 O O . CYS B 1 402 ? 17.281 16.625 -0.53 1 92.5 402 CYS B O 1
ATOM 6950 N N . LEU B 1 403 ? 15.453 17.625 -1.343 1 91.19 403 LEU B N 1
ATOM 6951 C CA . LEU B 1 403 ? 16.047 18.969 -1.253 1 91.19 403 LEU B CA 1
ATOM 6952 C C . LEU B 1 403 ? 16.219 19.375 0.202 1 91.19 403 LEU B C 1
ATOM 6954 O O . LEU B 1 403 ? 17.234 19.984 0.558 1 91.19 403 LEU B O 1
ATOM 6958 N N . TYR B 1 404 ? 15.336 19.078 1.037 1 92.19 404 TYR B N 1
ATOM 6959 C CA . TYR B 1 404 ? 15.469 19.453 2.443 1 92.19 404 TYR B CA 1
ATOM 6960 C C . TYR B 1 404 ? 16.578 18.656 3.113 1 92.19 404 TYR B C 1
ATOM 6962 O O . TYR B 1 404 ? 17.312 19.172 3.953 1 92.19 404 TYR B O 1
ATOM 6970 N N . CYS B 1 405 ? 16.688 17.406 2.771 1 90.38 405 CYS B N 1
ATOM 6971 C CA . CYS B 1 405 ? 17.75 16.594 3.352 1 90.38 405 CYS B CA 1
ATOM 6972 C C . CYS B 1 405 ? 19.125 17.078 2.863 1 90.38 405 CYS B C 1
ATOM 6974 O O . CYS B 1 405 ? 20.078 17.141 3.641 1 90.38 405 CYS B O 1
ATOM 6976 N N . GLN B 1 406 ? 19.172 17.391 1.626 1 88.5 406 GLN B N 1
ATOM 6977 C CA . GLN B 1 406 ? 20.422 17.906 1.083 1 88.5 406 GLN B CA 1
ATOM 6978 C C . GLN B 1 406 ? 20.812 19.219 1.75 1 88.5 406 GLN B C 1
ATOM 6980 O O . GLN B 1 406 ? 22 19.438 2.055 1 88.5 406 GLN B O 1
ATOM 6985 N N . GLU B 1 407 ? 19.828 20.047 1.924 1 89 407 GLU B N 1
ATOM 6986 C CA . GLU B 1 407 ? 20.109 21.344 2.559 1 89 407 GLU B CA 1
ATOM 6987 C C . GLU B 1 407 ? 20.516 21.156 4.02 1 89 407 GLU B C 1
ATOM 6989 O O . GLU B 1 407 ? 21.375 21.875 4.523 1 89 407 GLU B O 1
ATOM 6994 N N . TRP B 1 408 ? 19.906 20.25 4.66 1 88 408 TRP B N 1
ATOM 6995 C CA . TRP B 1 408 ? 20.25 19.984 6.055 1 88 408 TRP B CA 1
ATOM 6996 C C . TRP B 1 408 ? 21.719 19.578 6.195 1 88 408 TRP B C 1
ATOM 6998 O O . TRP B 1 408 ? 22.422 20.094 7.062 1 88 408 TRP B O 1
ATOM 7008 N N . TYR B 1 409 ? 22.25 18.766 5.359 1 87.44 409 TYR B N 1
ATOM 7009 C CA . TYR B 1 409 ? 23.641 18.312 5.445 1 87.44 409 TYR B CA 1
ATOM 7010 C C . TYR B 1 409 ? 24.594 19.375 4.914 1 87.44 409 TYR B C 1
ATOM 7012 O O . TYR B 1 409 ? 25.734 19.469 5.363 1 87.44 409 TYR B O 1
ATOM 7020 N N . ALA B 1 410 ? 24.031 20.156 3.98 1 86.12 410 ALA B N 1
ATOM 7021 C CA . ALA B 1 410 ? 24.859 21.266 3.482 1 86.12 410 ALA B CA 1
ATOM 7022 C C . ALA B 1 410 ? 25.109 22.297 4.57 1 86.12 410 ALA B C 1
ATOM 7024 O O . ALA B 1 410 ? 26.188 22.891 4.645 1 86.12 410 ALA B O 1
ATOM 7025 N N . GLN B 1 411 ? 24.078 22.484 5.402 1 86.38 411 GLN B N 1
ATOM 7026 C CA . GLN B 1 411 ? 24.203 23.438 6.5 1 86.38 411 GLN B CA 1
ATOM 7027 C C . GLN B 1 411 ? 25.203 22.953 7.543 1 86.38 411 GLN B C 1
ATOM 7029 O O . GLN B 1 411 ? 25.875 23.766 8.188 1 86.38 411 GLN B O 1
ATOM 7034 N N . ILE B 1 412 ? 25.406 21.688 7.625 1 83.06 412 ILE B N 1
ATOM 7035 C CA . ILE B 1 412 ? 26.328 21.109 8.586 1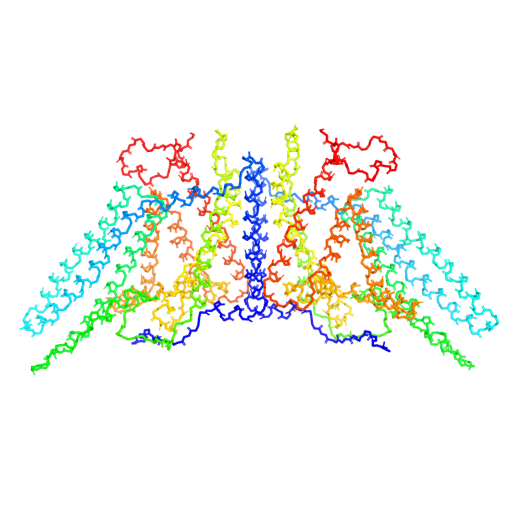 83.06 412 ILE B CA 1
ATOM 7036 C C . ILE B 1 412 ? 27.75 21.125 8.016 1 83.06 412 ILE B C 1
ATOM 7038 O O . ILE B 1 412 ? 28.703 21.422 8.727 1 83.06 412 ILE B O 1
ATOM 7042 N N . ARG B 1 413 ? 27.891 20.922 6.793 1 83.12 413 ARG B N 1
ATOM 7043 C CA . ARG B 1 413 ? 29.203 20.828 6.156 1 83.12 413 ARG B CA 1
ATOM 7044 C C . ARG B 1 413 ? 29.797 22.203 5.93 1 83.12 413 ARG B C 1
ATOM 7046 O O . ARG B 1 413 ? 31 22.406 6.117 1 83.12 413 ARG B O 1
ATOM 7053 N N . CYS B 1 414 ? 28.906 23.078 5.383 1 83.38 414 CYS B N 1
ATOM 7054 C CA . CYS B 1 414 ? 29.359 24.438 5.09 1 83.38 414 CYS B CA 1
ATOM 7055 C C . CYS B 1 414 ? 28.609 25.453 5.941 1 83.38 414 CYS B C 1
ATOM 7057 O O . CYS B 1 414 ? 27.703 26.125 5.453 1 83.38 414 CYS B O 1
ATOM 7059 N N . PRO B 1 415 ? 29.078 25.516 7.191 1 79.62 415 PRO B N 1
ATOM 7060 C CA . PRO B 1 415 ? 28.359 26.438 8.07 1 79.62 415 PRO B CA 1
ATOM 7061 C C . PRO B 1 415 ? 28.453 27.891 7.594 1 79.62 415 PRO B C 1
ATOM 7063 O O . PRO B 1 415 ? 29.375 28.25 6.859 1 79.62 415 PRO B O 1
ATOM 7066 N N . ARG B 1 416 ? 27.5 28.641 7.938 1 76.75 416 ARG B N 1
ATOM 7067 C CA . ARG B 1 416 ? 27.391 30.031 7.551 1 76.75 416 ARG B CA 1
ATOM 7068 C C . ARG B 1 416 ? 28.562 30.844 8.125 1 76.75 416 ARG B C 1
ATOM 7070 O O . ARG B 1 416 ? 28.969 30.625 9.273 1 76.75 416 ARG B O 1
ATOM 7077 N N . THR B 1 417 ? 29.328 31.438 7.199 1 69.12 417 THR B N 1
ATOM 7078 C CA . THR B 1 417 ? 30.469 32.25 7.629 1 69.12 417 THR B CA 1
ATOM 7079 C C . THR B 1 417 ? 30.016 33.625 8.07 1 69.12 417 THR B C 1
ATOM 7081 O O . THR B 1 417 ? 30.656 34.25 8.922 1 69.12 417 THR B O 1
ATOM 7084 N N . GLY B 1 418 ? 28.922 34.156 7.324 1 65.62 418 GLY B N 1
ATOM 7085 C CA . GLY B 1 418 ? 28.609 35.531 7.629 1 65.62 418 GLY B CA 1
ATOM 7086 C C . GLY B 1 418 ? 27.156 35.75 8.039 1 65.62 418 GLY B C 1
ATOM 7087 O O . GLY B 1 418 ? 26.375 34.812 8.016 1 65.62 418 GLY B O 1
ATOM 7088 N N . ASN B 1 419 ? 26.828 36.844 8.773 1 65.88 419 ASN B N 1
ATOM 7089 C CA . ASN B 1 419 ? 25.516 37.25 9.289 1 65.88 419 ASN B CA 1
ATOM 7090 C C . ASN B 1 419 ? 24.734 38.062 8.273 1 65.88 419 ASN B C 1
ATOM 7092 O O . ASN B 1 419 ? 23.844 38.812 8.633 1 65.88 419 ASN B O 1
ATOM 7096 N N . SER B 1 420 ? 25.062 37.875 6.969 1 71.5 420 SER B N 1
ATOM 7097 C CA . SER B 1 420 ? 24.312 38.688 6.016 1 71.5 420 SER B CA 1
ATOM 7098 C C . SER B 1 420 ? 22.953 38.062 5.727 1 71.5 420 SER B C 1
ATOM 7100 O O . SER B 1 420 ? 22.797 36.844 5.789 1 71.5 420 SER B O 1
ATOM 7102 N N . PHE B 1 421 ? 21.953 38.844 5.609 1 76.81 421 PHE B N 1
ATOM 7103 C CA . PHE B 1 421 ? 20.562 38.5 5.316 1 76.81 421 PHE B CA 1
ATOM 7104 C C . PHE B 1 421 ? 20.484 37.625 4.055 1 76.81 421 PHE B C 1
ATOM 7106 O O . PHE B 1 421 ? 19.719 36.688 3.99 1 76.81 421 PHE B O 1
ATOM 7113 N N . LEU B 1 422 ? 21.359 37.906 3.184 1 75.44 422 LEU B N 1
ATOM 7114 C CA . LEU B 1 422 ? 21.344 37.188 1.919 1 75.44 422 LEU B CA 1
ATOM 7115 C C . LEU B 1 422 ? 21.828 35.75 2.105 1 75.44 422 LEU B C 1
ATOM 7117 O O . LEU B 1 422 ? 21.344 34.844 1.437 1 75.44 422 LEU B O 1
ATOM 7121 N N . GLU B 1 423 ? 22.672 35.625 2.973 1 76.94 423 GLU B N 1
ATOM 7122 C CA . GLU B 1 423 ? 23.172 34.281 3.234 1 76.94 423 GLU B CA 1
ATOM 7123 C C . GLU B 1 423 ? 22.125 33.438 3.914 1 76.94 423 GLU B C 1
ATOM 7125 O O . GLU B 1 423 ? 22.125 32.188 3.775 1 76.94 423 GLU B O 1
ATOM 7130 N N . LEU B 1 424 ? 21.25 34.156 4.52 1 75.88 424 LEU B N 1
ATOM 7131 C CA . LEU B 1 424 ? 20.188 33.438 5.207 1 75.88 424 LEU B CA 1
ATOM 7132 C C . LEU B 1 424 ? 19.125 32.938 4.223 1 75.88 424 LEU B C 1
ATOM 7134 O O . LEU B 1 424 ? 18.5 31.906 4.445 1 75.88 424 LEU B O 1
ATOM 7138 N N . LEU B 1 425 ? 19.078 33.625 3.133 1 78.88 425 LEU B N 1
ATOM 7139 C CA . LEU B 1 425 ? 18 33.344 2.182 1 78.88 425 LEU B CA 1
ATOM 7140 C C . LEU B 1 425 ? 18.516 32.438 1.061 1 78.88 425 LEU B C 1
ATOM 7142 O O . LEU B 1 425 ? 17.719 31.844 0.318 1 78.88 425 LEU B O 1
ATOM 7146 N N . THR B 1 426 ? 19.844 32.281 1.012 1 79.12 426 THR B N 1
ATOM 7147 C CA . THR B 1 426 ? 20.391 31.453 -0.048 1 79.12 426 THR B CA 1
ATOM 7148 C C . THR B 1 426 ? 20.719 30.047 0.471 1 79.12 426 THR B C 1
ATOM 7150 O O . THR B 1 426 ? 21.438 29.906 1.456 1 79.12 426 THR B O 1
ATOM 7153 N N . PRO B 1 427 ? 20.125 29.094 -0.273 1 81.62 427 PRO B N 1
ATOM 7154 C CA . PRO B 1 427 ? 20.422 27.719 0.135 1 81.62 427 PRO B CA 1
ATOM 7155 C C . PRO B 1 427 ? 21.906 27.391 0.059 1 81.62 427 PRO B C 1
ATOM 7157 O O . PRO B 1 427 ? 22.578 27.75 -0.913 1 81.62 427 PRO B O 1
ATOM 7160 N N . ARG B 1 428 ? 22.406 26.781 0.993 1 82.19 428 ARG B N 1
ATOM 7161 C CA . ARG B 1 428 ? 23.812 26.406 1.077 1 82.19 428 ARG B CA 1
ATOM 7162 C C . ARG B 1 428 ? 24.141 25.266 0.123 1 82.19 428 ARG B C 1
ATOM 7164 O O . ARG B 1 428 ? 25.281 25.094 -0.293 1 82.19 428 ARG B O 1
ATOM 7171 N N . SER B 1 429 ? 23.156 24.516 -0.209 1 81.25 429 SER B N 1
ATOM 7172 C CA . SER B 1 429 ? 23.359 23.359 -1.061 1 81.25 429 SER B CA 1
ATOM 7173 C C . SER B 1 429 ? 23.797 23.766 -2.463 1 81.25 429 SER B C 1
ATOM 7175 O O . SER B 1 429 ? 24.391 22.969 -3.188 1 81.25 429 SER B O 1
ATOM 7177 N N . TRP B 1 430 ? 23.531 25 -2.754 1 79.56 430 TRP B N 1
ATOM 7178 C CA . TRP B 1 430 ? 23.891 25.469 -4.086 1 79.56 430 TRP B CA 1
ATOM 7179 C C . TRP B 1 430 ? 25.375 25.781 -4.176 1 79.56 430 TRP B C 1
ATOM 7181 O O . TRP B 1 430 ? 25.969 25.703 -5.254 1 79.56 430 TRP B O 1
ATOM 7191 N N . THR B 1 431 ? 25.938 26.062 -3.051 1 75.69 431 THR B N 1
ATOM 7192 C CA . THR B 1 431 ? 27.328 26.531 -3.092 1 75.69 431 THR B CA 1
ATOM 7193 C C . THR B 1 431 ? 28.25 25.562 -2.352 1 75.69 431 THR B C 1
ATOM 7195 O O . THR B 1 431 ? 29.469 25.641 -2.465 1 75.69 431 THR B O 1
ATOM 7198 N N . CYS B 1 432 ? 27.672 24.719 -1.562 1 75.75 432 CYS B N 1
ATOM 7199 C CA . CYS B 1 432 ? 28.5 23.844 -0.741 1 75.75 432 CYS B CA 1
ATOM 7200 C C . CYS B 1 432 ? 29.188 22.781 -1.597 1 75.75 432 CYS B C 1
ATOM 7202 O O . CYS B 1 432 ? 28.516 22.031 -2.311 1 75.75 432 CYS B O 1
ATOM 7204 N N . ARG B 1 433 ? 30.609 22.922 -1.819 1 63.47 433 ARG B N 1
ATOM 7205 C CA . ARG B 1 433 ? 31.453 21.969 -2.531 1 63.47 433 ARG B CA 1
ATOM 7206 C C . ARG B 1 433 ? 32.25 21.094 -1.556 1 63.47 433 ARG B C 1
ATOM 7208 O O . ARG B 1 433 ? 32.656 21.562 -0.493 1 63.47 433 ARG B O 1
#

Secondary structure (DSSP, 8-state):
---------B--HHHHHTTSHHHHHHHHHHHHHHHHHHHHHHHHHHHHHSS-----HHHHHHT--HHHHHHHHHHHHHHHHHHHHHHHHHHHHHHTT-GGGHHHHHHHHHHHHHHHHIIIIIIHHHHHHHHTT--HHHHHHHHHHHHHHHHHHHHHHHHHHHHHHH-PPPTTS------HHHHHHHHHSS-SS--S---B-SS--HHHHHHHHHHHHHHHHHHHHIIIIIIHHHHS--S-----HHHHHHHHHHTHHHHHHHHHHHIIIIIIIIHHHHHHHTTB-B--S---GGG-SSHHHHHHHH-HHHHHHIIIIIIHHHHHHTTT--HHHHHHHHHHHHHHHHHHHHHHHHSS--THHHHIIIIIIHHHHHHS-TT---HHHHHHHHHHHHHHHHHHHHHHHHHHHHHHHS------HHHHHS-GGGT--/---------B--HHHHHTTSHHHHHHHHHHHHHHHHHHHHHHHHHHHHHSS-----HHHHHHT--HHHHHHHHHHHHHHHHHHHHHHHHHHHHHHTT-GGGHHHHHHHHHHHHHHHHIIIIIIHHHHHHHHTT--HHHHHHHHHHHHHHHHHHHHHHHHHHHHHHH-PPPTTS------HHHHHHHHHSS-SS--S---B-SS--HHHHHHHHHHHHHHHHHHHHIIIIIIHHHHS--S-----HHHHHHHHHHTHHHHHHHHHHHIIIIIIIIHHHHHHHTTB-B--S---GGG-SSHHHHHHHH-HHHHHHIIIIIIHHHHHHTTT--HHHHHHHHHHHHHHHHHHHHHHHHSS--THHHHIIIIIIHHHHHHS-TT---HHHHHHHHHHHHHHHHHHHHHHHHHHHHHHHS------HHHHHS-GGGT--

Solvent-accessible surface area (backbone atoms only — not comparable to full-atom values): 46041 Å² total; per-residue (Å²): 138,80,83,66,89,76,78,51,74,41,74,35,60,64,69,59,45,49,70,37,63,78,52,33,38,55,54,32,46,52,52,20,50,47,50,48,53,52,50,50,50,45,50,52,29,31,71,72,70,66,41,84,58,83,78,55,56,66,58,52,50,27,53,29,65,54,68,60,49,50,53,53,49,47,53,46,47,51,44,58,62,45,49,60,52,52,49,49,53,52,48,54,62,47,45,73,70,40,73,91,45,43,65,59,50,51,50,51,52,49,50,51,50,49,55,51,42,42,45,54,56,48,49,40,55,53,46,51,40,62,72,65,59,47,28,42,53,35,20,37,53,53,50,52,49,35,52,50,49,53,48,37,50,48,30,43,52,65,59,46,49,60,55,42,72,71,46,69,55,54,94,95,47,77,58,85,67,86,51,69,64,48,52,56,50,49,76,60,42,76,54,42,69,65,63,86,72,73,48,61,49,96,67,69,60,61,67,58,46,54,51,38,51,51,48,38,53,49,43,52,50,46,54,50,46,43,43,60,69,60,44,40,73,73,64,52,77,77,68,96,62,79,87,44,72,66,55,50,54,52,42,27,63,66,19,20,60,56,21,43,51,49,51,53,43,47,44,46,34,46,59,45,32,48,38,48,42,42,17,42,76,68,21,46,25,55,37,66,40,40,54,74,32,81,69,26,35,19,53,52,52,25,59,54,18,58,40,27,43,64,38,49,39,43,45,62,64,40,30,45,47,46,26,60,75,51,72,67,71,49,62,67,58,25,52,50,48,49,49,50,52,51,29,50,51,49,38,49,48,49,21,60,18,72,68,50,46,70,64,56,64,29,48,46,44,57,47,51,41,47,53,35,35,67,71,34,39,81,79,46,73,50,70,66,34,32,22,50,46,45,35,48,50,33,52,50,28,2,47,49,46,33,51,53,52,45,36,54,52,20,48,69,73,49,56,82,87,67,92,49,69,62,58,52,64,44,57,43,51,80,68,56,127,137,80,81,67,89,78,79,51,75,40,74,36,59,64,69,59,46,50,71,38,63,78,52,34,36,55,55,32,45,53,51,20,51,47,51,48,52,52,50,50,50,45,51,53,28,30,70,71,69,67,42,81,59,81,77,54,55,67,58,53,47,27,54,29,67,54,68,59,48,50,53,52,48,48,53,46,46,52,46,57,61,44,49,60,52,52,50,51,52,51,47,55,61,46,46,73,71,40,72,90,44,43,65,59,51,52,52,52,52,48,50,51,50,49,53,50,42,43,46,52,55,47,48,42,54,54,47,51,39,63,73,65,59,47,28,43,54,37,20,35,52,52,49,51,48,36,52,51,48,53,47,37,48,49,29,43,52,64,61,45,47,61,54,42,72,72,44,70,55,55,96,96,47,78,57,84,68,87,52,68,65,47,53,54,50,48,75,60,42,76,52,42,70,64,64,87,70,73,50,61,49,96,68,68,60,61,67,61,46,53,51,36,53,49,48,41,53,49,44,52,52,46,52,49,47,43,45,59,68,59,45,42,73,72,64,51,78,76,69,96,62,80,87,44,73,66,55,50,53,51,42,26,61,64,21,20,60,56,22,44,51,49,52,52,43,50,45,46,35,46,59,44,33,48,37,47,43,41,17,41,77,69,20,46,26,54,36,66,39,39,54,74,34,81,69,28,34,20,50,51,52,26,59,54,18,58,40,27,42,62,38,51,40,43,44,62,63,41,30,46,46,45,25,60,76,52,72,67,72,48,65,68,58,25,53,50,47,48,48,50,53,51,28,50,50,49,37,48,48,48,22,59,19,71,69,49,47,68,64,54,65,30,48,46,45,55,46,52,41,48,52,36,35,69,70,33,39,80,80,46,73,51,70,67,34,32,23,48,45,45,35,47,49,34,52,50,28,2,46,48,46,35,53,53,50,46,37,54,50,20,47,67,72,48,58,81,87,67,91,49,68,63,61,53,64,44,58,42,53,80,70,55,128

Sequence (866 aa):
MDNDKVFMARPSVLDELFEISHIRTIYHMFIAVLLIFCLSTLTVDYIDQGRLVLEFDLLFYAFGKLGTVTWAWAVMFAYTLLVPYYTMLLWGSLYHRFPQSKLGLSLSTGLLLSAVQICVLGQFPVHVVVHYQLPPASRFIVILEQIRFVMKSYSFVRETAPIVMKNPPKEGESPRFPTLSSYLHFLFFPTLIYRESYPRNSHIRWNYVFVTVAMIFGCLFYGYFILVRLCVPVFRPETNQPVTTRSMVLAVFNSILPGIMLLLLCFFAFLHCWLNLFAELLRFADRMFYKDWWNSTSFSNYYRTWNVVVHDWLFYYGYRDFLWLSNRRFRTAAMLSVFIVSAIVHEYALSMGFGFFYPVMFCLFAVFGVVFNFTLTDKRQSPVFNVIMWACLFVGQGVQVCLYCQEWYAQIRCPRTGNSFLELLTPRSWTCRMDNDKVFMARPSVLDELFEISHIRTIYHMFIAVLLIFCLSTLTVDYIDQGRLVLEFDLLFYAFGKLGTVTWAWAVMFAYTLLVPYYTMLLWGSLYHRFPQSKLGLSLSTGLLLSAVQICVLGQFPVHVVVHYQLPPASRFIVILEQIRFVMKSYSFVRETAPIVMKNPPKEGESPRFPTLSSYLHFLFFPTLIYRESYPRNSHIRWNYVFVTVAMIFGCLFYGYFILVRLCVPVFRPETNQPVTTRSMVLAVFNSILPGIMLLLLCFFAFLHCWLNLFAELLRFADRMFYKDWWNSTSFSNYYRTWNVVVHDWLFYYGYRDFLWLSNRRFRTAAMLSVFIVSAIVHEYALSMGFGFFYPVMFCLFAVFGVVFNFTLTDKRQSPVFNVIMWACLFVGQGVQVCLYCQEWYAQIRCPRTGNSFLELLTPRSWTCR

Organism: Tetraodon nigroviridis (NCBI:txid99883)

pLDDT: mean 88.51, std 9.67, range [35.47, 98.5]

InterPro domains:
  IPR004299 Membrane bound O-acyl transferase, MBOAT [PF03062] (58-406)
  IPR014371 Sterol O-acyltransferase, ACAT/DAG/ARE types [PIRSF000439] (8-413)
  IPR014371 Sterol O-acyltransferase, ACAT/DAG/ARE types [PTHR10408] (3-411)